Protein AF-0000000085048382 (afdb_homodimer)

Sequence (792 aa):
MSRQWISRAEALQRLDVKPQTLYAYVSRQRIAARTDPDNPRRSLYALDDIERLTQRGPRPAEDAPPILPALSGKSALRGEAIIDSDIFIAIDNRPFYRTRDSLALSETENFETVAALLWKDEAANPFGPLKPRPDVNFTGGPRARVWGMLSRRLDEDALSEQNSERHLRLEAAGILNELFDAVTNGGPRLYFHQRLARAWKVNDPRDVDLIRRALVLCADNGLDAATLSARAAAVTQGPLSSPVMAGFAALSGPAMGGRVSRAEAYVTQVRRQGNPRVVAETLLRQGVELPGFEANQSSCDAMRAEALMAAAPHIGEDLKTIRSVGEELTGRPLGFTLALALIGRHLDLPKDAPFTLMGLGRSAGWLAHAIEQAETGSAPNVRLRYVGEHPLAANAMSRQWISRAEALQRLDVKPQTLYAYVSRQRIAARTDPDNPRRSLYALDDIERLTQRGPRPAEDAPPILPALSGKSALRGEAIIDSDIFIAIDNRPFYRTRDSLALSETENFETVAALLWKDEAANPFGPLKPRPDVNFTGGPRARVWGMLSRRLDEDALSEQNSERHLRLEAAGILNELFDAVTNGGPRLYFHQRLARAWKVNDPRDVDLIRRALVLCADNGLDAATLSARAAAVTQGPLSSPVMAGFAALSGPAMGGRVSRAEAYVTQVRRQGNPRVVAETLLRQGVELPGFEANQSSCDAMRAEALMAAAPHIGEDLKTIRSVGEELTGRPLGFTLALALIGRHLDLPKDAPFTLMGLGRSAGWLAHAIEQAETGSAPNVRLRYVGEHPLAANA

Secondary structure (DSSP, 8-state):
-PPPEEEHHHHHHHHT--HHHHHHHHHTTSS-EEE-SS-TT-EEEEHHHHHHHHHS----TTSS------SS-----TT-EEEEESSEEEETTEEEETTEEHHHHHHH--HHHHHHHHHT-SSS-TTTTPPPPTT----SSHHHHHHHHHHHHHHHHHHS---SS--HHHHHHHHHHHHHHHHHTS--S--HHHHHHHHTT---HHHHHHHHHHHHHHS--SS-HHHHHHHHHHTT---THHHHHHHHHHHTSTTTHHHHHHHHHHHHHHHHHS-HHHHHHHHHHTTPPPTT--TT--TTHHHHHHHHHHT-TTS-HHHHHHHHHHHHHH-PPPPHHHHHHHHHHHTTPPTTHHHHHHHHHHHHHHHHHHHHHHHH-----EEEEE-S--TTTTT-/-PPPEEEHHHHHHHHT--HHHHHHHHHTTSS-EEE-SS-TT-EEEEHHHHHHHHHS-----TTS------SS-----TT-EEEEESSEEEETTEEEETTEEHHHHHHH--HHHHHHHHHT-SSS-TTTT----TT----SSHHHHHHHHHHHHHHHHHHS---SS--HHHHHHHHHHHHHHHHHTS--S--HHHHHHHHTT---HHHHHHHHHHHHHHS--SS-HHHHHHHHHHTT---THHHHHHHHHHHTSTTTHHHHHHHHHHHHHHHHHS-HHHHHHHHHHTTPPPTT--TT--TTHHHHHHHHHHT-TTS-HHHHHHHHHHHHHH-PPPPHHHHHHHHHHHTTPPTTHHHHHHHHHHHHHHHHHHHHHHHH-----EEEEE-S--TTTTT-

Solvent-accessible surface area (backbone atoms only — not comparable to full-atom values): 41932 Å² total; per-residue (Å²): 131,83,83,50,69,35,47,58,70,56,50,33,62,67,64,70,48,56,72,67,54,53,50,47,35,38,76,68,62,59,26,55,71,44,66,31,91,90,43,80,89,37,57,25,32,36,42,66,42,49,46,59,58,43,73,52,61,75,72,69,65,74,79,41,70,68,76,61,66,72,74,84,49,67,73,65,53,93,44,23,11,55,30,77,36,47,52,42,48,66,61,95,38,42,46,21,51,38,56,39,51,36,68,61,40,30,76,73,50,54,48,58,44,51,38,18,61,53,57,68,46,89,47,66,52,67,52,73,86,61,70,73,59,86,87,38,81,55,67,77,52,46,54,47,10,42,44,50,47,51,43,51,49,48,54,54,52,68,70,43,78,82,63,89,78,69,56,61,68,58,52,45,35,51,53,54,50,47,47,52,22,25,54,36,60,32,67,75,98,58,56,68,37,54,42,47,20,58,63,51,70,42,75,54,67,73,58,32,47,51,49,28,25,48,29,37,61,28,21,60,81,57,75,43,49,25,40,47,6,7,39,29,14,22,68,23,63,36,62,72,58,25,17,43,47,11,20,52,30,12,30,61,4,51,72,44,38,30,37,23,54,46,14,36,50,50,54,51,49,26,64,72,70,68,40,47,58,62,50,50,49,52,40,48,72,70,69,39,75,53,66,30,49,55,88,86,60,62,72,37,26,42,55,52,17,47,56,55,50,67,71,42,77,82,52,55,66,71,60,53,44,44,52,54,45,48,31,66,76,67,70,37,65,58,24,35,42,26,42,41,22,49,51,30,56,70,59,60,46,62,81,54,41,47,42,38,43,40,51,59,16,27,41,41,32,37,44,24,47,24,50,48,32,61,74,66,63,55,55,78,41,62,46,69,32,66,71,48,70,56,44,75,57,70,80,102,132,82,85,50,69,35,47,58,72,55,52,32,62,68,63,70,46,56,71,68,54,54,50,47,35,39,77,68,64,60,27,56,70,45,66,31,91,88,44,78,90,36,57,25,33,35,43,67,42,48,46,56,60,44,71,53,62,71,76,64,62,82,79,47,72,70,79,63,66,72,71,84,53,65,74,64,54,93,43,22,12,56,29,77,37,47,50,42,47,67,59,96,39,42,47,20,52,38,57,38,52,35,68,60,39,30,76,72,49,55,48,57,44,51,38,17,59,55,58,68,45,89,46,65,51,66,53,72,87,60,70,73,58,84,85,36,82,53,66,78,52,47,55,48,8,42,42,50,48,49,43,50,49,48,54,53,51,68,70,43,78,80,63,88,78,68,58,62,68,57,52,45,34,51,52,54,50,47,46,52,22,27,53,35,59,33,70,75,97,56,56,69,38,55,42,47,20,58,64,52,70,40,76,54,65,72,59,33,48,51,48,29,26,50,29,38,59,30,21,59,81,56,74,43,48,25,40,47,6,7,39,29,14,21,67,23,62,37,64,72,59,25,17,42,46,9,21,52,30,13,30,60,4,51,74,42,37,30,38,24,52,46,14,36,50,49,53,52,49,25,63,73,70,69,40,48,58,61,51,50,50,52,39,47,73,72,71,39,76,53,66,29,49,53,89,87,61,60,72,37,27,43,56,51,16,48,57,57,50,68,71,42,78,83,51,54,67,71,58,53,44,43,52,55,44,49,30,66,76,68,71,37,64,59,23,34,43,24,43,41,21,50,50,29,57,70,59,59,48,61,81,54,40,48,42,37,43,40,51,58,16,30,42,40,32,37,44,24,48,25,51,47,30,60,74,66,62,57,56,78,42,61,45,69,32,66,70,47,69,57,44,76,57,71,80,107

InterPro domains:
  IPR002020 Citrate synthase [PF00285] (189-376)
  IPR016142 Citrate synthase-like, large alpha subdomain [G3DSA:1.10.580.10] (172-286)
  IPR036969 Citrate synthase superfamily [SSF48256] (77-391)

Nearest PDB structures (foldseek):
  8gll-assembly1_B  TM=8.268E-01  e=1.086E-12  Mycobacterium tuberculosis H37Rv
  8s9d-assembly1_A-2  TM=7.801E-01  e=3.935E-13  Mycobacterium tuberculosis H37Rv
  3hwk-assembly3_F  TM=8.261E-01  e=6.869E-12  Mycobacterium tuberculosis H37Rv
  8gm9-assembly2_B  TM=8.287E-01  e=1.141E-11  Mycobacterium tuberculosis H37Rv
  1iom-assembly1_A-2  TM=7.960E-01  e=2.995E-12  Thermus thermophilus HB8

pLDDT: mean 85.5, std 16.72, range [25.2, 98.88]

Radius of gyration: 28.81 Å; Cα contacts (8 Å, |Δi|>4): 1297; chains: 2; bounding box: 86×73×70 Å

Foldseek 3Di:
DDFDWAFLVVLCVLLVDDSVVVVVCVVVPLWPWDADPVHRVTIITTPVSSVVNRVVPPPVVPVPPPVPPVPPDPDDDPPDWDFDDQQWDADQLFIDGRPHGLLVCLVPHFLQQLLCSLQVNPDSGLQVPDAQDQPQDDDDALLRLLVVQLVVVQVVQVPDDPDPDDPLSNLLSHSLRNSLCSNLVHDDDDGSLVSQCVSQVPDPPLLSSLLRSLLSLLQADPDDPLLLQLLQQLLVVGRSSRSLVSSSVRCPDCVHLVLLLVLLVLLVVCVVVVHLLVSQVVCVVVVHDDRQFDPPARSNFQVSLCSSVVSCPVADPSLVVNQVSNCVVRVGGGGNSNSLSSSCVSSVGDRCVSSSSSSSSHSSNSSSSSSCCNVPVRRGPDDDDDDDDDPVVVVD/DDFDWAFLVVLCVLLVDDSVVVVVCVVVPLWPWDADPVHNVTIITTPVSSVVNPVVPPPPVPPPPPPPPPPPDPDDDPPDWDFDDQQWDADQLFIDGRPHGLLVCLVPHFLQQLLCSLQVNPDSGLLVPDAQDQPQDDDDALLRLLVVQLVVVQVVQVPDDPDPDDPLSNLLSHSLRNSLCSNLVHDDDDGSLVSQCVSQVPDPPLLSSLLRSLLSLLQADPDDPLLLQLLQQLLVVGRSSRSLVSSSVVCPDCVHLVLLQVLLVLLVVCVVVVHLLVSQVVCVVVVHDDRQFDPPARSNFQVSLCSSVVSCPPADPSLVVNQVSNCVVRVGGGGNSNSLSSSCVSSVGDRCVSSSSSSSSHSSNSSSSSSCCNVPVRHGPDDDDDPDDDPVVVVD

Organism: Asticcacaulis excentricus (strain ATCC 15261 / DSM 4724 / KCTC 12464 / NCIMB 9791 / VKM B-1370 / CB 48) (NCBI:txid573065)

Structure (mmCIF, N/CA/C/O backbone):
data_AF-0000000085048382-model_v1
#
loop_
_entity.id
_entity.type
_entity.pdbx_description
1 polymer 'Citrate synthase'
#
loop_
_atom_site.group_PDB
_atom_site.id
_atom_site.type_symbol
_atom_site.label_atom_id
_atom_site.label_alt_id
_atom_site.label_comp_id
_atom_site.label_asym_id
_atom_site.label_entity_id
_atom_site.label_seq_id
_atom_site.pdbx_PDB_ins_code
_atom_site.Cartn_x
_atom_site.Cartn_y
_atom_site.Cartn_z
_atom_site.occupancy
_atom_site.B_iso_or_equiv
_atom_site.auth_seq_id
_atom_site.auth_comp_id
_atom_site.auth_asym_id
_atom_site.auth_atom_id
_atom_site.pdbx_PDB_model_num
ATOM 1 N N . MET A 1 1 ? 42.031 16.875 -14.453 1 43.5 1 MET A N 1
ATOM 2 C CA . MET A 1 1 ? 42.062 17.516 -15.758 1 43.5 1 MET A CA 1
ATOM 3 C C . MET A 1 1 ? 40.812 18.375 -15.961 1 43.5 1 MET A C 1
ATOM 5 O O . MET A 1 1 ? 39.719 17.969 -15.609 1 43.5 1 MET A O 1
ATOM 9 N N . SER A 1 2 ? 40.875 19.625 -16.125 1 61.62 2 SER A N 1
ATOM 10 C CA . SER A 1 2 ? 39.844 20.641 -16.234 1 61.62 2 SER A CA 1
ATOM 11 C C . SER A 1 2 ? 38.938 20.359 -17.422 1 61.62 2 SER A C 1
ATOM 13 O O . SER A 1 2 ? 39.406 20.109 -18.531 1 61.62 2 SER A O 1
ATOM 15 N N . ARG A 1 3 ? 37.656 20.188 -17.219 1 71.62 3 ARG A N 1
ATOM 16 C CA . ARG A 1 3 ? 36.688 19.906 -18.281 1 71.62 3 ARG A CA 1
ATOM 17 C C . ARG A 1 3 ? 36.688 21.016 -19.328 1 71.62 3 ARG A C 1
ATOM 19 O O . ARG A 1 3 ? 36.688 22.188 -19 1 71.62 3 ARG A O 1
ATOM 26 N N . GLN A 1 4 ? 36.938 20.641 -20.531 1 81.38 4 GLN A N 1
ATOM 27 C CA . GLN A 1 4 ? 36.938 21.578 -21.656 1 81.38 4 GLN A CA 1
ATOM 28 C C . GLN A 1 4 ? 35.5 21.812 -22.141 1 81.38 4 GLN A C 1
ATOM 30 O O . GLN A 1 4 ? 34.719 20.875 -22.281 1 81.38 4 GLN A O 1
ATOM 35 N N . TRP A 1 5 ? 35.125 23.172 -22.281 1 85.62 5 TRP A N 1
ATOM 36 C CA . TRP A 1 5 ? 33.781 23.578 -22.688 1 85.62 5 TRP A CA 1
ATOM 37 C C . TRP A 1 5 ? 33.781 24.234 -24.062 1 85.62 5 TRP A C 1
ATOM 39 O O . TRP A 1 5 ? 34.656 25.031 -24.359 1 85.62 5 TRP A O 1
ATOM 49 N N . ILE A 1 6 ? 32.844 23.797 -24.922 1 86.62 6 ILE A N 1
ATOM 50 C CA . ILE A 1 6 ? 32.812 24.297 -26.297 1 86.62 6 ILE A CA 1
ATOM 51 C C . ILE A 1 6 ? 31.5 25 -26.594 1 86.62 6 ILE A C 1
ATOM 53 O O . ILE A 1 6 ? 30.516 24.781 -25.875 1 86.62 6 ILE A O 1
ATOM 57 N N . SER A 1 7 ? 31.547 25.844 -27.609 1 85.06 7 SER A N 1
ATOM 58 C CA . SER A 1 7 ? 30.375 26.625 -27.984 1 85.06 7 SER A CA 1
ATOM 59 C C . SER A 1 7 ? 29.312 25.75 -28.625 1 85.06 7 SER A C 1
ATOM 61 O O . SER A 1 7 ? 29.594 24.625 -29.047 1 85.06 7 SER A O 1
ATOM 63 N N . ARG A 1 8 ? 28.109 26.266 -28.688 1 85.5 8 ARG A N 1
ATOM 64 C CA . ARG A 1 8 ? 26.984 25.578 -29.344 1 85.5 8 ARG A CA 1
ATOM 65 C C . ARG A 1 8 ? 27.328 25.234 -30.781 1 85.5 8 ARG A C 1
ATOM 67 O O . ARG A 1 8 ? 27.047 24.125 -31.234 1 85.5 8 ARG A O 1
ATOM 74 N N . ALA A 1 9 ? 27.859 26.094 -31.5 1 82.81 9 ALA A N 1
ATOM 75 C CA . ALA A 1 9 ? 28.219 25.875 -32.906 1 82.81 9 ALA A CA 1
ATOM 76 C C . ALA A 1 9 ? 29.234 24.734 -33.031 1 82.81 9 ALA A C 1
ATOM 78 O O . ALA A 1 9 ? 29.094 23.875 -33.906 1 82.81 9 ALA A O 1
ATOM 79 N N . GLU A 1 10 ? 30.203 24.656 -32.219 1 84.12 10 GLU A N 1
ATOM 80 C CA . GLU A 1 10 ? 31.203 23.594 -32.25 1 84.12 10 GLU A CA 1
ATOM 81 C C . GLU A 1 10 ? 30.609 22.266 -31.812 1 84.12 10 GLU A C 1
ATOM 83 O O . GLU A 1 10 ? 30.938 21.219 -32.375 1 84.12 10 GLU A O 1
ATOM 88 N N . ALA A 1 11 ? 29.812 22.25 -30.797 1 86 11 ALA A N 1
ATOM 89 C CA . ALA A 1 11 ? 29.125 21.047 -30.344 1 86 11 ALA A CA 1
ATOM 90 C C . ALA A 1 11 ? 28.266 20.453 -31.453 1 86 11 ALA A C 1
ATOM 92 O O . ALA A 1 11 ? 28.312 19.234 -31.703 1 86 11 ALA A O 1
ATOM 93 N N . LEU A 1 12 ? 27.578 21.234 -32.125 1 82.69 12 LEU A N 1
ATOM 94 C CA . LEU A 1 12 ? 26.734 20.797 -33.25 1 82.69 12 LEU A CA 1
ATOM 95 C C . LEU A 1 12 ? 27.578 20.234 -34.375 1 82.69 12 LEU A C 1
ATOM 97 O O . LEU A 1 12 ? 27.219 19.234 -35 1 82.69 12 LEU A O 1
ATOM 101 N N . GLN A 1 13 ? 28.578 20.75 -34.625 1 82.5 13 GLN A N 1
ATOM 102 C CA . GLN A 1 13 ? 29.484 20.312 -35.688 1 82.5 13 GLN A CA 1
ATOM 103 C C . GLN A 1 13 ? 30.141 18.984 -35.344 1 82.5 13 GLN A C 1
ATOM 105 O O . GLN A 1 13 ? 30.203 18.078 -36.156 1 82.5 13 GLN A O 1
ATOM 110 N N . ARG A 1 14 ? 30.516 18.797 -34.125 1 80.5 14 ARG A N 1
ATOM 111 C CA . ARG A 1 14 ? 31.188 17.578 -33.719 1 80.5 14 ARG A CA 1
ATOM 112 C C . ARG A 1 14 ? 30.219 16.422 -33.625 1 80.5 14 ARG A C 1
ATOM 114 O O . ARG A 1 14 ? 30.547 15.281 -33.969 1 80.5 14 ARG A O 1
ATOM 121 N N . LEU A 1 15 ? 29.078 16.656 -33.156 1 79.56 15 LEU A N 1
ATOM 122 C CA . LEU A 1 15 ? 28.047 15.641 -33 1 79.56 15 LEU A CA 1
ATOM 123 C C . LEU A 1 15 ? 27.297 15.398 -34.281 1 79.56 15 LEU A C 1
ATOM 125 O O . LEU A 1 15 ? 26.672 14.352 -34.469 1 79.56 15 LEU A O 1
ATOM 129 N N . ASP A 1 16 ? 27.328 16.312 -35.281 1 80.56 16 ASP A N 1
ATOM 130 C CA . ASP A 1 16 ? 26.594 16.328 -36.531 1 80.56 16 ASP A CA 1
ATOM 131 C C . ASP A 1 16 ? 25.094 16.125 -36.312 1 80.56 16 ASP A C 1
ATOM 133 O O . ASP A 1 16 ? 24.5 15.227 -36.906 1 80.56 16 ASP A O 1
ATOM 137 N N . VAL A 1 17 ? 24.672 16.906 -35.406 1 79.81 17 VAL A N 1
ATOM 138 C CA . VAL A 1 17 ? 23.25 16.828 -35.094 1 79.81 17 VAL A CA 1
ATOM 139 C C . VAL A 1 17 ? 22.609 18.203 -35.188 1 79.81 17 VAL A C 1
ATOM 141 O O . VAL A 1 17 ? 23.328 19.219 -35.219 1 79.81 17 VAL A O 1
ATOM 144 N N . LYS A 1 18 ? 21.297 18.266 -35.312 1 76.62 18 LYS A N 1
ATOM 145 C CA . LYS A 1 18 ? 20.547 19.516 -35.344 1 76.62 18 LYS A CA 1
ATOM 146 C C . LYS A 1 18 ? 20.484 20.125 -33.938 1 76.62 18 LYS A C 1
ATOM 148 O O . LYS A 1 18 ? 20.641 19.422 -32.938 1 76.62 18 LYS A O 1
ATOM 153 N N . PRO A 1 19 ? 20.172 21.375 -33.844 1 77.75 19 PRO A N 1
ATOM 154 C CA . PRO A 1 19 ? 20.109 22.078 -32.562 1 77.75 19 PRO A CA 1
ATOM 155 C C . PRO A 1 19 ? 19.109 21.438 -31.594 1 77.75 19 PRO A C 1
ATOM 157 O O . PRO A 1 19 ? 19.359 21.375 -30.391 1 77.75 19 PRO A O 1
ATOM 160 N N . GLN A 1 20 ? 18.141 20.953 -32.125 1 73 20 GLN A N 1
ATOM 161 C CA . GLN A 1 20 ? 17.109 20.328 -31.297 1 73 20 GLN A CA 1
ATOM 162 C C . GLN A 1 20 ? 17.641 19.062 -30.641 1 73 20 GLN A C 1
ATOM 164 O O . GLN A 1 20 ? 17.328 18.781 -29.484 1 73 20 GLN A O 1
ATOM 169 N N . THR A 1 21 ? 18.406 18.359 -31.266 1 75.38 21 THR A N 1
ATOM 170 C CA . THR A 1 21 ? 19.031 17.141 -30.75 1 75.38 21 THR A CA 1
ATOM 171 C C . THR A 1 21 ? 20.062 17.484 -29.672 1 75.38 21 THR A C 1
ATOM 173 O O . THR A 1 21 ? 20.141 16.797 -28.656 1 75.38 21 THR A O 1
ATOM 176 N N . LEU A 1 22 ? 20.75 18.438 -29.906 1 79 22 LEU A N 1
ATOM 177 C CA . LEU A 1 22 ? 21.688 18.891 -28.891 1 79 22 LEU A CA 1
ATOM 178 C C . LEU A 1 22 ? 20.969 19.297 -27.625 1 79 22 LEU A C 1
ATOM 180 O O . LEU A 1 22 ? 21.375 18.953 -26.516 1 79 22 LEU A O 1
ATOM 184 N N . TYR A 1 23 ? 19.938 20 -27.828 1 76.94 23 TYR A N 1
ATOM 185 C CA . TYR A 1 23 ? 19.094 20.391 -26.703 1 76.94 23 TYR A CA 1
ATOM 186 C C . TYR A 1 23 ? 18.578 19.156 -25.969 1 76.94 23 TYR A C 1
ATOM 188 O O . TYR A 1 23 ? 18.562 19.141 -24.734 1 76.94 23 TYR A O 1
ATOM 196 N N . ALA A 1 24 ? 18.188 18.203 -26.672 1 73.69 24 ALA A N 1
ATOM 197 C CA . ALA A 1 24 ? 17.734 16.953 -26.094 1 73.69 24 ALA A CA 1
ATOM 198 C C . ALA A 1 24 ? 18.844 16.281 -25.297 1 73.69 24 ALA A C 1
ATOM 200 O O . ALA A 1 24 ? 18.625 15.75 -24.219 1 73.69 24 ALA A O 1
ATOM 201 N N . TYR A 1 25 ? 19.953 16.25 -25.781 1 77.88 25 TYR A N 1
ATOM 202 C CA . TYR A 1 25 ? 21.094 15.656 -25.094 1 77.88 25 TYR A CA 1
ATOM 203 C C . TYR A 1 25 ? 21.359 16.359 -23.766 1 77.88 25 TYR A C 1
ATOM 205 O O . TYR A 1 25 ? 21.672 15.719 -22.766 1 77.88 25 TYR A O 1
ATOM 213 N N . VAL A 1 26 ? 21.125 17.625 -23.781 1 79.12 26 VAL A N 1
ATOM 214 C CA . VAL A 1 26 ? 21.344 18.422 -22.578 1 79.12 26 VAL A CA 1
ATOM 215 C C . VAL A 1 26 ? 20.203 18.219 -21.594 1 79.12 26 VAL A C 1
ATOM 217 O O . VAL A 1 26 ? 20.438 18.016 -20.391 1 79.12 26 VAL A O 1
ATOM 220 N N . SER A 1 27 ? 19.031 18.188 -22.109 1 71.19 27 SER A N 1
ATOM 221 C CA . SER A 1 27 ? 17.844 18 -21.297 1 71.19 27 SER A CA 1
ATOM 222 C C . SER A 1 27 ? 17.812 16.641 -20.625 1 71.19 27 SER A C 1
ATOM 224 O O . SER A 1 27 ? 17.391 16.516 -19.484 1 71.19 27 SER A O 1
ATOM 226 N N . ARG A 1 28 ? 18.516 15.719 -21.281 1 64.81 28 ARG A N 1
ATOM 227 C CA . ARG A 1 28 ? 18.609 14.344 -20.812 1 64.81 28 ARG A CA 1
ATOM 228 C C . ARG A 1 28 ? 19.906 14.117 -20.047 1 64.81 28 ARG A C 1
ATOM 230 O O . ARG A 1 28 ? 20.312 12.977 -19.812 1 64.81 28 ARG A O 1
ATOM 237 N N . GLN A 1 29 ? 20.641 15.125 -19.875 1 71.56 29 GLN A N 1
ATOM 238 C CA . GLN A 1 29 ? 21.875 15.203 -19.125 1 71.56 29 GLN A CA 1
ATOM 239 C C . GLN A 1 29 ? 22.953 14.305 -19.734 1 71.56 29 GLN A C 1
ATOM 241 O O . GLN A 1 29 ? 23.828 13.805 -19.031 1 71.56 29 GLN A O 1
ATOM 246 N N . ARG A 1 30 ? 22.875 14.102 -20.938 1 79.25 30 ARG A N 1
ATOM 247 C CA . ARG A 1 30 ? 23.953 13.406 -21.656 1 79.25 30 ARG A CA 1
ATOM 248 C C . ARG A 1 30 ? 25.109 14.352 -21.953 1 79.25 30 ARG A C 1
ATOM 250 O O . ARG A 1 30 ? 26.25 13.906 -22.094 1 79.25 30 ARG A O 1
ATOM 257 N N . ILE A 1 31 ? 24.734 15.477 -22.016 1 80.25 31 ILE A N 1
ATOM 258 C CA . ILE A 1 31 ? 25.75 16.5 -22.188 1 80.25 31 ILE A CA 1
ATOM 259 C C . ILE A 1 31 ? 25.594 17.578 -21.125 1 80.25 31 ILE A C 1
ATOM 261 O O . ILE A 1 31 ? 24.5 18.141 -20.953 1 80.25 31 ILE A O 1
ATOM 265 N N . ALA A 1 32 ? 26.594 17.812 -20.484 1 81.38 32 ALA A N 1
ATOM 266 C CA . ALA A 1 32 ? 26.594 18.922 -19.531 1 81.38 32 ALA A CA 1
ATOM 267 C C . ALA A 1 32 ? 26.688 20.266 -20.234 1 81.38 32 ALA A C 1
ATOM 269 O O . ALA A 1 32 ? 27.484 20.438 -21.172 1 81.38 32 ALA A O 1
ATOM 270 N N . ALA A 1 33 ? 25.75 21.125 -19.797 1 83.25 33 ALA A N 1
ATOM 271 C CA . ALA A 1 33 ? 25.797 22.484 -20.328 1 83.25 33 ALA A CA 1
ATOM 272 C C . ALA A 1 33 ? 25.922 23.5 -19.203 1 83.25 33 ALA A C 1
ATOM 274 O O . ALA A 1 33 ? 25.422 23.297 -18.109 1 83.25 33 ALA A O 1
ATOM 275 N N . ARG A 1 34 ? 26.688 24.625 -19.531 1 81 34 ARG A N 1
ATOM 276 C CA . ARG A 1 34 ? 26.781 25.734 -18.594 1 81 34 ARG A CA 1
ATOM 277 C C . ARG A 1 34 ? 26.672 27.078 -19.328 1 81 34 ARG A C 1
ATOM 279 O O . ARG A 1 34 ? 26.969 27.156 -20.531 1 81 34 ARG A O 1
ATOM 286 N N . THR A 1 35 ? 26.297 28.062 -18.625 1 80.12 35 THR A N 1
ATOM 287 C CA . THR A 1 35 ? 26.234 29.406 -19.188 1 80.12 35 THR A CA 1
ATOM 288 C C . THR A 1 35 ? 27.641 29.953 -19.422 1 80.12 35 THR A C 1
ATOM 290 O O . THR A 1 35 ? 28.531 29.781 -18.578 1 80.12 35 THR A O 1
ATOM 293 N N . ASP A 1 36 ? 27.859 30.531 -20.438 1 75.69 36 ASP A N 1
ATOM 294 C CA . ASP A 1 36 ? 29.125 31.172 -20.766 1 75.69 36 ASP A CA 1
ATOM 295 C C . ASP A 1 36 ? 29.438 32.312 -19.781 1 75.69 36 ASP A C 1
ATOM 297 O O . ASP A 1 36 ? 28.641 33.219 -19.625 1 75.69 36 ASP A O 1
ATOM 301 N N . PRO A 1 37 ? 30.469 32.25 -19.062 1 75.06 37 PRO A N 1
ATOM 302 C CA . PRO A 1 37 ? 30.797 33.344 -18.125 1 75.06 37 PRO A CA 1
ATOM 303 C C . PRO A 1 37 ? 30.938 34.688 -18.812 1 75.06 37 PRO A C 1
ATOM 305 O O . PRO A 1 37 ? 30.734 35.719 -18.172 1 75.06 37 PRO A O 1
ATOM 308 N N . ASP A 1 38 ? 31.281 34.781 -20.109 1 76.75 38 ASP A N 1
ATOM 309 C CA . ASP A 1 38 ? 31.547 36.031 -20.797 1 76.75 38 ASP A CA 1
ATOM 310 C C . ASP A 1 38 ? 30.297 36.531 -21.5 1 76.75 38 ASP A C 1
ATOM 312 O O . ASP A 1 38 ? 30.203 37.719 -21.828 1 76.75 38 ASP A O 1
ATOM 316 N N . ASN A 1 39 ? 29.344 35.656 -21.891 1 72.94 39 ASN A N 1
ATOM 317 C CA . ASN A 1 39 ? 28.094 36.031 -22.531 1 72.94 39 ASN A CA 1
ATOM 318 C C . ASN A 1 39 ? 26.938 35.188 -22.031 1 72.94 39 ASN A C 1
ATOM 320 O O . ASN A 1 39 ? 26.734 34.062 -22.516 1 72.94 39 ASN A O 1
ATOM 324 N N . PRO A 1 40 ? 26.188 35.75 -21.016 1 71.44 40 PRO A N 1
ATOM 325 C CA . PRO A 1 40 ? 25.156 34.969 -20.328 1 71.44 40 PRO A CA 1
ATOM 326 C C . PRO A 1 40 ? 24.078 34.438 -21.266 1 71.44 40 PRO A C 1
ATOM 328 O O . PRO A 1 40 ? 23.281 33.562 -20.891 1 71.44 40 PRO A O 1
ATOM 331 N N . ARG A 1 41 ? 24 34.812 -22.406 1 73.38 41 ARG A N 1
ATOM 332 C CA . ARG A 1 41 ? 23.016 34.375 -23.391 1 73.38 41 ARG A CA 1
ATOM 333 C C . ARG A 1 41 ? 23.5 33.156 -24.156 1 73.38 41 ARG A C 1
ATOM 335 O O . ARG A 1 41 ? 22.766 32.594 -24.969 1 73.38 41 ARG A O 1
ATOM 342 N N . ARG A 1 42 ? 24.688 32.75 -23.875 1 76.88 42 ARG A N 1
ATOM 343 C CA . ARG A 1 42 ? 25.266 31.625 -24.609 1 76.88 42 ARG A CA 1
ATOM 344 C C . ARG A 1 42 ? 25.547 30.469 -23.656 1 76.88 42 ARG A C 1
ATOM 346 O O . ARG A 1 42 ? 25.906 30.688 -22.5 1 76.88 42 ARG A O 1
ATOM 353 N N . SER A 1 43 ? 25.188 29.281 -24.125 1 82.62 43 SER A N 1
ATOM 354 C CA . SER A 1 43 ? 25.5 28.062 -23.391 1 82.62 43 SER A CA 1
ATOM 355 C C . SER A 1 43 ? 26.781 27.406 -23.922 1 82.62 43 SER A C 1
ATOM 357 O O . SER A 1 43 ? 27.062 27.469 -25.125 1 82.62 43 SER A O 1
ATOM 359 N N . LEU A 1 44 ? 27.547 26.875 -23 1 86.12 44 LEU A N 1
ATOM 360 C CA . LEU A 1 44 ? 28.719 26.047 -23.297 1 86.12 44 LEU A CA 1
ATOM 361 C C . LEU A 1 44 ? 28.453 24.594 -22.953 1 86.12 44 LEU A C 1
ATOM 363 O O . LEU A 1 44 ? 27.688 24.281 -22.047 1 86.12 44 LEU A O 1
ATOM 367 N N . TYR A 1 45 ? 29.125 23.672 -23.734 1 86.12 45 TYR A N 1
ATOM 368 C CA . TYR A 1 45 ? 28.906 22.234 -23.641 1 86.12 45 TYR A CA 1
ATOM 369 C C . TYR A 1 45 ? 30.203 21.5 -23.344 1 86.12 45 TYR A C 1
ATOM 371 O O . TYR A 1 45 ? 31.266 21.875 -23.859 1 86.12 45 TYR A O 1
ATOM 379 N N . ALA A 1 46 ? 30.125 20.562 -22.578 1 84.44 46 ALA A N 1
ATOM 380 C CA . ALA A 1 46 ? 31.297 19.812 -22.156 1 84.44 46 ALA A CA 1
ATOM 381 C C . ALA A 1 46 ? 31.875 19 -23.312 1 84.44 46 ALA A C 1
ATOM 383 O O . ALA A 1 46 ? 31.203 18.125 -23.859 1 84.44 46 ALA A O 1
ATOM 384 N N . LEU A 1 47 ? 33.062 19.156 -23.625 1 82.06 47 LEU A N 1
ATOM 385 C CA . LEU A 1 47 ? 33.719 18.5 -24.75 1 82.06 47 LEU A CA 1
ATOM 386 C C . LEU A 1 47 ? 33.875 17 -24.516 1 82.06 47 LEU A C 1
ATOM 388 O O . LEU A 1 47 ? 33.688 16.203 -25.422 1 82.06 47 LEU A O 1
ATOM 392 N N . ASP A 1 48 ? 34.156 16.656 -23.344 1 80.94 48 ASP A N 1
ATOM 393 C CA . ASP A 1 48 ? 34.344 15.242 -23.062 1 80.94 48 ASP A CA 1
ATOM 394 C C . ASP A 1 48 ? 33.062 14.445 -23.25 1 80.94 48 ASP A C 1
ATOM 396 O O . ASP A 1 48 ? 33.094 13.312 -23.719 1 80.94 48 ASP A O 1
ATOM 400 N N . ASP A 1 49 ? 31.953 14.977 -22.969 1 81.25 49 ASP A N 1
ATOM 401 C CA . ASP A 1 49 ? 30.672 14.344 -23.203 1 81.25 49 ASP A CA 1
ATOM 402 C C . ASP A 1 49 ? 30.375 14.219 -24.688 1 81.25 49 ASP A C 1
ATOM 404 O O . ASP A 1 49 ? 29.859 13.195 -25.141 1 81.25 49 ASP A O 1
ATOM 408 N N . ILE A 1 50 ? 30.703 15.141 -25.297 1 79.06 50 ILE A N 1
ATOM 409 C CA . ILE A 1 50 ? 30.5 15.188 -26.734 1 79.06 50 ILE A CA 1
ATOM 410 C C . ILE A 1 50 ? 31.406 14.18 -27.422 1 79.06 50 ILE A C 1
ATOM 412 O O . ILE A 1 50 ? 30.984 13.438 -28.312 1 79.06 50 ILE A O 1
ATOM 416 N N . GLU A 1 51 ? 32.594 14.086 -27.094 1 77.44 51 GLU A N 1
ATOM 417 C CA . GLU A 1 51 ? 33.562 13.133 -27.672 1 77.44 51 GLU A CA 1
ATOM 418 C C . GLU A 1 51 ? 33.156 11.695 -27.359 1 77.44 51 GLU A C 1
ATOM 420 O O . GLU A 1 51 ? 33.281 10.812 -28.219 1 77.44 51 GLU A O 1
ATOM 425 N N . ARG A 1 52 ? 32.719 11.5 -26.219 1 74.25 52 ARG A N 1
ATOM 426 C CA . ARG A 1 52 ? 32.219 10.18 -25.875 1 74.25 52 ARG A CA 1
ATOM 427 C C . ARG A 1 52 ? 31.062 9.781 -26.797 1 74.25 52 ARG A C 1
ATOM 429 O O . ARG A 1 52 ? 30.984 8.625 -27.219 1 74.25 52 ARG A O 1
ATOM 436 N N . LEU A 1 53 ? 30.359 10.711 -27.047 1 71.31 53 LEU A N 1
ATOM 437 C CA . LEU A 1 53 ? 29.234 10.453 -27.938 1 71.31 53 LEU A CA 1
ATOM 438 C C . LEU A 1 53 ? 29.688 10.281 -29.375 1 71.31 53 LEU A C 1
ATOM 440 O O . LEU A 1 53 ? 29.078 9.516 -30.141 1 71.31 53 LEU A O 1
ATOM 444 N N . THR A 1 54 ? 30.656 10.93 -29.75 1 67.81 54 THR A N 1
ATOM 445 C CA . THR A 1 54 ? 31.172 10.859 -31.109 1 67.81 54 THR A CA 1
ATOM 446 C C . THR A 1 54 ? 32.062 9.641 -31.297 1 67.81 54 THR A C 1
ATOM 448 O O . THR A 1 54 ? 32.156 9.094 -32.406 1 67.81 54 THR A O 1
ATOM 451 N N . GLN A 1 55 ? 33.125 9.359 -30.547 1 54.88 55 GLN A N 1
ATOM 452 C CA . GLN A 1 55 ? 34 8.195 -30.672 1 54.88 55 GLN A CA 1
ATOM 453 C C . GLN A 1 55 ? 33.219 6.902 -30.719 1 54.88 55 GLN A C 1
ATOM 455 O O . GLN A 1 55 ? 33.688 5.887 -31.234 1 54.88 55 GLN A O 1
ATOM 460 N N . ARG A 1 56 ? 32.125 6.758 -30.109 1 45 56 ARG A N 1
ATOM 461 C CA . ARG A 1 56 ? 31.219 5.672 -30.453 1 45 56 ARG A CA 1
ATOM 462 C C . ARG A 1 56 ? 30.734 5.82 -31.891 1 45 56 ARG A C 1
ATOM 464 O O . ARG A 1 56 ? 30.094 6.824 -32.25 1 45 56 ARG A O 1
ATOM 471 N N . GLY A 1 57 ? 31.469 5.527 -32.875 1 35.19 57 GLY A N 1
ATOM 472 C CA . GLY A 1 57 ? 31.141 5.539 -34.281 1 35.19 57 GLY A CA 1
ATOM 473 C C . GLY A 1 57 ? 29.641 5.41 -34.531 1 35.19 57 GLY A C 1
ATOM 474 O O . GLY A 1 57 ? 28.922 4.82 -33.75 1 35.19 57 GLY A O 1
ATOM 475 N N . PRO A 1 58 ? 29.188 6.266 -35.406 1 31.11 58 PRO A N 1
ATOM 476 C CA . PRO A 1 58 ? 27.812 5.988 -35.875 1 31.11 58 PRO A CA 1
ATOM 477 C C . PRO A 1 58 ? 27.656 4.559 -36.375 1 31.11 58 PRO A C 1
ATOM 479 O O . PRO A 1 58 ? 27.453 4.348 -37.594 1 31.11 58 PRO A O 1
ATOM 482 N N . ARG A 1 59 ? 28.422 3.588 -36.25 1 31.28 59 ARG A N 1
ATOM 483 C CA . ARG A 1 59 ? 27.984 2.438 -37.031 1 31.28 59 ARG A CA 1
ATOM 484 C C . ARG A 1 59 ? 26.453 2.406 -37.156 1 31.28 59 ARG A C 1
ATOM 486 O O . ARG A 1 59 ? 25.75 2.453 -36.156 1 31.28 59 ARG A O 1
ATOM 493 N N . PRO A 1 60 ? 25.953 2.773 -38.281 1 29.39 60 PRO A N 1
ATOM 494 C CA . PRO A 1 60 ? 24.547 2.676 -38.719 1 29.39 60 PRO A CA 1
ATOM 495 C C . PRO A 1 60 ? 23.875 1.392 -38.25 1 29.39 60 PRO A C 1
ATOM 497 O O . PRO A 1 60 ? 24.359 0.293 -38.531 1 29.39 60 PRO A O 1
ATOM 500 N N . ALA A 1 61 ? 23.656 1.083 -37.125 1 28.3 61 ALA A N 1
ATOM 501 C CA . ALA A 1 61 ? 23.203 -0.3 -37 1 28.3 61 ALA A CA 1
ATOM 502 C C . ALA A 1 61 ? 22.312 -0.711 -38.156 1 28.3 61 ALA A C 1
ATOM 504 O O . ALA A 1 61 ? 21.125 -0.392 -38.188 1 28.3 61 ALA A O 1
ATOM 505 N N . GLU A 1 62 ? 22.562 -0.608 -39.312 1 28.34 62 GLU A N 1
ATOM 506 C CA . GLU A 1 62 ? 21.953 -1.175 -40.531 1 28.34 62 GLU A CA 1
ATOM 507 C C . GLU A 1 62 ? 21.328 -2.541 -40.219 1 28.34 62 GLU A C 1
ATOM 509 O O . GLU A 1 62 ? 20.312 -2.898 -40.812 1 28.34 62 GLU A O 1
ATOM 514 N N . ASP A 1 63 ? 22.188 -3.432 -39.844 1 25.2 63 ASP A N 1
ATOM 515 C CA . ASP A 1 63 ? 21.641 -4.734 -39.5 1 25.2 63 ASP A CA 1
ATOM 516 C C . ASP A 1 63 ? 21.016 -4.703 -38.094 1 25.2 63 ASP A C 1
ATOM 518 O O . ASP A 1 63 ? 20.922 -5.738 -37.438 1 25.2 63 ASP A O 1
ATOM 522 N N . ALA A 1 64 ? 21.188 -3.734 -37.438 1 30.41 64 ALA A N 1
ATOM 523 C CA . ALA A 1 64 ? 20.344 -3.82 -36.25 1 30.41 64 ALA A CA 1
ATOM 524 C C . ALA A 1 64 ? 18.891 -4.023 -36.625 1 30.41 64 ALA A C 1
ATOM 526 O O . ALA A 1 64 ? 18.328 -3.266 -37.406 1 30.41 64 ALA A O 1
ATOM 527 N N . PRO A 1 65 ? 18.438 -5.148 -36.344 1 26.89 65 PRO A N 1
ATOM 528 C CA . PRO A 1 65 ? 17.078 -5.203 -36.906 1 26.89 65 PRO A CA 1
ATOM 529 C C . PRO A 1 65 ? 16.266 -3.947 -36.594 1 26.89 65 PRO A C 1
ATOM 531 O O . PRO A 1 65 ? 16.531 -3.252 -35.625 1 26.89 65 PRO A O 1
ATOM 534 N N . PRO A 1 66 ? 15.742 -3.176 -37.625 1 27 66 PRO A N 1
ATOM 535 C CA . PRO A 1 66 ? 14.812 -2.078 -37.344 1 27 66 PRO A CA 1
ATOM 536 C C . PRO A 1 66 ? 14.219 -2.16 -35.938 1 27 66 PRO A C 1
ATOM 538 O O . PRO A 1 66 ? 14.039 -3.258 -35.406 1 27 66 PRO A O 1
ATOM 541 N N . ILE A 1 67 ? 14.734 -1.276 -35.062 1 28.36 67 ILE A N 1
ATOM 542 C CA . ILE A 1 67 ? 13.875 -1.187 -33.906 1 28.36 67 ILE A CA 1
ATOM 543 C C . ILE A 1 67 ? 12.445 -1.567 -34.281 1 28.36 67 ILE A C 1
ATOM 545 O O . ILE A 1 67 ? 11.797 -0.874 -35.062 1 28.36 67 ILE A O 1
ATOM 549 N N . LEU A 1 68 ? 12.328 -2.752 -34.438 1 28.06 68 LEU A N 1
ATOM 550 C CA . LEU A 1 68 ? 10.922 -3.07 -34.625 1 28.06 68 LEU A CA 1
ATOM 551 C C . LEU A 1 68 ? 10.031 -2.146 -33.812 1 28.06 68 LEU A C 1
ATOM 553 O O . LEU A 1 68 ? 10.422 -1.71 -32.719 1 28.06 68 LEU A O 1
ATOM 557 N N . PRO A 1 69 ? 9.141 -1.346 -34.406 1 29.03 69 PRO A N 1
ATOM 558 C CA . PRO A 1 69 ? 8.172 -0.549 -33.656 1 29.03 69 PRO A CA 1
ATOM 559 C C . PRO A 1 69 ? 7.957 -1.072 -32.25 1 29.03 69 PRO A C 1
ATOM 561 O O . PRO A 1 69 ? 8.07 -2.275 -32 1 29.03 69 PRO A O 1
ATOM 564 N N . ALA A 1 70 ? 8.305 -0.187 -31.328 1 32.53 70 ALA A N 1
ATOM 565 C CA . ALA A 1 70 ? 7.91 -0.544 -29.969 1 32.53 70 ALA A CA 1
ATOM 566 C C . ALA A 1 70 ? 6.715 -1.495 -29.969 1 32.53 70 ALA A C 1
ATOM 568 O O . ALA A 1 70 ? 5.656 -1.171 -30.516 1 32.53 70 ALA A O 1
ATOM 569 N N . LEU A 1 71 ? 7.043 -2.684 -30.031 1 32.47 71 LEU A N 1
ATOM 570 C CA . LEU A 1 71 ? 5.977 -3.676 -30.109 1 32.47 71 LEU A CA 1
ATOM 571 C C . LEU A 1 71 ? 4.691 -3.141 -29.484 1 32.47 71 LEU A C 1
ATOM 573 O O . LEU A 1 71 ? 3.658 -3.059 -30.156 1 32.47 71 LEU A O 1
ATOM 577 N N . SER A 1 72 ? 4.297 -3.715 -28.375 1 35.47 72 SER A N 1
ATOM 578 C CA . SER A 1 72 ? 2.928 -3.611 -27.875 1 35.47 72 SER A CA 1
ATOM 579 C C . SER A 1 72 ? 2.637 -2.213 -27.344 1 35.47 72 SER A C 1
ATOM 581 O O . SER A 1 72 ? 1.559 -1.962 -26.797 1 35.47 72 SER A O 1
ATOM 583 N N . GLY A 1 73 ? 3.652 -1.328 -27.141 1 35.41 73 GLY A N 1
ATOM 584 C CA . GLY A 1 73 ? 3.129 -0.185 -26.422 1 35.41 73 GLY A CA 1
ATOM 585 C C . GLY A 1 73 ? 2.527 0.876 -27.312 1 35.41 73 GLY A C 1
ATOM 586 O O . GLY A 1 73 ? 3.248 1.554 -28.047 1 35.41 73 GLY A O 1
ATOM 587 N N . LYS A 1 74 ? 1.467 0.737 -27.672 1 37.34 74 LYS A N 1
ATOM 588 C CA . LYS A 1 74 ? 0.75 1.811 -28.359 1 37.34 74 LYS A CA 1
ATOM 589 C C . LYS A 1 74 ? 1.03 3.16 -27.703 1 37.34 74 LYS A C 1
ATOM 591 O O . LYS A 1 74 ? 1.354 3.225 -26.516 1 37.34 74 LYS A O 1
ATOM 596 N N . SER A 1 75 ? 1.391 4.102 -28.547 1 38.28 75 SER A N 1
ATOM 597 C CA . SER A 1 75 ? 1.412 5.492 -28.094 1 38.28 75 SER A CA 1
ATOM 598 C C . SER A 1 75 ? 0.326 5.758 -27.062 1 38.28 75 SER A C 1
ATOM 600 O O . SER A 1 75 ? -0.747 5.156 -27.109 1 38.28 75 SER A O 1
ATOM 602 N N . ALA A 1 76 ? 0.721 6.293 -26 1 44.84 76 ALA A N 1
ATOM 603 C CA . ALA A 1 76 ? -0.234 6.633 -24.938 1 44.84 76 ALA A CA 1
ATOM 604 C C . ALA A 1 76 ? -1.477 7.301 -25.531 1 44.84 76 ALA A C 1
ATOM 606 O O . ALA A 1 76 ? -1.369 8.219 -26.344 1 44.84 76 ALA A O 1
ATOM 607 N N . LEU A 1 77 ? -2.512 6.621 -25.578 1 42.97 77 LEU A N 1
ATOM 608 C CA . LEU A 1 77 ? -3.771 7.301 -25.859 1 42.97 77 LEU A CA 1
ATOM 609 C C . LEU A 1 77 ? -3.998 8.453 -24.891 1 42.97 77 LEU A C 1
ATOM 611 O O . LEU A 1 77 ? -3.418 8.484 -23.797 1 42.97 77 LEU A O 1
ATOM 615 N N . ARG A 1 78 ? -4.57 9.391 -25.266 1 47.72 78 ARG A N 1
ATOM 616 C CA . ARG A 1 78 ? -4.93 10.547 -24.438 1 47.72 78 ARG A CA 1
ATOM 617 C C . ARG A 1 78 ? -5.488 10.102 -23.094 1 47.72 78 ARG A C 1
ATOM 619 O O . ARG A 1 78 ? -6.375 9.25 -23.031 1 47.72 78 ARG A O 1
ATOM 626 N N . GLY A 1 79 ? -4.719 10.398 -22.031 1 64.19 79 GLY A N 1
ATOM 627 C CA . GLY A 1 79 ? -5.184 10.125 -20.672 1 64.19 79 GLY A CA 1
ATOM 628 C C . GLY A 1 79 ? -4.52 8.914 -20.047 1 64.19 79 GLY A C 1
ATOM 629 O O . GLY A 1 79 ? -4.898 8.492 -18.953 1 64.19 79 GLY A O 1
ATOM 630 N N . GLU A 1 80 ? -3.525 8.438 -20.812 1 72 80 GLU A N 1
ATOM 631 C CA . GLU A 1 80 ? -2.83 7.27 -20.266 1 72 80 GLU A CA 1
ATOM 632 C C . GLU A 1 80 ? -1.396 7.613 -19.891 1 72 80 GLU A C 1
ATOM 634 O O . GLU A 1 80 ? -0.678 8.266 -20.641 1 72 80 GLU A O 1
ATOM 639 N N . ALA A 1 81 ? -1.072 7.297 -18.625 1 80.62 81 ALA A N 1
ATOM 640 C CA . ALA A 1 81 ? 0.317 7.453 -18.203 1 80.62 81 ALA A CA 1
ATOM 641 C C . ALA A 1 81 ? 1.139 6.215 -18.547 1 80.62 81 ALA A C 1
ATOM 643 O O . ALA A 1 81 ? 0.641 5.09 -18.453 1 80.62 81 ALA A O 1
ATOM 644 N N . ILE A 1 82 ? 2.389 6.457 -18.984 1 81.81 82 ILE A N 1
ATOM 645 C CA . ILE A 1 82 ? 3.287 5.367 -19.344 1 81.81 82 ILE A CA 1
ATOM 646 C C . ILE A 1 82 ? 4.449 5.309 -18.359 1 81.81 82 ILE A C 1
ATOM 648 O O . ILE A 1 82 ? 5.008 6.34 -17.984 1 81.81 82 ILE A O 1
ATOM 652 N N . ILE A 1 83 ? 4.73 4.125 -17.844 1 86.25 83 ILE A N 1
ATOM 653 C CA . ILE A 1 83 ? 5.922 3.857 -17.047 1 86.25 83 ILE A CA 1
ATOM 654 C C . ILE A 1 83 ? 6.898 2.994 -17.859 1 86.25 83 ILE A C 1
ATOM 656 O O . ILE A 1 83 ? 6.551 1.89 -18.281 1 86.25 83 ILE A O 1
ATOM 660 N N . ASP A 1 84 ? 8.07 3.465 -18.078 1 86.75 84 ASP A N 1
ATOM 661 C CA . ASP A 1 84 ? 9.109 2.684 -18.734 1 86.75 84 ASP A CA 1
ATOM 662 C C . ASP A 1 84 ? 9.695 1.633 -17.797 1 86.75 84 ASP A C 1
ATOM 664 O O . ASP A 1 84 ? 10.016 1.934 -16.641 1 86.75 84 ASP A O 1
ATOM 668 N N . SER A 1 85 ? 9.719 0.392 -18.266 1 91.69 85 SER A N 1
ATOM 669 C CA . SER A 1 85 ? 10.258 -0.688 -17.438 1 91.69 85 SER A CA 1
ATOM 670 C C . SER A 1 85 ? 10.891 -1.772 -18.312 1 91.69 85 SER A C 1
ATOM 672 O O . SER A 1 85 ? 10.445 -2.01 -19.438 1 91.69 85 SER A O 1
ATOM 674 N N . ASP A 1 86 ? 11.875 -2.361 -17.844 1 92.19 86 ASP A N 1
ATOM 675 C CA . ASP A 1 86 ? 12.461 -3.494 -18.547 1 92.19 86 ASP A CA 1
ATOM 676 C C . ASP A 1 86 ? 12.289 -4.789 -17.766 1 92.19 86 ASP A C 1
ATOM 678 O O . ASP A 1 86 ? 13.07 -5.73 -17.922 1 92.19 86 ASP A O 1
ATOM 682 N N . ILE A 1 87 ? 11.352 -4.844 -16.906 1 96.12 87 ILE A N 1
ATOM 683 C CA . ILE A 1 87 ? 11.211 -5.941 -15.961 1 96.12 87 ILE A CA 1
ATOM 684 C C . ILE A 1 87 ? 10.344 -7.043 -16.578 1 96.12 87 ILE A C 1
ATOM 686 O O . ILE A 1 87 ? 10.656 -8.227 -16.453 1 96.12 87 ILE A O 1
ATOM 690 N N . PHE A 1 88 ? 9.234 -6.656 -17.203 1 95.19 88 PHE A N 1
ATOM 691 C CA . PHE A 1 88 ? 8.258 -7.648 -17.641 1 95.19 88 PHE A CA 1
ATOM 692 C C . PHE A 1 88 ? 7.656 -7.258 -18.984 1 95.19 88 PHE A C 1
ATOM 694 O O . PHE A 1 88 ? 7.375 -6.082 -19.219 1 95.19 88 PHE A O 1
ATOM 701 N N . ILE A 1 89 ? 7.441 -8.219 -19.797 1 91.69 89 ILE A N 1
ATOM 702 C CA . ILE A 1 89 ? 6.691 -8.023 -21.031 1 91.69 89 ILE A CA 1
ATOM 703 C C . ILE A 1 89 ? 5.992 -9.328 -21.422 1 91.69 89 ILE A C 1
ATOM 705 O O . ILE A 1 89 ? 6.512 -10.414 -21.156 1 91.69 89 ILE A O 1
ATOM 709 N N . ALA A 1 90 ? 4.816 -9.195 -21.875 1 92.25 90 ALA A N 1
ATOM 710 C CA . ALA A 1 90 ? 4.094 -10.32 -22.469 1 92.25 90 ALA A CA 1
ATOM 711 C C . ALA A 1 90 ? 4.105 -10.234 -23.984 1 92.25 90 ALA A C 1
ATOM 713 O O . ALA A 1 90 ? 3.713 -9.219 -24.562 1 92.25 90 ALA A O 1
ATOM 714 N N . ILE A 1 91 ? 4.598 -11.25 -24.641 1 89.38 91 ILE A N 1
ATOM 715 C CA . ILE A 1 91 ? 4.578 -11.352 -26.094 1 89.38 91 ILE A CA 1
ATOM 716 C C . ILE A 1 91 ? 3.68 -12.516 -26.516 1 89.38 91 ILE A C 1
ATOM 718 O O . ILE A 1 91 ? 3.98 -13.672 -26.234 1 89.38 91 ILE A O 1
ATOM 722 N N . ASP A 1 92 ? 2.547 -12.219 -27.172 1 89.94 92 ASP A N 1
ATOM 723 C CA . ASP A 1 92 ? 1.557 -13.227 -27.547 1 89.94 92 ASP A CA 1
ATOM 724 C C . ASP A 1 92 ? 1.122 -14.039 -26.328 1 89.94 92 ASP A C 1
ATOM 726 O O . ASP A 1 92 ? 1.14 -15.266 -26.344 1 89.94 92 ASP A O 1
ATOM 730 N N . ASN A 1 93 ? 0.927 -13.383 -25.188 1 92.12 93 ASN A N 1
ATOM 731 C CA . ASN A 1 93 ? 0.417 -13.906 -23.922 1 92.12 93 ASN A CA 1
ATOM 732 C C . ASN A 1 93 ? 1.47 -14.734 -23.188 1 92.12 93 ASN A C 1
ATOM 734 O O . ASN A 1 93 ? 1.178 -15.352 -22.156 1 92.12 93 ASN A O 1
ATOM 738 N N . ARG A 1 94 ? 2.633 -14.773 -23.812 1 94.12 94 ARG A N 1
ATOM 739 C CA . ARG A 1 94 ? 3.729 -15.461 -23.141 1 94.12 94 ARG A CA 1
ATOM 740 C C . ARG A 1 94 ? 4.531 -14.5 -22.281 1 94.12 94 ARG A C 1
ATOM 742 O O . ARG A 1 94 ? 5.02 -13.477 -22.766 1 94.12 94 ARG A O 1
ATOM 749 N N . PRO A 1 95 ? 4.664 -14.773 -21.031 1 96.06 95 PRO A N 1
ATOM 750 C CA . PRO A 1 95 ? 5.316 -13.828 -20.125 1 96.06 95 PRO A CA 1
ATOM 751 C C . PRO A 1 95 ? 6.836 -13.961 -20.125 1 96.06 95 PRO A C 1
ATOM 753 O O . PRO A 1 95 ? 7.363 -15.07 -20.047 1 96.06 95 PRO A O 1
ATOM 756 N N . PHE A 1 96 ? 7.5 -12.844 -20.094 1 95.31 96 PHE A N 1
ATOM 757 C CA . PHE A 1 96 ? 8.961 -12.781 -20.031 1 95.31 96 PHE A CA 1
ATOM 758 C C . PHE A 1 96 ? 9.414 -11.93 -18.859 1 95.31 96 PHE A C 1
ATOM 760 O O . PHE A 1 96 ? 8.859 -10.852 -18.609 1 95.31 96 PHE A O 1
ATOM 767 N N . TYR A 1 97 ? 10.273 -12.453 -18.062 1 97.31 97 TYR A N 1
ATOM 768 C CA . TYR A 1 97 ? 11.039 -11.672 -17.094 1 97.31 97 TYR A CA 1
ATOM 769 C C . TYR A 1 97 ? 12.305 -11.102 -17.734 1 97.31 97 TYR A C 1
ATOM 771 O O . TYR A 1 97 ? 13.258 -11.844 -18 1 97.31 97 TYR A O 1
ATOM 779 N N . ARG A 1 98 ? 12.156 -9.812 -17.906 1 94.25 98 ARG A N 1
ATOM 780 C CA . ARG A 1 98 ? 13.188 -9.156 -18.719 1 94.25 98 ARG A CA 1
ATOM 781 C C . ARG A 1 98 ? 13.336 -9.844 -20.062 1 94.25 98 ARG A C 1
ATOM 783 O O . ARG A 1 98 ? 12.406 -9.859 -20.875 1 94.25 98 ARG A O 1
ATOM 790 N N . THR A 1 99 ? 14.461 -10.602 -20.266 1 91.81 99 THR A N 1
ATOM 791 C CA . THR A 1 99 ? 14.688 -11.203 -21.578 1 91.81 99 THR A CA 1
ATOM 792 C C . THR A 1 99 ? 14.477 -12.719 -21.516 1 91.81 99 THR A C 1
ATOM 794 O O . THR A 1 99 ? 14.703 -13.422 -22.5 1 91.81 99 THR A O 1
ATOM 797 N N . ARG A 1 100 ? 13.977 -13.172 -20.422 1 96.25 100 ARG A N 1
ATOM 798 C CA . ARG A 1 100 ? 13.914 -14.617 -20.25 1 96.25 100 ARG A CA 1
ATOM 799 C C . ARG A 1 100 ? 12.469 -15.102 -20.156 1 96.25 100 ARG A C 1
ATOM 801 O O . ARG A 1 100 ? 11.648 -14.477 -19.469 1 96.25 100 ARG A O 1
ATOM 808 N N . ASP A 1 101 ? 12.211 -16.141 -20.828 1 96.56 101 ASP A N 1
ATOM 809 C CA . ASP A 1 101 ? 10.883 -16.75 -20.828 1 96.56 101 ASP A CA 1
ATOM 810 C C . ASP A 1 101 ? 10.555 -17.328 -19.438 1 96.56 101 ASP A C 1
ATOM 812 O O . ASP A 1 101 ? 11.211 -18.25 -18.969 1 96.56 101 ASP A O 1
ATOM 816 N N . SER A 1 102 ? 9.531 -16.797 -18.828 1 97.88 102 SER A N 1
ATOM 817 C CA . SER A 1 102 ? 9.203 -17.172 -17.453 1 97.88 102 SER A CA 1
ATOM 818 C C . SER A 1 102 ? 8.766 -18.625 -17.375 1 97.88 102 SER A C 1
ATOM 820 O O . SER A 1 102 ? 8.992 -19.281 -16.359 1 97.88 102 SER A O 1
ATOM 822 N N . LEU A 1 103 ? 8.07 -19.188 -18.406 1 98.25 103 LEU A N 1
ATOM 823 C CA . LEU A 1 103 ? 7.664 -20.594 -18.422 1 98.25 103 LEU A CA 1
ATOM 824 C C . LEU A 1 103 ? 8.875 -21.516 -18.469 1 98.25 103 LEU A C 1
ATOM 826 O O . LEU A 1 103 ? 8.938 -22.5 -17.734 1 98.25 103 LEU A O 1
ATOM 830 N N . ALA A 1 104 ? 9.805 -21.125 -19.297 1 97.88 104 ALA A N 1
ATOM 831 C CA . ALA A 1 104 ? 11.039 -21.906 -19.375 1 97.88 104 ALA A CA 1
ATOM 832 C C . ALA A 1 104 ? 11.805 -21.828 -18.047 1 97.88 104 ALA A C 1
ATOM 834 O O . ALA A 1 104 ? 12.359 -22.828 -17.594 1 97.88 104 ALA A O 1
ATOM 835 N N . LEU A 1 105 ? 11.852 -20.656 -17.469 1 98.12 105 LEU A N 1
ATOM 836 C CA . LEU A 1 105 ? 12.516 -20.484 -16.188 1 98.12 105 LEU A CA 1
ATOM 837 C C . LEU A 1 105 ? 11.883 -21.375 -15.125 1 98.12 105 LEU A C 1
ATOM 839 O O . LEU A 1 105 ? 12.594 -21.922 -14.273 1 98.12 105 LEU A O 1
ATOM 843 N N . SER A 1 106 ? 10.562 -21.531 -15.148 1 98.56 106 SER A N 1
ATOM 844 C CA . SER A 1 106 ? 9.867 -22.344 -14.148 1 98.56 106 SER A CA 1
ATOM 845 C C . SER A 1 106 ? 10.258 -23.812 -14.258 1 98.56 106 SER A C 1
ATOM 847 O O . SER A 1 106 ? 10.125 -24.562 -13.289 1 98.56 106 SER A O 1
ATOM 849 N N . GLU A 1 107 ? 10.734 -24.281 -15.398 1 98.12 107 GLU A N 1
ATOM 850 C CA . GLU A 1 107 ? 11.156 -25.656 -15.602 1 98.12 107 GLU A CA 1
ATOM 851 C C . GLU A 1 107 ? 12.57 -25.891 -15.086 1 98.12 107 GLU A C 1
ATOM 853 O O . GLU A 1 107 ? 12.922 -27 -14.688 1 98.12 107 GLU A O 1
ATOM 858 N N . THR A 1 108 ? 13.344 -24.797 -15.008 1 97.38 108 THR A N 1
ATOM 859 C CA . THR A 1 108 ? 14.766 -25.062 -14.875 1 97.38 108 THR A CA 1
ATOM 860 C C . THR A 1 108 ? 15.336 -24.344 -13.648 1 97.38 108 THR A C 1
ATOM 862 O O . THR A 1 108 ? 16.297 -24.828 -13.039 1 97.38 108 THR A O 1
ATOM 865 N N . GLU A 1 109 ? 14.82 -23.188 -13.328 1 97 109 GLU A N 1
ATOM 866 C CA . GLU A 1 109 ? 15.523 -22.312 -12.391 1 97 109 GLU A CA 1
ATOM 867 C C . GLU A 1 109 ? 14.867 -22.344 -11.008 1 97 109 GLU A C 1
ATOM 869 O O . GLU A 1 109 ? 13.664 -22.578 -10.898 1 97 109 GLU A O 1
ATOM 874 N N . ASN A 1 110 ? 15.695 -22.047 -10 1 96.62 110 ASN A N 1
ATOM 875 C CA . ASN A 1 110 ? 15.18 -21.766 -8.656 1 96.62 110 ASN A CA 1
ATOM 876 C C . ASN A 1 110 ? 14.664 -20.344 -8.539 1 96.62 110 ASN A C 1
ATOM 878 O O . ASN A 1 110 ? 15.062 -19.469 -9.305 1 96.62 110 ASN A O 1
ATOM 882 N N . PHE A 1 111 ? 13.82 -20.203 -7.559 1 98.19 111 PHE A N 1
ATOM 883 C CA . PHE A 1 111 ? 13.188 -18.906 -7.348 1 98.19 111 PHE A CA 1
ATOM 884 C C . PHE A 1 111 ? 14.234 -17.844 -7.035 1 98.19 111 PHE A C 1
ATOM 886 O O . PHE A 1 111 ? 14.102 -16.688 -7.445 1 98.19 111 PHE A O 1
ATOM 893 N N . GLU A 1 112 ? 15.336 -18.172 -6.348 1 96.75 112 GLU A N 1
ATOM 894 C CA . GLU A 1 112 ? 16.406 -17.266 -5.984 1 96.75 112 GLU A CA 1
ATOM 895 C C . GLU A 1 112 ? 17.078 -16.672 -7.223 1 96.75 112 GLU A C 1
ATOM 897 O O . GLU A 1 112 ? 17.344 -15.469 -7.285 1 96.75 112 GLU A O 1
ATOM 902 N N . THR A 1 113 ? 17.266 -17.516 -8.188 1 96.44 113 THR A N 1
ATOM 903 C CA . THR A 1 113 ? 17.891 -17.094 -9.438 1 96.44 113 THR A CA 1
ATOM 904 C C . THR A 1 113 ? 16.969 -16.141 -10.195 1 96.44 113 THR A C 1
ATOM 906 O O . THR A 1 113 ? 17.438 -15.172 -10.812 1 96.44 113 THR A O 1
ATOM 909 N N . VAL A 1 114 ? 15.742 -16.391 -10.156 1 97.88 114 VAL A N 1
ATOM 910 C CA . VAL A 1 114 ? 14.758 -15.57 -10.844 1 97.88 114 VAL A CA 1
ATOM 911 C C . VAL A 1 114 ? 14.656 -14.211 -10.172 1 97.88 114 VAL A C 1
ATOM 913 O O . VAL A 1 114 ? 14.562 -13.18 -10.844 1 97.88 114 VAL A O 1
ATOM 916 N N . ALA A 1 115 ? 14.656 -14.211 -8.812 1 98 115 ALA A N 1
ATOM 917 C CA . ALA A 1 115 ? 14.672 -12.945 -8.094 1 98 115 ALA A CA 1
ATOM 918 C C . ALA A 1 115 ? 15.891 -12.109 -8.469 1 98 115 ALA A C 1
ATOM 920 O O . ALA A 1 115 ? 15.773 -10.906 -8.734 1 98 115 ALA A O 1
ATOM 921 N N . ALA A 1 116 ? 17.031 -12.734 -8.547 1 97.12 116 ALA A N 1
ATOM 922 C CA . ALA A 1 116 ? 18.266 -12.055 -8.938 1 97.12 116 ALA A CA 1
ATOM 923 C C . ALA A 1 116 ? 18.156 -11.484 -10.352 1 97.12 116 ALA A C 1
ATOM 925 O O . ALA A 1 116 ? 18.609 -10.367 -10.617 1 97.12 116 ALA A O 1
ATOM 926 N N . LEU A 1 117 ? 17.578 -12.266 -11.227 1 96.5 117 LEU A N 1
ATOM 927 C CA . LEU A 1 117 ? 17.344 -11.812 -12.594 1 96.5 117 LEU A CA 1
ATOM 928 C C . LEU A 1 117 ? 16.469 -10.57 -12.625 1 96.5 117 LEU A C 1
ATOM 930 O O . LEU A 1 117 ? 16.797 -9.586 -13.297 1 96.5 117 LEU A O 1
ATOM 934 N N . LEU A 1 118 ? 15.391 -10.609 -11.852 1 97.81 118 LEU A N 1
ATOM 935 C CA . LEU A 1 118 ? 14.445 -9.5 -11.812 1 97.81 118 LEU A CA 1
ATOM 936 C C . LEU A 1 118 ? 15.102 -8.242 -11.25 1 97.81 118 LEU A C 1
ATOM 938 O O . LEU A 1 118 ? 14.805 -7.133 -11.695 1 97.81 118 LEU A O 1
ATOM 942 N N . TRP A 1 119 ? 16.031 -8.406 -10.32 1 97.5 119 TRP A N 1
ATOM 943 C CA . TRP A 1 119 ? 16.672 -7.289 -9.633 1 97.5 119 TRP A CA 1
ATOM 944 C C . TRP A 1 119 ? 17.938 -6.84 -10.367 1 97.5 119 TRP A C 1
ATOM 946 O O . TRP A 1 119 ? 18.562 -5.848 -9.977 1 97.5 119 TRP A O 1
ATOM 956 N N . LYS A 1 120 ? 18.328 -7.555 -11.43 1 94.12 120 LYS A N 1
ATOM 957 C CA . LYS A 1 120 ? 19.594 -7.336 -12.109 1 94.12 120 LYS A CA 1
ATOM 958 C C . LYS A 1 120 ? 20.766 -7.379 -11.125 1 94.12 120 LYS A C 1
ATOM 960 O O . LYS A 1 120 ? 21.609 -6.484 -11.125 1 94.12 120 LYS A O 1
ATOM 965 N N . ASP A 1 121 ? 20.625 -8.344 -10.305 1 92.56 121 ASP A N 1
ATOM 966 C CA . ASP A 1 121 ? 21.719 -8.523 -9.359 1 92.56 121 ASP A CA 1
ATOM 967 C C . ASP A 1 121 ? 22.906 -9.219 -10.023 1 92.56 121 ASP A C 1
ATOM 969 O O . ASP A 1 121 ? 22.719 -10.094 -10.875 1 92.56 121 ASP A O 1
ATOM 973 N N . GLU A 1 122 ? 24.078 -8.812 -9.625 1 85.5 122 GLU A N 1
ATOM 974 C CA . GLU A 1 122 ? 25.297 -9.398 -10.18 1 85.5 122 GLU A CA 1
ATOM 975 C C . GLU A 1 122 ? 25.516 -10.82 -9.664 1 85.5 122 GLU A C 1
ATOM 977 O O . GLU A 1 122 ? 26.062 -11.664 -10.367 1 85.5 122 GLU A O 1
ATOM 982 N N . ALA A 1 123 ? 25.141 -10.977 -8.461 1 83.88 123 ALA A N 1
ATOM 983 C CA . ALA A 1 123 ? 25.266 -12.312 -7.879 1 83.88 123 ALA A CA 1
ATOM 984 C C . ALA A 1 123 ? 24.125 -13.219 -8.344 1 83.88 123 ALA A C 1
ATOM 986 O O . ALA A 1 123 ? 22.984 -12.766 -8.484 1 83.88 123 ALA A O 1
ATOM 987 N N . ALA A 1 124 ? 24.469 -14.375 -8.672 1 78.69 124 ALA A N 1
ATOM 988 C CA . ALA A 1 124 ? 23.453 -15.344 -9.062 1 78.69 124 ALA A CA 1
ATOM 989 C C . ALA A 1 124 ? 22.5 -15.648 -7.898 1 78.69 124 ALA A C 1
ATOM 991 O O . ALA A 1 124 ? 21.344 -15.977 -8.109 1 78.69 124 ALA A O 1
ATOM 992 N N . ASN A 1 125 ? 23.031 -15.578 -6.715 1 83.81 125 ASN A N 1
ATOM 993 C CA . ASN A 1 125 ? 22.219 -15.797 -5.523 1 83.81 125 ASN A CA 1
ATOM 994 C C . ASN A 1 125 ? 22.484 -14.742 -4.461 1 83.81 125 ASN A C 1
ATOM 996 O O . ASN A 1 125 ? 23.344 -14.93 -3.596 1 83.81 125 ASN A O 1
ATOM 1000 N N . PRO A 1 126 ? 21.609 -13.773 -4.445 1 88.56 126 PRO A N 1
ATOM 1001 C CA . PRO A 1 126 ? 21.797 -12.68 -3.49 1 88.56 126 PRO A CA 1
ATOM 1002 C C . PRO A 1 126 ? 21.453 -13.086 -2.057 1 88.56 126 PRO A C 1
ATOM 1004 O O . PRO A 1 126 ? 21.734 -12.328 -1.119 1 88.56 126 PRO A O 1
ATOM 1007 N N . PHE A 1 127 ? 21.031 -14.234 -1.823 1 90.25 127 PHE A N 1
ATOM 1008 C CA . PHE A 1 127 ? 20.562 -14.68 -0.515 1 90.25 127 PHE A CA 1
ATOM 1009 C C . PHE A 1 127 ? 21.672 -15.438 0.222 1 90.25 127 PHE A C 1
ATOM 1011 O O . PHE A 1 127 ? 21.531 -15.75 1.405 1 90.25 127 PHE A O 1
ATOM 1018 N N . GLY A 1 128 ? 22.75 -15.797 -0.426 1 81.62 128 GLY A N 1
ATOM 1019 C CA . GLY A 1 128 ? 23.828 -16.594 0.127 1 81.62 128 GLY A CA 1
ATOM 1020 C C . GLY A 1 128 ? 24.328 -16.078 1.463 1 81.62 128 GLY A C 1
ATOM 1021 O O . GLY A 1 128 ? 24.422 -16.828 2.434 1 81.62 128 GLY A O 1
ATOM 1022 N N . PRO A 1 129 ? 24.469 -14.773 1.612 1 78.19 129 PRO A N 1
ATOM 1023 C CA . PRO A 1 129 ? 25.047 -14.211 2.84 1 78.19 129 PRO A CA 1
ATOM 1024 C C . PRO A 1 129 ? 24.016 -14.078 3.963 1 78.19 129 PRO A C 1
ATOM 1026 O O . PRO A 1 129 ? 24.375 -13.766 5.102 1 78.19 129 PRO A O 1
ATOM 1029 N N . LEU A 1 130 ? 22.875 -14.367 3.678 1 83.56 130 LEU A N 1
ATOM 1030 C CA . LEU A 1 130 ? 21.844 -14.047 4.645 1 83.56 130 LEU A CA 1
ATOM 1031 C C . LEU A 1 130 ? 21.609 -15.211 5.602 1 83.56 130 LEU A C 1
ATOM 1033 O O . LEU A 1 130 ? 21.688 -16.375 5.199 1 83.56 130 LEU A O 1
ATOM 1037 N N . LYS A 1 131 ? 21.453 -14.773 6.844 1 77.75 131 LYS A N 1
ATOM 1038 C CA . LYS A 1 131 ? 21.094 -15.734 7.887 1 77.75 131 LYS A CA 1
ATOM 1039 C C . LYS A 1 131 ? 19.625 -15.625 8.258 1 77.75 131 LYS A C 1
ATOM 1041 O O . LYS A 1 131 ? 19.047 -14.539 8.211 1 77.75 131 LYS A O 1
ATOM 1046 N N . PRO A 1 132 ? 19.078 -16.828 8.508 1 75.38 132 PRO A N 1
ATOM 1047 C CA . PRO A 1 132 ? 17.703 -16.734 9.016 1 75.38 132 PRO A CA 1
ATOM 1048 C C . PRO A 1 132 ? 17.594 -15.867 10.266 1 75.38 132 PRO A C 1
ATOM 1050 O O . PRO A 1 132 ? 18.484 -15.875 11.109 1 75.38 132 PRO A O 1
ATOM 1053 N N . ARG A 1 133 ? 16.516 -15.078 10.242 1 75.31 133 ARG A N 1
ATOM 1054 C CA . ARG A 1 133 ? 16.266 -14.281 11.445 1 75.31 133 ARG A CA 1
ATOM 1055 C C . ARG A 1 133 ? 15.586 -15.109 12.523 1 75.31 133 ARG A C 1
ATOM 1057 O O . ARG A 1 133 ? 14.57 -15.766 12.273 1 75.31 133 ARG A O 1
ATOM 1064 N N . PRO A 1 134 ? 16.188 -15.148 13.688 1 64 134 PRO A N 1
ATOM 1065 C CA . PRO A 1 134 ? 15.664 -16 14.758 1 64 134 PRO A CA 1
ATOM 1066 C C . PRO A 1 134 ? 14.383 -15.461 15.383 1 64 134 PRO A C 1
ATOM 1068 O O . PRO A 1 134 ? 13.648 -16.203 16.031 1 64 134 PRO A O 1
ATOM 1071 N N . ASP A 1 135 ? 14.109 -14.242 15.32 1 68.06 135 ASP A N 1
ATOM 1072 C CA . ASP A 1 135 ? 13 -13.656 16.078 1 68.06 135 ASP A CA 1
ATOM 1073 C C . ASP A 1 135 ? 11.766 -13.484 15.195 1 68.06 135 ASP A C 1
ATOM 1075 O O . ASP A 1 135 ? 11.055 -12.484 15.305 1 68.06 135 ASP A O 1
ATOM 1079 N N . VAL A 1 136 ? 11.602 -14.508 14.477 1 70.69 136 VAL A N 1
ATOM 1080 C CA . VAL A 1 136 ? 10.469 -14.398 13.57 1 70.69 136 VAL A CA 1
ATOM 1081 C C . VAL A 1 136 ? 9.336 -15.312 14.039 1 70.69 136 VAL A C 1
ATOM 1083 O O . VAL A 1 136 ? 9.125 -16.391 13.477 1 70.69 136 VAL A O 1
ATOM 1086 N N . ASN A 1 137 ? 8.883 -15.148 15.211 1 76.69 137 ASN A N 1
ATOM 1087 C CA . ASN A 1 137 ? 7.758 -15.938 15.703 1 76.69 137 ASN A CA 1
ATOM 1088 C C . ASN A 1 137 ? 6.449 -15.156 15.641 1 76.69 137 ASN A C 1
ATOM 1090 O O . ASN A 1 137 ? 6.125 -14.414 16.578 1 76.69 137 ASN A O 1
ATOM 1094 N N . PHE A 1 138 ? 5.855 -15.352 14.539 1 81.19 138 PHE A N 1
ATOM 1095 C CA . PHE A 1 138 ? 4.566 -14.688 14.375 1 81.19 138 PHE A CA 1
ATOM 1096 C C . PHE A 1 138 ? 3.426 -15.688 14.516 1 81.19 138 PHE A C 1
ATOM 1098 O O . PHE A 1 138 ? 3.562 -16.859 14.148 1 81.19 138 PHE A O 1
ATOM 1105 N N . THR A 1 139 ? 2.369 -15.289 15.031 1 81.12 139 THR A N 1
ATOM 1106 C CA . THR A 1 139 ? 1.217 -16.156 15.25 1 81.12 139 THR A CA 1
ATOM 1107 C C . THR A 1 139 ? 0.314 -16.188 14.023 1 81.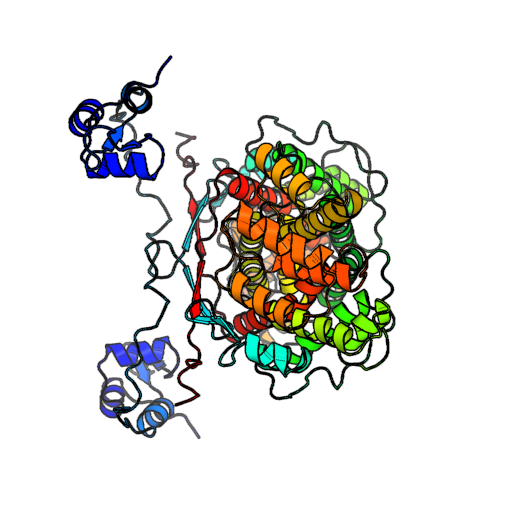12 139 THR A C 1
ATOM 1109 O O . THR A 1 139 ? 0.356 -15.266 13.195 1 81.12 139 THR A O 1
ATOM 1112 N N . GLY A 1 140 ? -0.421 -17.359 13.945 1 84.19 140 GLY A N 1
ATOM 1113 C CA . GLY A 1 140 ? -1.421 -17.438 12.891 1 84.19 140 GLY A CA 1
ATOM 1114 C C . GLY A 1 140 ? -0.943 -18.219 11.672 1 84.19 140 GLY A C 1
ATOM 1115 O O . GLY A 1 140 ? 0.144 -18.797 11.688 1 84.19 140 GLY A O 1
ATOM 1116 N N . GLY A 1 141 ? -1.797 -18.25 10.664 1 87.56 141 GLY A N 1
ATOM 1117 C CA . GLY A 1 141 ? -1.47 -18.922 9.414 1 87.56 141 GLY A CA 1
ATOM 1118 C C . GLY A 1 141 ? -0.474 -18.141 8.562 1 87.56 141 GLY A C 1
ATOM 1119 O O . GLY A 1 141 ? -0.01 -17.078 8.969 1 87.56 141 GLY A O 1
ATOM 1120 N N . PRO A 1 142 ? -0.13 -18.688 7.48 1 89.25 142 PRO A N 1
ATOM 1121 C CA . PRO A 1 142 ? 0.911 -18.109 6.633 1 89.25 142 PRO A CA 1
ATOM 1122 C C . PRO A 1 142 ? 0.616 -16.656 6.258 1 89.25 142 PRO A C 1
ATOM 1124 O O . PRO A 1 142 ? 1.52 -15.812 6.27 1 89.25 142 PRO A O 1
ATOM 1127 N N . ARG A 1 143 ? -0.599 -16.359 5.93 1 87.81 143 ARG A N 1
ATOM 1128 C CA . ARG A 1 143 ? -0.974 -14.992 5.543 1 87.81 143 ARG A CA 1
ATOM 1129 C C . ARG A 1 143 ? -0.775 -14.023 6.699 1 87.81 143 ARG A C 1
ATOM 1131 O O . ARG A 1 143 ? -0.229 -12.93 6.512 1 87.81 143 ARG A O 1
ATOM 1138 N N . ALA A 1 144 ? -1.251 -14.344 7.879 1 86.69 144 ALA A N 1
ATOM 1139 C CA . ALA A 1 144 ? -1.117 -13.508 9.07 1 86.69 144 ALA A CA 1
ATOM 1140 C C . ALA A 1 144 ? 0.351 -13.266 9.406 1 86.69 144 ALA A C 1
ATOM 1142 O O . ALA A 1 144 ? 0.718 -12.172 9.852 1 86.69 144 ALA A O 1
ATOM 1143 N N . ARG A 1 145 ? 1.141 -14.234 9.203 1 90.75 145 ARG A N 1
ATOM 1144 C CA . ARG A 1 145 ? 2.562 -14.148 9.523 1 90.75 145 ARG A CA 1
ATOM 1145 C C . ARG A 1 145 ? 3.27 -13.164 8.586 1 90.75 145 ARG A C 1
ATOM 1147 O O . ARG A 1 145 ? 4.188 -12.461 9.008 1 90.75 145 ARG A O 1
ATOM 1154 N N . VAL A 1 146 ? 2.859 -13.133 7.367 1 92.19 146 VAL A N 1
ATOM 1155 C CA . VAL A 1 146 ? 3.404 -12.18 6.406 1 92.19 146 VAL A CA 1
ATOM 1156 C C . VAL A 1 146 ? 3.113 -10.758 6.875 1 92.19 146 VAL A C 1
ATOM 1158 O O . VAL A 1 146 ? 4.004 -9.906 6.879 1 92.19 146 VAL A O 1
ATOM 1161 N N . TRP A 1 147 ? 1.892 -10.492 7.328 1 88.44 147 TRP A N 1
ATOM 1162 C CA . TRP A 1 147 ? 1.502 -9.172 7.801 1 88.44 147 TRP A CA 1
ATOM 1163 C C . TRP A 1 147 ? 2.297 -8.781 9.039 1 88.44 147 TRP A C 1
ATOM 1165 O O . TRP A 1 147 ? 2.744 -7.637 9.164 1 88.44 147 TRP A O 1
ATOM 1175 N N . GLY A 1 148 ? 2.365 -9.727 9.914 1 86.19 148 GLY A N 1
ATOM 1176 C CA . GLY A 1 148 ? 3.141 -9.477 11.117 1 86.19 148 GLY A CA 1
ATOM 1177 C C . GLY A 1 148 ? 4.586 -9.109 10.836 1 86.19 148 GLY A C 1
ATOM 1178 O O . GLY A 1 148 ? 5.117 -8.164 11.422 1 86.19 148 GLY A O 1
ATOM 1179 N N . MET A 1 149 ? 5.188 -9.805 9.969 1 90.75 149 MET A N 1
ATOM 1180 C CA . MET A 1 149 ? 6.59 -9.578 9.625 1 90.75 149 MET A CA 1
ATOM 1181 C C . MET A 1 149 ? 6.773 -8.219 8.969 1 90.75 149 MET A C 1
ATOM 1183 O O . MET A 1 149 ? 7.691 -7.469 9.32 1 90.75 149 MET A O 1
ATOM 1187 N N . LEU A 1 150 ? 5.93 -7.895 8.023 1 92 150 LEU A N 1
ATOM 1188 C CA . LEU A 1 150 ? 6.055 -6.633 7.301 1 92 150 LEU A CA 1
ATOM 1189 C C . LEU A 1 150 ? 5.82 -5.449 8.234 1 92 150 LEU A C 1
ATOM 1191 O O . LEU A 1 150 ? 6.5 -4.426 8.133 1 92 150 LEU A O 1
ATOM 1195 N N . SER A 1 151 ? 4.875 -5.582 9.133 1 86 151 SER A N 1
ATOM 1196 C CA . SER A 1 151 ? 4.617 -4.535 10.117 1 86 151 SER A CA 1
ATOM 1197 C C . SER A 1 151 ? 5.836 -4.293 10.992 1 86 151 SER A C 1
ATOM 1199 O O . SER A 1 151 ? 6.211 -3.143 11.242 1 86 151 SER A O 1
ATOM 1201 N N . ARG A 1 152 ? 6.367 -5.332 11.438 1 86 152 ARG A N 1
ATOM 1202 C CA . ARG A 1 152 ? 7.559 -5.227 12.266 1 86 152 ARG A CA 1
ATOM 1203 C C . ARG A 1 152 ? 8.711 -4.586 11.5 1 86 152 ARG A C 1
ATOM 1205 O O . ARG A 1 152 ? 9.422 -3.736 12.031 1 86 152 ARG A O 1
ATOM 1212 N N . ARG A 1 153 ? 8.914 -5.047 10.305 1 88.06 153 ARG A N 1
ATOM 1213 C CA . ARG A 1 153 ? 10.008 -4.535 9.484 1 88.06 153 ARG A CA 1
ATOM 1214 C C . ARG A 1 153 ? 9.844 -3.039 9.227 1 88.06 153 ARG A C 1
ATOM 1216 O O . ARG A 1 153 ? 10.828 -2.291 9.266 1 88.06 153 ARG A O 1
ATOM 1223 N N . LEU A 1 154 ? 8.688 -2.613 8.945 1 85.06 154 LEU A N 1
ATOM 1224 C CA . LEU A 1 154 ? 8.422 -1.201 8.688 1 85.06 154 LEU A CA 1
ATOM 1225 C C . LEU A 1 154 ? 8.688 -0.365 9.938 1 85.06 154 LEU A C 1
ATOM 1227 O O . LEU A 1 154 ? 9.195 0.755 9.844 1 85.06 154 LEU A O 1
ATOM 1231 N N . ASP A 1 155 ? 8.336 -0.883 11.039 1 79.88 155 ASP A N 1
ATOM 1232 C CA . ASP A 1 155 ? 8.609 -0.204 12.305 1 79.88 155 ASP A CA 1
ATOM 1233 C C . ASP A 1 155 ? 10.109 -0.083 12.547 1 79.88 155 ASP A C 1
ATOM 1235 O O . ASP A 1 155 ? 10.586 0.961 12.992 1 79.88 155 ASP A O 1
ATOM 1239 N N . GLU A 1 156 ? 10.797 -1.164 12.273 1 81.5 156 GLU A N 1
ATOM 1240 C CA . GLU A 1 156 ? 12.25 -1.175 12.453 1 81.5 156 GLU A CA 1
ATOM 1241 C C . GLU A 1 156 ? 12.93 -0.211 11.492 1 81.5 156 GLU A C 1
ATOM 1243 O O . GLU A 1 156 ? 13.898 0.454 11.852 1 81.5 156 GLU A O 1
ATOM 1248 N N . ASP A 1 157 ? 12.445 -0.214 10.305 1 80.31 157 ASP A N 1
ATOM 1249 C CA . ASP A 1 157 ? 13.023 0.642 9.273 1 80.31 157 ASP A CA 1
ATOM 1250 C C . ASP A 1 157 ? 12.828 2.119 9.609 1 80.31 157 ASP A C 1
ATOM 1252 O O . ASP A 1 157 ? 13.656 2.959 9.258 1 80.31 157 ASP A O 1
ATOM 1256 N N . ALA A 1 158 ? 11.742 2.443 10.18 1 72.88 158 ALA A N 1
ATOM 1257 C CA . ALA A 1 158 ? 11.438 3.82 10.562 1 72.88 158 ALA A CA 1
ATOM 1258 C C . ALA A 1 158 ? 12.438 4.34 11.594 1 72.88 158 ALA A C 1
ATOM 1260 O O . ALA A 1 158 ? 12.711 5.539 11.641 1 72.88 158 ALA A O 1
ATOM 1261 N N . LEU A 1 159 ? 12.938 3.43 12.305 1 63.75 159 LEU A N 1
ATOM 1262 C CA . LEU A 1 159 ? 13.844 3.785 13.391 1 63.75 159 LEU A CA 1
ATOM 1263 C C . LEU A 1 159 ? 15.273 3.904 12.883 1 63.75 159 LEU A C 1
ATOM 1265 O O . LEU A 1 159 ? 16.141 4.477 13.555 1 63.75 159 LEU A O 1
ATOM 1269 N N . SER A 1 160 ? 15.367 3.324 11.742 1 62.59 160 SER A N 1
ATOM 1270 C CA . SER A 1 160 ? 16.75 3.27 11.266 1 62.59 160 SER A CA 1
ATOM 1271 C C . SER A 1 160 ? 17.109 4.527 10.484 1 62.59 160 SER A C 1
ATOM 1273 O O . SER A 1 160 ? 16.266 5.113 9.812 1 62.59 160 SER A O 1
ATOM 1275 N N . GLU A 1 161 ? 18.188 5.137 10.883 1 56.09 161 GLU A N 1
ATOM 1276 C CA . GLU A 1 161 ? 18.719 6.27 10.133 1 56.09 161 GLU A CA 1
ATOM 1277 C C . GLU A 1 161 ? 19.031 5.879 8.688 1 56.09 161 GLU A C 1
ATOM 1279 O O . GLU A 1 161 ? 19.562 4.797 8.43 1 56.09 161 GLU A O 1
ATOM 1284 N N . GLN A 1 162 ? 18.281 6.406 7.754 1 52.88 162 GLN A N 1
ATOM 1285 C CA . GLN A 1 162 ? 18.484 6.066 6.352 1 52.88 162 GLN A CA 1
ATOM 1286 C C . GLN A 1 162 ? 19.922 6.34 5.922 1 52.88 162 GLN A C 1
ATOM 1288 O O . GLN A 1 162 ? 20.453 7.43 6.164 1 52.88 162 GLN A O 1
ATOM 1293 N N . ASN A 1 163 ? 20.672 5.258 5.883 1 54.91 163 ASN A N 1
ATOM 1294 C CA . ASN A 1 163 ? 22 5.34 5.316 1 54.91 163 ASN A CA 1
ATOM 1295 C C . ASN A 1 163 ? 21.969 5.73 3.84 1 54.91 163 ASN A C 1
ATOM 1297 O O . ASN A 1 163 ? 21.078 5.293 3.104 1 54.91 163 ASN A O 1
ATOM 1301 N N . SER A 1 164 ? 22.531 6.863 3.475 1 57.88 164 SER A N 1
ATOM 1302 C CA . SER A 1 164 ? 22.688 7.43 2.139 1 57.88 164 SER A CA 1
ATOM 1303 C C . SER A 1 164 ? 23.141 6.371 1.14 1 57.88 164 SER A C 1
ATOM 1305 O O . SER A 1 164 ? 22.828 6.457 -0.05 1 57.88 164 SER A O 1
ATOM 1307 N N . GLU A 1 165 ? 23.812 5.449 1.592 1 67.12 165 GLU A N 1
ATOM 1308 C CA . GLU A 1 165 ? 24.312 4.492 0.61 1 67.12 165 GLU A CA 1
ATOM 1309 C C . GLU A 1 165 ? 23.547 3.174 0.681 1 67.12 165 GLU A C 1
ATOM 1311 O O . GLU A 1 165 ? 24.094 2.162 1.14 1 67.12 165 GLU A O 1
ATOM 1316 N N . ARG A 1 166 ? 22.391 3.258 0.178 1 79.69 166 ARG A N 1
ATOM 1317 C CA . ARG A 1 166 ? 21.531 2.08 0.276 1 79.69 166 ARG A CA 1
ATOM 1318 C C . ARG A 1 166 ? 21.906 1.041 -0.776 1 79.69 166 ARG A C 1
ATOM 1320 O O . ARG A 1 166 ? 22.078 1.374 -1.95 1 79.69 166 ARG A O 1
ATOM 1327 N N . HIS A 1 167 ? 22.219 -0.202 -0.311 1 88.69 167 HIS A N 1
ATOM 1328 C CA . HIS A 1 167 ? 22.328 -1.35 -1.203 1 88.69 167 HIS A CA 1
ATOM 1329 C C . HIS A 1 167 ? 20.984 -2.006 -1.439 1 88.69 167 HIS A C 1
ATOM 1331 O O . HIS A 1 167 ? 20.609 -2.941 -0.729 1 88.69 167 HIS A O 1
ATOM 1337 N N . LEU A 1 168 ? 20.281 -1.555 -2.467 1 92.81 168 LEU A N 1
ATOM 1338 C CA . LEU A 1 168 ? 18.875 -1.895 -2.703 1 92.81 168 LEU A CA 1
ATOM 1339 C C . LEU A 1 168 ? 18.719 -3.396 -2.91 1 92.81 168 LEU A C 1
ATOM 1341 O O . LEU A 1 168 ? 17.75 -3.992 -2.42 1 92.81 168 LEU A O 1
ATOM 1345 N N . ARG A 1 169 ? 19.656 -4.031 -3.623 1 94.69 169 ARG A N 1
ATOM 1346 C CA . ARG A 1 169 ? 19.547 -5.461 -3.889 1 94.69 169 ARG A CA 1
ATOM 1347 C C . ARG A 1 169 ? 19.719 -6.27 -2.605 1 94.69 169 ARG A C 1
ATOM 1349 O O . ARG A 1 169 ? 19 -7.258 -2.393 1 94.69 169 ARG A O 1
ATOM 1356 N N . LEU A 1 170 ? 20.578 -5.891 -1.79 1 92.25 170 LEU A N 1
ATOM 1357 C CA . LEU A 1 170 ? 20.75 -6.57 -0.51 1 92.25 170 LEU A CA 1
ATOM 1358 C C . LEU A 1 170 ? 19.531 -6.375 0.383 1 92.25 170 LEU A C 1
ATOM 1360 O O . LEU A 1 170 ? 19.125 -7.297 1.09 1 92.25 170 LEU A O 1
ATOM 1364 N N . GLU A 1 171 ? 19.016 -5.152 0.385 1 92.5 171 GLU A N 1
ATOM 1365 C CA . GLU A 1 171 ? 17.781 -4.887 1.125 1 92.5 171 GLU A CA 1
ATOM 1366 C C . GLU A 1 171 ? 16.641 -5.766 0.632 1 92.5 171 GLU A C 1
ATOM 1368 O O . GLU A 1 171 ? 15.891 -6.328 1.435 1 92.5 171 GLU A O 1
ATOM 1373 N N . ALA A 1 172 ? 16.531 -5.875 -0.654 1 96.44 172 ALA A N 1
ATOM 1374 C CA . ALA A 1 172 ? 15.5 -6.707 -1.26 1 96.44 172 ALA A CA 1
ATOM 1375 C C . ALA A 1 172 ? 15.648 -8.164 -0.838 1 96.44 172 ALA A C 1
ATOM 1377 O O . ALA A 1 172 ? 14.672 -8.812 -0.458 1 96.44 172 ALA A O 1
ATOM 1378 N N . ALA A 1 173 ? 16.875 -8.617 -0.892 1 95.62 173 ALA A N 1
ATOM 1379 C CA . ALA A 1 173 ? 17.156 -9.992 -0.49 1 95.62 173 ALA A CA 1
ATOM 1380 C C . ALA A 1 173 ? 16.797 -10.219 0.978 1 95.62 173 ALA A C 1
ATOM 1382 O O . ALA A 1 173 ? 16.25 -11.266 1.338 1 95.62 173 ALA A O 1
ATOM 1383 N N . GLY A 1 174 ? 17.125 -9.281 1.78 1 93.31 174 GLY A N 1
ATOM 1384 C CA . GLY A 1 174 ? 16.812 -9.375 3.197 1 93.31 174 GLY A CA 1
ATOM 1385 C C . GLY A 1 174 ? 15.328 -9.445 3.473 1 93.31 174 GLY A C 1
ATOM 1386 O O . GLY A 1 174 ? 14.875 -10.273 4.27 1 93.31 174 GLY A O 1
ATOM 1387 N N . ILE A 1 175 ? 14.57 -8.633 2.832 1 94.75 175 ILE A N 1
ATOM 1388 C CA . ILE A 1 175 ? 13.117 -8.586 3.02 1 94.75 175 ILE A CA 1
ATOM 1389 C C . ILE A 1 175 ? 12.492 -9.898 2.557 1 94.75 175 ILE A C 1
ATOM 1391 O O . ILE A 1 175 ? 11.664 -10.477 3.26 1 94.75 175 ILE A O 1
ATOM 1395 N N . LEU A 1 176 ? 12.875 -10.336 1.386 1 96.06 176 LEU A N 1
ATOM 1396 C CA . LEU A 1 176 ? 12.328 -11.578 0.85 1 96.06 176 LEU A CA 1
ATOM 1397 C C . LEU A 1 176 ? 12.688 -12.758 1.739 1 96.06 176 LEU A C 1
ATOM 1399 O O . LEU A 1 176 ? 11.852 -13.625 1.996 1 96.06 176 LEU A O 1
ATOM 1403 N N . ASN A 1 177 ? 13.914 -12.789 2.162 1 94.38 177 ASN A N 1
ATOM 1404 C CA . ASN A 1 177 ? 14.336 -13.844 3.08 1 94.38 177 ASN A CA 1
ATOM 1405 C C . ASN A 1 177 ? 13.492 -13.844 4.352 1 94.38 177 ASN A C 1
ATOM 1407 O O . ASN A 1 177 ? 13.086 -14.906 4.828 1 94.38 177 ASN A O 1
ATOM 1411 N N . GLU A 1 178 ? 13.266 -12.719 4.883 1 93.25 178 GLU A N 1
ATOM 1412 C CA . GLU A 1 178 ? 12.5 -12.609 6.121 1 93.25 178 GLU A CA 1
ATOM 1413 C C . GLU A 1 178 ? 11.039 -13.008 5.902 1 93.25 178 GLU A C 1
ATOM 1415 O O . GLU A 1 178 ? 10.406 -13.57 6.801 1 93.25 178 GLU A O 1
ATOM 1420 N N . LEU A 1 179 ? 10.484 -12.68 4.762 1 94.81 179 LEU A N 1
ATOM 1421 C CA . LEU A 1 179 ? 9.141 -13.133 4.43 1 94.81 179 LEU A CA 1
ATOM 1422 C C . LEU A 1 179 ? 9.047 -14.656 4.512 1 94.81 179 LEU A C 1
ATOM 1424 O O . LEU A 1 179 ? 8.117 -15.195 5.113 1 94.81 179 LEU A O 1
ATOM 1428 N N . PHE A 1 180 ? 9.992 -15.297 3.881 1 94.75 180 PHE A N 1
ATOM 1429 C CA . PHE A 1 180 ? 10.008 -16.75 3.904 1 94.75 180 PHE A CA 1
ATOM 1430 C C . PHE A 1 180 ? 10.25 -17.266 5.316 1 94.75 180 PHE A C 1
ATOM 1432 O O . PHE A 1 180 ? 9.641 -18.266 5.734 1 94.75 180 PHE A O 1
ATOM 1439 N N . ASP A 1 181 ? 11.133 -16.578 6.066 1 93.31 181 ASP A N 1
ATOM 1440 C CA . ASP A 1 181 ? 11.352 -16.953 7.461 1 93.31 181 ASP A CA 1
ATOM 1441 C C . ASP A 1 181 ? 10.055 -16.875 8.258 1 93.31 181 ASP A C 1
ATOM 1443 O O . ASP A 1 181 ? 9.781 -17.75 9.086 1 93.31 181 ASP A O 1
ATOM 1447 N N . ALA A 1 182 ? 9.312 -15.852 8.031 1 92.5 182 ALA A N 1
ATOM 1448 C CA . ALA A 1 182 ? 8.07 -15.648 8.766 1 92.5 182 ALA A CA 1
ATOM 1449 C C . ALA A 1 182 ? 7.078 -16.781 8.484 1 92.5 182 ALA A C 1
ATOM 1451 O O . ALA A 1 182 ? 6.398 -17.25 9.398 1 92.5 182 ALA A O 1
ATOM 1452 N N . VAL A 1 183 ? 7.012 -17.188 7.246 1 93.38 183 VAL A N 1
ATOM 1453 C CA . VAL A 1 183 ? 6.035 -18.203 6.836 1 93.38 183 VAL A CA 1
ATOM 1454 C C . VAL A 1 183 ? 6.492 -19.578 7.297 1 93.38 183 VAL A C 1
ATOM 1456 O O . VAL A 1 183 ? 5.668 -20.422 7.652 1 93.38 183 VAL A O 1
ATOM 1459 N N . THR A 1 184 ? 7.797 -19.828 7.348 1 91.81 184 THR A N 1
ATOM 1460 C CA . THR A 1 184 ? 8.312 -21.156 7.617 1 91.81 184 THR A CA 1
ATOM 1461 C C . THR A 1 184 ? 8.766 -21.281 9.07 1 91.81 184 THR A C 1
ATOM 1463 O O . THR A 1 184 ? 9.18 -22.359 9.508 1 91.81 184 THR A O 1
ATOM 1466 N N . ASN A 1 185 ? 8.617 -20.156 9.805 1 85.12 185 ASN A N 1
ATOM 1467 C CA . ASN A 1 185 ? 9.109 -20.094 11.172 1 85.12 185 ASN A CA 1
ATOM 1468 C C . ASN A 1 185 ? 10.609 -20.406 11.242 1 85.12 185 ASN A C 1
ATOM 1470 O O . ASN A 1 185 ? 11.039 -21.219 12.055 1 85.12 185 ASN A O 1
ATOM 1474 N N . GLY A 1 186 ? 11.234 -19.75 10.336 1 76.94 186 GLY A N 1
ATOM 1475 C CA . GLY A 1 186 ? 12.672 -19.953 10.289 1 76.94 186 GLY A CA 1
ATOM 1476 C C . GLY A 1 186 ? 13.062 -21.297 9.672 1 76.94 186 GLY A C 1
ATOM 1477 O O . GLY A 1 186 ? 12.266 -21.906 8.945 1 76.94 186 GLY A O 1
ATOM 1478 N N . GLY A 1 187 ? 14.406 -21.703 9.695 1 68.06 187 GLY A N 1
ATOM 1479 C CA . GLY A 1 187 ? 14.836 -23.016 9.234 1 68.06 187 GLY A CA 1
ATOM 1480 C C . GLY A 1 187 ? 16.219 -23.016 8.602 1 68.06 187 GLY A C 1
ATOM 1481 O O . GLY A 1 187 ? 16.891 -21.984 8.609 1 68.06 187 GLY A O 1
ATOM 1482 N N . PRO A 1 188 ? 16.422 -24.141 8.125 1 69.62 188 PRO A N 1
ATOM 1483 C CA . PRO A 1 188 ? 17.766 -24.312 7.57 1 69.62 188 PRO A CA 1
ATOM 1484 C C . PRO A 1 188 ? 17.984 -23.484 6.301 1 69.62 188 PRO A C 1
ATOM 1486 O O . PRO A 1 188 ? 17.031 -22.938 5.738 1 69.62 188 PRO A O 1
ATOM 1489 N N . ARG A 1 189 ? 19.219 -23.375 6.035 1 81.5 189 ARG A N 1
ATOM 1490 C CA . ARG A 1 189 ? 19.609 -22.688 4.812 1 81.5 189 ARG A CA 1
ATOM 1491 C C . ARG A 1 189 ? 19.328 -23.531 3.584 1 81.5 189 ARG A C 1
ATOM 1493 O O . ARG A 1 189 ? 20.188 -24.281 3.121 1 81.5 189 ARG A O 1
ATOM 1500 N N . LEU A 1 190 ? 18.156 -23.594 3.119 1 89.69 190 LEU A N 1
ATOM 1501 C CA . LEU A 1 190 ? 17.672 -24.266 1.921 1 89.69 190 LEU A CA 1
ATOM 1502 C C . LEU A 1 190 ? 17.078 -23.266 0.934 1 89.69 190 LEU A C 1
ATOM 1504 O O . LEU A 1 190 ? 16.922 -22.094 1.261 1 89.69 190 LEU A O 1
ATOM 1508 N N . TYR A 1 191 ? 16.906 -23.797 -0.246 1 93.56 191 TYR A N 1
ATOM 1509 C CA . TYR A 1 191 ? 16.188 -22.953 -1.193 1 93.56 191 TYR A CA 1
ATOM 1510 C C . TYR A 1 191 ? 14.773 -22.656 -0.686 1 93.56 191 TYR A C 1
ATOM 1512 O O . TYR A 1 191 ? 14.219 -23.422 0.114 1 93.56 191 TYR A O 1
ATOM 1520 N N . PHE A 1 192 ? 14.227 -21.578 -1.11 1 95.5 192 PHE A N 1
ATOM 1521 C CA . PHE A 1 192 ? 12.945 -21.094 -0.601 1 95.5 192 PHE A CA 1
ATOM 1522 C C . PHE A 1 192 ? 11.867 -22.156 -0.76 1 95.5 192 PHE A C 1
ATOM 1524 O O . PHE A 1 192 ? 11.078 -22.391 0.159 1 95.5 192 PHE A O 1
ATOM 1531 N N . HIS A 1 193 ? 11.836 -22.844 -1.964 1 97.38 193 HIS A N 1
ATOM 1532 C CA . HIS A 1 193 ? 10.789 -23.828 -2.182 1 97.38 193 HIS A CA 1
ATOM 1533 C C . HIS A 1 193 ? 10.969 -25.031 -1.249 1 97.38 193 HIS A C 1
ATOM 1535 O O . HIS A 1 193 ? 9.984 -25.625 -0.801 1 97.38 193 HIS A O 1
ATOM 1541 N N . GLN A 1 194 ? 12.172 -25.344 -0.931 1 96.38 194 GLN A N 1
ATOM 1542 C CA . GLN A 1 194 ? 12.453 -26.438 -0.009 1 96.38 194 GLN A CA 1
ATOM 1543 C C . GLN A 1 194 ? 12.039 -26.078 1.415 1 96.38 194 GLN A C 1
ATOM 1545 O O . GLN A 1 194 ? 11.539 -26.922 2.156 1 96.38 194 GLN A O 1
ATOM 1550 N N . ARG A 1 195 ? 12.297 -24.844 1.79 1 94.31 195 ARG A N 1
ATOM 1551 C CA . ARG A 1 195 ? 11.883 -24.375 3.109 1 94.31 195 ARG A CA 1
ATOM 1552 C C . ARG A 1 195 ? 10.367 -24.469 3.271 1 94.31 195 ARG A C 1
ATOM 1554 O O . ARG A 1 195 ? 9.875 -24.922 4.305 1 94.31 195 ARG A O 1
ATOM 1561 N N . LEU A 1 196 ? 9.672 -24.062 2.268 1 96.62 196 LEU A N 1
ATOM 1562 C CA . LEU A 1 196 ? 8.219 -24.125 2.301 1 96.62 196 LEU A CA 1
ATOM 1563 C C . LEU A 1 196 ? 7.738 -25.562 2.344 1 96.62 196 LEU A C 1
ATOM 1565 O O . LEU A 1 196 ? 6.82 -25.906 3.096 1 96.62 196 LEU A O 1
ATOM 1569 N N . ALA A 1 197 ? 8.344 -26.391 1.477 1 97.38 197 ALA A N 1
ATOM 1570 C CA . ALA A 1 197 ? 7.98 -27.812 1.441 1 97.38 197 ALA A CA 1
ATOM 1571 C C . ALA A 1 197 ? 8.141 -28.453 2.816 1 97.38 197 ALA A C 1
ATOM 1573 O O . ALA A 1 197 ? 7.273 -29.219 3.256 1 97.38 197 ALA A O 1
ATOM 1574 N N . ARG A 1 198 ? 9.234 -28.156 3.447 1 95.12 198 ARG A N 1
ATOM 1575 C CA . ARG A 1 198 ? 9.492 -28.688 4.777 1 95.12 198 ARG A CA 1
ATOM 1576 C C . ARG A 1 198 ? 8.445 -28.203 5.773 1 95.12 198 ARG A C 1
ATOM 1578 O O . ARG A 1 198 ? 7.895 -29 6.547 1 95.12 198 ARG A O 1
ATOM 1585 N N . ALA A 1 199 ? 8.156 -26.938 5.793 1 93.31 199 ALA A N 1
ATOM 1586 C CA . ALA A 1 199 ? 7.188 -26.344 6.715 1 93.31 199 ALA A CA 1
ATOM 1587 C C . ALA A 1 199 ? 5.797 -26.938 6.5 1 93.31 199 ALA A C 1
ATOM 1589 O O . ALA A 1 199 ? 5.031 -27.094 7.449 1 93.31 199 ALA A O 1
ATOM 1590 N N . TRP A 1 200 ? 5.531 -27.25 5.254 1 96.19 200 TRP A N 1
ATOM 1591 C CA . TRP A 1 200 ? 4.191 -27.719 4.914 1 96.19 200 TRP A CA 1
ATOM 1592 C C . TRP A 1 200 ? 4.164 -29.234 4.77 1 96.19 200 TRP A C 1
ATOM 1594 O O . TRP A 1 200 ? 3.168 -29.812 4.316 1 96.19 200 TRP A O 1
ATOM 1604 N N . LYS A 1 201 ? 5.254 -29.891 5.086 1 96.75 201 LYS A N 1
ATOM 1605 C CA . LYS A 1 201 ? 5.383 -31.344 5.148 1 96.75 201 LYS A CA 1
ATOM 1606 C C . LYS A 1 201 ? 5.141 -31.969 3.779 1 96.75 201 LYS A C 1
ATOM 1608 O O . LYS A 1 201 ? 4.426 -32.969 3.67 1 96.75 201 LYS A O 1
ATOM 1613 N N . VAL A 1 202 ? 5.562 -31.344 2.758 1 97.81 202 VAL A N 1
ATOM 1614 C CA . VAL A 1 202 ? 5.609 -31.891 1.409 1 97.81 202 VAL A CA 1
ATOM 1615 C C . VAL A 1 202 ? 6.953 -32.594 1.183 1 97.81 202 VAL A C 1
ATOM 1617 O O . VAL A 1 202 ? 8 -31.938 1.198 1 97.81 202 VAL A O 1
ATOM 1620 N N . ASN A 1 203 ? 6.953 -33.844 0.924 1 96.5 203 ASN A N 1
ATOM 1621 C CA . ASN A 1 203 ? 8.203 -34.625 0.95 1 96.5 203 ASN A CA 1
ATOM 1622 C C . ASN A 1 203 ? 8.539 -35.188 -0.424 1 96.5 203 ASN A C 1
ATOM 1624 O O . ASN A 1 203 ? 9.711 -35.375 -0.749 1 96.5 203 ASN A O 1
ATOM 1628 N N . ASP A 1 204 ? 7.543 -35.531 -1.277 1 97.25 204 ASP A N 1
ATOM 1629 C CA . ASP A 1 204 ? 7.793 -36.062 -2.609 1 97.25 204 ASP A CA 1
ATOM 1630 C C . ASP A 1 204 ? 8.508 -35.031 -3.492 1 97.25 204 ASP A C 1
ATOM 1632 O O . ASP A 1 204 ? 8.016 -33.938 -3.672 1 97.25 204 ASP A O 1
ATOM 1636 N N . PRO A 1 205 ? 9.711 -35.406 -4.027 1 97.38 205 PRO A N 1
ATOM 1637 C CA . PRO A 1 205 ? 10.5 -34.469 -4.836 1 97.38 205 PRO A CA 1
ATOM 1638 C C . PRO A 1 205 ? 9.695 -33.844 -5.984 1 97.38 205 PRO A C 1
ATOM 1640 O O . PRO A 1 205 ? 9.898 -32.688 -6.332 1 97.38 205 PRO A O 1
ATOM 1643 N N . ARG A 1 206 ? 8.836 -34.656 -6.594 1 97.56 206 ARG A N 1
ATOM 1644 C CA . ARG A 1 206 ? 8.008 -34.125 -7.676 1 97.56 206 ARG A CA 1
ATOM 1645 C C . ARG A 1 206 ? 7.07 -33.031 -7.168 1 97.56 206 ARG A C 1
ATOM 1647 O O . ARG A 1 206 ? 6.816 -32.031 -7.871 1 97.56 206 ARG A O 1
ATOM 1654 N N . ASP A 1 207 ? 6.586 -33.219 -5.961 1 98.44 207 ASP A N 1
ATOM 1655 C CA . ASP A 1 207 ? 5.672 -32.281 -5.344 1 98.44 207 ASP A CA 1
ATOM 1656 C C . ASP A 1 207 ? 6.422 -31.031 -4.867 1 98.44 207 ASP A C 1
ATOM 1658 O O . ASP A 1 207 ? 5.898 -29.906 -4.949 1 98.44 207 ASP A O 1
ATOM 1662 N N . VAL A 1 208 ? 7.621 -31.25 -4.32 1 98.5 208 VAL A N 1
ATOM 1663 C CA . VAL A 1 208 ? 8.469 -30.125 -3.916 1 98.5 208 VAL A CA 1
ATOM 1664 C C . VAL A 1 208 ? 8.758 -29.234 -5.121 1 98.5 208 VAL A C 1
ATOM 1666 O O . VAL A 1 208 ? 8.773 -28 -5.008 1 98.5 208 VAL A O 1
ATOM 1669 N N . ASP A 1 209 ? 8.938 -29.828 -6.266 1 98.69 209 ASP A N 1
ATOM 1670 C CA . ASP A 1 209 ? 9.227 -29.109 -7.504 1 98.69 209 ASP A CA 1
ATOM 1671 C C . ASP A 1 209 ? 8.031 -28.25 -7.918 1 98.69 209 ASP A C 1
ATOM 1673 O O . ASP A 1 209 ? 8.211 -27.172 -8.508 1 98.69 209 ASP A O 1
ATOM 1677 N N . LEU A 1 210 ? 6.828 -28.641 -7.598 1 98.81 210 LEU A N 1
ATOM 1678 C CA . LEU A 1 210 ? 5.641 -27.859 -7.926 1 98.81 210 LEU A CA 1
ATOM 1679 C C . LEU A 1 210 ? 5.637 -26.531 -7.16 1 98.81 210 LEU A C 1
ATOM 1681 O O . LEU A 1 210 ? 5.203 -25.516 -7.691 1 98.81 210 LEU A O 1
ATOM 1685 N N . ILE A 1 211 ? 6.109 -26.578 -5.91 1 98.81 211 ILE A N 1
ATOM 1686 C CA . ILE A 1 211 ? 6.211 -25.359 -5.121 1 98.81 211 ILE A CA 1
ATOM 1687 C C . ILE A 1 211 ? 7.227 -24.406 -5.758 1 98.81 211 ILE A C 1
ATOM 1689 O O . ILE A 1 211 ? 6.984 -23.203 -5.863 1 98.81 211 ILE A O 1
ATOM 1693 N N . ARG A 1 212 ? 8.352 -24.969 -6.223 1 98.81 212 ARG A N 1
ATOM 1694 C CA . ARG A 1 212 ? 9.383 -24.172 -6.883 1 98.81 212 ARG A CA 1
ATOM 1695 C C . ARG A 1 212 ? 8.828 -23.484 -8.125 1 98.81 212 ARG A C 1
ATOM 1697 O O . ARG A 1 212 ? 9 -22.281 -8.305 1 98.81 212 ARG A O 1
ATOM 1704 N N . ARG A 1 213 ? 8.18 -24.234 -8.938 1 98.88 213 ARG A N 1
ATOM 1705 C CA . ARG A 1 213 ? 7.637 -23.734 -10.188 1 98.88 213 ARG A CA 1
ATOM 1706 C C . ARG A 1 213 ? 6.566 -22.672 -9.93 1 98.88 213 ARG A C 1
ATOM 1708 O O . ARG A 1 213 ? 6.492 -21.672 -10.641 1 98.88 213 ARG A O 1
ATOM 1715 N N . ALA A 1 214 ? 5.715 -22.922 -8.914 1 98.81 214 ALA A N 1
ATOM 1716 C CA . ALA A 1 214 ? 4.688 -21.953 -8.555 1 98.81 214 ALA A CA 1
ATOM 1717 C C . ALA A 1 214 ? 5.305 -20.609 -8.172 1 98.81 214 ALA A C 1
ATOM 1719 O O . ALA A 1 214 ? 4.828 -19.562 -8.594 1 98.81 214 ALA A O 1
ATOM 1720 N N . LEU A 1 215 ? 6.359 -20.641 -7.371 1 98.81 215 LEU A N 1
ATOM 1721 C CA . LEU A 1 215 ? 7.047 -19.422 -6.969 1 98.81 215 LEU A CA 1
ATOM 1722 C C . LEU A 1 215 ? 7.594 -18.688 -8.188 1 98.81 215 LEU A C 1
ATOM 1724 O O . LEU A 1 215 ? 7.418 -17.469 -8.312 1 98.81 215 LEU A O 1
ATOM 1728 N N . VAL A 1 216 ? 8.195 -19.391 -9.094 1 98.81 216 VAL A N 1
ATOM 1729 C CA . VAL A 1 216 ? 8.797 -18.781 -10.281 1 98.81 216 VAL A CA 1
ATOM 1730 C C . VAL A 1 216 ? 7.703 -18.188 -11.172 1 98.81 216 VAL A C 1
ATOM 1732 O O . VAL A 1 216 ? 7.832 -17.062 -11.656 1 98.81 216 VAL A O 1
ATOM 1735 N N . LEU A 1 217 ? 6.613 -18.891 -11.336 1 98.75 217 LEU A N 1
ATOM 1736 C CA . LEU A 1 217 ? 5.531 -18.453 -12.211 1 98.75 217 LEU A CA 1
ATOM 1737 C C . LEU A 1 217 ? 4.785 -17.266 -11.609 1 98.75 217 LEU A C 1
ATOM 1739 O O . LEU A 1 217 ? 4.086 -16.547 -12.32 1 98.75 217 LEU A O 1
ATOM 1743 N N . CYS A 1 218 ? 4.953 -17.031 -10.32 1 98.38 218 CYS A N 1
ATOM 1744 C CA . CYS A 1 218 ? 4.277 -15.93 -9.633 1 98.38 218 CYS A CA 1
ATOM 1745 C C . CYS A 1 218 ? 5.176 -14.703 -9.555 1 98.38 218 CYS A C 1
ATOM 1747 O O . CYS A 1 218 ? 4.727 -13.625 -9.148 1 98.38 218 CYS A O 1
ATOM 1749 N N . ALA A 1 219 ? 6.355 -14.766 -9.945 1 98.69 219 ALA A N 1
ATOM 1750 C CA . ALA A 1 219 ? 7.383 -13.797 -9.594 1 98.69 219 ALA A CA 1
ATOM 1751 C C . ALA A 1 219 ? 7.027 -12.406 -10.117 1 98.69 219 ALA A C 1
ATOM 1753 O O . ALA A 1 219 ? 7.328 -11.398 -9.477 1 98.69 219 ALA A O 1
ATOM 1754 N N . ASP A 1 220 ? 6.465 -12.328 -11.273 1 97.31 220 ASP A N 1
ATOM 1755 C CA . ASP A 1 220 ? 6.004 -11.047 -11.805 1 97.31 220 ASP A CA 1
ATOM 1756 C C . ASP A 1 220 ? 4.926 -11.242 -12.867 1 97.31 220 ASP A C 1
ATOM 1758 O O . ASP A 1 220 ? 4.781 -12.336 -13.414 1 97.31 220 ASP A O 1
ATOM 1762 N N . ASN A 1 221 ? 4.117 -10.258 -13.008 1 93.38 221 ASN A N 1
ATOM 1763 C CA . ASN A 1 221 ? 3.041 -10.289 -13.992 1 93.38 221 ASN A CA 1
ATOM 1764 C C . ASN A 1 221 ? 2.74 -8.898 -14.539 1 93.38 221 ASN A C 1
ATOM 1766 O O . ASN A 1 221 ? 1.585 -8.57 -14.812 1 93.38 221 ASN A O 1
ATOM 1770 N N . GLY A 1 222 ? 3.785 -8.094 -14.562 1 92.81 222 GLY A N 1
ATOM 1771 C CA . GLY A 1 222 ? 3.639 -6.773 -15.156 1 92.81 222 GLY A CA 1
ATOM 1772 C C . GLY A 1 222 ? 3.008 -5.766 -14.219 1 92.81 222 GLY A C 1
ATOM 1773 O O . GLY A 1 222 ? 3.32 -5.742 -13.023 1 92.81 222 GLY A O 1
ATOM 1774 N N . LEU A 1 223 ? 2.225 -4.84 -14.844 1 90.94 223 LEU A N 1
ATOM 1775 C CA . LEU A 1 223 ? 1.688 -3.717 -14.086 1 90.94 223 LEU A CA 1
ATOM 1776 C C . LEU A 1 223 ? 0.224 -3.951 -13.727 1 90.94 223 LEU A C 1
ATOM 1778 O O . LEU A 1 223 ? -0.67 -3.357 -14.336 1 90.94 223 LEU A O 1
ATOM 1782 N N . ASP A 1 224 ? -0.018 -4.703 -12.789 1 91.81 224 ASP A N 1
ATOM 1783 C CA . ASP A 1 224 ? -1.362 -4.797 -12.227 1 91.81 224 ASP A CA 1
ATOM 1784 C C . ASP A 1 224 ? -1.546 -3.822 -11.062 1 91.81 224 ASP A C 1
ATOM 1786 O O . ASP A 1 224 ? -0.678 -2.986 -10.812 1 91.81 224 ASP A O 1
ATOM 1790 N N . ALA A 1 225 ? -2.721 -3.893 -10.43 1 92.38 225 ALA A N 1
ATOM 1791 C CA . ALA A 1 225 ? -3.047 -2.936 -9.375 1 92.38 225 ALA A CA 1
ATOM 1792 C C . ALA A 1 225 ? -2.061 -3.039 -8.219 1 92.38 225 ALA A C 1
ATOM 1794 O O . ALA A 1 225 ? -1.7 -2.027 -7.609 1 92.38 225 ALA A O 1
ATOM 1795 N N . ALA A 1 226 ? -1.663 -4.262 -7.84 1 95.69 226 ALA A N 1
ATOM 1796 C CA . ALA A 1 226 ? -0.712 -4.457 -6.75 1 95.69 226 ALA A CA 1
ATOM 1797 C C . ALA A 1 226 ? 0.656 -3.883 -7.105 1 95.69 226 ALA A C 1
ATOM 1799 O O . ALA A 1 226 ? 1.301 -3.238 -6.273 1 95.69 226 ALA A O 1
ATOM 1800 N N . THR A 1 227 ? 1.106 -4.105 -8.328 1 95.75 227 THR A N 1
ATOM 1801 C CA . THR A 1 227 ? 2.383 -3.559 -8.773 1 95.75 227 THR A CA 1
ATOM 1802 C C . THR A 1 227 ? 2.334 -2.035 -8.82 1 95.75 227 THR A C 1
ATOM 1804 O O . THR A 1 227 ? 3.299 -1.365 -8.438 1 95.75 227 THR A O 1
ATOM 1807 N N . LEU A 1 228 ? 1.245 -1.504 -9.328 1 93.81 228 LEU A N 1
ATOM 1808 C CA . LEU A 1 228 ? 1.097 -0.053 -9.359 1 93.81 228 LEU A CA 1
ATOM 1809 C C . LEU A 1 228 ? 1.136 0.524 -7.945 1 93.81 228 LEU A C 1
ATOM 1811 O O . LEU A 1 228 ? 1.755 1.564 -7.711 1 93.81 228 LEU A O 1
ATOM 1815 N N . SER A 1 229 ? 0.437 -0.095 -7.055 1 95.5 229 SER A N 1
ATOM 1816 C CA . SER A 1 229 ? 0.454 0.341 -5.664 1 95.5 229 SER A CA 1
ATOM 1817 C C . SER A 1 229 ? 1.865 0.297 -5.086 1 95.5 229 SER A C 1
ATOM 1819 O O . SER A 1 229 ? 2.283 1.221 -4.387 1 95.5 229 SER A O 1
ATOM 1821 N N . ALA A 1 230 ? 2.57 -0.771 -5.344 1 96.56 230 ALA A N 1
ATOM 1822 C CA . ALA A 1 230 ? 3.949 -0.914 -4.887 1 96.56 230 ALA A CA 1
ATOM 1823 C C . ALA A 1 230 ? 4.84 0.178 -5.477 1 96.56 230 ALA A C 1
ATOM 1825 O O . ALA A 1 230 ? 5.652 0.774 -4.766 1 96.56 230 ALA A O 1
ATOM 1826 N N . ARG A 1 231 ? 4.719 0.444 -6.754 1 94.69 231 ARG A N 1
ATOM 1827 C CA . ARG A 1 231 ? 5.523 1.471 -7.402 1 94.69 231 ARG A CA 1
ATOM 1828 C C . ARG A 1 231 ? 5.211 2.854 -6.84 1 94.69 231 ARG A C 1
ATOM 1830 O O . ARG A 1 231 ? 6.113 3.672 -6.652 1 94.69 231 ARG A O 1
ATOM 1837 N N . ALA A 1 232 ? 3.926 3.1 -6.66 1 93.06 232 ALA A N 1
ATOM 1838 C CA . ALA A 1 232 ? 3.539 4.379 -6.074 1 93.06 232 ALA A CA 1
ATOM 1839 C C . ALA A 1 232 ? 4.188 4.578 -4.707 1 93.06 232 ALA A C 1
ATOM 1841 O O . ALA A 1 232 ? 4.656 5.672 -4.387 1 93.06 232 ALA A O 1
ATOM 1842 N N . ALA A 1 233 ? 4.199 3.566 -3.908 1 94.88 233 ALA A N 1
ATOM 1843 C CA . ALA A 1 233 ? 4.832 3.643 -2.594 1 94.88 233 ALA A CA 1
ATOM 1844 C C . ALA A 1 233 ? 6.34 3.842 -2.721 1 94.88 233 ALA A C 1
ATOM 1846 O O . ALA A 1 233 ? 6.953 4.527 -1.899 1 94.88 233 ALA A O 1
ATOM 1847 N N . ALA A 1 234 ? 6.93 3.262 -3.703 1 94 234 ALA A N 1
ATOM 1848 C CA . ALA A 1 234 ? 8.375 3.33 -3.898 1 94 234 ALA A CA 1
ATOM 1849 C C . ALA A 1 234 ? 8.812 4.75 -4.238 1 94 234 ALA A C 1
ATOM 1851 O O . ALA A 1 234 ? 9.984 5.105 -4.062 1 94 234 ALA A O 1
ATOM 1852 N N . VAL A 1 235 ? 7.902 5.578 -4.711 1 90 235 VAL A N 1
ATOM 1853 C CA . VAL A 1 235 ? 8.203 6.957 -5.074 1 90 235 VAL A CA 1
ATOM 1854 C C . VAL A 1 235 ? 8.703 7.719 -3.848 1 90 235 VAL A C 1
ATOM 1856 O O . VAL A 1 235 ? 9.516 8.641 -3.971 1 90 235 VAL A O 1
ATOM 1859 N N . THR A 1 236 ? 8.312 7.234 -2.725 1 87.94 236 THR A N 1
ATOM 1860 C CA . THR A 1 236 ? 8.633 7.965 -1.505 1 87.94 236 THR A CA 1
ATOM 1861 C C . THR A 1 236 ? 10.039 7.625 -1.025 1 87.94 236 THR A C 1
ATOM 1863 O O . THR A 1 236 ? 10.5 8.156 -0.014 1 87.94 236 THR A O 1
ATOM 1866 N N . GLN A 1 237 ? 10.688 6.723 -1.632 1 82.31 237 GLN A N 1
ATOM 1867 C CA . GLN A 1 237 ? 12.094 6.387 -1.44 1 82.31 237 GLN A CA 1
ATOM 1868 C C . GLN A 1 237 ? 12.344 5.84 -0.037 1 82.31 237 GLN A C 1
ATOM 1870 O O . GLN A 1 237 ? 13.398 6.086 0.553 1 82.31 237 GLN A O 1
ATOM 1875 N N . GLY A 1 238 ? 11.359 5.219 0.431 1 86.88 238 GLY A N 1
ATOM 1876 C CA . GLY A 1 238 ? 11.484 4.566 1.725 1 86.88 238 GLY A CA 1
ATOM 1877 C C . GLY A 1 238 ? 12.07 3.17 1.632 1 86.88 238 GLY A C 1
ATOM 1878 O O . GLY A 1 238 ? 12.562 2.768 0.578 1 86.88 238 GLY A O 1
ATOM 1879 N N . PRO A 1 239 ? 12.133 2.545 2.822 1 90.81 239 PRO A N 1
ATOM 1880 C CA . PRO A 1 239 ? 12.562 1.146 2.803 1 90.81 239 PRO A CA 1
ATOM 1881 C C . PRO A 1 239 ? 11.75 0.29 1.838 1 90.81 239 PRO A C 1
ATOM 1883 O O . PRO A 1 239 ? 10.555 0.531 1.653 1 90.81 239 PRO A O 1
ATOM 1886 N N . LEU A 1 240 ? 12.383 -0.742 1.327 1 95 240 LEU A N 1
ATOM 1887 C CA . LEU A 1 240 ? 11.75 -1.57 0.309 1 95 240 LEU A CA 1
ATOM 1888 C C . LEU A 1 240 ? 10.625 -2.404 0.914 1 95 240 LEU A C 1
ATOM 1890 O O . LEU A 1 240 ? 9.805 -2.971 0.186 1 95 240 LEU A O 1
ATOM 1894 N N . SER A 1 241 ? 10.516 -2.402 2.209 1 94.75 241 SER A N 1
ATOM 1895 C CA . SER A 1 241 ? 9.391 -3.072 2.855 1 94.75 241 SER A CA 1
ATOM 1896 C C . SER A 1 241 ? 8.086 -2.316 2.623 1 94.75 241 SER A C 1
ATOM 1898 O O . SER A 1 241 ? 7.012 -2.912 2.631 1 94.75 241 SER A O 1
ATOM 1900 N N . SER A 1 242 ? 8.203 -1.011 2.373 1 94.44 242 SER A N 1
ATOM 1901 C CA . SER A 1 242 ? 7.016 -0.192 2.154 1 94.44 242 SER A CA 1
ATOM 1902 C C . SER A 1 242 ? 6.312 -0.57 0.853 1 94.44 242 SER A C 1
ATOM 1904 O O . SER A 1 242 ? 5.117 -0.858 0.848 1 94.44 242 SER A O 1
ATOM 1906 N N . PRO A 1 243 ? 7.023 -0.635 -0.274 1 96.94 243 PRO A N 1
ATOM 1907 C CA . PRO A 1 243 ? 6.359 -1.084 -1.499 1 96.94 243 PRO A CA 1
ATOM 1908 C C . PRO A 1 243 ? 5.848 -2.52 -1.4 1 96.94 243 PRO A C 1
ATOM 1910 O O . PRO A 1 243 ? 4.809 -2.85 -1.974 1 96.94 243 PRO A O 1
ATOM 1913 N N . VAL A 1 244 ? 6.504 -3.4 -0.718 1 97.88 244 VAL A N 1
ATOM 1914 C CA . VAL A 1 244 ? 6.047 -4.777 -0.562 1 97.88 244 VAL A CA 1
ATOM 1915 C C . VAL A 1 244 ? 4.746 -4.801 0.237 1 97.88 244 VAL A C 1
ATOM 1917 O O . VAL A 1 244 ? 3.809 -5.523 -0.109 1 97.88 244 VAL A O 1
ATOM 1920 N N . MET A 1 245 ? 4.688 -4.027 1.301 1 95.94 245 MET A N 1
ATOM 1921 C CA . MET A 1 245 ? 3.459 -3.916 2.084 1 95.94 245 MET A CA 1
ATOM 1922 C C . MET A 1 245 ? 2.307 -3.414 1.222 1 95.94 245 MET A C 1
ATOM 1924 O O . MET A 1 245 ? 1.195 -3.941 1.294 1 95.94 245 MET A O 1
ATOM 1928 N N . ALA A 1 246 ? 2.574 -2.379 0.465 1 96.5 246 ALA A N 1
ATOM 1929 C CA . ALA A 1 246 ? 1.55 -1.835 -0.423 1 96.5 246 ALA A CA 1
ATOM 1930 C C . ALA A 1 246 ? 1.078 -2.885 -1.426 1 96.5 246 ALA A C 1
ATOM 1932 O O . ALA A 1 246 ? -0.116 -2.98 -1.718 1 96.5 246 ALA A O 1
ATOM 1933 N N . GLY A 1 247 ? 2 -3.621 -1.965 1 97.25 247 GLY A N 1
ATOM 1934 C CA . GLY A 1 247 ? 1.662 -4.699 -2.877 1 97.25 247 GLY A CA 1
ATOM 1935 C C . GLY A 1 247 ? 0.766 -5.754 -2.252 1 97.25 247 GLY A C 1
ATOM 1936 O O . GLY A 1 247 ? -0.255 -6.129 -2.83 1 97.25 247 GLY A O 1
ATOM 1937 N N . PHE A 1 248 ? 1.12 -6.168 -1.051 1 95.5 248 PHE A N 1
ATOM 1938 C CA . PHE A 1 248 ? 0.32 -7.172 -0.359 1 95.5 248 PHE A CA 1
ATOM 1939 C C . PHE A 1 248 ? -1.063 -6.625 -0.027 1 95.5 248 PHE A C 1
ATOM 1941 O O . PHE A 1 248 ? -2.057 -7.355 -0.092 1 95.5 248 PHE A O 1
ATOM 1948 N N . ALA A 1 249 ? -1.097 -5.406 0.37 1 93.81 249 ALA A N 1
ATOM 1949 C CA . ALA A 1 249 ? -2.387 -4.789 0.673 1 93.81 249 ALA A CA 1
ATOM 1950 C C . ALA A 1 249 ? -3.311 -4.828 -0.541 1 93.81 249 ALA A C 1
ATOM 1952 O O . ALA A 1 249 ? -4.48 -5.207 -0.427 1 93.81 249 ALA A O 1
ATOM 1953 N N . ALA A 1 250 ? -2.803 -4.488 -1.662 1 93.94 250 ALA A N 1
ATOM 1954 C CA . ALA A 1 250 ? -3.584 -4.508 -2.896 1 93.94 250 ALA A CA 1
ATOM 1955 C C . ALA A 1 250 ? -3.924 -5.938 -3.309 1 93.94 250 ALA A C 1
ATOM 1957 O O . ALA A 1 250 ? -5.039 -6.211 -3.762 1 93.94 250 ALA A O 1
ATOM 1958 N N . LEU A 1 251 ? -2.98 -6.805 -3.146 1 93.94 251 LEU A N 1
ATOM 1959 C CA . LEU A 1 251 ? -3.17 -8.203 -3.527 1 93.94 251 LEU A CA 1
ATOM 1960 C C . LEU A 1 251 ? -4.32 -8.828 -2.746 1 93.94 251 LEU A C 1
ATOM 1962 O O . LEU A 1 251 ? -5.012 -9.711 -3.252 1 93.94 251 LEU A O 1
ATOM 1966 N N . SER A 1 252 ? -4.598 -8.383 -1.634 1 88.75 252 SER A N 1
ATOM 1967 C CA . SER A 1 252 ? -5.578 -8.992 -0.74 1 88.75 252 SER A CA 1
ATOM 1968 C C . SER A 1 252 ? -7.004 -8.719 -1.209 1 88.75 252 SER A C 1
ATOM 1970 O O . SER A 1 252 ? -7.957 -9.312 -0.707 1 88.75 252 SER A O 1
ATOM 1972 N N . GLY A 1 253 ? -7.16 -7.93 -2.176 1 86.94 253 GLY A N 1
ATOM 1973 C CA . GLY A 1 253 ? -8.484 -7.594 -2.682 1 86.94 253 GLY A CA 1
ATOM 1974 C C . GLY A 1 253 ? -9.125 -8.719 -3.473 1 86.94 253 GLY A C 1
ATOM 1975 O O . GLY A 1 253 ? -8.422 -9.594 -3.99 1 86.94 253 GLY A O 1
ATOM 1976 N N . PRO A 1 254 ? -10.398 -8.68 -3.627 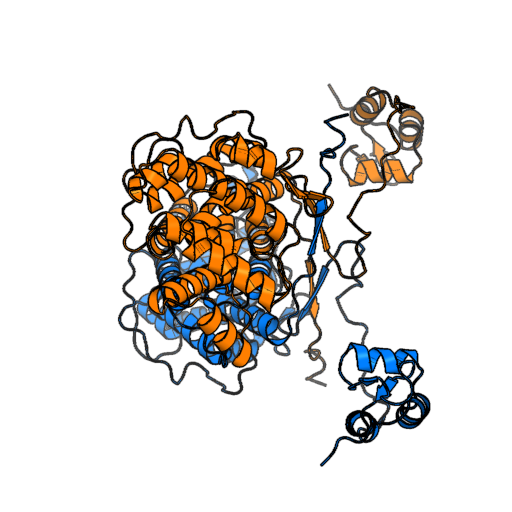1 85.06 254 PRO A N 1
ATOM 1977 C CA . PRO A 1 254 ? -11.148 -9.742 -4.301 1 85.06 254 PRO A CA 1
ATOM 1978 C C . PRO A 1 254 ? -10.789 -9.875 -5.777 1 85.06 254 PRO A C 1
ATOM 1980 O O . PRO A 1 254 ? -10.914 -10.961 -6.352 1 85.06 254 PRO A O 1
ATOM 1983 N N . ALA A 1 255 ? -10.32 -8.883 -6.371 1 85.5 255 ALA A N 1
ATOM 1984 C CA . ALA A 1 255 ? -10.023 -8.922 -7.797 1 85.5 255 ALA A CA 1
ATOM 1985 C C . ALA A 1 255 ? -8.656 -9.547 -8.055 1 85.5 255 ALA A C 1
ATOM 1987 O O . ALA A 1 255 ? -8.305 -9.844 -9.195 1 85.5 255 ALA A O 1
ATOM 1988 N N . MET A 1 256 ? -7.926 -9.797 -7.012 1 89.31 256 MET A N 1
ATOM 1989 C CA . MET A 1 256 ? -6.602 -10.391 -7.164 1 89.31 256 MET A CA 1
ATOM 1990 C C . MET A 1 256 ? -6.445 -11.609 -6.258 1 89.31 256 MET A C 1
ATOM 1992 O O . MET A 1 256 ? -6.977 -12.68 -6.555 1 89.31 256 MET A O 1
ATOM 1996 N N . GLY A 1 257 ? -5.871 -11.391 -5.094 1 87.62 257 GLY A N 1
ATOM 1997 C CA . GLY A 1 257 ? -5.68 -12.508 -4.18 1 87.62 257 GLY A CA 1
ATOM 1998 C C . GLY A 1 257 ? -6.984 -13.133 -3.725 1 87.62 257 GLY A C 1
ATOM 1999 O O . GLY A 1 257 ? -7.02 -14.312 -3.363 1 87.62 257 GLY A O 1
ATOM 2000 N N . GLY A 1 258 ? -7.977 -12.344 -3.705 1 87.56 258 GLY A N 1
ATOM 2001 C CA . GLY A 1 258 ? -9.289 -12.906 -3.414 1 87.56 258 GLY A CA 1
ATOM 2002 C C . GLY A 1 258 ? -9.703 -13.977 -4.395 1 87.56 258 GLY A C 1
ATOM 2003 O O . GLY A 1 258 ? -10.438 -14.906 -4.035 1 87.56 258 GLY A O 1
ATOM 2004 N N . ARG A 1 259 ? -9.219 -13.914 -5.57 1 90.88 259 ARG A N 1
ATOM 2005 C CA . ARG A 1 259 ? -9.5 -14.938 -6.57 1 90.88 259 ARG A CA 1
ATOM 2006 C C . ARG A 1 259 ? -8.859 -16.266 -6.184 1 90.88 259 ARG A C 1
ATOM 2008 O O . ARG A 1 259 ? -9.43 -17.328 -6.434 1 90.88 259 ARG A O 1
ATOM 2015 N N . VAL A 1 260 ? -7.688 -16.172 -5.625 1 93.81 260 VAL A N 1
ATOM 2016 C CA . VAL A 1 260 ? -7.016 -17.391 -5.18 1 93.81 260 VAL A CA 1
ATOM 2017 C C . VAL A 1 260 ? -7.801 -18.031 -4.031 1 93.81 260 VAL A C 1
ATOM 2019 O O . VAL A 1 260 ? -8.016 -19.234 -4.012 1 93.81 260 VAL A O 1
ATOM 2022 N N . SER A 1 261 ? -8.211 -17.188 -3.117 1 91.5 261 SER A N 1
ATOM 2023 C CA . SER A 1 261 ? -8.977 -17.672 -1.968 1 91.5 261 SER A CA 1
ATOM 2024 C C . SER A 1 261 ? -10.312 -18.266 -2.398 1 91.5 261 SER A C 1
ATOM 2026 O O . SER A 1 261 ? -10.734 -19.297 -1.864 1 91.5 261 SER A O 1
ATOM 2028 N N . ARG A 1 262 ? -10.953 -17.703 -3.342 1 91.81 262 ARG A N 1
ATOM 2029 C CA . ARG A 1 262 ? -12.211 -18.234 -3.863 1 91.81 262 ARG A CA 1
ATOM 2030 C C . ARG A 1 262 ? -11.984 -19.547 -4.602 1 91.81 262 ARG A C 1
ATOM 2032 O O . ARG A 1 262 ? -12.797 -20.469 -4.508 1 91.81 262 ARG A O 1
ATOM 2039 N N . ALA A 1 263 ? -10.93 -19.562 -5.332 1 96.19 263 ALA A N 1
ATOM 2040 C CA . ALA A 1 263 ? -10.586 -20.797 -6.02 1 96.19 263 ALA A CA 1
ATOM 2041 C C . ALA A 1 263 ? -10.336 -21.938 -5.023 1 96.19 263 ALA A C 1
ATOM 2043 O O . ALA A 1 263 ? -10.781 -23.062 -5.23 1 96.19 263 ALA A O 1
ATOM 2044 N N . GLU A 1 264 ? -9.609 -21.609 -3.996 1 95.81 264 GLU A N 1
ATOM 2045 C CA . GLU A 1 264 ? -9.352 -22.578 -2.947 1 95.81 264 GLU A CA 1
ATOM 2046 C C . GLU A 1 264 ? -10.656 -23.078 -2.316 1 95.81 264 GLU A C 1
ATOM 2048 O O . GLU A 1 264 ? -10.828 -24.281 -2.094 1 95.81 264 GLU A O 1
ATOM 2053 N N . ALA A 1 265 ? -11.555 -22.203 -2.039 1 93.94 265 ALA A N 1
ATOM 2054 C CA . ALA A 1 265 ? -12.852 -22.547 -1.463 1 93.94 265 ALA A CA 1
ATOM 2055 C C . ALA A 1 265 ? -13.672 -23.406 -2.426 1 93.94 265 ALA A C 1
ATOM 2057 O O . ALA A 1 265 ? -14.359 -24.328 -2.006 1 93.94 265 ALA A O 1
ATOM 2058 N N . TYR A 1 266 ? -13.625 -23.078 -3.68 1 96.75 266 TYR A N 1
ATOM 2059 C CA . TYR A 1 266 ? -14.312 -23.828 -4.723 1 96.75 266 TYR A CA 1
ATOM 2060 C C . TYR A 1 266 ? -13.828 -25.266 -4.773 1 96.75 266 TYR A C 1
ATOM 2062 O O . TYR A 1 266 ? -14.625 -26.203 -4.773 1 96.75 266 TYR A O 1
ATOM 2070 N N . VAL A 1 267 ? -12.5 -25.422 -4.703 1 97.56 267 VAL A N 1
ATOM 2071 C CA . VAL A 1 267 ? -11.906 -26.75 -4.738 1 97.56 267 VAL A CA 1
ATOM 2072 C C . VAL A 1 267 ? -12.32 -27.547 -3.496 1 97.56 267 VAL A C 1
ATOM 2074 O O . VAL A 1 267 ? -12.648 -28.719 -3.584 1 97.56 267 VAL A O 1
ATOM 2077 N N . THR A 1 268 ? -12.32 -26.859 -2.404 1 95.19 268 THR A N 1
ATOM 2078 C CA . THR A 1 268 ? -12.719 -27.5 -1.15 1 95.19 268 THR A CA 1
ATOM 2079 C C . THR A 1 268 ? -14.18 -27.922 -1.199 1 95.19 268 THR A C 1
ATOM 2081 O O . THR A 1 268 ? -14.523 -29.031 -0.756 1 95.19 268 THR A O 1
ATOM 2084 N N . GLN A 1 269 ? -14.992 -27.094 -1.738 1 94.88 269 GLN A N 1
ATOM 2085 C CA . GLN A 1 269 ? -16.406 -27.391 -1.86 1 94.88 269 GLN A CA 1
ATOM 2086 C C . GLN A 1 269 ? -16.641 -28.594 -2.777 1 94.88 269 GLN A C 1
ATOM 2088 O O . GLN A 1 269 ? -17.469 -29.453 -2.479 1 94.88 269 GLN A O 1
ATOM 2093 N N . VAL A 1 270 ? -15.977 -28.594 -3.865 1 96 270 VAL A N 1
ATOM 2094 C CA . VAL A 1 270 ? -16.109 -29.703 -4.816 1 96 270 VAL A CA 1
ATOM 2095 C C . VAL A 1 270 ? -15.695 -31.016 -4.145 1 96 270 VAL A C 1
ATOM 2097 O O . VAL A 1 270 ? -16.359 -32.031 -4.328 1 96 270 VAL A O 1
ATOM 2100 N N . ARG A 1 271 ? -14.656 -30.953 -3.424 1 92.75 271 ARG A N 1
ATOM 2101 C CA . ARG A 1 271 ? -14.188 -32.156 -2.74 1 92.75 271 ARG A CA 1
ATOM 2102 C C . ARG A 1 271 ? -15.203 -32.625 -1.71 1 92.75 271 ARG A C 1
ATOM 2104 O O . ARG A 1 271 ? -15.414 -33.844 -1.551 1 92.75 271 ARG A O 1
ATOM 2111 N N . ARG A 1 272 ? -15.781 -31.734 -1.012 1 92.81 272 ARG A N 1
ATOM 2112 C CA . ARG A 1 272 ? -16.766 -32.062 0.019 1 92.81 272 ARG A CA 1
ATOM 2113 C C . ARG A 1 272 ? -18.016 -32.656 -0.594 1 92.81 272 ARG A C 1
ATOM 2115 O O . ARG A 1 272 ? -18.562 -33.625 -0.074 1 92.81 272 ARG A O 1
ATOM 2122 N N . GLN A 1 273 ? -18.406 -32.156 -1.656 1 93.31 273 GLN A N 1
ATOM 2123 C CA . GLN A 1 273 ? -19.656 -32.562 -2.271 1 93.31 273 GLN A CA 1
ATOM 2124 C C . GLN A 1 273 ? -19.453 -33.75 -3.211 1 93.31 273 GLN A C 1
ATOM 2126 O O . GLN A 1 273 ? -20.375 -34.531 -3.475 1 93.31 273 GLN A O 1
ATOM 2131 N N . GLY A 1 274 ? -18.312 -33.844 -3.812 1 90.88 274 GLY A N 1
ATOM 2132 C CA . GLY A 1 274 ? -17.922 -35.031 -4.57 1 90.88 274 GLY A CA 1
ATOM 2133 C C . GLY A 1 274 ? -18.281 -34.938 -6.043 1 90.88 274 GLY A C 1
ATOM 2134 O O . GLY A 1 274 ? -17.969 -35.812 -6.82 1 90.88 274 GLY A O 1
ATOM 2135 N N . ASN A 1 275 ? -18.984 -33.906 -6.445 1 93.25 275 ASN A N 1
ATOM 2136 C CA . ASN A 1 275 ? -19.359 -33.75 -7.848 1 93.25 275 ASN A CA 1
ATOM 2137 C C . ASN A 1 275 ? -19.031 -32.375 -8.391 1 93.25 275 ASN A C 1
ATOM 2139 O O . ASN A 1 275 ? -19.828 -31.438 -8.258 1 93.25 275 ASN A O 1
ATOM 2143 N N . PRO A 1 276 ? -17.938 -32.25 -9.094 1 96.12 276 PRO A N 1
ATOM 2144 C CA . PRO A 1 276 ? -17.5 -30.953 -9.602 1 96.12 276 PRO A CA 1
ATOM 2145 C C . PRO A 1 276 ? -18.516 -30.281 -10.516 1 96.12 276 PRO A C 1
ATOM 2147 O O . PRO A 1 276 ? -18.688 -29.062 -10.477 1 96.12 276 PRO A O 1
ATOM 2150 N N . ARG A 1 277 ? -19.234 -31.078 -11.32 1 96.75 277 ARG A N 1
ATOM 2151 C CA . ARG A 1 277 ? -20.188 -30.516 -12.273 1 96.75 277 ARG A CA 1
ATOM 2152 C C . ARG A 1 277 ? -21.359 -29.875 -11.562 1 96.75 277 ARG A C 1
ATOM 2154 O O . ARG A 1 277 ? -21.781 -28.766 -11.898 1 96.75 277 ARG A O 1
ATOM 2161 N N . VAL A 1 278 ? -21.891 -30.547 -10.562 1 97 278 VAL A N 1
ATOM 2162 C CA . VAL A 1 278 ? -23.047 -30.047 -9.82 1 97 278 VAL A CA 1
ATOM 2163 C C . VAL A 1 278 ? -22.672 -28.734 -9.125 1 97 278 VAL A C 1
ATOM 2165 O O . VAL A 1 278 ? -23.438 -27.766 -9.148 1 97 278 VAL A O 1
ATOM 2168 N N . VAL A 1 279 ? -21.531 -28.734 -8.562 1 96.94 279 VAL A N 1
ATOM 2169 C CA . VAL A 1 279 ? -21.094 -27.547 -7.859 1 96.94 279 VAL A CA 1
ATOM 2170 C C . VAL A 1 279 ? -20.922 -26.391 -8.844 1 96.94 279 VAL A C 1
ATOM 2172 O O . VAL A 1 279 ? -21.391 -25.281 -8.602 1 96.94 279 VAL A O 1
ATOM 2175 N N . ALA A 1 280 ? -20.281 -26.625 -9.938 1 97.81 280 ALA A N 1
ATOM 2176 C CA . ALA A 1 280 ? -20.047 -25.609 -10.945 1 97.81 280 ALA A CA 1
ATOM 2177 C C . ALA A 1 280 ? -21.344 -25.062 -11.516 1 97.81 280 ALA A C 1
ATOM 2179 O O . ALA A 1 280 ? -21.531 -23.859 -11.625 1 97.81 280 ALA A O 1
ATOM 2180 N N . GLU A 1 281 ? -22.25 -25.938 -11.82 1 97.12 281 GLU A N 1
ATOM 2181 C CA . GLU A 1 281 ? -23.531 -25.531 -12.383 1 97.12 281 GLU A CA 1
ATOM 2182 C C . GLU A 1 281 ? -24.344 -24.719 -11.383 1 97.12 281 GLU A C 1
ATOM 2184 O O . GLU A 1 281 ? -25.031 -23.766 -11.766 1 97.12 281 GLU A O 1
ATOM 2189 N N . THR A 1 282 ? -24.266 -25.156 -10.188 1 96.25 282 THR A N 1
ATOM 2190 C CA . THR A 1 282 ? -24.984 -24.422 -9.148 1 96.25 282 THR A CA 1
ATOM 2191 C C . THR A 1 282 ? -24.484 -22.984 -9.047 1 96.25 282 THR A C 1
ATOM 2193 O O . THR A 1 282 ? -25.281 -22.047 -8.984 1 96.25 282 THR A O 1
ATOM 2196 N N . LEU A 1 283 ? -23.172 -22.859 -9.031 1 94.94 283 LEU A N 1
ATOM 2197 C CA . LEU A 1 283 ? -22.594 -21.531 -8.977 1 94.94 283 LEU A CA 1
ATOM 2198 C C . LEU A 1 283 ? -23 -20.703 -10.195 1 94.94 283 LEU A C 1
ATOM 2200 O O . LEU A 1 283 ? -23.422 -19.562 -10.055 1 94.94 283 LEU A O 1
ATOM 2204 N N . LEU A 1 284 ? -22.938 -21.266 -11.336 1 95.25 284 LEU A N 1
ATOM 2205 C CA . LEU A 1 284 ? -23.281 -20.562 -12.578 1 95.25 284 LEU A CA 1
ATOM 2206 C C . LEU A 1 284 ? -24.75 -20.203 -12.609 1 95.25 284 LEU A C 1
ATOM 2208 O O . LEU A 1 284 ? -25.109 -19.109 -13.078 1 95.25 284 LEU A O 1
ATOM 2212 N N . ARG A 1 285 ? -25.625 -20.984 -12.094 1 94.94 285 ARG A N 1
ATOM 2213 C CA . ARG A 1 285 ? -27.062 -20.719 -12.031 1 94.94 285 ARG A CA 1
ATOM 2214 C C . ARG A 1 285 ? -27.359 -19.547 -11.102 1 94.94 285 ARG A C 1
ATOM 2216 O O . ARG A 1 285 ? -28.297 -18.781 -11.336 1 94.94 285 ARG A O 1
ATOM 2223 N N . GLN A 1 286 ? -26.547 -19.453 -10.156 1 93.5 286 GLN A N 1
ATOM 2224 C CA . GLN A 1 286 ? -26.703 -18.375 -9.188 1 93.5 286 GLN A CA 1
ATOM 2225 C C . GLN A 1 286 ? -26.109 -17.062 -9.711 1 93.5 286 GLN A C 1
ATOM 2227 O O . GLN A 1 286 ? -26.141 -16.047 -9.031 1 93.5 286 GLN A O 1
ATOM 2232 N N . GLY A 1 287 ? -25.5 -17.125 -10.891 1 91.56 287 GLY A N 1
ATOM 2233 C CA . GLY A 1 287 ? -24.938 -15.938 -11.5 1 91.56 287 GLY A CA 1
ATOM 2234 C C . GLY A 1 287 ? -23.531 -15.625 -11.008 1 91.56 287 GLY A C 1
ATOM 2235 O O . GLY A 1 287 ? -23.031 -14.516 -11.211 1 91.56 287 GLY A O 1
ATOM 2236 N N . VAL A 1 288 ? -22.984 -16.531 -10.367 1 90.19 288 VAL A N 1
ATOM 2237 C CA . VAL A 1 288 ? -21.625 -16.359 -9.859 1 90.19 288 VAL A CA 1
ATOM 2238 C C . VAL A 1 288 ? -20.625 -16.875 -10.891 1 90.19 288 VAL A C 1
ATOM 2240 O O . VAL A 1 288 ? -20.812 -17.953 -11.469 1 90.19 288 VAL A O 1
ATOM 2243 N N . GLU A 1 289 ? -19.625 -16.062 -11.148 1 92.5 289 GLU A N 1
ATOM 2244 C CA . GLU A 1 289 ? -18.578 -16.547 -12.031 1 92.5 289 GLU A CA 1
ATOM 2245 C C . GLU A 1 289 ? -17.828 -17.719 -11.406 1 92.5 289 GLU A C 1
ATOM 2247 O O . GLU A 1 289 ? -17.562 -17.719 -10.203 1 92.5 289 GLU A O 1
ATOM 2252 N N . LEU A 1 290 ? -17.547 -18.688 -12.25 1 95.88 290 LEU A N 1
ATOM 2253 C CA . LEU A 1 290 ? -16.844 -19.859 -11.75 1 95.88 290 LEU A CA 1
ATOM 2254 C C . LEU A 1 290 ? -15.398 -19.5 -11.398 1 95.88 290 LEU A C 1
ATOM 2256 O O . LEU A 1 290 ? -14.648 -19.016 -12.25 1 95.88 290 LEU A O 1
ATOM 2260 N N . PRO A 1 291 ? -14.977 -19.75 -10.148 1 95.94 291 PRO A N 1
ATOM 2261 C CA . PRO A 1 291 ? -13.602 -19.406 -9.766 1 95.94 291 PRO A CA 1
ATOM 2262 C C . PRO A 1 291 ? -12.555 -20.062 -10.648 1 95.94 291 PRO A C 1
ATOM 2264 O O . PRO A 1 291 ? -12.602 -21.281 -10.852 1 95.94 291 PRO A O 1
ATOM 2267 N N . GLY A 1 292 ? -11.664 -19.266 -11.148 1 96.12 292 GLY A N 1
ATOM 2268 C CA . GLY A 1 292 ? -10.602 -19.781 -12 1 96.12 292 GLY A CA 1
ATOM 2269 C C . GLY A 1 292 ? -10.945 -19.719 -13.477 1 96.12 292 GLY A C 1
ATOM 2270 O O . GLY A 1 292 ? -10.094 -20 -14.328 1 96.12 292 GLY A O 1
ATOM 2271 N N . PHE A 1 293 ? -12.141 -19.312 -13.766 1 96.81 293 PHE A N 1
ATOM 2272 C CA . PHE A 1 293 ? -12.594 -19.188 -15.148 1 96.81 293 PHE A CA 1
ATOM 2273 C C . PHE A 1 293 ? -13.266 -17.844 -15.375 1 96.81 293 PHE A C 1
ATOM 2275 O O . PHE A 1 293 ? -14.227 -17.734 -16.141 1 96.81 293 PHE A O 1
ATOM 2282 N N . GLU A 1 294 ? -12.75 -16.859 -14.664 1 92.69 294 GLU A N 1
ATOM 2283 C CA . GLU A 1 294 ? -13.32 -15.516 -14.742 1 92.69 294 GLU A CA 1
ATOM 2284 C C . GLU A 1 294 ? -12.992 -14.852 -16.078 1 92.69 294 GLU A C 1
ATOM 2286 O O . GLU A 1 294 ? -11.969 -15.164 -16.688 1 92.69 294 GLU A O 1
ATOM 2291 N N . ALA A 1 295 ? -13.766 -13.859 -16.453 1 86.44 295 ALA A N 1
ATOM 2292 C CA . ALA A 1 295 ? -13.625 -13.18 -17.734 1 86.44 295 ALA A CA 1
ATOM 2293 C C . ALA A 1 295 ? -12.422 -12.242 -17.719 1 86.44 295 ALA A C 1
ATOM 2295 O O . ALA A 1 295 ? -11.773 -12.039 -18.75 1 86.44 295 ALA A O 1
ATOM 2296 N N . ASN A 1 296 ? -12.086 -11.617 -16.656 1 82.12 296 ASN A N 1
ATOM 2297 C CA . ASN A 1 296 ? -11.047 -10.594 -16.594 1 82.12 296 ASN A CA 1
ATOM 2298 C C . ASN A 1 296 ? -9.711 -11.172 -16.141 1 82.12 296 ASN A C 1
ATOM 2300 O O . ASN A 1 296 ? -9 -10.562 -15.344 1 82.12 296 ASN A O 1
ATOM 2304 N N . GLN A 1 297 ? -9.344 -12.281 -16.781 1 83.81 297 GLN A N 1
ATOM 2305 C CA . GLN A 1 297 ? -8.039 -12.875 -16.5 1 83.81 297 GLN A CA 1
ATOM 2306 C C . GLN A 1 297 ? -6.926 -12.133 -17.219 1 83.81 297 GLN A C 1
ATOM 2308 O O . GLN A 1 297 ? -7.152 -11.539 -18.281 1 83.81 297 GLN A O 1
ATOM 2313 N N . SER A 1 298 ? -5.758 -12.133 -16.516 1 85.12 298 SER A N 1
ATOM 2314 C CA . SER A 1 298 ? -4.594 -11.578 -17.203 1 85.12 298 SER A CA 1
ATOM 2315 C C . SER A 1 298 ? -4.25 -12.391 -18.453 1 85.12 298 SER A C 1
ATOM 2317 O O . SER A 1 298 ? -4.539 -13.586 -18.516 1 85.12 298 SER A O 1
ATOM 2319 N N . SER A 1 299 ? -3.592 -11.758 -19.359 1 84.31 299 SER A N 1
ATOM 2320 C CA . SER A 1 299 ? -3.291 -12.359 -20.656 1 84.31 299 SER A CA 1
ATOM 2321 C C . SER A 1 299 ? -2.381 -13.578 -20.5 1 84.31 299 SER A C 1
ATOM 2323 O O . SER A 1 299 ? -2.486 -14.539 -21.281 1 84.31 299 SER A O 1
ATOM 2325 N N . CYS A 1 300 ? -1.597 -13.57 -19.469 1 93.75 300 CYS A N 1
ATOM 2326 C CA . CYS A 1 300 ? -0.594 -14.625 -19.328 1 93.75 300 CYS A CA 1
ATOM 2327 C C . CYS A 1 300 ? -1.107 -15.75 -18.438 1 93.75 300 CYS A C 1
ATOM 2329 O O . CYS A 1 300 ? -0.456 -16.781 -18.312 1 93.75 300 CYS A O 1
ATOM 2331 N N . ASP A 1 301 ? -2.283 -15.609 -17.875 1 95.38 301 ASP A N 1
ATOM 2332 C CA . ASP A 1 301 ? -2.754 -16.516 -16.828 1 95.38 301 ASP A CA 1
ATOM 2333 C C . ASP A 1 301 ? -2.916 -17.938 -17.359 1 95.38 301 ASP A C 1
ATOM 2335 O O . ASP A 1 301 ? -2.518 -18.891 -16.703 1 95.38 301 ASP A O 1
ATOM 2339 N N . ALA A 1 302 ? -3.48 -18.047 -18.562 1 96.19 302 ALA A N 1
ATOM 2340 C CA . ALA A 1 302 ? -3.75 -19.359 -19.125 1 96.19 302 ALA A CA 1
ATOM 2341 C C . ALA A 1 302 ? -2.455 -20.141 -19.359 1 96.19 302 ALA A C 1
ATOM 2343 O O . ALA A 1 302 ? -2.369 -21.328 -19.047 1 96.19 302 ALA A O 1
ATOM 2344 N N . MET A 1 303 ? -1.48 -19.484 -19.906 1 97.5 303 MET A N 1
ATOM 2345 C CA . MET A 1 303 ? -0.214 -20.156 -20.203 1 97.5 303 MET A CA 1
ATOM 2346 C C . MET A 1 303 ? 0.518 -20.516 -18.906 1 97.5 303 MET A C 1
ATOM 2348 O O . MET A 1 303 ? 1.141 -21.578 -18.812 1 97.5 303 MET A O 1
ATOM 2352 N N . ARG A 1 304 ? 0.469 -19.672 -17.953 1 98 304 ARG A N 1
ATOM 2353 C CA . ARG A 1 304 ? 1.068 -19.969 -16.656 1 98 304 ARG A CA 1
ATOM 2354 C C . ARG A 1 304 ? 0.368 -21.141 -15.977 1 98 304 ARG A C 1
ATOM 2356 O O . ARG A 1 304 ? 1.021 -22 -15.391 1 98 304 ARG A O 1
ATOM 2363 N N . ALA A 1 305 ? -0.941 -21.109 -16.078 1 98.31 305 ALA A N 1
ATOM 2364 C CA . ALA A 1 305 ? -1.719 -22.203 -15.508 1 98.31 305 ALA A CA 1
ATOM 2365 C C . ALA A 1 305 ? -1.359 -23.531 -16.172 1 98.31 305 ALA A C 1
ATOM 2367 O O . ALA A 1 305 ? -1.154 -24.531 -15.492 1 98.31 305 ALA A O 1
ATOM 2368 N N . GLU A 1 306 ? -1.284 -23.469 -17.453 1 97.81 306 GLU A N 1
ATOM 2369 C CA . GLU A 1 306 ? -0.959 -24.672 -18.219 1 97.81 306 GLU A CA 1
ATOM 2370 C C . GLU A 1 306 ? 0.437 -25.188 -17.875 1 97.81 306 GLU A C 1
ATOM 2372 O O . GLU A 1 306 ? 0.652 -26.391 -17.75 1 97.81 306 GLU A O 1
ATOM 2377 N N . ALA A 1 307 ? 1.346 -24.297 -17.781 1 98.44 307 ALA A N 1
ATOM 2378 C CA . ALA A 1 307 ? 2.713 -24.688 -17.422 1 98.44 307 ALA A CA 1
ATOM 2379 C C . ALA A 1 307 ? 2.756 -25.391 -16.078 1 98.44 307 ALA A C 1
ATOM 2381 O O . ALA A 1 307 ? 3.467 -26.391 -15.914 1 98.44 307 ALA A O 1
ATOM 2382 N N . LEU A 1 308 ? 2.033 -24.891 -15.125 1 98.5 308 LEU A N 1
ATOM 2383 C CA . LEU A 1 308 ? 2.02 -25.469 -13.781 1 98.5 308 LEU A CA 1
ATOM 2384 C C . LEU A 1 308 ? 1.323 -26.828 -13.781 1 98.5 308 LEU A C 1
ATOM 2386 O O . LEU A 1 308 ? 1.821 -27.781 -13.18 1 98.5 308 LEU A O 1
ATOM 2390 N N . MET A 1 309 ? 0.204 -26.938 -14.484 1 98 309 MET A N 1
ATOM 2391 C CA . MET A 1 309 ? -0.567 -28.188 -14.523 1 98 309 MET A CA 1
ATOM 2392 C C . MET A 1 309 ? 0.184 -29.266 -15.289 1 98 309 MET A C 1
ATOM 2394 O O . MET A 1 309 ? 0.099 -30.453 -14.945 1 98 309 MET A O 1
ATOM 2398 N N . ALA A 1 310 ? 0.86 -28.844 -16.312 1 97.81 310 ALA A N 1
ATOM 2399 C CA . ALA A 1 310 ? 1.639 -29.797 -17.109 1 97.81 310 ALA A CA 1
ATOM 2400 C C . ALA A 1 310 ? 2.734 -30.438 -16.266 1 97.81 310 ALA A C 1
ATOM 2402 O O . ALA A 1 310 ? 3.125 -31.578 -16.516 1 97.81 310 ALA A O 1
ATOM 2403 N N . ALA A 1 311 ? 3.164 -29.781 -15.273 1 98 311 ALA A N 1
ATOM 2404 C CA . ALA A 1 311 ? 4.207 -30.281 -14.391 1 98 311 ALA A CA 1
ATOM 2405 C C . ALA A 1 311 ? 3.623 -31.234 -13.352 1 98 311 ALA A C 1
ATOM 2407 O O . ALA A 1 311 ? 4.367 -31.906 -12.633 1 98 311 ALA A O 1
ATOM 2408 N N . ALA A 1 312 ? 2.342 -31.344 -13.305 1 97.69 312 ALA A N 1
ATOM 2409 C CA . ALA A 1 312 ? 1.692 -32.156 -12.281 1 97.69 312 ALA A CA 1
ATOM 2410 C C . ALA A 1 312 ? 0.772 -33.219 -12.914 1 97.69 312 ALA A C 1
ATOM 2412 O O . ALA A 1 312 ? -0.398 -33.312 -12.547 1 97.69 312 ALA A O 1
ATOM 2413 N N . PRO A 1 313 ? 1.298 -34.031 -13.797 1 95.75 313 PRO A N 1
ATOM 2414 C CA . PRO A 1 313 ? 0.437 -35.062 -14.391 1 95.75 313 PRO A CA 1
ATOM 2415 C C . PRO A 1 313 ? -0.095 -36.031 -13.359 1 95.75 313 PRO A C 1
ATOM 2417 O O . PRO A 1 313 ? -1.114 -36.688 -13.594 1 95.75 313 PRO A O 1
ATOM 2420 N N . HIS A 1 314 ? 0.511 -36.125 -12.258 1 96.5 314 HIS A N 1
ATOM 2421 C CA . HIS A 1 314 ? 0.182 -37.094 -11.227 1 96.5 314 HIS A CA 1
ATOM 2422 C C . HIS A 1 314 ? -0.859 -36.531 -10.258 1 96.5 314 HIS A C 1
ATOM 2424 O O . HIS A 1 314 ? -1.18 -37.188 -9.25 1 96.5 314 HIS A O 1
ATOM 2430 N N . ILE A 1 315 ? -1.384 -35.406 -10.508 1 95.69 315 ILE A N 1
ATOM 2431 C CA . ILE A 1 315 ? -2.434 -34.844 -9.656 1 95.69 315 ILE A CA 1
ATOM 2432 C C . ILE A 1 315 ? -3.666 -35.75 -9.719 1 95.69 315 ILE A C 1
ATOM 2434 O O . ILE A 1 315 ? -3.846 -36.5 -10.672 1 95.69 315 ILE A O 1
ATOM 2438 N N . GLY A 1 316 ? -4.5 -35.75 -8.703 1 94.5 316 GLY A N 1
ATOM 2439 C CA . GLY A 1 316 ? -5.68 -36.594 -8.617 1 94.5 316 GLY A CA 1
ATOM 2440 C C . GLY A 1 316 ? -6.664 -36.344 -9.75 1 94.5 316 GLY A C 1
ATOM 2441 O O . GLY A 1 316 ? -6.836 -35.219 -10.211 1 94.5 316 GLY A O 1
ATOM 2442 N N . GLU A 1 317 ? -7.316 -37.375 -10.164 1 94.06 317 GLU A N 1
ATOM 2443 C CA . GLU A 1 317 ? -8.297 -37.312 -11.242 1 94.06 317 GLU A CA 1
ATOM 2444 C C . GLU A 1 317 ? -9.461 -36.406 -10.867 1 94.06 317 GLU A C 1
ATOM 2446 O O . GLU A 1 317 ? -10.039 -35.75 -11.734 1 94.06 317 GLU A O 1
ATOM 2451 N N . ASP A 1 318 ? -9.766 -36.406 -9.641 1 93.25 318 ASP A N 1
ATOM 2452 C CA . ASP A 1 318 ? -10.836 -35.562 -9.156 1 93.25 318 ASP A CA 1
ATOM 2453 C C . ASP A 1 318 ? -10.5 -34.094 -9.398 1 93.25 318 ASP A C 1
ATOM 2455 O O . ASP A 1 318 ? -11.367 -33.281 -9.773 1 93.25 318 ASP A O 1
ATOM 2459 N N . LEU A 1 319 ? -9.266 -33.75 -9.219 1 96.31 319 LEU A N 1
ATOM 2460 C CA . LEU A 1 319 ? -8.82 -32.375 -9.438 1 96.31 319 LEU A CA 1
ATOM 2461 C C . LEU A 1 319 ? -8.766 -32.062 -10.922 1 96.31 319 LEU A C 1
ATOM 2463 O O . LEU A 1 319 ? -9.117 -30.953 -11.336 1 96.31 319 LEU A O 1
ATOM 2467 N N . LYS A 1 320 ? -8.367 -33 -11.75 1 96.56 320 LYS A N 1
ATOM 2468 C CA . LYS A 1 320 ? -8.383 -32.844 -13.203 1 96.56 320 LYS A CA 1
ATOM 2469 C C . LYS A 1 320 ? -9.805 -32.594 -13.711 1 96.56 320 LYS A C 1
ATOM 2471 O O . LYS A 1 320 ? -10.008 -31.828 -14.664 1 96.56 320 LYS A O 1
ATOM 2476 N N . THR A 1 321 ? -10.711 -33.25 -13.07 1 97.5 321 THR A N 1
ATOM 2477 C CA . THR A 1 321 ? -12.109 -33.125 -13.469 1 97.5 321 THR A CA 1
ATOM 2478 C C . THR A 1 321 ? -12.625 -31.703 -13.211 1 97.5 321 THR A C 1
ATOM 2480 O O . THR A 1 321 ? -13.445 -31.188 -13.969 1 97.5 321 THR A O 1
ATOM 2483 N N . ILE A 1 322 ? -12.172 -31.109 -12.164 1 97.94 322 ILE A N 1
ATOM 2484 C CA . ILE A 1 322 ? -12.57 -29.734 -11.867 1 97.94 322 ILE A CA 1
ATOM 2485 C C . ILE A 1 322 ? -12.203 -28.828 -13.039 1 97.94 322 ILE A C 1
ATOM 2487 O O . ILE A 1 322 ? -13.016 -28 -13.469 1 97.94 322 ILE A O 1
ATOM 2491 N N . ARG A 1 323 ? -10.992 -29 -13.531 1 97.19 323 ARG A N 1
ATOM 2492 C CA . ARG A 1 323 ? -10.539 -28.234 -14.688 1 97.19 323 ARG A CA 1
ATOM 2493 C C . ARG A 1 323 ? -11.414 -28.5 -15.906 1 97.19 323 ARG A C 1
ATOM 2495 O O . ARG A 1 323 ? -11.922 -27.562 -16.531 1 97.19 323 ARG A O 1
ATOM 2502 N N . SER A 1 324 ? -11.617 -29.75 -16.234 1 97.62 324 SER A N 1
ATOM 2503 C CA . SER A 1 324 ? -12.328 -30.125 -17.453 1 97.62 324 SER A CA 1
ATOM 2504 C C . SER A 1 324 ? -13.766 -29.641 -17.438 1 97.62 324 SER A C 1
ATOM 2506 O O . SER A 1 324 ? -14.273 -29.141 -18.438 1 97.62 324 SER A O 1
ATOM 2508 N N . VAL A 1 325 ? -14.406 -29.766 -16.312 1 98 325 VAL A N 1
ATOM 2509 C CA . VAL A 1 325 ? -15.789 -29.344 -16.156 1 98 325 VAL A CA 1
ATOM 2510 C C . VAL A 1 325 ? -15.883 -27.828 -16.328 1 98 325 VAL A C 1
ATOM 2512 O O . VAL A 1 325 ? -16.797 -27.328 -17 1 98 325 VAL A O 1
ATOM 2515 N N . GLY A 1 326 ? -14.992 -27.125 -15.688 1 97.94 326 GLY A N 1
ATOM 2516 C CA . GLY A 1 326 ? -14.992 -25.672 -15.812 1 97.94 326 GLY A CA 1
ATOM 2517 C C . GLY A 1 326 ? -14.797 -25.203 -17.234 1 97.94 326 GLY A C 1
ATOM 2518 O O . GLY A 1 326 ? -15.508 -24.297 -17.703 1 97.94 326 GLY A O 1
ATOM 2519 N N . GLU A 1 327 ? -13.812 -25.75 -17.922 1 97.44 327 GLU A N 1
ATOM 2520 C CA . GLU A 1 327 ? -13.539 -25.391 -19.297 1 97.44 327 GLU A CA 1
ATOM 2521 C C . GLU A 1 327 ? -14.734 -25.703 -20.203 1 97.44 327 GLU A C 1
ATOM 2523 O O . GLU A 1 327 ? -15.078 -24.906 -21.078 1 97.44 327 GLU A O 1
ATOM 2528 N N . GLU A 1 328 ? -15.367 -26.75 -19.953 1 97.75 328 GLU A N 1
ATOM 2529 C CA . GLU A 1 328 ? -16.531 -27.156 -20.75 1 97.75 328 GLU A CA 1
ATOM 2530 C C . GLU A 1 328 ? -17.703 -26.219 -20.516 1 97.75 328 GLU A C 1
ATOM 2532 O O . GLU A 1 328 ? -18.359 -25.797 -21.484 1 97.75 328 GLU A O 1
ATOM 2537 N N . LEU A 1 329 ? -17.969 -25.922 -19.344 1 97.12 329 LEU A N 1
ATOM 2538 C CA . LEU A 1 329 ? -19.156 -25.156 -18.984 1 97.12 329 LEU A CA 1
ATOM 2539 C C . LEU A 1 329 ? -19 -23.688 -19.344 1 97.12 329 LEU A C 1
ATOM 2541 O O . LEU A 1 329 ? -19.969 -23 -19.656 1 97.12 329 LEU A O 1
ATOM 2545 N N . THR A 1 330 ? -17.797 -23.188 -19.281 1 96.38 330 THR A N 1
ATOM 2546 C CA . THR A 1 330 ? -17.594 -21.75 -19.438 1 96.38 330 THR A CA 1
ATOM 2547 C C . THR A 1 330 ? -16.984 -21.438 -20.797 1 96.38 330 THR A C 1
ATOM 2549 O O . THR A 1 330 ? -17.047 -20.297 -21.266 1 96.38 330 THR A O 1
ATOM 2552 N N . GLY A 1 331 ? -16.281 -22.406 -21.391 1 95.88 331 GLY A N 1
ATOM 2553 C CA . GLY A 1 331 ? -15.555 -22.172 -22.625 1 95.88 331 GLY A CA 1
ATOM 2554 C C . GLY A 1 331 ? -14.273 -21.391 -22.422 1 95.88 331 GLY A C 1
ATOM 2555 O O . GLY A 1 331 ? -13.609 -21 -23.391 1 95.88 331 GLY A O 1
ATOM 2556 N N . ARG A 1 332 ? -13.93 -21.094 -21.234 1 96 332 ARG A N 1
ATOM 2557 C CA . ARG A 1 332 ? -12.734 -20.328 -20.906 1 96 332 ARG A CA 1
ATOM 2558 C C . ARG A 1 332 ? -11.617 -21.234 -20.422 1 96 332 ARG A C 1
ATOM 2560 O O . ARG A 1 332 ? -11.875 -22.281 -19.812 1 96 332 ARG A O 1
ATOM 2567 N N . PRO A 1 333 ? -10.367 -20.812 -20.719 1 96.12 333 PRO A N 1
ATOM 2568 C CA . PRO A 1 333 ? -9.258 -21.625 -20.219 1 96.12 333 PRO A CA 1
ATOM 2569 C C . PRO A 1 333 ? -9.062 -21.516 -18.719 1 96.12 333 PRO A C 1
ATOM 2571 O O . PRO A 1 333 ? -9.5 -20.531 -18.109 1 96.12 333 PRO A O 1
ATOM 2574 N N . LEU A 1 334 ? -8.391 -22.5 -18.203 1 97.31 334 LEU A N 1
ATOM 2575 C CA . LEU A 1 334 ? -8.023 -22.516 -16.781 1 97.31 334 LEU A CA 1
ATOM 2576 C C . LEU A 1 334 ? -7.184 -21.297 -16.422 1 97.31 334 LEU A C 1
ATOM 2578 O O . LEU A 1 334 ? -6.211 -20.984 -17.125 1 97.31 334 LEU A O 1
ATOM 2582 N N . GLY A 1 335 ? -7.652 -20.625 -15.344 1 97.31 335 GLY A N 1
ATOM 2583 C CA . GLY A 1 335 ? -6.875 -19.5 -14.828 1 97.31 335 GLY A CA 1
ATOM 2584 C C . GLY A 1 335 ? -5.77 -19.938 -13.883 1 97.31 335 GLY A C 1
ATOM 2585 O O . GLY A 1 335 ? -5.801 -21.047 -13.344 1 97.31 335 GLY A O 1
ATOM 2586 N N . PHE A 1 336 ? -4.848 -19.047 -13.727 1 97.75 336 PHE A N 1
ATOM 2587 C CA . PHE A 1 336 ? -3.68 -19.375 -12.922 1 97.75 336 PHE A CA 1
ATOM 2588 C C . PHE A 1 336 ? -4.055 -19.5 -11.453 1 97.75 336 PHE A C 1
ATOM 2590 O O . PHE A 1 336 ? -3.477 -20.312 -10.727 1 97.75 336 PHE A O 1
ATOM 2597 N N . THR A 1 337 ? -4.996 -18.719 -10.914 1 96.69 337 THR A N 1
ATOM 2598 C CA . THR A 1 337 ? -5.41 -18.75 -9.516 1 96.69 337 THR A CA 1
ATOM 2599 C C . THR A 1 337 ? -5.988 -20.125 -9.164 1 96.69 337 THR A C 1
ATOM 2601 O O . THR A 1 337 ? -5.73 -20.656 -8.086 1 96.69 337 THR A O 1
ATOM 2604 N N . LEU A 1 338 ? -6.766 -20.672 -10.078 1 98 338 LEU A N 1
ATOM 2605 C CA . LEU A 1 338 ? -7.301 -22 -9.828 1 98 338 LEU A CA 1
ATOM 2606 C C . LEU A 1 338 ? -6.207 -23.062 -9.945 1 98 338 LEU A C 1
ATOM 2608 O O . LEU A 1 338 ? -6.207 -24.047 -9.203 1 98 338 LEU A O 1
ATOM 2612 N N . ALA A 1 339 ? -5.328 -22.891 -10.914 1 98.38 339 ALA A N 1
ATOM 2613 C CA . ALA A 1 339 ? -4.203 -23.812 -10.992 1 98.38 339 ALA A CA 1
ATOM 2614 C C . ALA A 1 339 ? -3.453 -23.891 -9.664 1 98.38 339 ALA A C 1
ATOM 2616 O O . ALA A 1 339 ? -3.102 -24.969 -9.203 1 98.38 339 ALA A O 1
ATOM 2617 N N . LEU A 1 340 ? -3.213 -22.734 -9.023 1 98.19 340 LEU A N 1
ATOM 2618 C CA . LEU A 1 340 ? -2.539 -22.672 -7.73 1 98.19 340 LEU A CA 1
ATOM 2619 C C . LEU A 1 340 ? -3.357 -23.391 -6.66 1 98.19 340 LEU A C 1
ATOM 2621 O O . LEU A 1 340 ? -2.803 -24.109 -5.828 1 98.19 340 LEU A O 1
ATOM 2625 N N . ALA A 1 341 ? -4.641 -23.188 -6.684 1 98.06 341 ALA A N 1
ATOM 2626 C CA . ALA A 1 341 ? -5.523 -23.812 -5.707 1 98.06 341 ALA A CA 1
ATOM 2627 C C . ALA A 1 341 ? -5.527 -25.328 -5.883 1 98.06 341 ALA A C 1
ATOM 2629 O O . ALA A 1 341 ? -5.539 -26.078 -4.898 1 98.06 341 ALA A O 1
ATOM 2630 N N . LEU A 1 342 ? -5.59 -25.766 -7.137 1 98.38 342 LEU A N 1
ATOM 2631 C CA . LEU A 1 342 ? -5.566 -27.203 -7.418 1 98.38 342 LEU A CA 1
ATOM 2632 C C . LEU A 1 342 ? -4.273 -27.828 -6.91 1 98.38 342 LEU A C 1
ATOM 2634 O O . LEU A 1 342 ? -4.305 -28.906 -6.289 1 98.38 342 LEU A O 1
ATOM 2638 N N . ILE A 1 343 ? -3.182 -27.172 -7.156 1 98.38 343 ILE A N 1
ATOM 2639 C CA . ILE A 1 343 ? -1.894 -27.656 -6.684 1 98.38 343 ILE A CA 1
ATOM 2640 C C . ILE A 1 343 ? -1.866 -27.641 -5.156 1 98.38 343 ILE A C 1
ATOM 2642 O O . ILE A 1 343 ? -1.357 -28.578 -4.527 1 98.38 343 ILE A O 1
ATOM 2646 N N . GLY A 1 344 ? -2.371 -26.562 -4.574 1 98.06 344 GLY A N 1
ATOM 2647 C CA . GLY A 1 344 ? -2.449 -26.5 -3.123 1 98.06 344 GLY A CA 1
ATOM 2648 C C . GLY A 1 344 ? -3.211 -27.672 -2.521 1 98.06 344 GLY A C 1
ATOM 2649 O O . GLY A 1 344 ? -2.803 -28.219 -1.501 1 98.06 344 GLY A O 1
ATOM 2650 N N . ARG A 1 345 ? -4.254 -27.984 -3.129 1 97.25 345 ARG A N 1
ATOM 2651 C CA . ARG A 1 345 ? -5.059 -29.109 -2.656 1 97.25 345 ARG A CA 1
ATOM 2652 C C . ARG A 1 345 ? -4.32 -30.438 -2.846 1 97.25 345 ARG A C 1
ATOM 2654 O O . ARG A 1 345 ? -4.32 -31.281 -1.955 1 97.25 345 ARG A O 1
ATOM 2661 N N . HIS A 1 346 ? -3.764 -30.609 -4.004 1 97.56 346 HIS A N 1
ATOM 2662 C CA . HIS A 1 346 ? -2.994 -31.812 -4.293 1 97.56 346 HIS A CA 1
ATOM 2663 C C . HIS A 1 346 ? -1.904 -32.031 -3.248 1 97.56 346 HIS A C 1
ATOM 2665 O O . HIS A 1 346 ? -1.68 -33.156 -2.809 1 97.56 346 HIS A O 1
ATOM 2671 N N . LEU A 1 347 ? -1.302 -31 -2.818 1 98.06 347 LEU A N 1
ATOM 2672 C CA . LEU A 1 347 ? -0.174 -31.062 -1.895 1 98.06 347 LEU A CA 1
ATOM 2673 C C . LEU A 1 347 ? -0.656 -31.062 -0.448 1 98.06 347 LEU A C 1
ATOM 2675 O O . LEU A 1 347 ? 0.151 -31.156 0.48 1 98.06 347 LEU A O 1
ATOM 2679 N N . ASP A 1 348 ? -1.916 -30.906 -0.247 1 96.94 348 ASP A N 1
ATOM 2680 C CA . ASP A 1 348 ? -2.521 -30.828 1.079 1 96.94 348 ASP A CA 1
ATOM 2681 C C . ASP A 1 348 ? -1.927 -29.672 1.887 1 96.94 348 ASP A C 1
ATOM 2683 O O . ASP A 1 348 ? -1.539 -29.859 3.043 1 96.94 348 ASP A O 1
ATOM 2687 N N . LEU A 1 349 ? -1.78 -28.594 1.241 1 97.06 349 LEU A N 1
ATOM 2688 C CA . LEU A 1 349 ? -1.222 -27.406 1.893 1 97.06 349 LEU A CA 1
ATOM 2689 C C . LEU A 1 349 ? -2.225 -26.797 2.865 1 97.06 349 LEU A C 1
ATOM 2691 O O . LEU A 1 349 ? -3.434 -27 2.729 1 97.06 349 LEU A O 1
ATOM 2695 N N . PRO A 1 350 ? -1.716 -26.062 3.881 1 95 350 PRO A N 1
ATOM 2696 C CA . PRO A 1 350 ? -2.643 -25.406 4.801 1 95 350 PRO A CA 1
ATOM 2697 C C . PRO A 1 350 ? -3.484 -24.328 4.117 1 95 350 PRO A C 1
ATOM 2699 O O . PRO A 1 350 ? -3.139 -23.875 3.027 1 95 350 PRO A O 1
ATOM 2702 N N . LYS A 1 351 ? -4.531 -23.922 4.844 1 92.5 351 LYS A N 1
ATOM 2703 C CA . LYS A 1 351 ? -5.391 -22.844 4.367 1 92.5 351 LYS A CA 1
ATOM 2704 C C . LYS A 1 351 ? -4.578 -21.594 4.07 1 92.5 351 LYS A C 1
ATOM 2706 O O . LYS A 1 351 ? -3.668 -21.234 4.824 1 92.5 351 LYS A O 1
ATOM 2711 N N . ASP A 1 352 ? -4.77 -20.922 2.949 1 91.88 352 ASP A N 1
ATOM 2712 C CA . ASP A 1 352 ? -4.207 -19.641 2.512 1 91.88 352 ASP A CA 1
ATOM 2713 C C . ASP A 1 352 ? -2.793 -19.828 1.965 1 91.88 352 ASP A C 1
ATOM 2715 O O . ASP A 1 352 ? -2.131 -18.844 1.604 1 91.88 352 ASP A O 1
ATOM 2719 N N . ALA A 1 353 ? -2.363 -21.078 1.884 1 95.62 353 ALA A N 1
ATOM 2720 C CA . ALA A 1 353 ? -1.028 -21.312 1.338 1 95.62 353 ALA A CA 1
ATOM 2721 C C . ALA A 1 353 ? -0.953 -20.891 -0.127 1 95.62 353 ALA A C 1
ATOM 2723 O O . ALA A 1 353 ? 0.039 -20.297 -0.56 1 95.62 353 ALA A O 1
ATOM 2724 N N . PRO A 1 354 ? -2.008 -21.172 -0.932 1 96.44 354 PRO A N 1
ATOM 2725 C CA . PRO A 1 354 ? -1.928 -20.734 -2.322 1 96.44 354 PRO A CA 1
ATOM 2726 C C . PRO A 1 354 ? -1.813 -19.203 -2.445 1 96.44 354 PRO A C 1
ATOM 2728 O O . PRO A 1 354 ? -1.009 -18.703 -3.234 1 96.44 354 PRO A O 1
ATOM 2731 N N . PHE A 1 355 ? -2.559 -18.5 -1.654 1 94.44 355 PHE A N 1
ATOM 2732 C CA . PHE A 1 355 ? -2.457 -17.047 -1.609 1 94.44 355 PHE A CA 1
ATOM 2733 C C . PHE A 1 355 ? -1.06 -16.609 -1.183 1 94.44 355 PHE A C 1
ATOM 2735 O O . PHE A 1 355 ? -0.484 -15.688 -1.766 1 94.44 355 PHE A O 1
ATOM 2742 N N . THR A 1 356 ? -0.583 -17.234 -0.155 1 95.5 356 THR A N 1
ATOM 2743 C CA . THR A 1 356 ? 0.731 -16.906 0.388 1 95.5 356 THR A CA 1
ATOM 2744 C C . THR A 1 356 ? 1.825 -17.188 -0.639 1 95.5 356 THR A C 1
ATOM 2746 O O . THR A 1 356 ? 2.766 -16.406 -0.777 1 95.5 356 THR A O 1
ATOM 2749 N N . LEU A 1 357 ? 1.687 -18.297 -1.373 1 97.06 357 LEU A N 1
ATOM 2750 C CA . LEU A 1 357 ? 2.631 -18.625 -2.436 1 97.06 357 LEU A CA 1
ATOM 2751 C C . LEU A 1 357 ? 2.645 -17.531 -3.502 1 97.06 357 LEU A C 1
ATOM 2753 O O . LEU A 1 357 ? 3.713 -17.109 -3.957 1 97.06 357 LEU A O 1
ATOM 2757 N N . MET A 1 358 ? 1.478 -17.125 -3.848 1 97.38 358 MET A N 1
ATOM 2758 C CA . MET A 1 358 ? 1.373 -16.047 -4.844 1 97.38 358 MET A CA 1
ATOM 2759 C C . MET A 1 358 ? 2.033 -14.773 -4.344 1 97.38 358 MET A C 1
ATOM 2761 O O . MET A 1 358 ? 2.816 -14.148 -5.062 1 97.38 358 MET A O 1
ATOM 2765 N N . GLY A 1 359 ? 1.713 -14.383 -3.141 1 97.44 359 GLY A N 1
ATOM 2766 C CA . GLY A 1 359 ? 2.27 -13.172 -2.568 1 97.44 359 GLY A CA 1
ATOM 2767 C C . GLY A 1 359 ? 3.779 -13.211 -2.424 1 97.44 359 GLY A C 1
ATOM 2768 O O . GLY A 1 359 ? 4.465 -12.234 -2.711 1 97.44 359 GLY A O 1
ATOM 2769 N N . LEU A 1 360 ? 4.309 -14.352 -1.951 1 97.94 360 LEU A N 1
ATOM 2770 C CA . LEU A 1 360 ? 5.75 -14.531 -1.819 1 97.94 360 LEU A CA 1
ATOM 2771 C C . LEU A 1 360 ? 6.434 -14.438 -3.178 1 97.94 360 LEU A C 1
ATOM 2773 O O . LEU A 1 360 ? 7.457 -13.758 -3.318 1 97.94 360 LEU A O 1
ATOM 2777 N N . GLY A 1 361 ? 5.906 -15.125 -4.105 1 98.44 361 GLY A N 1
ATOM 2778 C CA . GLY A 1 361 ? 6.449 -15.039 -5.449 1 98.44 361 GLY A CA 1
ATOM 2779 C C . GLY A 1 361 ? 6.434 -13.625 -6.008 1 98.44 361 GLY A C 1
ATOM 2780 O O . GLY A 1 361 ? 7.457 -13.125 -6.48 1 98.44 361 GLY A O 1
ATOM 2781 N N . ARG A 1 362 ? 5.289 -12.969 -5.883 1 98.12 362 ARG A N 1
ATOM 2782 C CA . ARG A 1 362 ? 5.094 -11.633 -6.441 1 98.12 362 ARG A CA 1
ATOM 2783 C C . ARG A 1 362 ? 6 -10.609 -5.762 1 98.12 362 ARG A C 1
ATOM 2785 O O . ARG A 1 362 ? 6.305 -9.562 -6.332 1 98.12 362 ARG A O 1
ATOM 2792 N N . SER A 1 363 ? 6.41 -10.891 -4.562 1 98.56 363 SER A N 1
ATOM 2793 C CA . SER A 1 363 ? 7.266 -9.961 -3.824 1 98.56 363 SER A CA 1
ATOM 2794 C C . SER A 1 363 ? 8.578 -9.727 -4.559 1 98.56 363 SER A C 1
ATOM 2796 O O . SER A 1 363 ? 9.141 -8.625 -4.496 1 98.56 363 SER A O 1
ATOM 2798 N N . ALA A 1 364 ? 9.086 -10.781 -5.25 1 98.62 364 ALA A N 1
ATOM 2799 C CA . ALA A 1 364 ? 10.297 -10.586 -6.039 1 98.62 364 ALA A CA 1
ATOM 2800 C C . ALA A 1 364 ? 10.086 -9.523 -7.117 1 98.62 364 ALA A C 1
ATOM 2802 O O . ALA A 1 364 ? 10.961 -8.688 -7.355 1 98.62 364 ALA A O 1
ATOM 2803 N N . GLY A 1 365 ? 8.945 -9.586 -7.762 1 98.62 365 GLY A N 1
ATOM 2804 C CA . GLY A 1 365 ? 8.602 -8.602 -8.773 1 98.62 365 GLY A CA 1
ATOM 2805 C C . GLY A 1 365 ? 8.375 -7.215 -8.203 1 98.62 365 GLY A C 1
ATOM 2806 O O . GLY A 1 365 ? 8.844 -6.223 -8.766 1 98.62 365 GLY A O 1
ATOM 2807 N N . TRP A 1 366 ? 7.621 -7.113 -7.121 1 98.44 366 TRP A N 1
ATOM 2808 C CA . TRP A 1 366 ? 7.391 -5.82 -6.488 1 98.44 366 TRP A CA 1
ATOM 2809 C C . TRP A 1 366 ? 8.703 -5.16 -6.102 1 98.44 366 TRP A C 1
ATOM 2811 O O . TRP A 1 366 ? 8.875 -3.951 -6.281 1 98.44 366 TRP A O 1
ATOM 2821 N N . LEU A 1 367 ? 9.562 -5.977 -5.578 1 98.5 367 LEU A N 1
ATOM 2822 C CA . LEU A 1 367 ? 10.883 -5.473 -5.203 1 98.5 367 LEU A CA 1
ATOM 2823 C C . LEU A 1 367 ? 11.656 -5.008 -6.434 1 98.5 367 LEU A C 1
ATOM 2825 O O . LEU A 1 367 ? 12.352 -3.988 -6.391 1 98.5 367 LEU A O 1
ATOM 2829 N N . ALA A 1 368 ? 11.57 -5.723 -7.52 1 98.25 368 ALA A N 1
ATOM 2830 C CA . ALA A 1 368 ? 12.211 -5.301 -8.766 1 98.25 368 ALA A CA 1
ATOM 2831 C C . ALA A 1 368 ? 11.672 -3.947 -9.227 1 98.25 368 ALA A C 1
ATOM 2833 O O . ALA A 1 368 ? 12.453 -3.064 -9.602 1 98.25 368 ALA A O 1
ATOM 2834 N N . HIS A 1 369 ? 10.375 -3.795 -9.203 1 96.94 369 HIS A N 1
ATOM 2835 C CA . HIS A 1 369 ? 9.727 -2.547 -9.602 1 96.94 369 HIS A CA 1
ATOM 2836 C C . HIS A 1 369 ? 10.133 -1.403 -8.672 1 96.94 369 HIS A C 1
ATOM 2838 O O . HIS A 1 369 ? 10.328 -0.274 -9.125 1 96.94 369 HIS A O 1
ATOM 2844 N N . ALA A 1 370 ? 10.195 -1.7 -7.41 1 96.5 370 ALA A N 1
ATOM 2845 C CA . ALA A 1 370 ? 10.602 -0.687 -6.438 1 96.5 370 ALA A CA 1
ATOM 2846 C C . ALA A 1 370 ? 12.047 -0.257 -6.668 1 96.5 370 ALA A C 1
ATOM 2848 O O . ALA A 1 370 ? 12.367 0.932 -6.594 1 96.5 370 ALA A O 1
ATOM 2849 N N . ILE A 1 371 ? 12.938 -1.229 -6.902 1 95.94 371 ILE A N 1
ATOM 2850 C CA . ILE A 1 371 ? 14.344 -0.943 -7.18 1 95.94 371 ILE A CA 1
ATOM 2851 C C . ILE A 1 371 ? 14.453 -0.084 -8.438 1 95.94 371 ILE A C 1
ATOM 2853 O O . ILE A 1 371 ? 15.172 0.917 -8.445 1 95.94 371 ILE A O 1
ATOM 2857 N N . GLU A 1 372 ? 13.711 -0.458 -9.445 1 94.19 372 GLU A N 1
ATOM 2858 C CA . GLU A 1 372 ? 13.727 0.314 -10.688 1 94.19 372 GLU A CA 1
ATOM 2859 C C . GLU A 1 372 ? 13.242 1.74 -10.461 1 94.19 372 GLU A C 1
ATOM 2861 O O . GLU A 1 372 ? 13.836 2.695 -10.961 1 94.19 372 GLU A O 1
ATOM 2866 N N . GLN A 1 373 ? 12.18 1.84 -9.742 1 91.12 373 GLN A N 1
ATOM 2867 C CA . GLN A 1 373 ? 11.656 3.16 -9.414 1 91.12 373 GLN A CA 1
ATOM 2868 C C . GLN A 1 373 ? 12.695 3.99 -8.656 1 91.12 373 GLN A C 1
ATOM 2870 O O . GLN A 1 373 ? 12.859 5.18 -8.93 1 91.12 373 GLN A O 1
ATOM 2875 N N . ALA A 1 374 ? 13.336 3.412 -7.75 1 87.62 374 ALA A N 1
ATOM 2876 C CA . ALA A 1 374 ? 14.328 4.109 -6.938 1 87.62 374 ALA A CA 1
ATOM 2877 C C . ALA A 1 374 ? 15.523 4.539 -7.777 1 87.62 374 ALA A C 1
ATOM 2879 O O . ALA A 1 374 ? 16.094 5.613 -7.559 1 87.62 374 ALA A O 1
ATOM 2880 N N . GLU A 1 375 ? 15.891 3.748 -8.695 1 89.81 375 GLU A N 1
ATOM 2881 C CA . GLU A 1 375 ? 17.094 3.984 -9.477 1 89.81 375 GLU A CA 1
ATOM 2882 C C . GLU A 1 375 ? 16.828 4.934 -10.641 1 89.81 375 GLU A C 1
ATOM 2884 O O . GLU A 1 375 ? 17.703 5.719 -11.023 1 89.81 375 GLU A O 1
ATOM 2889 N N . THR A 1 376 ? 15.625 4.895 -11.18 1 86.12 376 THR A N 1
ATOM 2890 C CA . THR A 1 376 ? 15.367 5.645 -12.406 1 86.12 376 THR A CA 1
ATOM 2891 C C . THR A 1 376 ? 14.477 6.852 -12.125 1 86.12 376 THR A C 1
ATOM 2893 O O . THR A 1 376 ? 14.406 7.777 -12.938 1 86.12 376 THR A O 1
ATOM 2896 N N . GLY A 1 377 ? 13.82 6.84 -11.008 1 80.62 377 GLY A N 1
ATOM 2897 C CA . GLY A 1 377 ? 12.844 7.883 -10.727 1 80.62 377 GLY A CA 1
ATOM 2898 C C 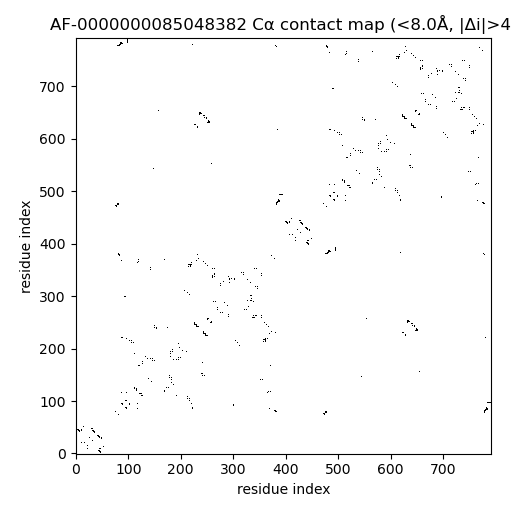. GLY A 1 377 ? 11.641 7.832 -11.648 1 80.62 377 GLY A C 1
ATOM 2899 O O . GLY A 1 377 ? 10.961 8.836 -11.844 1 80.62 377 GLY A O 1
ATOM 2900 N N . SER A 1 378 ? 11.375 6.746 -12.305 1 73.62 378 SER A N 1
ATOM 2901 C CA . SER A 1 378 ? 10.273 6.566 -13.242 1 73.62 378 SER A CA 1
ATOM 2902 C C . SER A 1 378 ? 8.938 6.469 -12.516 1 73.62 378 SER A C 1
ATOM 2904 O O . SER A 1 378 ? 8.273 5.434 -12.562 1 73.62 378 SER A O 1
ATOM 2906 N N . ALA A 1 379 ? 8.523 7.559 -11.898 1 71.19 379 ALA A N 1
ATOM 2907 C CA . ALA A 1 379 ? 7.246 7.621 -11.188 1 71.19 379 ALA A CA 1
ATOM 2908 C C . ALA A 1 379 ? 6.074 7.68 -12.164 1 71.19 379 ALA A C 1
ATOM 2910 O O . ALA A 1 379 ? 6.207 8.219 -13.266 1 71.19 379 ALA A O 1
ATOM 2911 N N . PRO A 1 380 ? 5.047 6.965 -11.68 1 77.12 380 PRO A N 1
ATOM 2912 C CA . PRO A 1 380 ? 3.85 7.152 -12.5 1 77.12 380 PRO A CA 1
ATOM 2913 C C . PRO A 1 380 ? 3.426 8.617 -12.594 1 77.12 380 PRO A C 1
ATOM 2915 O O . PRO A 1 380 ? 3.322 9.305 -11.578 1 77.12 380 PRO A O 1
ATOM 2918 N N . ASN A 1 381 ? 3.4 9.078 -13.797 1 77.94 381 ASN A N 1
ATOM 2919 C CA . ASN A 1 381 ? 2.947 10.445 -14 1 77.94 381 ASN A CA 1
ATOM 2920 C C . ASN A 1 381 ? 1.424 10.531 -14.055 1 77.94 381 ASN A C 1
ATOM 2922 O O . ASN A 1 381 ? 0.829 10.445 -15.133 1 77.94 381 ASN A O 1
ATOM 2926 N N . VAL A 1 382 ? 0.846 10.672 -12.891 1 79.75 382 VAL A N 1
ATOM 2927 C CA . VAL A 1 382 ? -0.605 10.711 -12.734 1 79.75 382 VAL A CA 1
ATOM 2928 C C . VAL A 1 382 ? -1.021 12.016 -12.07 1 79.75 382 VAL A C 1
ATOM 2930 O O . VAL A 1 382 ? -0.352 12.492 -11.148 1 79.75 382 VAL A O 1
ATOM 2933 N N . ARG A 1 383 ? -2.061 12.633 -12.547 1 78.25 383 ARG A N 1
ATOM 2934 C CA . ARG A 1 383 ? -2.559 13.859 -11.922 1 78.25 383 ARG A CA 1
ATOM 2935 C C . ARG A 1 383 ? -4.062 13.781 -11.68 1 78.25 383 ARG A C 1
ATOM 2937 O O . ARG A 1 383 ? -4.762 13 -12.336 1 78.25 383 ARG A O 1
ATOM 2944 N N . LEU A 1 384 ? -4.496 14.602 -10.734 1 73.44 384 LEU A N 1
ATOM 2945 C CA . LEU A 1 384 ? -5.918 14.719 -10.438 1 73.44 384 LEU A CA 1
ATOM 2946 C C . LEU A 1 384 ? -6.551 15.852 -11.242 1 73.44 384 LEU A C 1
ATOM 2948 O O . LEU A 1 384 ? -5.953 16.922 -11.391 1 73.44 384 LEU A O 1
ATOM 2952 N N . ARG A 1 385 ? -7.566 15.547 -11.805 1 77.94 385 ARG A N 1
ATOM 2953 C CA . ARG A 1 385 ? -8.43 16.578 -12.375 1 77.94 385 ARG A CA 1
ATOM 2954 C C . ARG A 1 385 ? -9.695 16.75 -11.539 1 77.94 385 ARG A C 1
ATOM 2956 O O . ARG A 1 385 ? -10.469 15.805 -11.367 1 77.94 385 ARG A O 1
ATOM 2963 N N . TYR A 1 386 ? -9.836 17.938 -11.031 1 81.06 386 TYR A N 1
ATOM 2964 C CA . TYR A 1 386 ? -11 18.203 -10.203 1 81.06 386 TYR A CA 1
ATOM 2965 C C . TYR A 1 386 ? -12.25 18.375 -11.055 1 81.06 386 TYR A C 1
ATOM 2967 O O . TYR A 1 386 ? -12.297 19.234 -11.93 1 81.06 386 TYR A O 1
ATOM 2975 N N . VAL A 1 387 ? -13.273 17.625 -10.789 1 79.62 387 VAL A N 1
ATOM 2976 C CA . VAL A 1 387 ? -14.492 17.656 -11.594 1 79.62 387 VAL A CA 1
ATOM 2977 C C . VAL A 1 387 ? -15.688 18.016 -10.711 1 79.62 387 VAL A C 1
ATOM 2979 O O . VAL A 1 387 ? -16.844 17.891 -11.125 1 79.62 387 VAL A O 1
ATOM 2982 N N . GLY A 1 388 ? -15.453 18.359 -9.477 1 80.12 388 GLY A N 1
ATOM 2983 C CA . GLY A 1 388 ? -16.516 18.797 -8.586 1 80.12 388 GLY A CA 1
ATOM 2984 C C . GLY A 1 388 ? -16.953 20.219 -8.82 1 80.12 388 GLY A C 1
ATOM 2985 O O . GLY A 1 388 ? -16.484 20.875 -9.75 1 80.12 388 GLY A O 1
ATOM 2986 N N . GLU A 1 389 ? -17.922 20.609 -7.973 1 80.81 389 GLU A N 1
ATOM 2987 C CA . GLU A 1 389 ? -18.375 22 -7.992 1 80.81 389 GLU A CA 1
ATOM 2988 C C . GLU A 1 389 ? -17.234 22.953 -7.617 1 80.81 389 GLU A C 1
ATOM 2990 O O . GLU A 1 389 ? -16.453 22.656 -6.715 1 80.81 389 GLU A O 1
ATOM 2995 N N . HIS A 1 390 ? -17.141 23.984 -8.352 1 76.62 390 HIS A N 1
ATOM 2996 C CA . HIS A 1 390 ? -16.094 24.953 -8.062 1 76.62 390 HIS A CA 1
ATOM 2997 C C . HIS A 1 390 ? -16.281 25.594 -6.695 1 76.62 390 HIS A C 1
ATOM 2999 O O . HIS A 1 390 ? -17.359 26.125 -6.41 1 76.62 390 HIS A O 1
ATOM 3005 N N . PRO A 1 391 ? -15.305 25.438 -5.883 1 77.31 391 PRO A N 1
ATOM 3006 C CA . PRO A 1 391 ? -15.453 25.953 -4.52 1 77.31 391 PRO A CA 1
ATOM 3007 C C . PRO A 1 391 ? -15.773 27.438 -4.477 1 77.31 391 PRO A C 1
ATOM 3009 O O . PRO A 1 391 ? -16.422 27.906 -3.541 1 77.31 391 PRO A O 1
ATOM 3012 N N . LEU A 1 392 ? -15.25 28.219 -5.293 1 72.44 392 LEU A N 1
ATOM 3013 C CA . LEU A 1 392 ? -15.469 29.656 -5.281 1 72.44 392 LEU A CA 1
ATOM 3014 C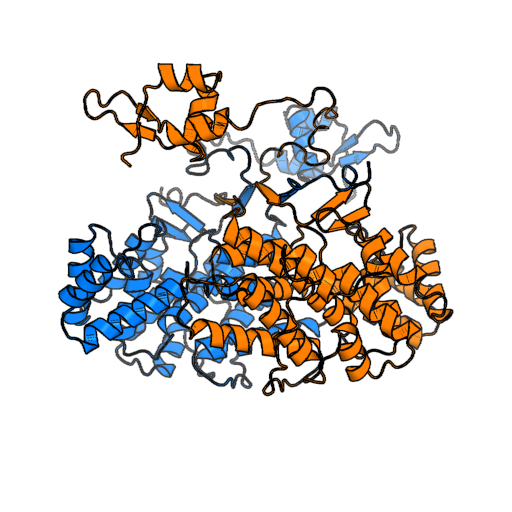 C . LEU A 1 392 ? -16.766 30.016 -5.996 1 72.44 392 LEU A C 1
ATOM 3016 O O . LEU A 1 392 ? -17.188 31.172 -5.973 1 72.44 392 LEU A O 1
ATOM 3020 N N . ALA A 1 393 ? -17.312 29.094 -6.684 1 57.72 393 ALA A N 1
ATOM 3021 C CA . ALA A 1 393 ? -18.625 29.359 -7.281 1 57.72 393 ALA A CA 1
ATOM 3022 C C . ALA A 1 393 ? -19.734 29.297 -6.23 1 57.72 393 ALA A C 1
ATOM 3024 O O . ALA A 1 393 ? -20.75 29.984 -6.355 1 57.72 393 ALA A O 1
ATOM 3025 N N . ALA A 1 394 ? -19.656 28.484 -5.32 1 49.5 394 ALA A N 1
ATOM 3026 C CA . ALA A 1 394 ? -20.688 28.359 -4.297 1 49.5 394 ALA A CA 1
ATOM 3027 C C . ALA A 1 394 ? -20.828 29.656 -3.504 1 49.5 394 ALA A C 1
ATOM 3029 O O . ALA A 1 394 ? -21.891 29.922 -2.926 1 49.5 394 ALA A O 1
ATOM 3030 N N . ASN A 1 395 ? -19.828 30.438 -3.145 1 42.09 395 ASN A N 1
ATOM 3031 C CA . ASN A 1 395 ? -19.984 31.688 -2.412 1 42.09 395 ASN A CA 1
ATOM 3032 C C . ASN A 1 395 ? -20.531 32.781 -3.307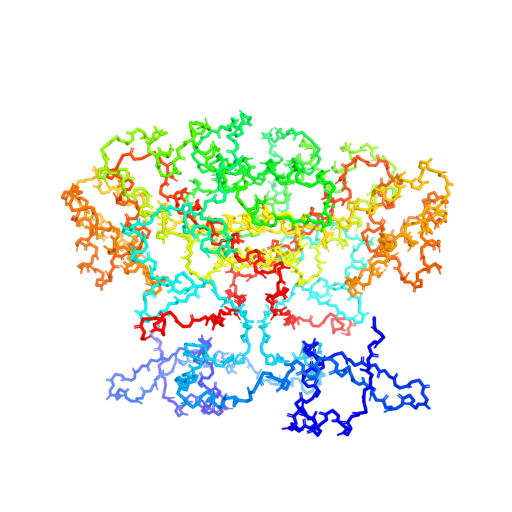 1 42.09 395 ASN A C 1
ATOM 3034 O O . ASN A 1 395 ? -20.719 33.938 -2.855 1 42.09 395 ASN A O 1
ATOM 3038 N N . ALA A 1 396 ? -20.688 32.625 -4.535 1 35.97 396 ALA A N 1
ATOM 3039 C CA . ALA A 1 396 ? -21.344 33.688 -5.285 1 35.97 396 ALA A CA 1
ATOM 3040 C C . ALA A 1 396 ? -22.859 33.5 -5.301 1 35.97 396 ALA A C 1
ATOM 3042 O O . ALA A 1 396 ? -23.344 32.375 -5.414 1 35.97 396 ALA A O 1
ATOM 3043 N N . MET B 1 1 ? -43.594 -2.424 -18.438 1 43.56 1 MET B N 1
ATOM 3044 C CA . MET B 1 1 ? -43.781 -1.682 -19.672 1 43.56 1 MET B CA 1
ATOM 3045 C C . MET B 1 1 ? -42.594 -1.87 -20.609 1 43.56 1 MET B C 1
ATOM 3047 O O . MET B 1 1 ? -41.438 -1.816 -20.188 1 43.56 1 MET B O 1
ATOM 3051 N N . SER B 1 2 ? -42.688 -2.418 -21.75 1 61.81 2 SER B N 1
ATOM 3052 C CA . SER B 1 2 ? -41.719 -2.789 -22.75 1 61.81 2 SER B CA 1
ATOM 3053 C C . SER B 1 2 ? -40.938 -1.57 -23.234 1 61.81 2 SER B C 1
ATOM 3055 O O . SER B 1 2 ? -41.531 -0.548 -23.578 1 61.81 2 SER B O 1
ATOM 3057 N N . ARG B 1 3 ? -39.656 -1.537 -23.094 1 71.12 3 ARG B N 1
ATOM 3058 C CA . ARG B 1 3 ? -38.812 -0.426 -23.516 1 71.12 3 ARG B CA 1
ATOM 3059 C C . ARG B 1 3 ? -38.969 -0.149 -25 1 71.12 3 ARG B C 1
ATOM 3061 O O . ARG B 1 3 ? -38.969 -1.074 -25.812 1 71.12 3 ARG B O 1
ATOM 3068 N N . GLN B 1 4 ? -39.375 1.056 -25.344 1 81.25 4 GLN B N 1
ATOM 3069 C CA . GLN B 1 4 ? -39.5 1.481 -26.734 1 81.25 4 GLN B CA 1
ATOM 3070 C C . GLN B 1 4 ? -38.156 1.881 -27.328 1 81.25 4 GLN B C 1
ATOM 3072 O O . GLN B 1 4 ? -37.375 2.578 -26.688 1 81.25 4 GLN B O 1
ATOM 3077 N N . TRP B 1 5 ? -37.844 1.266 -28.562 1 85.25 5 TRP B N 1
ATOM 3078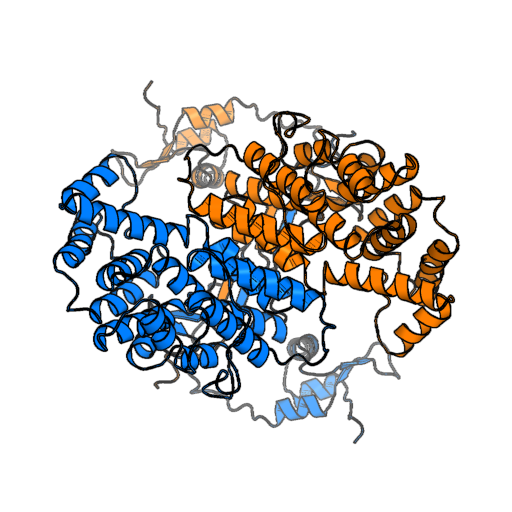 C CA . TRP B 1 5 ? -36.562 1.486 -29.234 1 85.25 5 TRP B CA 1
ATOM 3079 C C . TRP B 1 5 ? -36.75 2.275 -30.531 1 85.25 5 TRP B C 1
ATOM 3081 O O . TRP B 1 5 ? -37.688 2.01 -31.297 1 85.25 5 TRP B O 1
ATOM 3091 N N . ILE B 1 6 ? -35.906 3.322 -30.719 1 86.56 6 ILE B N 1
ATOM 3092 C CA . ILE B 1 6 ? -36.094 4.199 -31.875 1 86.56 6 ILE B CA 1
ATOM 3093 C C . ILE B 1 6 ? -34.812 4.164 -32.75 1 86.56 6 ILE B C 1
ATOM 3095 O O . ILE B 1 6 ? -33.75 3.762 -32.281 1 86.56 6 ILE B O 1
ATOM 3099 N N . SER B 1 7 ? -35.031 4.547 -34 1 85.25 7 SER B N 1
ATOM 3100 C CA . SER B 1 7 ? -33.938 4.531 -34.938 1 85.25 7 SER B CA 1
ATOM 3101 C C . SER B 1 7 ? -32.906 5.633 -34.656 1 85.25 7 SER B C 1
ATOM 3103 O O . SER B 1 7 ? -33.219 6.578 -33.938 1 85.25 7 SER B O 1
ATOM 3105 N N . ARG B 1 8 ? -31.75 5.5 -35.25 1 85.38 8 ARG B N 1
ATOM 3106 C CA . ARG B 1 8 ? -30.703 6.5 -35.125 1 85.38 8 ARG B CA 1
ATOM 3107 C C . ARG B 1 8 ? -31.188 7.867 -35.594 1 85.38 8 ARG B C 1
ATOM 3109 O O . ARG B 1 8 ? -30.938 8.875 -34.938 1 85.38 8 ARG B O 1
ATOM 3116 N N . ALA B 1 9 ? -31.859 7.949 -36.625 1 82.5 9 ALA B N 1
ATOM 3117 C CA . ALA B 1 9 ? -32.344 9.211 -37.188 1 82.5 9 ALA B CA 1
ATOM 3118 C C . ALA B 1 9 ? -33.344 9.867 -36.219 1 82.5 9 ALA B C 1
ATOM 3120 O O . ALA B 1 9 ? -33.281 11.078 -35.969 1 82.5 9 ALA B O 1
ATOM 3121 N N . GLU B 1 10 ? -34.188 9.164 -35.625 1 84.12 10 GLU B N 1
ATOM 3122 C CA . GLU B 1 10 ? -35.156 9.688 -34.656 1 84.12 10 GLU B CA 1
ATOM 3123 C C . GLU B 1 10 ? -34.469 10.109 -33.344 1 84.12 10 GLU B C 1
ATOM 3125 O O . GLU B 1 10 ? -34.812 11.133 -32.781 1 84.12 10 GLU B O 1
ATOM 3130 N N . ALA B 1 11 ? -33.562 9.32 -32.875 1 86.19 11 ALA B N 1
ATOM 3131 C CA . ALA B 1 11 ? -32.781 9.664 -31.688 1 86.19 11 ALA B CA 1
ATOM 3132 C C . ALA B 1 11 ? -32.062 10.992 -31.859 1 86.19 11 ALA B C 1
ATOM 3134 O O . ALA B 1 11 ? -32.094 11.844 -30.969 1 86.19 11 ALA B O 1
ATOM 3135 N N . LEU B 1 12 ? -31.484 11.188 -32.938 1 82.81 12 LEU B N 1
ATOM 3136 C CA . LEU B 1 12 ? -30.766 12.422 -33.25 1 82.81 12 LEU B CA 1
ATOM 3137 C C . LEU B 1 12 ? -31.719 13.602 -33.344 1 82.81 12 LEU B C 1
ATOM 3139 O O . LEU B 1 12 ? -31.406 14.695 -32.875 1 82.81 12 LEU B O 1
ATOM 3143 N N . GLN B 1 13 ? -32.75 13.438 -33.812 1 82.25 13 GLN B N 1
ATOM 3144 C CA . GLN B 1 13 ? -33.781 14.484 -33.938 1 82.25 13 GLN B CA 1
ATOM 3145 C C . GLN B 1 13 ? -34.344 14.867 -32.562 1 82.25 13 GLN B C 1
ATOM 3147 O O . GLN B 1 13 ? -34.469 16.047 -32.25 1 82.25 13 GLN B O 1
ATOM 3152 N N . ARG B 1 14 ? -34.531 13.914 -31.734 1 80.56 14 ARG B N 1
ATOM 3153 C CA . ARG B 1 14 ? -35.125 14.18 -30.422 1 80.56 14 ARG B CA 1
ATOM 3154 C C . ARG B 1 14 ? -34.094 14.82 -29.484 1 80.56 14 ARG B C 1
ATOM 3156 O O . ARG B 1 14 ? -34.438 15.703 -28.688 1 80.56 14 ARG B O 1
ATOM 3163 N N . LEU B 1 15 ? -32.938 14.398 -29.547 1 79.56 15 LEU B N 1
ATOM 3164 C CA . LEU B 1 15 ? -31.859 14.898 -28.703 1 79.56 15 LEU B CA 1
ATOM 3165 C C . LEU B 1 15 ? -31.266 16.188 -29.266 1 79.56 15 LEU B C 1
ATOM 3167 O O . LEU B 1 15 ? -30.625 16.953 -28.547 1 79.56 15 LEU B O 1
ATOM 3171 N N . ASP B 1 16 ? -31.422 16.5 -30.578 1 80.38 16 ASP B N 1
ATOM 3172 C CA . ASP B 1 16 ? -30.859 17.609 -31.344 1 80.38 16 ASP B CA 1
ATOM 3173 C C . ASP B 1 16 ? -29.344 17.656 -31.203 1 80.38 16 ASP B C 1
ATOM 3175 O O . ASP B 1 16 ? -28.781 18.688 -30.812 1 80.38 16 ASP B O 1
ATOM 3179 N N . VAL B 1 17 ? -28.844 16.516 -31.391 1 79.44 17 VAL B N 1
ATOM 3180 C CA . VAL B 1 17 ? -27.391 16.406 -31.281 1 79.44 17 VAL B CA 1
ATOM 3181 C C . VAL B 1 17 ? -26.828 15.773 -32.531 1 79.44 17 VAL B C 1
ATOM 3183 O O . VAL B 1 17 ? -27.562 15.195 -33.344 1 79.44 17 VAL B O 1
ATOM 3186 N N . LYS B 1 18 ? -25.562 15.977 -32.781 1 76.81 18 LYS B N 1
ATOM 3187 C CA . LYS B 1 18 ? -24.844 15.367 -33.906 1 76.81 18 LYS B CA 1
ATOM 3188 C C . LYS B 1 18 ? -24.625 13.875 -33.688 1 76.81 18 LYS B C 1
ATOM 3190 O O . LYS B 1 18 ? -24.641 13.406 -32.531 1 76.81 18 LYS B O 1
ATOM 3195 N N . PRO B 1 19 ? -24.359 13.125 -34.688 1 78.56 19 PRO B N 1
ATOM 3196 C CA . PRO B 1 19 ? -24.172 11.672 -34.594 1 78.56 19 PRO B CA 1
ATOM 3197 C C . PRO B 1 19 ? -23.031 11.297 -33.625 1 78.56 19 PRO B C 1
ATOM 3199 O O . PRO B 1 19 ? -23.156 10.32 -32.906 1 78.56 19 PRO B O 1
ATOM 3202 N N . GLN B 1 20 ? -22.125 12.094 -33.625 1 73.62 20 GLN B N 1
ATOM 3203 C CA . GLN B 1 20 ? -20.984 11.828 -32.75 1 73.62 20 GLN B CA 1
ATOM 3204 C C . GLN B 1 20 ? -21.391 11.938 -31.281 1 73.62 20 GLN B C 1
ATOM 3206 O O . GLN B 1 20 ? -20.922 11.156 -30.438 1 73.62 20 GLN B O 1
ATOM 3211 N N . THR B 1 21 ? -22.203 12.781 -30.969 1 75.56 21 THR B N 1
ATOM 3212 C CA . THR B 1 21 ? -22.719 12.969 -29.609 1 75.56 21 THR B CA 1
ATOM 3213 C C . THR B 1 21 ? -23.625 11.805 -29.219 1 75.56 21 THR B C 1
ATOM 3215 O O . THR B 1 21 ? -23.562 11.336 -28.078 1 75.56 21 THR B O 1
ATOM 3218 N N . LEU B 1 22 ? -24.375 11.406 -30.062 1 79.12 22 LEU B N 1
ATOM 3219 C CA . LEU B 1 22 ? -25.219 10.242 -29.797 1 79.12 22 LEU B CA 1
ATOM 3220 C C . LEU B 1 22 ? -24.344 9.016 -29.516 1 79.12 22 LEU B C 1
ATOM 3222 O O . LEU B 1 22 ? -24.625 8.258 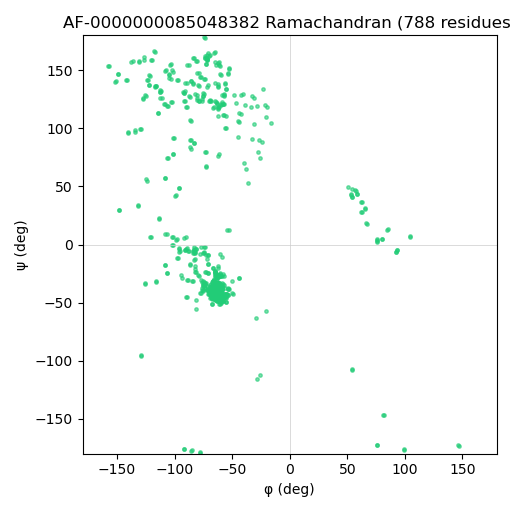-28.578 1 79.12 22 LEU B O 1
ATOM 3226 N N . TYR B 1 23 ? -23.375 8.898 -30.297 1 77.31 23 TYR B N 1
ATOM 3227 C CA . TYR B 1 23 ? -22.422 7.816 -30.094 1 77.31 23 TYR B CA 1
ATOM 3228 C C . TYR B 1 23 ? -21.766 7.922 -28.719 1 77.31 23 TYR B C 1
ATOM 3230 O O . TYR B 1 23 ? -21.594 6.914 -28.016 1 77.31 23 TYR B O 1
ATOM 3238 N N . ALA B 1 24 ? -21.453 9.062 -28.344 1 74.06 24 ALA B N 1
ATOM 3239 C CA . ALA B 1 24 ? -20.891 9.312 -27.031 1 74.06 24 ALA B CA 1
ATOM 3240 C C . ALA B 1 24 ? -21.875 8.938 -25.922 1 74.06 24 ALA B C 1
ATOM 3242 O O . ALA B 1 24 ? -21.5 8.344 -24.906 1 74.06 24 ALA B O 1
ATOM 3243 N N . TYR B 1 25 ? -23.016 9.258 -26.047 1 78 25 TYR B N 1
ATOM 3244 C CA . TYR B 1 25 ? -24.062 8.922 -25.078 1 78 25 TYR B CA 1
ATOM 3245 C C . TYR B 1 25 ? -24.188 7.41 -24.922 1 78 25 TYR B C 1
ATOM 3247 O O . TYR B 1 25 ? -24.359 6.902 -23.812 1 78 25 TYR B O 1
ATOM 3255 N N . VAL B 1 26 ? -23.984 6.738 -26 1 79.12 26 VAL B N 1
ATOM 3256 C CA . VAL B 1 26 ? -24.094 5.285 -26 1 79.12 26 VAL B CA 1
ATOM 3257 C C . VAL B 1 26 ? -22.828 4.672 -25.391 1 79.12 26 VAL B C 1
ATOM 3259 O O . VAL B 1 26 ? -22.922 3.768 -24.562 1 79.12 26 VAL B O 1
ATOM 3262 N N . SER B 1 27 ? -21.734 5.223 -25.75 1 71.25 27 SER B N 1
ATOM 3263 C CA . SER B 1 27 ? -20.438 4.738 -25.281 1 71.25 27 SER B CA 1
ATOM 3264 C C . SER B 1 27 ? -20.297 4.934 -23.766 1 71.25 27 SER B C 1
ATOM 3266 O O . SER B 1 27 ? -19.719 4.09 -23.078 1 71.25 27 SER B O 1
ATOM 3268 N N . ARG B 1 28 ? -21.031 5.922 -23.297 1 65.12 28 ARG B N 1
ATOM 3269 C CA . ARG B 1 28 ? -21.031 6.277 -21.875 1 65.12 28 ARG B CA 1
ATOM 3270 C C . ARG B 1 28 ? -22.219 5.664 -21.156 1 65.12 28 ARG B C 1
ATOM 3272 O O . ARG B 1 28 ? -22.562 6.078 -20.047 1 65.12 28 ARG B O 1
ATOM 3279 N N . GLN B 1 29 ? -22.953 4.891 -21.828 1 71.69 29 GLN B N 1
ATOM 3280 C CA . GLN B 1 29 ? -24.109 4.117 -21.359 1 71.69 29 GLN B CA 1
ATOM 3281 C C . GLN B 1 29 ? -25.219 5.031 -20.844 1 71.69 29 GLN B C 1
ATOM 3283 O O . GLN B 1 29 ? -25.984 4.648 -19.969 1 71.69 29 GLN B O 1
ATOM 3288 N N . ARG B 1 30 ? -25.281 6.164 -21.344 1 79.06 30 ARG B N 1
ATOM 3289 C CA . ARG B 1 30 ? -26.406 7.051 -21.062 1 79.06 30 ARG B CA 1
ATOM 3290 C C . ARG B 1 30 ? -27.625 6.68 -21.891 1 79.06 30 ARG B C 1
ATOM 3292 O O . ARG B 1 30 ? -28.766 6.949 -21.5 1 79.06 30 ARG B O 1
ATOM 3299 N N . ILE B 1 31 ? -27.297 6.148 -22.922 1 80.25 31 ILE B N 1
ATOM 3300 C CA . ILE B 1 31 ? -28.359 5.652 -23.781 1 80.25 31 ILE B CA 1
ATOM 3301 C C . ILE B 1 31 ? -28.109 4.184 -24.125 1 80.25 31 ILE B C 1
ATOM 3303 O O . ILE B 1 31 ? -27.031 3.826 -24.609 1 80.25 31 ILE B O 1
ATOM 3307 N N . ALA B 1 32 ? -29.016 3.428 -23.875 1 81.31 32 ALA B N 1
ATOM 3308 C CA . ALA B 1 32 ? -28.938 2.025 -24.281 1 81.31 32 ALA B CA 1
ATOM 3309 C C . ALA B 1 32 ? -29.156 1.865 -25.781 1 81.31 32 ALA B C 1
ATOM 3311 O O . ALA B 1 32 ? -30.062 2.479 -26.344 1 81.31 32 ALA B O 1
ATOM 3312 N N . ALA B 1 33 ? -28.188 1.119 -26.344 1 82.88 33 ALA B N 1
ATOM 3313 C CA . ALA B 1 33 ? -28.344 0.813 -27.766 1 82.88 33 ALA B CA 1
ATOM 3314 C C . ALA B 1 33 ? -28.375 -0.693 -28.016 1 82.88 33 ALA B C 1
ATOM 3316 O O . ALA B 1 33 ? -27.734 -1.456 -27.281 1 82.88 33 ALA B O 1
ATOM 3317 N N . ARG B 1 34 ? -29.203 -1.108 -29.031 1 80.88 34 ARG B N 1
ATOM 3318 C CA . ARG B 1 34 ? -29.219 -2.506 -29.453 1 80.88 34 ARG B CA 1
ATOM 3319 C C . ARG B 1 34 ? -29.234 -2.619 -30.984 1 80.88 34 ARG B C 1
ATOM 3321 O O . ARG B 1 34 ? -29.672 -1.691 -31.672 1 80.88 34 ARG B O 1
ATOM 3328 N N . THR B 1 35 ? -28.812 -3.736 -31.453 1 80.19 35 THR B N 1
ATOM 3329 C CA . THR B 1 35 ? -28.859 -4.004 -32.875 1 80.19 35 THR B CA 1
ATOM 3330 C C . THR B 1 35 ? -30.297 -4.23 -33.344 1 80.19 35 THR B C 1
ATOM 3332 O O . THR B 1 35 ? -31.078 -4.898 -32.656 1 80.19 35 THR B O 1
ATOM 3335 N N . ASP B 1 36 ? -30.656 -3.691 -34.375 1 75.38 36 ASP B N 1
ATOM 3336 C CA . ASP B 1 36 ? -31.984 -3.875 -34.969 1 75.38 36 ASP B CA 1
ATOM 3337 C C . ASP B 1 36 ? -32.219 -5.332 -35.344 1 75.38 36 ASP B C 1
ATOM 3339 O O . ASP B 1 36 ? -31.422 -5.914 -36.094 1 75.38 36 ASP B O 1
ATOM 3343 N N . PRO B 1 37 ? -33.125 -6.016 -34.844 1 75.81 37 PRO B N 1
ATOM 3344 C CA . PRO B 1 37 ? -33.375 -7.414 -35.188 1 75.81 37 PRO B CA 1
ATOM 3345 C C . PRO B 1 37 ? -33.625 -7.602 -36.688 1 75.81 37 PRO B C 1
ATOM 3347 O O . PRO B 1 37 ? -33.406 -8.68 -37.219 1 75.81 37 PRO B O 1
ATOM 3350 N N . ASP B 1 38 ? -34.125 -6.602 -37.438 1 77.19 38 ASP B N 1
ATOM 3351 C CA . ASP B 1 38 ? -34.531 -6.73 -38.844 1 77.19 38 ASP B CA 1
ATOM 3352 C C . ASP B 1 38 ? -33.375 -6.328 -39.75 1 77.19 38 ASP B C 1
ATOM 3354 O O . ASP B 1 38 ? -33.375 -6.699 -40.938 1 77.19 38 ASP B O 1
ATOM 3358 N N . ASN B 1 39 ? -32.469 -5.438 -39.344 1 73.25 39 ASN B N 1
ATOM 3359 C CA . ASN B 1 39 ? -31.312 -5 -40.125 1 73.25 39 ASN B CA 1
ATOM 3360 C C . ASN B 1 39 ? -30.078 -4.848 -39.219 1 73.25 39 ASN B C 1
ATOM 3362 O O . ASN B 1 39 ? -29.906 -3.826 -38.562 1 73.25 39 ASN B O 1
ATOM 3366 N N . PRO B 1 40 ? -29.219 -5.973 -39.219 1 72.06 40 PRO B N 1
ATOM 3367 C CA . PRO B 1 40 ? -28.094 -6.027 -38.25 1 72.06 40 PRO B CA 1
ATOM 3368 C C . PRO B 1 40 ? -27.125 -4.875 -38.438 1 72.06 40 PRO B C 1
ATOM 3370 O O . PRO B 1 40 ? -26.266 -4.648 -37.594 1 72.06 40 PRO B O 1
ATOM 3373 N N . ARG B 1 41 ? -27.203 -4.117 -39.375 1 73.75 41 ARG B N 1
ATOM 3374 C CA . ARG B 1 41 ? -26.328 -2.979 -39.625 1 73.75 41 ARG B CA 1
ATOM 3375 C C . ARG B 1 41 ? -26.875 -1.709 -38.969 1 73.75 41 ARG B C 1
ATOM 3377 O O . ARG B 1 41 ? -26.234 -0.66 -39.031 1 73.75 41 ARG B O 1
ATOM 3384 N N . ARG B 1 42 ? -27.984 -1.811 -38.406 1 77 42 ARG B N 1
ATOM 3385 C CA . ARG B 1 42 ? -28.609 -0.636 -37.781 1 77 42 ARG B CA 1
ATOM 3386 C C . ARG B 1 42 ? -28.75 -0.805 -36.281 1 77 42 ARG B C 1
ATOM 3388 O O . ARG B 1 42 ? -28.969 -1.915 -35.781 1 77 42 ARG B O 1
ATOM 3395 N N . SER B 1 43 ? -28.422 0.274 -35.562 1 82.56 43 SER B N 1
ATOM 3396 C CA . SER B 1 43 ? -28.609 0.299 -34.094 1 82.56 43 SER B CA 1
ATOM 3397 C C . SER B 1 43 ? -29.906 1.003 -33.719 1 82.56 43 SER B C 1
ATOM 3399 O O . SER B 1 43 ? -30.328 1.944 -34.406 1 82.56 43 SER B O 1
ATOM 3401 N N . LEU B 1 44 ? -30.562 0.477 -32.719 1 86.12 44 LEU B N 1
ATOM 3402 C CA . LEU B 1 44 ? -31.719 1.086 -32.094 1 86.12 44 LEU B CA 1
ATOM 3403 C C . LEU B 1 44 ? -31.375 1.632 -30.703 1 86.12 44 LEU B C 1
ATOM 3405 O O . LEU B 1 44 ? -30.484 1.093 -30.031 1 86.12 44 LEU B O 1
ATOM 3409 N N . TYR B 1 45 ? -32.094 2.719 -30.297 1 86.31 45 TYR B N 1
ATOM 3410 C CA . TYR B 1 45 ? -31.828 3.445 -29.062 1 86.31 45 TYR B CA 1
ATOM 3411 C C . TYR B 1 45 ? -33.062 3.506 -28.172 1 86.31 45 TYR B C 1
ATOM 3413 O O . TYR B 1 45 ? -34.188 3.635 -28.656 1 86.31 45 TYR B O 1
ATOM 3421 N N . ALA B 1 46 ? -32.844 3.385 -26.984 1 84.56 46 ALA B N 1
ATOM 3422 C CA . ALA B 1 46 ? -33.938 3.348 -26 1 84.56 46 ALA B CA 1
ATOM 3423 C C . ALA B 1 46 ? -34.625 4.707 -25.906 1 84.56 46 ALA B C 1
ATOM 3425 O O . ALA B 1 46 ? -34 5.695 -25.516 1 84.56 46 ALA B O 1
ATOM 3426 N N . LEU B 1 47 ? -35.812 4.797 -26.094 1 82 47 LEU B N 1
ATOM 3427 C CA . LEU B 1 47 ? -36.594 6.035 -26.109 1 82 47 LEU B CA 1
ATOM 3428 C C . LEU B 1 47 ? -36.688 6.641 -24.703 1 82 47 LEU B C 1
ATOM 3430 O O . LEU B 1 47 ? -36.562 7.859 -24.547 1 82 47 LEU B O 1
ATOM 3434 N N . ASP B 1 48 ? -36.781 5.844 -23.75 1 81 48 ASP B N 1
ATOM 3435 C CA . ASP B 1 48 ? -36.938 6.363 -22.391 1 81 48 ASP B CA 1
ATOM 3436 C C . ASP B 1 48 ? -35.656 7.066 -21.953 1 81 48 ASP B C 1
ATOM 3438 O O . ASP B 1 48 ? -35.688 8.078 -21.25 1 81 48 ASP B O 1
ATOM 3442 N N . ASP B 1 49 ? -34.531 6.637 -22.344 1 81.19 49 ASP B N 1
ATOM 3443 C CA . ASP B 1 49 ? -33.25 7.277 -22.047 1 81.19 49 ASP B CA 1
ATOM 3444 C C . ASP B 1 49 ? -33.125 8.617 -22.781 1 81.19 49 ASP B C 1
ATOM 3446 O O . ASP B 1 49 ? -32.656 9.594 -22.219 1 81.19 49 ASP B O 1
ATOM 3450 N N . ILE B 1 50 ? -33.562 8.562 -23.844 1 78.88 50 ILE B N 1
ATOM 3451 C CA . ILE B 1 50 ? -33.531 9.758 -24.688 1 78.88 50 ILE B CA 1
ATOM 3452 C C . ILE B 1 50 ? -34.469 10.805 -24.125 1 78.88 50 ILE B C 1
ATOM 3454 O O . ILE B 1 50 ? -34.125 11.984 -24.031 1 78.88 50 ILE B O 1
ATOM 3458 N N . GLU B 1 51 ? -35.625 10.484 -23.75 1 77.38 51 GLU B N 1
ATOM 3459 C CA . GLU B 1 51 ? -36.594 11.398 -23.172 1 77.38 51 GLU B CA 1
ATOM 3460 C C . GLU B 1 51 ? -36.094 11.977 -21.859 1 77.38 51 GLU B C 1
ATOM 3462 O O . GLU B 1 51 ? -36.312 13.156 -21.562 1 77.38 51 GLU B O 1
ATOM 3467 N N . ARG B 1 52 ? -35.531 11.172 -21.109 1 74.56 52 ARG B N 1
ATOM 3468 C CA . ARG B 1 52 ? -34.969 11.641 -19.859 1 74.56 52 ARG B CA 1
ATOM 3469 C C . ARG B 1 52 ? -33.906 12.734 -20.125 1 74.56 52 ARG B C 1
ATOM 3471 O O . ARG B 1 52 ? -33.844 13.727 -19.391 1 74.56 52 ARG B O 1
ATOM 3478 N N . LEU B 1 53 ? -33.25 12.492 -21.078 1 70.94 53 LEU B N 1
ATOM 3479 C CA . LEU B 1 53 ? -32.219 13.453 -21.438 1 70.94 53 LEU B CA 1
ATOM 3480 C C . LEU B 1 53 ? -32.844 14.719 -22.031 1 70.94 53 LEU B C 1
ATOM 3482 O O . LEU B 1 53 ? -32.312 15.82 -21.844 1 70.94 53 LEU B O 1
ATOM 3486 N N . THR B 1 54 ? -33.844 14.586 -22.672 1 67.69 54 THR B N 1
ATOM 3487 C CA . THR B 1 54 ? -34.5 15.719 -23.297 1 67.69 54 THR B CA 1
ATOM 3488 C C . THR B 1 54 ? -35.375 16.469 -22.297 1 67.69 54 THR B C 1
ATOM 3490 O O . THR B 1 54 ? -35.562 17.672 -22.422 1 67.69 54 THR B O 1
ATOM 3493 N N . GLN B 1 55 ? -36.219 15.891 -21.5 1 54.78 55 GLN B N 1
ATOM 3494 C CA . GLN B 1 55 ? -37.094 16.547 -20.531 1 54.78 55 GLN B CA 1
ATOM 3495 C C . GLN B 1 55 ? -36.25 17.375 -19.547 1 54.78 55 GLN B C 1
ATOM 3497 O O . GLN B 1 55 ? -36.75 18.312 -18.922 1 54.78 55 GLN B O 1
ATOM 3502 N N . ARG B 1 56 ? -35.094 17.016 -19.156 1 45.09 56 ARG B N 1
ATOM 3503 C CA . ARG B 1 56 ? -34.219 17.969 -18.5 1 45.09 56 ARG B CA 1
ATOM 3504 C C . ARG B 1 56 ? -33.875 19.141 -19.422 1 45.09 56 ARG B C 1
ATOM 3506 O O . ARG B 1 56 ? -33.312 18.938 -20.5 1 45.09 56 ARG B O 1
ATOM 3513 N N . GLY B 1 57 ? -34.719 19.984 -19.562 1 34.38 57 GLY B N 1
ATOM 3514 C CA . GLY B 1 57 ? -34.625 21.203 -20.344 1 34.38 57 GLY B CA 1
ATOM 3515 C C . GLY B 1 57 ? -33.188 21.719 -20.438 1 34.38 57 GLY B C 1
ATOM 3516 O O . GLY B 1 57 ? -32.438 21.656 -19.469 1 34.38 57 GLY B O 1
ATOM 3517 N N . PRO B 1 58 ? -32.719 21.781 -21.609 1 31.81 58 PRO B N 1
ATOM 3518 C CA . PRO B 1 58 ? -31.422 22.453 -21.812 1 31.81 58 PRO B CA 1
ATOM 3519 C C . PRO B 1 58 ? -31.406 23.875 -21.266 1 31.81 58 PRO B C 1
ATOM 3521 O O . PRO B 1 58 ? -30.578 24.688 -21.656 1 31.81 58 PRO B O 1
ATOM 3524 N N . ARG B 1 59 ? -32.312 24.359 -20.5 1 30.47 59 ARG B N 1
ATOM 3525 C CA . ARG B 1 59 ? -32.062 25.797 -20.344 1 30.47 59 ARG B CA 1
ATOM 3526 C C . ARG B 1 59 ? -30.578 26.047 -20.094 1 30.47 59 ARG B C 1
ATOM 3528 O O . ARG B 1 59 ? -30.016 25.547 -19.109 1 30.47 59 ARG B O 1
ATOM 3535 N N . PRO B 1 60 ? -29.812 26.281 -21.078 1 27.81 60 PRO B N 1
ATOM 3536 C CA . PRO B 1 60 ? -28.531 26.969 -20.922 1 27.81 60 PRO B CA 1
ATOM 3537 C C . PRO B 1 60 ? -28.594 28.125 -19.938 1 27.81 60 PRO B C 1
ATOM 3539 O O . PRO B 1 60 ? -29.438 29.016 -20.078 1 27.81 60 PRO B O 1
ATOM 3542 N N . ALA B 1 61 ? -28.719 28.062 -18.703 1 29.69 61 ALA B N 1
ATOM 3543 C CA . ALA B 1 61 ? -28.75 29.391 -18.109 1 29.69 61 ALA B CA 1
ATOM 3544 C C . ALA B 1 61 ? -27.875 30.359 -18.891 1 29.69 61 ALA B C 1
ATOM 3546 O O . ALA B 1 61 ? -26.703 30.078 -19.141 1 29.69 61 ALA B O 1
ATOM 3547 N N . GLU B 1 62 ? -28.219 31.078 -19.828 1 28.61 62 GLU B N 1
ATOM 3548 C CA . GLU B 1 62 ? -27.531 32.219 -20.422 1 28.61 62 GLU B CA 1
ATOM 3549 C C . GLU B 1 62 ? -26.5 32.812 -19.453 1 28.61 62 GLU B C 1
ATOM 3551 O O . GLU B 1 62 ? -25.469 33.344 -19.891 1 28.61 62 GLU B O 1
ATOM 3556 N N . ASP B 1 63 ? -27.016 33.188 -18.297 1 25.34 63 ASP B N 1
ATOM 3557 C CA . ASP B 1 63 ? -26.219 33.844 -17.25 1 25.34 63 ASP B CA 1
ATOM 3558 C C . ASP B 1 63 ? -25.359 32.812 -16.5 1 25.34 63 ASP B C 1
ATOM 3560 O O . ASP B 1 63 ? -24.969 33.031 -15.359 1 25.34 63 ASP B O 1
ATOM 3564 N N . ALA B 1 64 ? -25.484 31.656 -16.844 1 29.08 64 ALA B N 1
ATOM 3565 C CA . ALA B 1 64 ? -24.516 30.859 -16.109 1 29.08 64 ALA B CA 1
ATOM 3566 C C . ALA B 1 64 ? -23.094 31.281 -16.438 1 29.08 64 ALA B C 1
ATOM 3568 O O . ALA B 1 64 ? -22.719 31.375 -17.609 1 29.08 64 ALA B O 1
ATOM 3569 N N . PRO B 1 65 ? -22.438 31.844 -15.562 1 28.92 65 PRO B N 1
ATOM 3570 C CA . PRO B 1 65 ? -21.125 32.312 -16.047 1 28.92 65 PRO B CA 1
ATOM 3571 C C . PRO B 1 65 ? -20.375 31.219 -16.828 1 28.92 65 PRO B C 1
ATOM 3573 O O . PRO B 1 65 ? -20.641 30.031 -16.641 1 28.92 65 PRO B O 1
ATOM 3576 N N . PRO B 1 66 ? -19.859 31.469 -18.094 1 27.64 66 PRO B N 1
ATOM 3577 C CA . PRO B 1 66 ? -19.016 30.578 -18.891 1 27.64 66 PRO B CA 1
ATOM 3578 C C . PRO B 1 66 ? -18.312 29.516 -18.031 1 27.64 66 PRO B C 1
ATOM 3580 O O . PRO B 1 66 ? -18 29.766 -16.859 1 27.64 66 PRO B O 1
ATOM 3583 N N . ILE B 1 67 ? -18.75 28.312 -18.188 1 28.83 67 ILE B N 1
ATOM 3584 C CA . ILE B 1 67 ? -17.859 27.297 -17.641 1 28.83 67 ILE B CA 1
ATOM 3585 C C . ILE B 1 67 ? -16.422 27.812 -17.656 1 28.83 67 ILE B C 1
ATOM 3587 O O . ILE B 1 67 ? -15.852 28.047 -18.719 1 28.83 67 ILE B O 1
ATOM 3591 N N . LEU B 1 68 ? -16.172 28.562 -16.75 1 27.73 68 LEU B N 1
ATOM 3592 C CA . LEU B 1 68 ? -14.773 28.953 -16.719 1 27.73 68 LEU B CA 1
ATOM 3593 C C . LEU B 1 68 ? -13.867 27.766 -17.078 1 27.73 68 LEU B C 1
ATOM 3595 O O . LEU B 1 68 ? -14.188 26.625 -16.766 1 27.73 68 LEU B O 1
ATOM 3599 N N . PRO B 1 69 ? -13.039 27.828 -18.141 1 29.47 69 PRO B N 1
ATOM 3600 C CA . PRO B 1 69 ? -12.039 26.812 -18.469 1 29.47 69 PRO B CA 1
ATOM 3601 C C . PRO B 1 69 ? -11.641 25.953 -17.266 1 29.47 69 PRO B C 1
ATOM 3603 O O . PRO B 1 69 ? -11.656 26.438 -16.125 1 29.47 69 PRO B O 1
ATOM 3606 N N . ALA B 1 70 ? -11.898 24.672 -17.469 1 32.97 70 ALA B N 1
ATOM 3607 C CA . ALA B 1 70 ? -11.344 23.781 -16.469 1 32.97 70 ALA B CA 1
ATOM 3608 C C . ALA B 1 70 ? -10.102 24.375 -15.82 1 32.97 70 ALA B C 1
ATOM 3610 O O . ALA B 1 70 ? -9.125 24.703 -16.5 1 32.97 70 ALA B O 1
ATOM 3611 N N . LEU B 1 71 ? -10.297 25.047 -14.836 1 32.62 71 LEU B N 1
ATOM 3612 C CA . LEU B 1 71 ? -9.188 25.734 -14.188 1 32.62 71 LEU B CA 1
ATOM 3613 C C . LEU B 1 71 ? -7.883 24.969 -14.414 1 32.62 71 LEU B C 1
ATOM 3615 O O . LEU B 1 71 ? -6.973 25.469 -15.078 1 32.62 71 LEU B O 1
ATOM 3619 N N . SER B 1 72 ? -7.262 24.453 -13.367 1 35.78 72 SER B N 1
ATOM 3620 C CA . SER B 1 72 ? -5.852 24.078 -13.328 1 35.78 72 SER B CA 1
ATOM 3621 C C . SER B 1 72 ? -5.586 22.812 -14.133 1 35.78 72 SER B C 1
ATOM 3623 O O . SER B 1 72 ? -4.469 22.297 -14.133 1 35.78 72 SER B O 1
ATOM 3625 N N . GLY B 1 73 ? -6.594 22.109 -14.602 1 35.5 73 GLY B N 1
ATOM 3626 C CA . GLY B 1 73 ? -6.059 20.859 -15.133 1 35.5 73 GLY B CA 1
ATOM 3627 C C . GLY B 1 73 ? -5.609 20.969 -16.578 1 35.5 73 GLY B C 1
ATOM 3628 O O . GLY B 1 73 ? -6.438 21.125 -17.469 1 35.5 73 GLY B O 1
ATOM 3629 N N . LYS B 1 74 ? -4.57 21.375 -16.766 1 38 74 LYS B N 1
ATOM 3630 C CA . LYS B 1 74 ? -3.988 21.328 -18.109 1 38 74 LYS B CA 1
ATOM 3631 C C . LYS B 1 74 ? -4.273 20 -18.781 1 38 74 LYS B C 1
ATOM 3633 O O . LYS B 1 74 ? -4.461 18.984 -18.109 1 38 74 LYS B O 1
ATOM 3638 N N . SER B 1 75 ? -4.797 20.094 -19.984 1 38.22 75 SER B N 1
ATOM 3639 C CA . SER B 1 75 ? -4.848 18.922 -20.859 1 38.22 75 SER B CA 1
ATOM 3640 C C . SER B 1 75 ? -3.666 17.984 -20.594 1 38.22 75 SER B C 1
ATOM 3642 O O . SER B 1 75 ? -2.572 18.453 -20.25 1 38.22 75 SER B O 1
ATOM 3644 N N . ALA B 1 76 ? -3.957 16.781 -20.344 1 45.09 76 ALA B N 1
ATOM 3645 C CA . ALA B 1 76 ? -2.914 15.781 -20.109 1 45.09 76 ALA B CA 1
ATOM 3646 C C . ALA B 1 76 ? -1.784 15.922 -21.125 1 45.09 76 ALA B C 1
ATOM 3648 O O . ALA B 1 76 ? -2.033 16.031 -22.328 1 45.09 76 ALA B O 1
ATOM 3649 N N . LEU B 1 77 ? -0.725 16.422 -20.734 1 42.91 77 LEU B N 1
ATOM 3650 C CA . LEU B 1 77 ? 0.453 16.328 -21.594 1 42.91 77 LEU B CA 1
ATOM 3651 C C . LEU B 1 77 ? 0.718 14.875 -21.984 1 42.91 77 LEU B C 1
ATOM 3653 O O . LEU B 1 77 ? 0.27 13.945 -21.312 1 42.91 77 LEU B O 1
ATOM 3657 N N . ARG B 1 78 ? 1.171 14.656 -23.047 1 47.81 78 ARG B N 1
ATOM 3658 C CA . ARG B 1 78 ? 1.559 13.336 -23.547 1 47.81 78 ARG B CA 1
ATOM 3659 C C . ARG B 1 78 ? 2.297 12.547 -22.469 1 47.81 78 ARG B C 1
ATOM 3661 O O . ARG B 1 78 ? 3.236 13.062 -21.844 1 47.81 78 ARG B O 1
ATOM 3668 N N . GLY B 1 79 ? 1.643 11.445 -21.984 1 64.12 79 GLY B N 1
ATOM 3669 C CA . GLY B 1 79 ? 2.279 10.547 -21.047 1 64.12 79 GLY B CA 1
ATOM 3670 C C . GLY B 1 79 ? 1.771 10.719 -19.625 1 64.12 79 GLY B C 1
ATOM 3671 O O . GLY B 1 79 ? 2.301 10.117 -18.688 1 64.12 79 GLY B O 1
ATOM 3672 N N . GLU B 1 80 ? 0.734 11.578 -19.562 1 71.88 80 GLU B N 1
ATOM 3673 C CA . GLU B 1 80 ? 0.184 11.797 -18.219 1 71.88 80 GLU B CA 1
ATOM 3674 C C . GLU B 1 80 ? -1.213 11.195 -18.094 1 71.88 80 GLU B C 1
ATOM 3676 O O . GLU B 1 80 ? -2.055 11.375 -18.984 1 71.88 80 GLU B O 1
ATOM 3681 N N . ALA B 1 81 ? -1.365 10.352 -17.062 1 80.69 81 ALA B N 1
ATOM 3682 C CA . ALA B 1 81 ? -2.699 9.836 -16.781 1 80.69 81 ALA B CA 1
ATOM 3683 C C . ALA B 1 81 ? -3.48 10.797 -15.883 1 80.69 81 ALA B C 1
ATOM 3685 O O . ALA B 1 81 ? -2.906 11.438 -14.992 1 80.69 81 ALA B O 1
ATOM 3686 N N . ILE B 1 82 ? -4.797 10.93 -16.188 1 81.69 82 ILE B N 1
ATOM 3687 C CA . ILE B 1 82 ? -5.66 11.812 -15.406 1 81.69 82 ILE B CA 1
ATOM 3688 C C . ILE B 1 82 ? -6.684 10.984 -14.633 1 81.69 82 ILE B C 1
ATOM 3690 O O . ILE B 1 82 ? -7.254 10.031 -15.172 1 81.69 82 ILE B O 1
ATOM 3694 N N . ILE B 1 83 ? -6.816 11.266 -13.359 1 86.25 83 ILE B N 1
ATOM 3695 C CA . ILE B 1 83 ? -7.887 10.711 -12.531 1 86.25 83 ILE B CA 1
ATOM 3696 C C . ILE B 1 83 ? -8.891 11.812 -12.188 1 86.25 83 ILE B C 1
ATOM 3698 O O . ILE B 1 83 ? -8.531 12.836 -11.602 1 86.25 83 ILE B O 1
ATOM 3702 N N . ASP B 1 84 ? -10.109 11.625 -12.555 1 86.62 84 ASP B N 1
ATOM 3703 C CA . ASP B 1 84 ? -11.164 12.562 -12.195 1 86.62 84 ASP B CA 1
ATOM 3704 C C . ASP B 1 84 ? -11.57 12.406 -10.727 1 86.62 84 ASP B C 1
ATOM 3706 O O . ASP B 1 84 ? -11.773 11.281 -10.258 1 86.62 84 ASP B O 1
ATOM 3710 N N . SER B 1 85 ? -11.57 13.508 -10.008 1 91.56 85 SER B N 1
ATOM 3711 C CA . SER B 1 85 ? -11.945 13.461 -8.602 1 91.56 85 SER B CA 1
ATOM 3712 C C . SER B 1 85 ? -12.609 14.766 -8.164 1 91.56 85 SER B C 1
ATOM 3714 O O . SER B 1 85 ? -12.289 15.836 -8.688 1 91.56 85 SER B O 1
ATOM 3716 N N . ASP B 1 86 ? -13.492 14.68 -7.301 1 92.06 86 ASP B N 1
ATOM 3717 C CA . ASP B 1 86 ? -14.094 15.883 -6.734 1 92.06 86 ASP B CA 1
ATOM 3718 C C . ASP B 1 86 ? -13.742 16.031 -5.258 1 92.06 86 ASP B C 1
ATOM 3720 O O . ASP B 1 86 ? -14.469 16.688 -4.5 1 92.06 86 ASP B O 1
ATOM 3724 N N . ILE B 1 87 ? -12.711 15.445 -4.828 1 96.12 87 ILE B N 1
ATOM 3725 C CA . ILE B 1 87 ? -12.383 15.352 -3.408 1 96.12 87 ILE B CA 1
ATOM 3726 C C . ILE B 1 87 ? -11.531 16.547 -2.996 1 96.12 87 ILE B C 1
ATOM 3728 O O . ILE B 1 87 ? -11.758 17.156 -1.94 1 96.12 87 ILE B O 1
ATOM 3732 N N . PHE B 1 88 ? -10.523 16.891 -3.797 1 95.25 88 PHE B N 1
ATOM 3733 C CA . PHE B 1 88 ? -9.555 17.891 -3.381 1 95.25 88 PHE B CA 1
ATOM 3734 C C . PHE B 1 88 ? -9.148 18.781 -4.555 1 95.25 88 PHE B C 1
ATOM 3736 O O . PHE B 1 88 ? -8.969 18.281 -5.672 1 95.25 88 PHE B O 1
ATOM 3743 N N . ILE B 1 89 ? -8.984 20 -4.297 1 91.69 89 ILE B N 1
ATOM 3744 C CA . ILE B 1 89 ? -8.406 20.922 -5.266 1 91.69 89 ILE B CA 1
ATOM 3745 C C . ILE B 1 89 ? -7.676 22.047 -4.531 1 91.69 89 ILE B C 1
ATOM 3747 O O . ILE B 1 89 ? -8.094 22.469 -3.447 1 91.69 89 ILE B O 1
ATOM 3751 N N . ALA B 1 90 ? -6.566 22.422 -5.055 1 92.12 90 ALA B N 1
ATOM 3752 C CA . ALA B 1 90 ? -5.855 23.609 -4.59 1 92.12 90 ALA B CA 1
ATOM 3753 C C . ALA B 1 90 ? -6.059 24.781 -5.551 1 92.12 90 ALA B C 1
ATOM 3755 O O . ALA B 1 90 ? -5.812 24.656 -6.75 1 92.12 90 ALA B O 1
ATOM 3756 N N . ILE B 1 91 ? -6.562 25.875 -5.059 1 89.25 91 ILE B N 1
ATOM 3757 C CA . ILE B 1 91 ? -6.723 27.094 -5.832 1 89.25 91 ILE B CA 1
ATOM 3758 C C . ILE B 1 91 ? -5.809 28.188 -5.266 1 89.25 91 ILE B C 1
ATOM 3760 O O . ILE B 1 91 ? -5.996 28.625 -4.137 1 89.25 91 ILE B O 1
ATOM 3764 N N . ASP B 1 92 ? -4.797 28.609 -6.016 1 90 92 ASP B N 1
ATOM 3765 C CA . ASP B 1 92 ? -3.799 29.562 -5.547 1 90 92 ASP B CA 1
ATOM 3766 C C . ASP B 1 92 ? -3.164 29.094 -4.234 1 90 92 ASP B C 1
ATOM 3768 O O . ASP B 1 92 ? -3.107 29.859 -3.264 1 90 92 ASP B O 1
ATOM 3772 N N . ASN B 1 93 ? -2.877 27.812 -4.117 1 92.06 93 ASN B N 1
ATOM 3773 C CA . ASN B 1 93 ? -2.184 27.141 -3.02 1 92.06 93 ASN B CA 1
ATOM 3774 C C . ASN B 1 93 ? -3.084 26.984 -1.798 1 92.06 93 ASN B C 1
ATOM 3776 O O . ASN B 1 93 ? -2.631 26.547 -0.737 1 92.06 93 ASN B O 1
ATOM 3780 N N . ARG B 1 94 ? -4.312 27.422 -2 1 94.06 94 ARG B N 1
ATOM 3781 C CA . ARG B 1 94 ? -5.27 27.234 -0.917 1 94.06 94 ARG B CA 1
ATOM 3782 C C . ARG B 1 94 ? -6.02 25.906 -1.08 1 94.06 94 ARG B C 1
ATOM 3784 O O . ARG B 1 94 ? -6.621 25.656 -2.125 1 94.06 94 ARG B O 1
ATOM 3791 N N . PRO B 1 95 ? -5.969 25.078 -0.113 1 96.06 95 PRO B N 1
ATOM 3792 C CA . PRO B 1 95 ? -6.559 23.734 -0.247 1 96.06 95 PRO B CA 1
ATOM 3793 C C . PRO B 1 95 ? -8.062 23.719 0.043 1 96.06 95 PRO B C 1
ATOM 3795 O O . PRO B 1 95 ? -8.508 24.297 1.037 1 96.06 95 PRO B O 1
ATOM 3798 N N . PHE B 1 96 ? -8.781 23 -0.765 1 95.25 96 PHE B N 1
ATOM 3799 C CA . PHE B 1 96 ? -10.219 22.828 -0.601 1 95.25 96 PHE B CA 1
ATOM 3800 C C . PHE B 1 96 ? -10.578 21.344 -0.537 1 95.25 96 PHE B C 1
ATOM 3802 O O . PHE B 1 96 ? -10.07 20.547 -1.317 1 95.25 96 PHE B O 1
ATOM 3809 N N . TYR B 1 97 ? -11.297 20.969 0.463 1 97.38 97 TYR B N 1
ATOM 3810 C CA . TYR B 1 97 ? -11.984 19.688 0.501 1 97.38 97 TYR B CA 1
ATOM 3811 C C . TYR B 1 97 ? -13.352 19.766 -0.17 1 97.38 97 TYR B C 1
ATOM 3813 O O . TYR B 1 97 ? -14.281 20.359 0.384 1 97.38 97 TYR B O 1
ATOM 3821 N N . ARG B 1 98 ? -13.312 19.156 -1.329 1 94.19 98 ARG B N 1
ATOM 3822 C CA . ARG B 1 98 ? -14.469 19.344 -2.203 1 94.19 98 ARG B CA 1
ATOM 3823 C C . ARG B 1 98 ? -14.742 20.828 -2.424 1 94.19 98 ARG B C 1
ATOM 3825 O O . ARG B 1 98 ? -13.922 21.547 -2.992 1 94.19 98 ARG B O 1
ATOM 3832 N N . THR B 1 99 ? -15.852 21.359 -1.81 1 91.62 99 THR B N 1
ATOM 3833 C CA . THR B 1 99 ? -16.203 22.75 -2.061 1 91.62 99 THR B CA 1
ATOM 3834 C C . THR B 1 99 ? -15.891 23.609 -0.844 1 91.62 99 THR B C 1
ATOM 3836 O O . THR B 1 99 ? -16.203 24.797 -0.829 1 91.62 99 THR B O 1
ATOM 3839 N N . ARG B 1 100 ? -15.227 23.062 0.101 1 96.19 100 ARG B N 1
ATOM 3840 C CA . ARG B 1 100 ? -15.055 23.781 1.354 1 96.19 100 ARG B CA 1
ATOM 3841 C C . ARG B 1 100 ? -13.578 24.078 1.616 1 96.19 100 ARG B C 1
ATOM 3843 O O . ARG B 1 100 ? -12.727 23.219 1.423 1 96.19 100 ARG B O 1
ATOM 3850 N N . ASP B 1 101 ? -13.344 25.266 2.02 1 96.5 101 ASP B N 1
ATOM 3851 C CA . ASP B 1 101 ? -11.992 25.703 2.354 1 96.5 101 ASP B CA 1
ATOM 3852 C C . ASP B 1 101 ? -11.461 24.953 3.576 1 96.5 101 ASP B C 1
ATOM 3854 O O . ASP B 1 101 ? -11.992 25.109 4.676 1 96.5 101 ASP B O 1
ATOM 3858 N N . SER B 1 102 ? -10.406 24.219 3.393 1 97.81 102 SER B N 1
ATOM 3859 C CA . SER B 1 102 ? -9.891 23.359 4.457 1 97.81 102 SER B CA 1
ATOM 3860 C C . SER B 1 102 ? -9.359 24.188 5.621 1 97.81 102 SER B C 1
ATOM 3862 O O . SER B 1 102 ? -9.414 23.766 6.777 1 97.81 102 SER B O 1
ATOM 3864 N N . LEU B 1 103 ? -8.758 25.406 5.379 1 98.25 103 LEU B N 1
ATOM 3865 C CA . LEU B 1 103 ? -8.266 26.281 6.441 1 98.25 103 LEU B CA 1
ATOM 3866 C C . LEU B 1 103 ? -9.422 26.781 7.301 1 98.25 103 LEU B C 1
ATOM 3868 O O . LEU B 1 103 ? -9.328 26.797 8.531 1 98.25 103 LEU B O 1
ATOM 3872 N N . ALA B 1 104 ? -10.469 27.156 6.625 1 97.88 104 ALA B N 1
ATOM 3873 C CA . ALA B 1 104 ? -11.664 27.594 7.352 1 97.88 104 ALA B CA 1
ATOM 3874 C C . ALA B 1 104 ? -12.258 26.453 8.164 1 97.88 104 ALA B C 1
ATOM 3876 O O . ALA B 1 104 ? -12.695 26.656 9.297 1 97.88 104 ALA B O 1
ATOM 3877 N N . LEU B 1 105 ? -12.297 25.281 7.566 1 98.06 105 LEU B N 1
ATOM 3878 C CA . LEU B 1 105 ? -12.805 24.109 8.266 1 98.06 105 LEU B CA 1
ATOM 3879 C C . LEU B 1 105 ? -12 23.844 9.531 1 98.06 105 LEU B C 1
ATOM 3881 O O . LEU B 1 105 ? -12.555 23.453 10.555 1 98.06 105 LEU B O 1
ATOM 3885 N N . SER B 1 106 ? -10.68 24.031 9.484 1 98.56 106 SER B N 1
ATOM 3886 C CA . SER B 1 106 ? -9.82 23.75 10.633 1 98.56 106 SER B CA 1
ATOM 3887 C C . SER B 1 106 ? -10.133 24.688 11.789 1 98.56 106 SER B C 1
ATOM 3889 O O . SER B 1 106 ? -9.836 24.375 12.945 1 98.56 106 SER B O 1
ATOM 3891 N N . GLU B 1 107 ? -10.727 25.859 11.539 1 98.12 107 GLU B N 1
ATOM 3892 C CA . GLU B 1 107 ? -11.078 26.828 12.578 1 98.12 107 GLU B CA 1
ATOM 3893 C C . GLU B 1 107 ? -12.398 26.453 13.242 1 98.12 107 GLU B C 1
ATOM 3895 O O . GLU B 1 107 ? -12.625 26.781 14.414 1 98.12 107 GLU B O 1
ATOM 3900 N N . THR B 1 108 ? -13.227 25.688 12.508 1 97.25 108 THR B N 1
ATOM 3901 C CA . THR B 1 108 ? -14.602 25.641 12.992 1 97.25 108 THR B CA 1
ATOM 3902 C C . THR B 1 108 ? -15.055 24.203 13.203 1 97.25 108 THR B C 1
ATOM 3904 O O . THR B 1 108 ? -15.898 23.938 14.062 1 97.25 108 THR B O 1
ATOM 3907 N N . GLU B 1 109 ? -14.57 23.297 12.383 1 97 109 GLU B N 1
ATOM 3908 C CA . GLU B 1 109 ? -15.203 21.984 12.328 1 97 109 GLU B CA 1
ATOM 3909 C C . GLU B 1 109 ? -14.375 20.938 13.078 1 97 109 GLU B C 1
ATOM 3911 O O . GLU B 1 109 ? -13.156 21.062 13.188 1 97 109 GLU B O 1
ATOM 3916 N N . ASN B 1 110 ? -15.094 19.906 13.516 1 96.62 110 ASN B N 1
ATOM 3917 C CA . ASN B 1 110 ? -14.438 18.703 14.023 1 96.62 110 ASN B CA 1
ATOM 3918 C C . ASN B 1 110 ? -14 17.781 12.891 1 96.62 110 ASN B C 1
ATOM 3920 O O . ASN B 1 110 ? -14.539 17.844 11.789 1 96.62 110 ASN B O 1
ATOM 3924 N N . PHE B 1 111 ? -13.047 16.969 13.258 1 98.19 111 PHE B N 1
ATOM 3925 C CA . PHE B 1 111 ? -12.477 16.047 12.266 1 98.19 111 PHE B CA 1
ATOM 3926 C C . PHE B 1 111 ? -13.539 15.102 11.734 1 98.19 111 PHE B C 1
ATOM 3928 O O . PHE B 1 111 ? -13.531 14.75 10.547 1 98.19 111 PHE B O 1
ATOM 3935 N N . GLU B 1 112 ? -14.523 14.695 12.539 1 96.81 112 GLU B N 1
ATOM 3936 C CA . GLU B 1 112 ? -15.602 13.789 12.148 1 96.81 112 GLU B CA 1
ATOM 3937 C C . GLU B 1 112 ? -16.453 14.391 11.031 1 96.81 112 GLU B C 1
ATOM 3939 O O . GLU B 1 112 ? -16.797 13.703 10.07 1 96.81 112 GLU B O 1
ATOM 3944 N N . THR B 1 113 ? -16.719 15.641 11.172 1 96.5 113 THR B N 1
ATOM 3945 C CA . THR B 1 113 ? -17.5 16.359 10.172 1 96.5 113 THR B CA 1
ATOM 3946 C C . THR B 1 113 ? -16.75 16.453 8.852 1 96.5 113 THR B C 1
ATOM 3948 O O . THR B 1 113 ? -17.344 16.344 7.777 1 96.5 113 THR B O 1
ATOM 3951 N N . VAL B 1 114 ? -15.516 16.656 8.93 1 97.88 114 VAL B N 1
ATOM 3952 C CA . VAL B 1 114 ? -14.672 16.781 7.742 1 97.88 114 VAL B CA 1
ATOM 3953 C C . VAL B 1 114 ? -14.578 15.43 7.035 1 97.88 114 VAL B C 1
ATOM 3955 O O . VAL B 1 114 ? -14.625 15.359 5.805 1 97.88 114 VAL B O 1
ATOM 3958 N N . ALA B 1 115 ? -14.406 14.344 7.844 1 98 115 ALA B N 1
ATOM 3959 C CA . ALA B 1 115 ? -14.414 13.016 7.25 1 98 115 ALA B CA 1
ATOM 3960 C C . ALA B 1 115 ? -15.719 12.742 6.508 1 98 115 ALA B C 1
ATOM 3962 O O . ALA B 1 115 ? -15.711 12.242 5.379 1 98 115 ALA B O 1
ATOM 3963 N N . ALA B 1 116 ? -16.828 13.109 7.102 1 97.19 116 ALA B N 1
ATOM 3964 C CA . ALA B 1 116 ? -18.141 12.945 6.477 1 97.19 116 ALA B CA 1
ATOM 3965 C C . ALA B 1 116 ? -18.234 13.734 5.176 1 97.19 116 ALA B C 1
ATOM 3967 O O . ALA B 1 116 ? -18.781 13.25 4.184 1 97.19 116 ALA B O 1
ATOM 3968 N N . LEU B 1 117 ? -17.719 14.93 5.207 1 96.56 117 LEU B N 1
ATOM 3969 C CA . LEU B 1 117 ? -17.688 15.766 4.016 1 96.56 117 LEU B CA 1
ATOM 3970 C C . LEU B 1 117 ? -16.891 15.094 2.898 1 96.56 117 LEU B C 1
ATOM 3972 O O . LEU B 1 117 ? -17.359 15.023 1.759 1 96.56 117 LEU B O 1
ATOM 3976 N N . LEU B 1 118 ? -15.727 14.586 3.248 1 97.88 118 LEU B N 1
ATOM 3977 C CA . LEU B 1 118 ? -14.852 13.953 2.268 1 97.88 118 LEU B CA 1
ATOM 3978 C C . LEU B 1 118 ? -15.516 12.711 1.679 1 97.88 118 LEU B C 1
ATOM 3980 O O . LEU B 1 118 ? -15.344 12.414 0.493 1 97.88 118 LEU B O 1
ATOM 3984 N N . TRP B 1 119 ? -16.312 12.008 2.469 1 97.5 119 TRP B N 1
ATOM 3985 C CA . TRP B 1 119 ? -16.922 10.75 2.061 1 97.5 119 TRP B CA 1
ATOM 3986 C C . TRP B 1 119 ? -18.297 10.984 1.422 1 97.5 119 TRP B C 1
ATOM 3988 O O . TRP B 1 119 ? -18.938 10.047 0.937 1 97.5 119 TRP B O 1
ATOM 3998 N N . LYS B 1 120 ? -18.781 12.242 1.419 1 94.12 120 LYS B N 1
ATOM 3999 C CA . LYS B 1 120 ? -20.125 12.586 0.998 1 94.12 120 LYS B CA 1
ATOM 4000 C C . LYS B 1 120 ? -21.156 11.75 1.753 1 94.12 120 LYS B C 1
ATOM 4002 O O . LYS B 1 120 ? -22.062 11.164 1.145 1 94.12 120 LYS B O 1
ATOM 4007 N N . ASP B 1 121 ? -20.859 11.672 2.977 1 92.62 121 ASP B N 1
ATOM 4008 C CA . ASP B 1 121 ? -21.828 10.969 3.818 1 92.62 121 ASP B CA 1
ATOM 4009 C C . ASP B 1 121 ? -23.031 11.844 4.125 1 92.62 121 ASP B C 1
ATOM 4011 O O . ASP B 1 121 ? -22.906 13.055 4.305 1 92.62 121 ASP B O 1
ATOM 4015 N N . GLU B 1 122 ? -24.172 11.195 4.191 1 85.62 122 GLU B N 1
ATOM 4016 C CA . GLU B 1 122 ? -25.406 11.914 4.477 1 85.62 122 GLU B CA 1
ATOM 4017 C C . GLU B 1 122 ? -25.484 12.344 5.941 1 85.62 122 GLU B C 1
ATOM 4019 O O . GLU B 1 122 ? -26.062 13.383 6.266 1 85.62 122 GLU B O 1
ATOM 4024 N N . ALA B 1 123 ? -24.938 11.5 6.73 1 84.19 123 ALA B N 1
ATOM 4025 C CA . ALA B 1 123 ? -24.906 11.836 8.156 1 84.19 123 ALA B CA 1
ATOM 4026 C C . ALA B 1 123 ? -23.766 12.82 8.453 1 84.19 123 ALA B C 1
ATOM 4028 O O . ALA B 1 123 ? -22.688 12.719 7.875 1 84.19 123 ALA B O 1
ATOM 4029 N N . ALA B 1 124 ? -24.078 13.742 9.227 1 78.81 124 ALA B N 1
ATOM 4030 C CA . ALA B 1 124 ? -23.047 14.688 9.641 1 78.81 124 ALA B CA 1
ATOM 4031 C C . ALA B 1 124 ? -21.953 14 10.453 1 78.81 124 ALA B C 1
ATOM 4033 O O . ALA B 1 124 ? -20.797 14.43 10.445 1 78.81 124 ALA B O 1
ATOM 4034 N N . ASN B 1 125 ? -22.328 12.977 11.164 1 84 125 ASN B N 1
ATOM 4035 C CA . ASN B 1 125 ? -21.375 12.203 11.945 1 84 125 ASN B CA 1
ATOM 4036 C C . ASN B 1 125 ? -21.578 10.703 11.766 1 84 125 ASN B C 1
ATOM 4038 O O . ASN B 1 125 ? -22.312 10.078 12.531 1 84 125 ASN B O 1
ATOM 4042 N N . PRO B 1 126 ? -20.781 10.172 10.883 1 88.94 126 PRO B N 1
ATOM 4043 C CA . PRO B 1 126 ? -20.922 8.742 10.602 1 88.94 126 PRO B CA 1
ATOM 4044 C C . PRO B 1 126 ? -20.391 7.859 11.727 1 88.94 126 PRO B C 1
ATOM 4046 O O . PRO B 1 126 ? -20.609 6.645 11.711 1 88.94 126 PRO B O 1
ATOM 4049 N N . PHE B 1 127 ? -19.859 8.391 12.727 1 90.44 127 PHE B N 1
ATOM 4050 C CA . PHE B 1 127 ? -19.203 7.637 13.797 1 90.44 127 PHE B CA 1
ATOM 4051 C C . PHE B 1 127 ? -20.172 7.43 14.969 1 90.44 127 PHE B C 1
ATOM 4053 O O . PHE B 1 127 ? -19.859 6.68 15.898 1 90.44 127 PHE B O 1
ATOM 4060 N N . GLY B 1 128 ? -21.297 8.086 15.008 1 81.88 128 GLY B N 1
ATOM 4061 C CA . GLY B 1 128 ? -22.266 8.055 16.094 1 81.88 128 GLY B CA 1
ATOM 4062 C C . GLY B 1 128 ? -22.625 6.645 16.531 1 81.88 128 GLY B C 1
ATOM 4063 O O . GLY B 1 128 ? -22.547 6.316 17.719 1 81.88 128 GLY B O 1
ATOM 4064 N N . PRO B 1 129 ? -22.828 5.738 15.602 1 78.38 129 PRO B N 1
ATOM 4065 C CA . PRO B 1 129 ? -23.281 4.391 15.953 1 78.38 129 PRO B CA 1
ATOM 4066 C C . PRO B 1 129 ? -22.141 3.475 16.375 1 78.38 129 PRO B C 1
ATOM 4068 O O . PRO B 1 129 ? -22.375 2.354 16.828 1 78.38 129 PRO B O 1
ATOM 4071 N N . LEU B 1 130 ? -21.031 3.949 16.281 1 83.88 130 LEU B N 1
ATOM 4072 C CA . LEU B 1 130 ? -19.891 3.047 16.469 1 83.88 130 LEU B CA 1
ATOM 4073 C C . LEU B 1 130 ? -19.484 2.99 17.938 1 83.88 130 LEU B C 1
ATOM 4075 O O . LEU B 1 130 ? -19.531 4 18.641 1 83.88 130 LEU B O 1
ATOM 4079 N N . LYS B 1 131 ? -19.172 1.735 18.312 1 77.94 131 LYS B N 1
ATOM 4080 C CA . LYS B 1 131 ? -18.641 1.499 19.641 1 77.94 131 LYS B CA 1
ATOM 4081 C C . LYS B 1 131 ? -17.141 1.227 19.594 1 77.94 131 LYS B C 1
ATOM 4083 O O . LYS B 1 131 ? -16.641 0.649 18.625 1 77.94 131 LYS B O 1
ATOM 4088 N N . PRO B 1 132 ? -16.516 1.768 20.641 1 75.62 132 PRO B N 1
ATOM 4089 C CA . PRO B 1 132 ? -15.094 1.398 20.703 1 75.62 132 PRO B CA 1
ATOM 4090 C C . PRO B 1 132 ? -14.883 -0.113 20.719 1 75.62 132 PRO B C 1
ATOM 4092 O O . PRO B 1 132 ? -15.664 -0.841 21.344 1 75.62 132 PRO B O 1
ATOM 4095 N N . ARG B 1 133 ? -13.859 -0.507 19.938 1 75.5 133 ARG B N 1
ATOM 4096 C CA . ARG B 1 133 ? -13.531 -1.929 19.969 1 75.5 133 ARG B CA 1
ATOM 4097 C C . ARG B 1 133 ? -12.68 -2.266 21.188 1 75.5 133 ARG B C 1
ATOM 4099 O O . ARG B 1 133 ? -11.672 -1.605 21.453 1 75.5 133 ARG B O 1
ATOM 4106 N N . PRO B 1 134 ? -13.125 -3.232 21.969 1 63.94 134 PRO B N 1
ATOM 4107 C CA . PRO B 1 134 ? -12.438 -3.551 23.219 1 63.94 134 PRO B CA 1
ATOM 4108 C C . PRO B 1 134 ? -11.117 -4.285 23 1 63.94 134 PRO B C 1
ATOM 4110 O O . PRO B 1 134 ? -10.266 -4.324 23.891 1 63.94 134 PRO B O 1
ATOM 4113 N N . ASP B 1 135 ? -10.906 -4.934 21.953 1 68.12 135 ASP B N 1
ATOM 4114 C CA . ASP B 1 135 ? -9.75 -5.812 21.781 1 68.12 135 ASP B CA 1
ATOM 4115 C C . ASP B 1 135 ? -8.648 -5.121 20.984 1 68.12 135 ASP B C 1
ATOM 4117 O O . ASP B 1 135 ? -7.984 -5.75 20.156 1 68.12 135 ASP B O 1
ATOM 4121 N N . VAL B 1 136 ? -8.523 -3.926 21.359 1 70.5 136 VAL B N 1
ATOM 4122 C CA . VAL B 1 136 ? -7.516 -3.184 20.609 1 70.5 136 VAL B CA 1
ATOM 4123 C C . VAL B 1 136 ? -6.289 -2.941 21.484 1 70.5 136 VAL B C 1
ATOM 4125 O O . VAL B 1 136 ? -6.078 -1.83 21.984 1 70.5 136 VAL B O 1
ATOM 4128 N N . ASN B 1 137 ? -5.703 -3.945 21.984 1 76.56 137 ASN B N 1
ATOM 4129 C CA . ASN B 1 137 ? -4.484 -3.791 22.766 1 76.56 137 ASN B CA 1
ATOM 4130 C C . ASN B 1 137 ? -3.242 -4.133 21.953 1 76.56 137 ASN B C 1
ATOM 4132 O O . ASN B 1 137 ? -2.842 -5.297 21.875 1 76.56 137 ASN B O 1
ATOM 4136 N N . PHE B 1 138 ? -2.777 -3.107 21.391 1 81.44 138 PHE B N 1
ATOM 4137 C CA . PHE B 1 138 ? -1.559 -3.285 20.609 1 81.44 138 PHE B CA 1
ATOM 4138 C C . PHE B 1 138 ? -0.352 -2.734 21.359 1 81.44 138 PHE B C 1
ATOM 4140 O O . PHE B 1 138 ? -0.465 -1.748 22.094 1 81.44 138 PHE B O 1
ATOM 4147 N N . THR B 1 139 ? 0.737 -3.307 21.203 1 81.25 139 THR B N 1
ATOM 4148 C CA . THR B 1 139 ? 1.957 -2.896 21.891 1 81.25 139 THR B CA 1
ATOM 4149 C C . THR B 1 139 ? 2.707 -1.844 21.078 1 81.25 139 THR B C 1
ATOM 4151 O O . THR B 1 139 ? 2.506 -1.727 19.859 1 81.25 139 THR B O 1
ATOM 4154 N N . GLY B 1 140 ? 3.502 -1.042 21.875 1 84.25 140 GLY B N 1
ATOM 4155 C CA . GLY B 1 140 ? 4.371 -0.088 21.203 1 84.25 140 GLY B CA 1
ATOM 4156 C C . GLY B 1 140 ? 3.799 1.317 21.172 1 84.25 140 GLY B C 1
ATOM 4157 O O . GLY B 1 140 ? 2.76 1.586 21.781 1 84.25 140 GLY B O 1
ATOM 4158 N N . GLY B 1 141 ? 4.52 2.205 20.5 1 87.56 141 GLY B N 1
ATOM 4159 C CA . GLY B 1 141 ? 4.082 3.584 20.328 1 87.56 141 GLY B CA 1
ATOM 4160 C C . GLY B 1 141 ? 2.945 3.736 19.344 1 87.56 141 GLY B C 1
ATOM 4161 O O . GLY B 1 141 ? 2.469 2.748 18.781 1 87.56 141 GLY B O 1
ATOM 4162 N N . PRO B 1 142 ? 2.5 4.898 19.188 1 89.38 142 PRO B N 1
ATOM 4163 C CA . PRO B 1 142 ? 1.33 5.16 18.344 1 89.38 142 PRO B CA 1
ATOM 4164 C C . PRO B 1 142 ? 1.487 4.613 16.922 1 89.38 142 PRO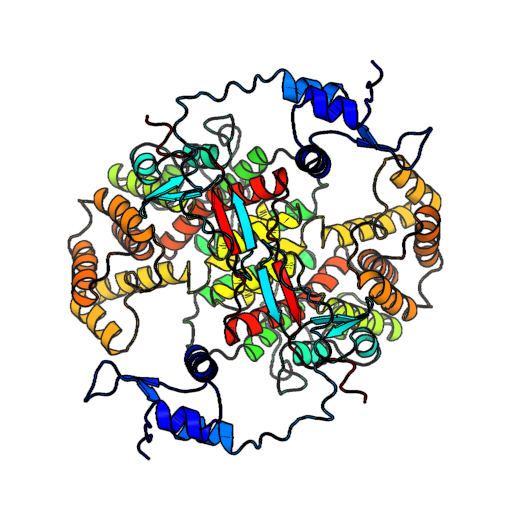 B C 1
ATOM 4166 O O . PRO B 1 142 ? 0.544 4.047 16.375 1 89.38 142 PRO B O 1
ATOM 4169 N N . ARG B 1 143 ? 2.631 4.777 16.344 1 87.94 143 ARG B N 1
ATOM 4170 C CA . ARG B 1 143 ? 2.873 4.301 14.984 1 87.94 143 ARG B CA 1
ATOM 4171 C C . ARG B 1 143 ? 2.76 2.781 14.906 1 87.94 143 ARG B C 1
ATOM 4173 O O . ARG B 1 143 ? 2.131 2.246 13.992 1 87.94 143 ARG B O 1
ATOM 4180 N N . ALA B 1 144 ? 3.398 2.061 15.797 1 86.81 144 ALA B N 1
ATOM 4181 C CA . ALA B 1 144 ? 3.359 0.601 15.852 1 86.81 144 ALA B CA 1
ATOM 4182 C C . ALA B 1 144 ? 1.932 0.096 16.031 1 86.81 144 ALA B C 1
ATOM 4184 O O . ALA B 1 144 ? 1.554 -0.934 15.469 1 86.81 144 ALA B O 1
ATOM 4185 N N . ARG B 1 145 ? 1.187 0.784 16.797 1 90.75 145 ARG B N 1
ATOM 4186 C CA . ARG B 1 145 ? -0.19 0.392 17.078 1 90.75 145 ARG B CA 1
ATOM 4187 C C . ARG B 1 145 ? -1.062 0.511 15.828 1 90.75 145 ARG B C 1
ATOM 4189 O O . ARG B 1 145 ? -1.965 -0.302 15.617 1 90.75 145 ARG B O 1
ATOM 4196 N N . VAL B 1 146 ? -0.812 1.491 15.031 1 92.19 146 VAL B N 1
ATOM 4197 C CA . VAL B 1 146 ? -1.525 1.654 13.773 1 92.19 146 VAL B CA 1
ATOM 4198 C C . VAL B 1 146 ? -1.266 0.448 12.875 1 92.19 146 VAL B C 1
ATOM 4200 O O . VAL B 1 146 ? -2.199 -0.122 12.305 1 92.19 146 VAL B O 1
ATOM 4203 N N . TRP B 1 147 ? -0.02 0.01 12.773 1 88.44 147 TRP B N 1
ATOM 4204 C CA . TRP B 1 147 ? 0.343 -1.136 11.945 1 88.44 147 TRP B CA 1
ATOM 4205 C C . TRP B 1 147 ? -0.317 -2.41 12.461 1 88.44 147 TRP B C 1
ATOM 4207 O O . TRP B 1 147 ? -0.814 -3.221 11.672 1 88.44 147 TRP B O 1
ATOM 4217 N N . GLY B 1 148 ? -0.215 -2.549 13.742 1 86.25 148 GLY B N 1
ATOM 4218 C CA . GLY B 1 148 ? -0.851 -3.707 14.344 1 86.25 148 GLY B CA 1
ATOM 4219 C C . GLY B 1 148 ? -2.338 -3.791 14.055 1 86.25 148 GLY B C 1
ATOM 4220 O O . GLY B 1 148 ? -2.85 -4.859 13.711 1 86.25 148 GLY B O 1
ATOM 4221 N N . MET B 1 149 ? -3.002 -2.723 14.18 1 90.81 149 MET B N 1
ATOM 4222 C CA . MET B 1 149 ? -4.445 -2.674 13.961 1 90.81 149 MET B CA 1
ATOM 4223 C C . MET B 1 149 ? -4.789 -2.973 12.508 1 90.81 149 MET B C 1
ATOM 4225 O O . MET B 1 149 ? -5.699 -3.756 12.227 1 90.81 149 MET B O 1
ATOM 4229 N N . LEU B 1 150 ? -4.09 -2.35 11.594 1 92.06 150 LEU B N 1
ATOM 4230 C CA . LEU B 1 150 ? -4.379 -2.539 10.172 1 92.06 150 LEU B CA 1
ATOM 4231 C C . LEU B 1 150 ? -4.102 -3.977 9.75 1 92.06 150 LEU B C 1
ATOM 4233 O O . LEU B 1 150 ? -4.852 -4.547 8.953 1 92.06 150 LEU B O 1
ATOM 4237 N N . SER B 1 151 ? -3.041 -4.547 10.266 1 86.12 151 SER B N 1
ATOM 4238 C CA . SER B 1 151 ? -2.73 -5.941 9.977 1 86.12 151 SER B CA 1
ATOM 4239 C C . SER B 1 151 ? -3.848 -6.867 10.445 1 86.12 151 SER B C 1
ATOM 4241 O O . SER B 1 151 ? -4.258 -7.773 9.711 1 86.12 151 SER B O 1
ATOM 4243 N N . ARG B 1 152 ? -4.258 -6.629 11.602 1 86 152 ARG B N 1
ATOM 4244 C CA . ARG B 1 152 ? -5.344 -7.43 12.156 1 86 152 ARG B CA 1
ATOM 4245 C C . ARG B 1 152 ? -6.617 -7.27 11.328 1 86 152 ARG B C 1
ATOM 4247 O O . ARG B 1 152 ? -7.312 -8.25 11.047 1 86 152 ARG B O 1
ATOM 4254 N N . ARG B 1 153 ? -6.934 -6.062 11.016 1 88.06 153 ARG B N 1
ATOM 4255 C CA . ARG B 1 153 ? -8.148 -5.781 10.258 1 88.06 153 ARG B CA 1
ATOM 4256 C C . ARG B 1 153 ? -8.109 -6.461 8.891 1 88.06 153 ARG B C 1
ATOM 4258 O O . ARG B 1 153 ? -9.125 -7.004 8.438 1 88.06 153 ARG B O 1
ATOM 4265 N N . LEU B 1 154 ? -7.031 -6.406 8.234 1 85.06 154 LEU B N 1
ATOM 4266 C CA . LEU B 1 154 ? -6.891 -7.031 6.922 1 85.06 154 LEU B CA 1
ATOM 4267 C C . LEU B 1 154 ? -7.047 -8.547 7.02 1 85.06 154 LEU B C 1
ATOM 4269 O O . LEU B 1 154 ? -7.629 -9.172 6.133 1 85.06 154 LEU B O 1
ATOM 4273 N N . ASP B 1 155 ? -6.527 -9.094 8.039 1 79.81 155 ASP B N 1
ATOM 4274 C CA . ASP B 1 155 ? -6.684 -10.523 8.273 1 79.81 155 ASP B CA 1
ATOM 4275 C C . ASP B 1 155 ? -8.148 -10.883 8.5 1 79.81 155 ASP B C 1
ATOM 4277 O O . ASP B 1 155 ? -8.633 -11.898 7.992 1 79.81 155 ASP B O 1
ATOM 4281 N N . GLU B 1 156 ? -8.805 -10.062 9.297 1 81.38 156 GLU B N 1
ATOM 4282 C CA . GLU B 1 156 ? -10.219 -10.281 9.586 1 81.38 156 GLU B CA 1
ATOM 4283 C C . GLU B 1 156 ? -11.078 -10.125 8.328 1 81.38 156 GLU B C 1
ATOM 4285 O O . GLU B 1 156 ? -12.039 -10.875 8.133 1 81.38 156 GLU B O 1
ATOM 4290 N N . ASP B 1 157 ? -10.742 -9.156 7.574 1 80.12 157 ASP B N 1
ATOM 4291 C CA . ASP B 1 157 ? -11.492 -8.875 6.355 1 80.12 157 ASP B CA 1
ATOM 4292 C C . ASP B 1 157 ? -11.344 -10.016 5.348 1 80.12 157 ASP B C 1
ATOM 4294 O O . ASP B 1 157 ? -12.266 -10.289 4.57 1 80.12 157 ASP B O 1
ATOM 4298 N N . ALA B 1 158 ? -10.219 -10.594 5.285 1 72.81 158 ALA B N 1
ATOM 4299 C CA . ALA B 1 158 ? -9.953 -11.703 4.367 1 72.81 158 ALA B CA 1
ATOM 4300 C C . ALA B 1 158 ? -10.852 -12.898 4.68 1 72.81 158 ALA B C 1
ATOM 4302 O O . ALA B 1 158 ? -11.203 -13.672 3.781 1 72.81 158 ALA B O 1
ATOM 4303 N N . LEU B 1 159 ? -11.203 -12.961 5.871 1 63.84 159 LEU B N 1
ATOM 4304 C CA . LEU B 1 159 ? -11.992 -14.094 6.332 1 63.84 159 LEU B CA 1
ATOM 4305 C C . LEU B 1 159 ? -13.484 -13.844 6.113 1 63.84 159 LEU B C 1
ATOM 4307 O O . LEU B 1 159 ? -14.281 -14.781 6.164 1 63.84 159 LEU B O 1
ATOM 4311 N N . SER B 1 160 ? -13.672 -12.602 5.938 1 62.53 160 SER B N 1
ATOM 4312 C CA . SER B 1 160 ? -15.094 -12.273 5.875 1 62.53 160 SER B CA 1
ATOM 4313 C C . SER B 1 160 ? -15.633 -12.414 4.453 1 62.53 160 SER B C 1
ATOM 4315 O O . SER B 1 160 ? -14.914 -12.172 3.484 1 62.53 160 SER B O 1
ATOM 4317 N N . GLU B 1 161 ? -16.688 -13.164 4.348 1 56.16 161 GLU B N 1
ATOM 4318 C CA . GLU B 1 161 ? -17.391 -13.266 3.066 1 56.16 161 GLU B CA 1
ATOM 4319 C C . GLU B 1 161 ? -17.828 -11.898 2.568 1 56.16 161 GLU B C 1
ATOM 4321 O O . GLU B 1 161 ? -18.328 -11.078 3.35 1 56.16 161 GLU B O 1
ATOM 4326 N N . GLN B 1 162 ? -17.25 -11.414 1.505 1 52.91 162 GLN B N 1
ATOM 4327 C CA . GLN B 1 162 ? -17.609 -10.102 0.982 1 52.91 162 GLN B CA 1
ATOM 4328 C C . GLN B 1 162 ? -19.109 -10.016 0.679 1 52.91 162 GLN B C 1
ATOM 4330 O O . GLN B 1 162 ? -19.656 -10.891 0.005 1 52.91 162 GLN B O 1
ATOM 4335 N N . ASN B 1 163 ? -19.797 -9.391 1.618 1 54.75 163 ASN B N 1
ATOM 4336 C CA . ASN B 1 163 ? -21.188 -9.078 1.375 1 54.75 163 ASN B CA 1
ATOM 4337 C C . ASN B 1 163 ? -21.359 -8.125 0.194 1 54.75 163 ASN B C 1
ATOM 4339 O O . ASN B 1 163 ? -20.547 -7.219 0.005 1 54.75 163 ASN B O 1
ATOM 4343 N N . SER B 1 164 ? -22.031 -8.555 -0.864 1 57.78 164 SER B N 1
ATOM 4344 C CA . SER B 1 164 ? -22.375 -7.824 -2.08 1 57.78 164 SER B CA 1
ATOM 4345 C C . SER B 1 164 ? -22.875 -6.422 -1.761 1 57.78 164 SER B C 1
ATOM 4347 O O . SER B 1 164 ? -22.719 -5.5 -2.564 1 57.78 164 SER B O 1
ATOM 4349 N N . GLU B 1 165 ? -23.438 -6.273 -0.67 1 67.19 165 GLU B N 1
ATOM 4350 C CA . GLU B 1 165 ? -24 -4.949 -0.422 1 67.19 165 GLU B CA 1
ATOM 4351 C C . GLU B 1 165 ? -23.141 -4.168 0.574 1 67.19 165 GLU B C 1
ATOM 4353 O O . GLU B 1 165 ? -23.547 -3.963 1.72 1 67.19 165 GLU B O 1
ATOM 4358 N N . ARG B 1 166 ? -22.047 -3.74 0.078 1 79.94 166 ARG B N 1
ATOM 4359 C CA . ARG B 1 166 ? -21.109 -3.061 0.966 1 79.94 166 ARG B CA 1
ATOM 4360 C C . ARG B 1 166 ? -21.547 -1.622 1.226 1 79.94 166 ARG B C 1
ATOM 4362 O O . ARG B 1 166 ? -21.891 -0.894 0.292 1 79.94 166 ARG B O 1
ATOM 4369 N N . HIS B 1 167 ? -21.719 -1.273 2.537 1 88.75 167 HIS B N 1
ATOM 4370 C CA . HIS B 1 167 ? -21.875 0.118 2.945 1 88.75 167 HIS B CA 1
ATOM 4371 C C . HIS B 1 167 ? -20.516 0.781 3.166 1 88.75 167 HIS B C 1
ATOM 4373 O O . HIS B 1 167 ? -20.016 0.796 4.285 1 88.75 167 HIS B O 1
ATOM 4379 N N . LEU B 1 168 ? -19.984 1.366 2.113 1 92.88 168 LEU B N 1
ATOM 4380 C CA . LEU B 1 168 ? -18.609 1.844 2.076 1 92.88 168 LEU B CA 1
ATOM 4381 C C . LEU B 1 168 ? -18.375 2.918 3.133 1 92.88 168 LEU B C 1
ATOM 4383 O O . LEU B 1 168 ? -17.328 2.943 3.781 1 92.88 168 LEU B O 1
ATOM 4387 N N . ARG B 1 169 ? -19.344 3.811 3.34 1 94.69 169 ARG B N 1
ATOM 4388 C CA . ARG B 1 169 ? -19.188 4.887 4.312 1 94.69 169 ARG B CA 1
ATOM 4389 C C . ARG B 1 169 ? -19.141 4.336 5.734 1 94.69 169 ARG B C 1
ATOM 4391 O O . ARG B 1 169 ? -18.359 4.797 6.566 1 94.69 169 ARG B O 1
ATOM 4398 N N . LEU B 1 170 ? -19.922 3.412 6.02 1 92.31 170 LEU B N 1
ATOM 4399 C CA . LEU B 1 170 ? -19.891 2.781 7.336 1 92.31 170 LEU B CA 1
ATOM 4400 C C . LEU B 1 170 ? -18.594 2.027 7.555 1 92.31 170 LEU B C 1
ATOM 4402 O O . LEU B 1 170 ? -18.047 2.037 8.656 1 92.31 170 LEU B O 1
ATOM 4406 N N . GLU B 1 171 ? -18.172 1.319 6.516 1 92.56 171 GLU B N 1
ATOM 4407 C CA . GLU B 1 171 ? -16.875 0.644 6.59 1 92.56 171 GLU B CA 1
ATOM 4408 C C . GLU B 1 171 ? -15.75 1.636 6.867 1 92.56 171 GLU B C 1
ATOM 4410 O O . GLU B 1 171 ? -14.875 1.374 7.695 1 92.56 171 GLU B O 1
ATOM 4415 N N . ALA B 1 172 ? -15.789 2.74 6.184 1 96.5 172 ALA B N 1
ATOM 4416 C CA . ALA B 1 172 ? -14.789 3.787 6.367 1 96.5 172 ALA B CA 1
ATOM 4417 C C . ALA B 1 172 ? -14.797 4.312 7.801 1 96.5 172 ALA B C 1
ATOM 4419 O O . ALA B 1 172 ? -13.742 4.453 8.422 1 96.5 172 ALA B O 1
ATOM 4420 N N . ALA B 1 173 ? -15.992 4.535 8.281 1 95.69 173 ALA B N 1
ATOM 4421 C CA . ALA B 1 173 ? -16.125 5.02 9.648 1 95.69 173 ALA B CA 1
ATOM 4422 C C . ALA B 1 173 ? -15.586 4 10.648 1 95.69 173 ALA B C 1
ATOM 4424 O O . ALA B 1 173 ? -14.945 4.371 11.633 1 95.69 173 ALA B O 1
ATOM 4425 N N . GLY B 1 174 ? -15.875 2.789 10.406 1 93.44 174 GLY B N 1
ATOM 4426 C CA . GLY B 1 174 ? -15.383 1.733 11.273 1 93.44 174 GLY B CA 1
ATOM 4427 C C . GLY B 1 174 ? -13.867 1.647 11.32 1 93.44 174 GLY B C 1
ATOM 4428 O O . GLY B 1 174 ? -13.273 1.534 12.391 1 93.44 174 GLY B O 1
ATOM 4429 N N . ILE B 1 175 ? -13.25 1.709 10.195 1 94.88 175 ILE B N 1
ATOM 4430 C CA . ILE B 1 175 ? -11.797 1.62 10.086 1 94.88 175 ILE B CA 1
ATOM 4431 C C . ILE B 1 175 ? -11.156 2.814 10.789 1 94.88 175 ILE B C 1
ATOM 4433 O O . ILE B 1 175 ? -10.211 2.65 11.562 1 94.88 175 ILE B O 1
ATOM 4437 N N . LEU B 1 176 ? -11.648 3.994 10.508 1 96.06 176 LEU B N 1
ATOM 4438 C CA . LEU B 1 176 ? -11.094 5.199 11.117 1 96.06 176 LEU B CA 1
ATOM 4439 C C . LEU B 1 176 ? -11.266 5.172 12.633 1 96.06 176 LEU B C 1
ATOM 4441 O O . LEU B 1 176 ? -10.352 5.535 13.375 1 96.06 176 LEU B O 1
ATOM 4445 N N . ASN B 1 177 ? -12.422 4.77 13.055 1 94.44 177 ASN B N 1
ATOM 4446 C CA . ASN B 1 177 ? -12.664 4.637 14.484 1 94.44 177 ASN B CA 1
ATOM 4447 C C . ASN B 1 177 ? -11.672 3.676 15.133 1 94.44 177 ASN B C 1
ATOM 4449 O O . ASN B 1 177 ? -11.148 3.953 16.219 1 94.44 177 ASN B O 1
ATOM 4453 N N . GLU B 1 178 ? -11.453 2.596 14.516 1 93.25 178 GLU B N 1
ATOM 4454 C CA . GLU B 1 178 ? -10.547 1.587 15.062 1 93.25 178 GLU B CA 1
ATOM 4455 C C . GLU B 1 178 ? -9.109 2.086 15.078 1 93.25 178 GLU B C 1
ATOM 4457 O O . GLU B 1 178 ? -8.336 1.739 15.977 1 93.25 178 GLU B O 1
ATOM 4462 N N . LEU B 1 179 ? -8.719 2.834 14.07 1 94.94 179 LEU B N 1
ATOM 4463 C CA . LEU B 1 179 ? -7.398 3.455 14.078 1 94.94 179 LEU B CA 1
ATOM 4464 C C . LEU B 1 179 ? -7.203 4.305 15.336 1 94.94 179 LEU B C 1
ATOM 4466 O O . LEU B 1 179 ? -6.172 4.207 16 1 94.94 179 LEU B O 1
ATOM 4470 N N . PHE B 1 180 ? -8.172 5.125 15.594 1 94.75 180 PHE B N 1
ATOM 4471 C CA . PHE B 1 180 ? -8.094 5.977 16.781 1 94.75 180 PHE B CA 1
ATOM 4472 C C . PHE B 1 180 ? -8.133 5.145 18.047 1 94.75 180 PHE B C 1
ATOM 4474 O O . PHE B 1 180 ? -7.418 5.434 19.016 1 94.75 180 PHE B O 1
ATOM 4481 N N . ASP B 1 181 ? -8.961 4.078 18.047 1 93.38 181 ASP B N 1
ATOM 4482 C CA . ASP B 1 181 ? -8.984 3.172 19.188 1 93.38 181 ASP B CA 1
ATOM 4483 C C . ASP B 1 181 ? -7.605 2.566 19.438 1 93.38 181 ASP B C 1
ATOM 4485 O O . ASP B 1 181 ? -7.18 2.439 20.594 1 93.38 181 ASP B O 1
ATOM 4489 N N . ALA B 1 182 ? -6.961 2.188 18.406 1 92.5 182 ALA B N 1
ATOM 4490 C CA . ALA B 1 182 ? -5.652 1.553 18.516 1 92.5 182 ALA B CA 1
ATOM 4491 C C . ALA B 1 182 ? -4.633 2.508 19.141 1 92.5 182 ALA B C 1
ATOM 4493 O O . ALA B 1 182 ? -3.82 2.107 19.969 1 92.5 182 ALA B O 1
ATOM 4494 N N . VAL B 1 183 ? -4.691 3.756 18.719 1 93.44 183 VAL B N 1
ATOM 4495 C CA . VAL B 1 183 ? -3.713 4.742 19.172 1 93.44 183 VAL B CA 1
ATOM 4496 C C . VAL B 1 183 ? -4.023 5.172 20.594 1 93.44 183 VAL B C 1
ATOM 4498 O O . VAL B 1 183 ? -3.113 5.441 21.391 1 93.44 183 VAL B O 1
ATOM 4501 N N . THR B 1 184 ? -5.301 5.184 20.969 1 91.88 184 THR B N 1
ATOM 4502 C CA . THR B 1 184 ? -5.695 5.734 22.266 1 91.88 184 THR B CA 1
ATOM 4503 C C . THR B 1 184 ? -5.965 4.613 23.266 1 91.88 184 THR B C 1
ATOM 4505 O O . THR B 1 184 ? -6.254 4.879 24.438 1 91.88 184 THR B O 1
ATOM 4508 N N . ASN B 1 185 ? -5.801 3.365 22.781 1 85.06 185 ASN B N 1
ATOM 4509 C CA . ASN B 1 185 ? -6.129 2.207 23.609 1 85.06 185 ASN B CA 1
ATOM 4510 C C . ASN B 1 185 ? -7.578 2.246 24.078 1 85.06 185 ASN B C 1
ATOM 4512 O O . ASN B 1 185 ? -7.859 2.057 25.266 1 85.06 185 ASN B O 1
ATOM 4516 N N . GLY B 1 186 ? -8.359 2.541 23.094 1 76.88 186 GLY B N 1
ATOM 4517 C CA . GLY B 1 186 ? -9.773 2.617 23.422 1 76.88 186 GLY B CA 1
ATOM 4518 C C . GLY B 1 186 ? -10.148 3.875 24.172 1 76.88 186 GLY B C 1
ATOM 4519 O O . GLY B 1 186 ? -9.414 4.863 24.141 1 76.88 186 GLY B O 1
ATOM 4520 N N . GLY B 1 187 ? -11.445 4.016 24.703 1 68.19 187 GLY B N 1
ATOM 4521 C CA . GLY B 1 187 ? -11.844 5.133 25.531 1 68.19 187 GLY B CA 1
ATOM 4522 C C . GLY B 1 187 ? -13.289 5.555 25.328 1 68.19 187 GLY B C 1
ATOM 4523 O O . GLY B 1 187 ? -14.031 4.895 24.609 1 68.19 187 GLY B O 1
ATOM 4524 N N . PRO B 1 188 ? -13.477 6.602 25.953 1 69.81 188 PRO B N 1
ATOM 4525 C CA . PRO B 1 188 ? -14.867 7.074 25.938 1 69.81 188 PRO B CA 1
ATOM 4526 C C . PRO B 1 188 ? -15.289 7.578 24.562 1 69.81 188 PRO B C 1
ATOM 4528 O O . PRO B 1 188 ? -14.445 7.77 23.672 1 69.81 188 PRO B O 1
ATOM 4531 N N . ARG B 1 189 ? -16.547 7.645 24.453 1 81.62 189 ARG B N 1
ATOM 4532 C CA . ARG B 1 189 ? -17.125 8.188 23.234 1 81.62 189 ARG B CA 1
ATOM 4533 C C . ARG B 1 189 ? -16.938 9.703 23.156 1 81.62 189 ARG B C 1
ATOM 4535 O O . ARG B 1 189 ? -17.812 10.461 23.594 1 81.62 189 ARG B O 1
ATOM 4542 N N . LEU B 1 190 ? -15.844 10.188 22.797 1 89.75 190 LEU B N 1
ATOM 4543 C CA . LEU B 1 190 ? -15.461 11.578 22.562 1 89.75 190 LEU B CA 1
ATOM 4544 C C . LEU B 1 190 ? -15.062 11.805 21.109 1 89.75 190 LEU B C 1
ATOM 4546 O O . LEU B 1 190 ? -14.938 10.852 20.344 1 89.75 190 LEU B O 1
ATOM 4550 N N . TYR B 1 191 ? -15.008 13.078 20.812 1 93.62 191 TYR B N 1
ATOM 4551 C CA . TYR B 1 191 ? -14.453 13.383 19.5 1 93.62 191 TYR B CA 1
ATOM 4552 C C . TYR B 1 191 ? -13.016 12.883 19.391 1 93.62 191 TYR B C 1
ATOM 4554 O O . TYR B 1 191 ? -12.32 12.727 20.406 1 93.62 191 TYR B O 1
ATOM 4562 N N . PHE B 1 192 ? -12.594 12.609 18.203 1 95.56 192 PHE B N 1
ATOM 4563 C CA . PHE B 1 192 ? -11.289 11.992 17.969 1 95.56 192 PHE B CA 1
ATOM 4564 C C . PHE B 1 192 ? -10.18 12.82 18.594 1 95.56 192 PHE B C 1
ATOM 4566 O O . PHE B 1 192 ? -9.273 12.273 19.234 1 95.56 192 PHE B O 1
ATOM 4573 N N . HIS B 1 193 ? -10.242 14.188 18.422 1 97.38 193 HIS B N 1
ATOM 4574 C CA . HIS B 1 193 ? -9.172 15.023 18.969 1 97.38 193 HIS B CA 1
ATOM 4575 C C . HIS B 1 193 ? -9.164 14.984 20.484 1 97.38 193 HIS B C 1
ATOM 4577 O O . HIS B 1 193 ? -8.102 15.047 21.109 1 97.38 193 HIS B O 1
ATOM 4583 N N . GLN B 1 194 ? -10.305 14.828 21.078 1 96.38 194 GLN B N 1
ATOM 4584 C CA . GLN B 1 194 ? -10.398 14.727 22.531 1 96.38 194 GLN B CA 1
ATOM 4585 C C . GLN B 1 194 ? -9.844 13.398 23.031 1 96.38 194 GLN B C 1
ATOM 4587 O O . GLN B 1 194 ? -9.203 13.344 24.078 1 96.38 194 GLN B O 1
ATOM 4592 N N . ARG B 1 195 ? -10.125 12.344 22.281 1 94.38 195 ARG B N 1
ATOM 4593 C CA . ARG B 1 195 ? -9.578 11.039 22.625 1 94.38 195 ARG B CA 1
ATOM 4594 C C . ARG B 1 195 ? -8.055 11.055 22.609 1 94.38 195 ARG B C 1
ATOM 4596 O O . ARG B 1 195 ? -7.41 10.531 23.531 1 94.38 195 ARG B O 1
ATOM 4603 N N . LEU B 1 196 ? -7.508 11.656 21.625 1 96.69 196 LEU B N 1
ATOM 4604 C CA . LEU B 1 196 ? -6.059 11.766 21.516 1 96.69 196 LEU B CA 1
ATOM 4605 C C . LEU B 1 196 ? -5.488 12.625 22.641 1 96.69 196 LEU B C 1
ATOM 4607 O O . LEU B 1 196 ? -4.469 12.273 23.234 1 96.69 196 LEU B O 1
ATOM 4611 N N . ALA B 1 197 ? -6.148 13.766 22.875 1 97.44 197 ALA B N 1
ATOM 4612 C CA . ALA B 1 197 ? -5.703 14.664 23.938 1 97.44 197 ALA B CA 1
ATOM 4613 C C . ALA B 1 197 ? -5.652 13.93 25.281 1 97.44 197 ALA B C 1
ATOM 4615 O O . ALA B 1 197 ? -4.695 14.086 26.047 1 97.44 197 ALA B O 1
ATOM 4616 N N . ARG B 1 198 ? -6.68 13.18 25.531 1 95.12 198 ARG B N 1
ATOM 4617 C CA . ARG B 1 198 ? -6.73 12.414 26.781 1 95.12 198 ARG B CA 1
ATOM 4618 C C . ARG B 1 198 ? -5.605 11.391 26.844 1 95.12 198 ARG B C 1
ATOM 4620 O O . ARG B 1 198 ? -4.922 11.273 27.859 1 95.12 198 ARG B O 1
ATOM 4627 N N . ALA B 1 199 ? -5.41 10.648 25.812 1 93.38 199 ALA B N 1
ATOM 4628 C CA . ALA B 1 199 ? -4.375 9.617 25.766 1 93.38 199 ALA B CA 1
ATOM 4629 C C . ALA B 1 199 ? -2.986 10.227 25.938 1 93.38 199 ALA B C 1
ATOM 4631 O O . ALA B 1 199 ? -2.102 9.602 26.531 1 93.38 199 ALA B O 1
ATOM 4632 N N . TRP B 1 200 ? -2.852 11.43 25.438 1 96.31 200 TRP B N 1
ATOM 4633 C CA . TRP B 1 200 ? -1.535 12.062 25.438 1 96.31 200 TRP B CA 1
ATOM 4634 C C . TRP B 1 200 ? -1.433 13.086 26.562 1 96.31 200 TRP B C 1
ATOM 4636 O O . TRP B 1 200 ? -0.466 13.852 26.641 1 96.31 200 TRP B O 1
ATOM 4646 N N . LYS B 1 201 ? -2.434 13.148 27.406 1 96.75 201 LYS B N 1
ATOM 4647 C CA . LYS B 1 201 ? -2.467 13.953 28.625 1 96.75 201 LYS B CA 1
ATOM 4648 C C . LYS B 1 201 ? -2.355 15.445 28.297 1 96.75 201 LYS B C 1
ATOM 4650 O O . LYS B 1 201 ? -1.596 16.172 28.938 1 96.75 201 LYS B O 1
ATOM 4655 N N . VAL B 1 202 ? -2.938 15.859 27.25 1 97.81 202 VAL B N 1
ATOM 4656 C CA . VAL B 1 202 ? -3.113 17.266 26.906 1 97.81 202 VAL B CA 1
ATOM 4657 C C . VAL B 1 202 ? -4.43 17.781 27.484 1 97.81 202 VAL B C 1
ATOM 4659 O O . VAL B 1 202 ? -5.508 17.312 27.109 1 97.81 202 VAL B O 1
ATOM 4662 N N . ASN B 1 203 ? -4.383 18.75 28.359 1 96.44 203 ASN B N 1
ATOM 4663 C CA . ASN B 1 203 ? -5.57 19.109 29.125 1 96.44 203 ASN B CA 1
ATOM 4664 C C . ASN B 1 203 ? -6.039 20.531 28.812 1 96.44 203 ASN B C 1
ATOM 4666 O O . ASN B 1 203 ? -7.227 20.828 28.922 1 96.44 203 ASN B O 1
ATOM 4670 N N . ASP B 1 204 ? -5.141 21.484 28.469 1 97.19 204 ASP B N 1
ATOM 4671 C CA . ASP B 1 204 ? -5.523 22.844 28.141 1 97.19 204 ASP B CA 1
ATOM 4672 C C . ASP B 1 204 ? -6.398 22.891 26.891 1 97.19 204 ASP B C 1
ATOM 4674 O O . ASP B 1 204 ? -6.004 22.406 25.828 1 97.19 204 ASP B O 1
ATOM 4678 N N . PRO B 1 205 ? -7.629 23.453 27 1 97.38 205 PRO B N 1
ATOM 4679 C CA . PRO B 1 205 ? -8.562 23.484 25.875 1 97.38 205 PRO B CA 1
ATOM 4680 C C . PRO B 1 205 ? -7.949 24.094 24.625 1 97.38 205 PRO B C 1
ATOM 4682 O O . PRO B 1 205 ? -8.258 23.672 23.516 1 97.38 205 PRO B O 1
ATOM 4685 N N . ARG B 1 206 ? -7.133 25.109 24.797 1 97.5 206 ARG B N 1
ATOM 4686 C CA . ARG B 1 206 ? -6.48 25.719 23.641 1 97.5 206 ARG B CA 1
ATOM 4687 C C . ARG B 1 206 ? -5.559 24.719 22.938 1 97.5 206 ARG B C 1
ATOM 4689 O O . ARG B 1 206 ? -5.449 24.719 21.719 1 97.5 206 ARG B O 1
ATOM 4696 N N . ASP B 1 207 ? -4.906 23.891 23.75 1 98.38 207 ASP B N 1
ATOM 4697 C CA . ASP B 1 207 ? -3.984 22.891 23.234 1 98.38 207 ASP B CA 1
ATOM 4698 C C . ASP B 1 207 ? -4.742 21.719 22.625 1 98.38 207 ASP B C 1
ATOM 4700 O O . ASP B 1 207 ? -4.301 21.156 21.609 1 98.38 207 ASP B O 1
ATOM 4704 N N . VAL B 1 208 ? -5.859 21.344 23.25 1 98.5 208 VAL B N 1
ATOM 4705 C CA . VAL B 1 208 ? -6.715 20.297 22.688 1 98.5 208 VAL B CA 1
ATOM 4706 C C . VAL B 1 208 ? -7.203 20.719 21.312 1 98.5 208 VAL B C 1
ATOM 4708 O O . VAL B 1 208 ? -7.277 19.891 20.391 1 98.5 208 VAL B O 1
ATOM 4711 N N . ASP B 1 209 ? -7.484 21.969 21.141 1 98.62 209 ASP B N 1
ATOM 4712 C CA . ASP B 1 209 ? -7.961 22.516 19.859 1 98.62 209 ASP B CA 1
ATOM 4713 C C . ASP B 1 209 ? -6.887 22.406 18.781 1 98.62 209 ASP B C 1
ATOM 4715 O O . ASP B 1 209 ? -7.199 22.234 17.609 1 98.62 209 ASP B O 1
ATOM 4719 N N . LEU B 1 210 ? -5.621 22.469 19.141 1 98.81 210 LEU B N 1
ATOM 4720 C CA . LEU B 1 210 ? -4.531 22.344 18.172 1 98.81 210 LEU B CA 1
ATOM 4721 C C . LEU B 1 210 ? -4.516 20.938 17.562 1 98.81 210 LEU B C 1
ATOM 4723 O O . LEU B 1 210 ? -4.215 20.781 16.391 1 98.81 210 LEU B O 1
ATOM 4727 N N . ILE B 1 211 ? -4.824 19.922 18.391 1 98.81 211 ILE B N 1
ATOM 4728 C CA . ILE B 1 211 ? -4.906 18.562 17.891 1 98.81 211 ILE B CA 1
ATOM 4729 C C . ILE B 1 211 ? -6.047 18.438 16.891 1 98.81 211 ILE B C 1
ATOM 4731 O O . ILE B 1 211 ? -5.895 17.812 15.836 1 98.81 211 ILE B O 1
ATOM 4735 N N . ARG B 1 212 ? -7.188 19.078 17.203 1 98.81 212 ARG B N 1
ATOM 4736 C CA . ARG B 1 212 ? -8.336 19.078 16.297 1 98.81 212 ARG B CA 1
ATOM 4737 C C . ARG B 1 212 ? -7.977 19.688 14.953 1 98.81 212 ARG B C 1
ATOM 4739 O O . ARG B 1 212 ? -8.25 19.094 13.906 1 98.81 212 ARG B O 1
ATOM 4746 N N . ARG B 1 213 ? -7.398 20.828 15.008 1 98.81 213 ARG B N 1
ATOM 4747 C CA . ARG B 1 213 ? -7.043 21.562 13.797 1 98.81 213 ARG B CA 1
ATOM 4748 C C . ARG B 1 213 ? -6.012 20.781 12.969 1 98.81 213 ARG B C 1
ATOM 4750 O O . ARG B 1 213 ? -6.086 20.766 11.742 1 98.81 213 ARG B O 1
ATOM 4757 N N . ALA B 1 214 ? -5.031 20.172 13.664 1 98.81 214 ALA B N 1
ATOM 4758 C CA . ALA B 1 214 ? -4.027 19.375 12.969 1 98.81 214 ALA B CA 1
ATOM 4759 C C . ALA B 1 214 ? -4.676 18.234 12.203 1 98.81 214 ALA B C 1
ATOM 4761 O O . ALA B 1 214 ? -4.316 17.969 11.047 1 98.81 214 ALA B O 1
ATOM 4762 N N . LEU B 1 215 ? -5.621 17.547 12.82 1 98.81 215 LEU B N 1
ATOM 4763 C CA . LEU B 1 215 ? -6.324 16.453 12.156 1 98.81 215 LEU B CA 1
ATOM 4764 C C . LEU B 1 215 ? -7.059 16.938 10.914 1 98.81 215 LEU B C 1
ATOM 4766 O O . LEU B 1 215 ? -6.977 16.328 9.852 1 98.81 215 LEU B O 1
ATOM 4770 N N . VAL B 1 216 ? -7.723 18.047 11.023 1 98.81 216 VAL B N 1
ATOM 4771 C CA . VAL B 1 216 ? -8.5 18.609 9.922 1 98.81 216 VAL B CA 1
ATOM 4772 C C . VAL B 1 216 ? -7.562 19.031 8.789 1 98.81 216 VAL B C 1
ATOM 4774 O O . VAL B 1 216 ? -7.82 18.75 7.621 1 98.81 216 VAL B O 1
ATOM 4777 N N . LEU B 1 217 ? -6.465 19.656 9.102 1 98.75 217 LEU B N 1
ATOM 4778 C CA . LEU B 1 217 ? -5.523 20.172 8.109 1 98.75 217 LEU B CA 1
ATOM 4779 C C . LEU B 1 217 ? -4.785 19.016 7.422 1 98.75 217 LEU B C 1
ATOM 4781 O O . LEU B 1 217 ? -4.23 19.203 6.336 1 98.75 217 LEU B O 1
ATOM 4785 N N . CYS B 1 218 ? -4.812 17.828 8.016 1 98.38 218 CYS B N 1
ATOM 4786 C CA . CYS B 1 218 ? -4.121 16.672 7.461 1 98.38 218 CYS B CA 1
ATOM 4787 C C . CYS B 1 218 ? -5.074 15.82 6.629 1 98.38 218 CYS B C 1
ATOM 4789 O O . CYS B 1 218 ? -4.645 14.891 5.953 1 98.38 218 CYS B O 1
ATOM 4791 N N . ALA B 1 219 ? -6.289 16.094 6.602 1 98.69 219 ALA B N 1
ATOM 4792 C CA . ALA B 1 219 ? -7.32 15.164 6.152 1 98.69 219 ALA B CA 1
ATOM 4793 C C . ALA B 1 219 ? -7.117 14.781 4.691 1 98.69 219 ALA B C 1
ATOM 4795 O O . ALA B 1 219 ? -7.395 13.648 4.297 1 98.69 219 ALA B O 1
ATOM 4796 N N . ASP B 1 220 ? -6.711 15.703 3.879 1 97.38 220 ASP B N 1
ATOM 4797 C CA . ASP B 1 220 ? -6.402 15.391 2.488 1 97.38 220 ASP B CA 1
ATOM 4798 C C . ASP B 1 220 ? -5.449 16.422 1.888 1 97.38 220 ASP B C 1
ATOM 4800 O O . ASP B 1 220 ? -5.305 17.516 2.42 1 97.38 220 ASP B O 1
ATOM 4804 N N . ASN B 1 221 ? -4.719 16 0.911 1 93.31 221 ASN B N 1
ATOM 4805 C CA . ASN B 1 221 ? -3.771 16.875 0.225 1 93.31 221 ASN B CA 1
ATOM 4806 C C . ASN B 1 221 ? -3.631 16.5 -1.247 1 93.31 221 ASN B C 1
ATOM 4808 O O . ASN B 1 221 ? -2.539 16.594 -1.813 1 93.31 221 ASN B O 1
ATOM 4812 N N . GLY B 1 222 ? -4.711 15.969 -1.773 1 92.75 222 GLY B N 1
ATOM 4813 C CA . GLY B 1 222 ? -4.723 15.664 -3.195 1 92.75 222 GLY B CA 1
ATOM 4814 C C . GLY B 1 222 ? -4.047 14.352 -3.529 1 92.75 222 GLY B C 1
ATOM 4815 O O . GLY B 1 222 ? -4.207 13.367 -2.807 1 92.75 222 GLY B O 1
ATOM 4816 N N . LEU B 1 223 ? -3.412 14.352 -4.742 1 91 223 LEU B N 1
ATOM 4817 C CA . LEU B 1 223 ? -2.859 13.102 -5.262 1 91 223 LEU B CA 1
ATOM 4818 C C . LEU B 1 223 ? -1.352 13.047 -5.039 1 91 223 LEU B C 1
ATOM 4820 O O . LEU B 1 223 ? -0.576 13.227 -5.98 1 91 223 LEU B O 1
ATOM 4824 N N . ASP B 1 224 ? -0.948 12.766 -3.914 1 91.75 224 ASP B N 1
ATOM 4825 C CA . ASP B 1 224 ? 0.458 12.461 -3.668 1 91.75 224 ASP B CA 1
ATOM 4826 C C . ASP B 1 224 ? 0.723 10.961 -3.787 1 91.75 224 ASP B C 1
ATOM 4828 O O . ASP B 1 224 ? -0.158 10.203 -4.195 1 91.75 224 ASP B O 1
ATOM 4832 N N . ALA B 1 225 ? 1.959 10.562 -3.504 1 92.44 225 ALA B N 1
ATOM 4833 C CA . ALA B 1 225 ? 2.354 9.172 -3.689 1 92.44 225 ALA B CA 1
ATOM 4834 C C . ALA B 1 225 ? 1.525 8.242 -2.807 1 92.44 225 ALA B C 1
ATOM 4836 O O . ALA B 1 225 ? 1.18 7.133 -3.213 1 92.44 225 ALA B O 1
ATOM 4837 N N . ALA B 1 226 ? 1.262 8.648 -1.555 1 95.75 226 ALA B N 1
ATOM 4838 C CA . ALA B 1 226 ? 0.466 7.832 -0.641 1 95.75 226 ALA B CA 1
ATOM 4839 C C . ALA B 1 226 ? -0.968 7.688 -1.144 1 95.75 226 ALA B C 1
ATOM 4841 O O . ALA B 1 226 ? -1.543 6.598 -1.092 1 95.75 226 ALA B O 1
ATOM 4842 N N . THR B 1 227 ? -1.551 8.766 -1.625 1 95.81 227 THR B N 1
ATOM 4843 C CA . THR B 1 227 ? -2.902 8.719 -2.17 1 95.81 227 THR B CA 1
ATOM 4844 C C . THR B 1 227 ? -2.949 7.844 -3.42 1 95.81 227 THR B C 1
ATOM 4846 O O . THR B 1 227 ? -3.898 7.082 -3.617 1 95.81 227 THR B O 1
ATOM 4849 N N . LEU B 1 228 ? -1.972 8.016 -4.285 1 93.81 228 LEU B N 1
ATOM 4850 C CA . LEU B 1 228 ? -1.916 7.176 -5.477 1 93.81 228 LEU B CA 1
ATOM 4851 C C . LEU B 1 228 ? -1.814 5.699 -5.102 1 93.81 228 LEU B C 1
ATOM 4853 O O . LEU B 1 228 ? -2.461 4.852 -5.719 1 93.81 228 LEU B O 1
ATOM 4857 N N . SER B 1 229 ? -0.969 5.387 -4.176 1 95.44 229 SER B N 1
ATOM 4858 C CA . SER B 1 229 ? -0.841 4.016 -3.701 1 95.44 229 SER B CA 1
ATOM 4859 C C . SER B 1 229 ? -2.168 3.492 -3.158 1 95.44 229 SER B C 1
ATOM 4861 O O . SER B 1 229 ? -2.551 2.352 -3.432 1 95.44 229 SER B O 1
ATOM 4863 N N . ALA B 1 230 ? -2.836 4.293 -2.373 1 96.56 230 ALA B N 1
ATOM 4864 C CA . ALA B 1 230 ? -4.137 3.928 -1.82 1 96.56 230 ALA B CA 1
ATOM 4865 C C . ALA B 1 230 ? -5.156 3.691 -2.93 1 96.56 230 ALA B C 1
ATOM 4867 O O . ALA B 1 230 ? -5.914 2.719 -2.891 1 96.56 230 ALA B O 1
ATOM 4868 N N . ARG B 1 231 ? -5.215 4.57 -3.904 1 94.62 231 ARG B N 1
ATOM 4869 C CA . ARG B 1 231 ? -6.156 4.426 -5.008 1 94.62 231 ARG B CA 1
ATOM 4870 C C . ARG B 1 231 ? -5.859 3.17 -5.82 1 94.62 231 ARG B C 1
ATOM 4872 O O . ARG B 1 231 ? -6.777 2.475 -6.254 1 94.62 231 ARG B O 1
ATOM 4879 N N . ALA B 1 232 ? -4.582 2.959 -6.078 1 93 232 ALA B N 1
ATOM 4880 C CA . ALA B 1 232 ? -4.207 1.748 -6.805 1 93 232 ALA B CA 1
ATOM 4881 C C . ALA B 1 232 ? -4.695 0.499 -6.074 1 93 232 ALA B C 1
ATOM 4883 O O . ALA B 1 232 ? -5.191 -0.439 -6.703 1 93 232 ALA B O 1
ATOM 4884 N N . ALA B 1 233 ? -4.539 0.458 -4.793 1 94.81 233 ALA B N 1
ATOM 4885 C CA . ALA B 1 233 ? -5.012 -0.677 -4.004 1 94.81 233 ALA B CA 1
ATOM 4886 C C . ALA B 1 233 ? -6.531 -0.787 -4.055 1 94.81 233 ALA B C 1
ATOM 4888 O O . ALA B 1 233 ? -7.082 -1.892 -4.047 1 94.81 233 ALA B O 1
ATOM 4889 N N . ALA B 1 234 ? -7.199 0.313 -4.094 1 94 234 ALA B N 1
ATOM 4890 C CA . ALA B 1 234 ? -8.664 0.339 -4.082 1 94 234 ALA B CA 1
ATOM 4891 C C . ALA B 1 234 ? -9.227 -0.261 -5.367 1 94 234 ALA B C 1
ATOM 4893 O O . ALA B 1 234 ? -10.391 -0.684 -5.402 1 94 234 ALA B O 1
ATOM 4894 N N . VAL B 1 235 ? -8.438 -0.318 -6.422 1 90 235 VAL B N 1
ATOM 4895 C CA . VAL B 1 235 ? -8.859 -0.872 -7.703 1 90 235 VAL B CA 1
ATOM 4896 C C . VAL B 1 235 ? -9.258 -2.336 -7.531 1 90 235 VAL B C 1
ATOM 4898 O O . VAL B 1 235 ? -10.125 -2.842 -8.242 1 90 235 VAL B O 1
ATOM 4901 N N . THR B 1 236 ? -8.703 -2.932 -6.535 1 87.94 236 THR B N 1
ATOM 4902 C CA . THR B 1 236 ? -8.914 -4.363 -6.363 1 87.94 236 THR B CA 1
ATOM 4903 C C . THR B 1 236 ? -10.234 -4.629 -5.637 1 87.94 236 THR B C 1
ATOM 4905 O O . THR B 1 236 ? -10.602 -5.785 -5.406 1 87.94 236 THR B O 1
ATOM 4908 N N . GLN B 1 237 ? -10.898 -3.646 -5.191 1 82.12 237 GLN B N 1
ATOM 4909 C CA . GLN B 1 237 ? -12.25 -3.688 -4.637 1 82.12 237 GLN B CA 1
ATOM 4910 C C . GLN B 1 237 ? -12.289 -4.5 -3.346 1 82.12 237 GLN B C 1
ATOM 4912 O O . GLN B 1 237 ? -13.281 -5.176 -3.064 1 82.12 237 GLN B O 1
ATOM 4917 N N . GLY B 1 238 ? -11.219 -4.453 -2.703 1 86.88 238 GLY B N 1
ATOM 4918 C CA . GLY B 1 238 ? -11.148 -5.102 -1.403 1 86.88 238 GLY B CA 1
ATOM 4919 C C . GLY B 1 238 ? -11.648 -4.227 -0.271 1 86.88 238 GLY B C 1
ATOM 4920 O O . GLY B 1 238 ? -12.25 -3.176 -0.51 1 86.88 238 GLY B O 1
ATOM 4921 N N . PRO B 1 239 ? -11.523 -4.805 0.942 1 90.81 239 PRO B N 1
ATOM 4922 C CA . PRO B 1 239 ? -11.867 -3.977 2.102 1 90.81 239 PRO B CA 1
ATOM 4923 C C . PRO B 1 239 ? -11.125 -2.645 2.115 1 90.81 239 PRO B C 1
ATOM 4925 O O . PRO B 1 239 ? -9.977 -2.568 1.671 1 90.81 239 PRO B O 1
ATOM 4928 N N . LEU B 1 240 ? -11.75 -1.655 2.719 1 95 240 LEU B N 1
ATOM 4929 C CA . LEU B 1 240 ? -11.188 -0.308 2.705 1 95 240 LEU B CA 1
ATOM 4930 C C . LEU B 1 240 ? -9.945 -0.225 3.588 1 95 240 LEU B C 1
ATOM 4932 O O . LEU B 1 240 ? -9.188 0.744 3.512 1 95 240 LEU B O 1
ATOM 4936 N N . SER B 1 241 ? -9.688 -1.253 4.34 1 94.75 241 SER B N 1
ATOM 4937 C CA . SER B 1 241 ? -8.453 -1.301 5.121 1 94.75 241 SER B CA 1
ATOM 4938 C C . SER B 1 241 ? -7.238 -1.491 4.219 1 94.75 241 SER B C 1
ATOM 4940 O O . SER B 1 241 ? -6.129 -1.085 4.574 1 94.75 241 SER B O 1
ATOM 4942 N N . SER B 1 242 ? -7.457 -2.068 3.053 1 94.5 242 SER B N 1
ATOM 4943 C CA . SER B 1 242 ? -6.355 -2.311 2.125 1 94.5 242 SER B CA 1
ATOM 4944 C C . SER B 1 242 ? -5.797 -1.001 1.578 1 94.5 242 SER B C 1
ATOM 4946 O O . SER B 1 242 ? -4.59 -0.754 1.656 1 94.5 242 SER B O 1
ATOM 4948 N N . PRO B 1 243 ? -6.641 -0.11 1.047 1 96.94 243 PRO B N 1
ATOM 4949 C CA . PRO B 1 243 ? -6.105 1.18 0.604 1 96.94 243 PRO B CA 1
ATOM 4950 C C . PRO B 1 243 ? -5.496 1.989 1.748 1 96.94 243 PRO B C 1
ATOM 4952 O O . PRO B 1 243 ? -4.516 2.709 1.546 1 96.94 243 PRO B O 1
ATOM 4955 N N . VAL B 1 244 ? -6.004 1.922 2.932 1 97.88 244 VAL B N 1
ATOM 4956 C CA . VAL B 1 244 ? -5.445 2.648 4.066 1 97.88 244 VAL B CA 1
ATOM 4957 C C . VAL B 1 244 ? -4.059 2.104 4.398 1 97.88 244 VAL B C 1
ATOM 4959 O O . VAL B 1 244 ? -3.131 2.871 4.664 1 97.88 244 VAL B O 1
ATOM 4962 N N . MET B 1 245 ? -3.922 0.793 4.391 1 96 245 MET B N 1
ATOM 4963 C CA . MET B 1 245 ? -2.617 0.177 4.613 1 96 245 MET B CA 1
ATOM 4964 C C . MET B 1 245 ? -1.611 0.635 3.562 1 96 245 MET B C 1
ATOM 4966 O O . MET B 1 245 ? -0.47 0.961 3.891 1 96 245 MET B O 1
ATOM 4970 N N . ALA B 1 246 ? -2.033 0.606 2.332 1 96.5 246 ALA B N 1
ATOM 4971 C CA . ALA B 1 246 ? -1.16 1.053 1.248 1 96.5 246 ALA B CA 1
ATOM 4972 C C . ALA B 1 246 ? -0.752 2.512 1.438 1 96.5 246 ALA B C 1
ATOM 4974 O O . ALA B 1 246 ? 0.399 2.877 1.194 1 96.5 246 ALA B O 1
ATOM 4975 N N . GLY B 1 247 ? -1.687 3.332 1.825 1 97.31 247 GLY B N 1
ATOM 4976 C CA . GLY B 1 247 ? -1.399 4.727 2.111 1 97.31 247 GLY B CA 1
ATOM 4977 C C . GLY B 1 247 ? -0.37 4.914 3.211 1 97.31 247 GLY B C 1
ATOM 4978 O O . GLY B 1 247 ? 0.593 5.664 3.047 1 97.31 247 GLY B O 1
ATOM 4979 N N . PHE B 1 248 ? -0.547 4.176 4.297 1 95.56 248 PHE B N 1
ATOM 4980 C CA . PHE B 1 248 ? 0.391 4.273 5.406 1 95.56 248 PHE B CA 1
ATOM 4981 C C . PHE B 1 248 ? 1.771 3.77 4.996 1 95.56 248 PHE B C 1
ATOM 4983 O O . PHE B 1 248 ? 2.789 4.32 5.422 1 95.56 248 PHE B O 1
ATOM 4990 N N . ALA B 1 249 ? 1.783 2.723 4.25 1 93.94 249 ALA B N 1
ATOM 4991 C CA . ALA B 1 249 ? 3.061 2.195 3.777 1 93.94 249 ALA B CA 1
ATOM 4992 C C . ALA B 1 249 ? 3.83 3.246 2.984 1 93.94 249 ALA B C 1
ATOM 4994 O O . ALA B 1 249 ? 5.023 3.455 3.211 1 93.94 249 ALA B O 1
ATOM 4995 N N . ALA B 1 250 ? 3.166 3.914 2.113 1 94.06 250 ALA B N 1
ATOM 4996 C CA . ALA B 1 250 ? 3.787 4.965 1.309 1 94.06 250 ALA B CA 1
ATOM 4997 C C . ALA B 1 250 ? 4.16 6.168 2.17 1 94.06 250 ALA B C 1
ATOM 4999 O O . ALA B 1 250 ? 5.227 6.762 1.986 1 94.06 250 ALA B O 1
ATOM 5000 N N . LEU B 1 251 ? 3.299 6.492 3.078 1 94 251 LEU B N 1
ATOM 5001 C CA . LEU B 1 251 ? 3.525 7.641 3.951 1 94 251 LEU B CA 1
ATOM 5002 C C . LEU B 1 251 ? 4.801 7.457 4.77 1 94 251 LEU B C 1
ATOM 5004 O O . LEU B 1 251 ? 5.473 8.438 5.102 1 94 251 LEU B O 1
ATOM 5008 N N . SER B 1 252 ? 5.184 6.32 5.027 1 88.94 252 SER B N 1
ATOM 5009 C CA . SER B 1 252 ? 6.301 6.031 5.922 1 88.94 252 SER B CA 1
ATOM 5010 C C . SER B 1 252 ? 7.637 6.324 5.25 1 88.94 252 SER B C 1
ATOM 5012 O O . SER B 1 252 ? 8.68 6.336 5.91 1 88.94 252 SER B O 1
ATOM 5014 N N . GLY B 1 253 ? 7.621 6.629 4.027 1 87.25 253 GLY B N 1
ATOM 5015 C CA . GLY B 1 253 ? 8.852 6.914 3.303 1 87.25 253 GLY B CA 1
ATOM 5016 C C . GLY B 1 253 ? 9.453 8.258 3.658 1 87.25 253 GLY B C 1
ATOM 5017 O O . GLY B 1 253 ? 8.758 9.148 4.141 1 87.25 253 GLY B O 1
ATOM 5018 N N . PRO B 1 254 ? 10.703 8.438 3.379 1 85.25 254 PRO B N 1
ATOM 5019 C CA . PRO B 1 254 ? 11.438 9.656 3.742 1 85.25 254 PRO B CA 1
ATOM 5020 C C . PRO B 1 254 ? 10.906 10.898 3.025 1 85.25 254 PRO B C 1
ATOM 5022 O O . PRO B 1 254 ? 11.031 12.008 3.537 1 85.25 254 PRO B O 1
ATOM 5025 N N . ALA B 1 255 ? 10.297 10.758 1.952 1 85.81 255 ALA B N 1
ATOM 5026 C CA . ALA B 1 255 ? 9.828 11.906 1.183 1 85.81 255 ALA B CA 1
ATOM 5027 C C . ALA B 1 255 ? 8.477 12.398 1.699 1 85.81 255 ALA B C 1
ATOM 5029 O O . ALA B 1 255 ? 8.008 13.469 1.299 1 85.81 255 ALA B O 1
ATOM 5030 N N . MET B 1 256 ? 7.906 11.672 2.605 1 89.56 256 MET B N 1
ATOM 5031 C CA . MET B 1 256 ? 6.609 12.062 3.152 1 89.56 256 MET B CA 1
ATOM 5032 C C . MET B 1 256 ? 6.637 12.055 4.676 1 89.56 256 MET B C 1
ATOM 5034 O O . MET B 1 256 ? 7.188 12.969 5.297 1 89.56 256 MET B O 1
ATOM 5038 N N . GLY B 1 257 ? 6.199 10.961 5.254 1 88 257 GLY B N 1
ATOM 5039 C CA . GLY B 1 257 ? 6.188 10.883 6.707 1 88 257 GLY B CA 1
ATOM 5040 C C . GLY B 1 257 ? 7.574 10.969 7.32 1 88 257 GLY B C 1
ATOM 5041 O O . GLY B 1 257 ? 7.727 11.391 8.469 1 88 257 GLY B O 1
ATOM 5042 N N . GLY B 1 258 ? 8.508 10.555 6.586 1 87.81 258 GLY B N 1
ATOM 5043 C CA . GLY B 1 258 ? 9.875 10.734 7.047 1 87.81 258 GLY B CA 1
ATOM 5044 C C . GLY B 1 258 ? 10.242 12.188 7.281 1 87.81 258 GLY B C 1
ATOM 5045 O O . GLY B 1 258 ? 11.062 12.492 8.148 1 87.81 258 GLY B O 1
ATOM 5046 N N . ARG B 1 259 ? 9.617 13.047 6.602 1 91.12 259 ARG B N 1
ATOM 5047 C CA . ARG B 1 259 ? 9.836 14.477 6.801 1 91.12 259 ARG B CA 1
ATOM 5048 C C . ARG B 1 259 ? 9.336 14.922 8.172 1 91.12 259 ARG B C 1
ATOM 5050 O O . ARG B 1 259 ? 9.93 15.789 8.805 1 91.12 259 ARG B O 1
ATOM 5057 N N . VAL B 1 260 ? 8.242 14.344 8.57 1 93.94 260 VAL B N 1
ATOM 5058 C CA . VAL B 1 260 ? 7.699 14.672 9.891 1 93.94 260 VAL B CA 1
ATOM 5059 C C . VAL B 1 260 ? 8.656 14.18 10.969 1 93.94 260 VAL B C 1
ATOM 5061 O O . VAL B 1 260 ? 8.945 14.898 11.93 1 93.94 260 VAL B O 1
ATOM 5064 N N . SER B 1 261 ? 9.133 12.984 10.781 1 91.56 261 SER B N 1
ATOM 5065 C CA . SER B 1 261 ? 10.055 12.391 11.742 1 91.56 261 SER B CA 1
ATOM 5066 C C . SER B 1 261 ? 11.359 13.18 11.805 1 91.56 261 SER B C 1
ATOM 5068 O O . SER B 1 261 ? 11.914 13.391 12.891 1 91.56 261 SER B O 1
ATOM 5070 N N . ARG B 1 262 ? 11.844 13.633 10.727 1 91.88 262 ARG B N 1
ATOM 5071 C CA . ARG B 1 262 ? 13.062 14.438 10.688 1 91.88 262 ARG B CA 1
ATOM 5072 C C . ARG B 1 262 ? 12.828 15.805 11.336 1 91.88 262 ARG B C 1
ATOM 5074 O O . ARG B 1 262 ? 13.703 16.328 12.023 1 91.88 262 ARG B O 1
ATOM 5081 N N . ALA B 1 263 ? 11.695 16.328 11.062 1 96.25 263 ALA B N 1
ATOM 5082 C CA . ALA B 1 263 ? 11.344 17.594 11.695 1 96.25 263 ALA B CA 1
ATOM 5083 C C . ALA B 1 263 ? 11.281 17.453 13.211 1 96.25 263 ALA B C 1
ATOM 5085 O O . ALA B 1 263 ? 11.766 18.328 13.945 1 96.25 263 ALA B O 1
ATOM 5086 N N . GLU B 1 264 ? 10.68 16.391 13.633 1 95.81 264 GLU B N 1
ATOM 5087 C CA . GLU B 1 264 ? 10.609 16.125 15.062 1 95.81 264 GLU B CA 1
ATOM 5088 C C . GLU B 1 264 ? 12 15.992 15.672 1 95.81 264 GLU B C 1
ATOM 5090 O O . GLU B 1 264 ? 12.273 16.547 16.734 1 95.81 264 GLU B O 1
ATOM 5095 N N . ALA B 1 265 ? 12.867 15.312 15.023 1 94 265 ALA B N 1
ATOM 5096 C CA . ALA B 1 265 ? 14.242 15.141 15.484 1 94 265 ALA B CA 1
ATOM 5097 C C . ALA B 1 265 ? 14.992 16.469 15.5 1 94 265 ALA B C 1
ATOM 5099 O O . ALA B 1 265 ? 15.781 16.734 16.406 1 94 265 ALA B O 1
ATOM 5100 N N . TYR B 1 266 ? 14.766 17.266 14.516 1 96.62 266 TYR B N 1
ATOM 5101 C CA . TYR B 1 266 ? 15.367 18.594 14.422 1 96.62 266 TYR B CA 1
ATOM 5102 C C . TYR B 1 266 ? 14.961 19.469 15.602 1 96.62 266 TYR B C 1
ATOM 5104 O O . TYR B 1 266 ? 15.82 20.078 16.25 1 96.62 266 TYR B O 1
ATOM 5112 N N . VAL B 1 267 ? 13.688 19.406 15.922 1 97.56 267 VAL B N 1
ATOM 5113 C CA . VAL B 1 267 ? 13.18 20.203 17.031 1 97.56 267 VAL B CA 1
ATOM 5114 C C . VAL B 1 267 ? 13.781 19.703 18.344 1 97.56 267 VAL B C 1
ATOM 5116 O O . VAL B 1 267 ? 14.164 20.5 19.203 1 97.56 267 VAL B O 1
ATOM 5119 N N . THR B 1 268 ? 13.875 18.422 18.438 1 95.19 268 THR B N 1
ATOM 5120 C CA . THR B 1 268 ? 14.453 17.828 19.641 1 95.19 268 THR B CA 1
ATOM 5121 C C . THR B 1 268 ? 15.922 18.219 19.781 1 95.19 268 THR B C 1
ATOM 5123 O O . THR B 1 268 ? 16.391 18.531 20.875 1 95.19 268 THR B O 1
ATOM 5126 N N . GLN B 1 269 ? 16.609 18.188 18.688 1 94.94 269 GLN B N 1
ATOM 5127 C CA . GLN B 1 269 ? 18.016 18.562 18.688 1 94.94 269 GLN B CA 1
ATOM 5128 C C . GLN B 1 269 ? 18.203 20.016 19.078 1 94.94 269 GLN B C 1
ATOM 5130 O O . GLN B 1 269 ? 19.109 20.344 19.844 1 94.94 269 GLN B O 1
ATOM 5135 N N . VAL B 1 270 ? 17.422 20.844 18.547 1 96.06 270 VAL B N 1
ATOM 5136 C CA . VAL B 1 270 ? 17.5 22.266 18.844 1 96.06 270 VAL B CA 1
ATOM 5137 C C . VAL B 1 270 ? 17.266 22.5 20.344 1 96.06 270 VAL B C 1
ATOM 5139 O O . VAL B 1 270 ? 17.953 23.297 20.969 1 96.06 270 VAL B O 1
ATOM 5142 N N . ARG B 1 271 ? 16.312 21.828 20.844 1 92.75 271 ARG B N 1
ATOM 5143 C CA . ARG B 1 271 ? 16 21.969 22.266 1 92.75 271 ARG B CA 1
ATOM 5144 C C . ARG B 1 271 ? 17.172 21.484 23.125 1 92.75 271 ARG B C 1
ATOM 5146 O O . ARG B 1 271 ? 17.469 22.094 24.156 1 92.75 271 ARG B O 1
ATOM 5153 N N . ARG B 1 272 ? 17.766 20.422 22.75 1 92.81 272 ARG B N 1
ATOM 5154 C CA . ARG B 1 272 ? 18.875 19.859 23.484 1 92.81 272 ARG B CA 1
ATOM 5155 C C . ARG B 1 272 ? 20.094 20.781 23.453 1 92.81 272 ARG B C 1
ATOM 5157 O O . ARG B 1 272 ? 20.766 20.984 24.469 1 92.81 272 ARG B O 1
ATOM 5164 N N . GLN B 1 273 ? 20.312 21.359 22.391 1 93.31 273 GLN B N 1
ATOM 5165 C CA . GLN B 1 273 ? 21.5 22.172 22.203 1 93.31 273 GLN B CA 1
ATOM 5166 C C . GLN B 1 273 ? 21.25 23.625 22.625 1 93.31 273 GLN B C 1
ATOM 5168 O O . GLN B 1 273 ? 22.188 24.344 22.969 1 93.31 273 GLN B O 1
ATOM 5173 N N . GLY B 1 274 ? 20.062 24.078 22.484 1 90.81 274 GLY B N 1
ATOM 5174 C CA . GLY B 1 274 ? 19.656 25.359 23.031 1 90.81 274 GLY B CA 1
ATOM 5175 C C . GLY B 1 274 ? 19.828 26.516 22.047 1 90.81 274 GLY B C 1
ATOM 5176 O O . GLY B 1 274 ? 19.469 27.656 22.359 1 90.81 274 GLY B O 1
ATOM 5177 N N . ASN B 1 275 ? 20.422 26.266 20.906 1 93.25 275 ASN B N 1
ATOM 5178 C CA . ASN B 1 275 ? 20.625 27.328 19.938 1 93.25 275 ASN B CA 1
ATOM 5179 C C . ASN B 1 275 ? 20.125 26.922 18.547 1 93.25 275 ASN B C 1
ATOM 5181 O O . ASN B 1 275 ? 20.875 26.297 17.781 1 93.25 275 ASN B O 1
ATOM 5185 N N . PRO B 1 276 ? 18.953 27.344 18.156 1 96.06 276 PRO B N 1
ATOM 5186 C CA . PRO B 1 276 ? 18.375 26.938 16.875 1 96.06 276 PRO B CA 1
ATOM 5187 C C . PRO B 1 276 ? 19.234 27.344 15.688 1 96.06 276 PRO B C 1
ATOM 5189 O O . PRO B 1 276 ? 19.328 26.594 14.711 1 96.06 276 PRO B O 1
ATOM 5192 N N . ARG B 1 277 ? 19.891 28.5 15.742 1 96.75 277 ARG B N 1
ATOM 5193 C CA . ARG B 1 277 ? 20.688 29 14.617 1 96.75 277 ARG B CA 1
ATOM 5194 C C . ARG B 1 277 ? 21.906 28.109 14.383 1 96.75 277 ARG B C 1
ATOM 5196 O O . ARG B 1 277 ? 22.203 27.75 13.242 1 96.75 277 ARG B O 1
ATOM 5203 N N . VAL B 1 278 ? 22.578 27.75 15.445 1 97 278 VAL B N 1
ATOM 5204 C CA . VAL B 1 278 ? 23.766 26.922 15.336 1 97 278 VAL B CA 1
ATOM 5205 C C . VAL B 1 278 ? 23.406 25.562 14.742 1 97 278 VAL B C 1
ATOM 5207 O O . VAL B 1 278 ? 24.109 25.047 13.867 1 97 278 VAL B O 1
ATOM 5210 N N . VAL B 1 279 ? 22.359 25.047 15.219 1 96.94 279 VAL B N 1
ATOM 5211 C CA . VAL B 1 279 ? 21.922 23.734 14.734 1 96.94 279 VAL B CA 1
ATOM 5212 C C . VAL B 1 279 ? 21.562 23.828 13.25 1 96.94 279 VAL B C 1
ATOM 5214 O O . VAL B 1 279 ? 22 23 12.445 1 96.94 279 VAL B O 1
ATOM 5217 N N . ALA B 1 280 ? 20.828 24.812 12.875 1 97.81 280 ALA B N 1
ATOM 5218 C CA . ALA B 1 280 ? 20.391 25 11.484 1 97.81 280 ALA B CA 1
ATOM 5219 C C . ALA B 1 280 ? 21.594 25.203 10.57 1 97.81 280 ALA B C 1
ATOM 5221 O O . ALA B 1 280 ? 21.688 24.578 9.508 1 97.81 280 ALA B O 1
ATOM 5222 N N . GLU B 1 281 ? 22.5 26.031 10.969 1 97.12 281 GLU B N 1
ATOM 5223 C CA . GLU B 1 281 ? 23.688 26.328 10.172 1 97.12 281 GLU B CA 1
ATOM 5224 C C . GLU B 1 281 ? 24.562 25.078 10 1 97.12 281 GLU B C 1
ATOM 5226 O O . GLU B 1 281 ? 25.141 24.859 8.938 1 97.12 281 GLU B O 1
ATOM 5231 N N . THR B 1 282 ? 24.656 24.375 11.055 1 96.25 282 THR B N 1
ATOM 5232 C CA . THR B 1 282 ? 25.453 23.156 11 1 96.25 282 THR B CA 1
ATOM 5233 C C . THR B 1 282 ? 24.875 22.188 9.969 1 96.25 282 THR B C 1
ATOM 5235 O O . THR B 1 282 ? 25.625 21.625 9.156 1 96.25 282 THR B O 1
ATOM 5238 N N . LEU B 1 283 ? 23.562 22.031 10.039 1 95 283 LEU B N 1
ATOM 5239 C CA . LEU B 1 283 ? 22.922 21.141 9.07 1 95 283 LEU B CA 1
ATOM 5240 C C . LEU B 1 283 ? 23.125 21.656 7.648 1 95 283 LEU B C 1
ATOM 5242 O O . LEU B 1 283 ? 23.484 20.891 6.754 1 95 283 LEU B O 1
ATOM 5246 N N . LEU B 1 284 ? 22.969 22.891 7.426 1 95.31 284 LEU B N 1
ATOM 5247 C CA . LEU B 1 284 ? 23.094 23.5 6.105 1 95.31 284 LEU B CA 1
ATOM 5248 C C . LEU B 1 284 ? 24.531 23.391 5.605 1 95.31 284 LEU B C 1
ATOM 5250 O O . LEU B 1 284 ? 24.766 23.156 4.422 1 95.31 284 LEU B O 1
ATOM 5254 N N . ARG B 1 285 ? 25.516 23.516 6.453 1 95 285 ARG B N 1
ATOM 5255 C CA . ARG B 1 285 ? 26.922 23.391 6.094 1 95 285 ARG B CA 1
ATOM 5256 C C . ARG B 1 285 ? 27.266 21.969 5.668 1 95 285 ARG B C 1
ATOM 5258 O O . ARG B 1 285 ? 28.125 21.75 4.809 1 95 285 ARG B O 1
ATOM 5265 N N . GLN B 1 286 ? 26.578 21.094 6.238 1 93.56 286 GLN B N 1
ATOM 5266 C CA . GLN B 1 286 ? 26.781 19.688 5.922 1 93.56 286 GLN B CA 1
ATOM 5267 C C . GLN B 1 286 ? 26.047 19.297 4.645 1 93.56 286 GLN B C 1
ATOM 5269 O O . GLN B 1 286 ? 26.109 18.141 4.219 1 93.56 286 GLN B O 1
ATOM 5274 N N . GLY B 1 287 ? 25.312 20.219 4.086 1 91.62 287 GLY B N 1
ATOM 5275 C CA . GLY B 1 287 ? 24.609 19.969 2.84 1 91.62 287 GLY B CA 1
ATOM 5276 C C . GLY B 1 287 ? 23.25 19.297 3.049 1 91.62 287 GLY B C 1
ATOM 5277 O O . GLY B 1 287 ? 22.656 18.766 2.105 1 91.62 287 GLY B O 1
ATOM 5278 N N . VAL B 1 288 ? 22.828 19.297 4.215 1 90.19 288 VAL B N 1
ATOM 5279 C CA . VAL B 1 288 ? 21.547 18.719 4.543 1 90.19 288 VAL B CA 1
ATOM 5280 C C . VAL B 1 288 ? 20.453 19.781 4.477 1 90.19 288 VAL B C 1
ATOM 5282 O O . VAL B 1 288 ? 20.641 20.891 4.973 1 90.19 288 VAL B O 1
ATOM 5285 N N . GLU B 1 289 ? 19.391 19.438 3.779 1 92.56 289 GLU B N 1
ATOM 5286 C CA . GLU B 1 289 ? 18.25 20.359 3.775 1 92.56 289 GLU B CA 1
ATOM 5287 C C . GLU B 1 289 ? 17.672 20.531 5.176 1 92.56 289 GLU B C 1
ATOM 5289 O O . GLU B 1 289 ? 17.547 19.547 5.918 1 92.56 289 GLU B O 1
ATOM 5294 N N . LEU B 1 290 ? 17.359 21.75 5.484 1 95.94 290 LEU B N 1
ATOM 5295 C CA . LEU B 1 290 ? 16.781 22 6.801 1 95.94 290 LEU B CA 1
ATOM 5296 C C . LEU B 1 290 ? 15.375 21.422 6.898 1 95.94 290 LEU B C 1
ATOM 5298 O O . LEU B 1 290 ? 14.5 21.766 6.098 1 95.94 290 LEU B O 1
ATOM 5302 N N . PRO B 1 291 ? 15.117 20.547 7.887 1 96 291 PRO B N 1
ATOM 5303 C CA . PRO B 1 291 ? 13.789 19.953 8 1 96 291 PRO B CA 1
ATOM 5304 C C . PRO B 1 291 ? 12.68 21 8.141 1 96 291 PRO B C 1
ATOM 5306 O O . PRO B 1 291 ? 12.781 21.906 8.984 1 96 291 PRO B O 1
ATOM 5309 N N . GLY B 1 292 ? 11.688 20.859 7.324 1 96.12 292 GLY B N 1
ATOM 5310 C CA . GLY B 1 292 ? 10.562 21.781 7.359 1 96.12 292 GLY B CA 1
ATOM 5311 C C . GLY B 1 292 ? 10.711 22.953 6.398 1 96.12 292 GLY B C 1
ATOM 5312 O O . GLY B 1 292 ? 9.789 23.75 6.234 1 96.12 292 GLY B O 1
ATOM 5313 N N . PHE B 1 293 ? 11.844 23.016 5.758 1 96.88 293 PHE B N 1
ATOM 5314 C CA . PHE B 1 293 ? 12.117 24.078 4.789 1 96.88 293 PHE B CA 1
ATOM 5315 C C . PHE B 1 293 ? 12.664 23.484 3.494 1 96.88 293 PHE B C 1
ATOM 5317 O O . PHE B 1 293 ? 13.516 24.094 2.846 1 96.88 293 PHE B O 1
ATOM 5324 N N . GLU B 1 294 ? 12.18 22.297 3.191 1 92.81 294 GLU B N 1
ATOM 5325 C CA . GLU B 1 294 ? 12.656 21.594 2.002 1 92.81 294 GLU B CA 1
ATOM 5326 C C . GLU B 1 294 ? 12.125 22.25 0.729 1 92.81 294 GLU B C 1
ATOM 5328 O O . GLU B 1 294 ? 11.055 22.859 0.738 1 92.81 294 GLU B O 1
ATOM 5333 N N . ALA B 1 295 ? 12.789 22 -0.38 1 86.56 295 ALA B N 1
ATOM 5334 C CA . ALA B 1 295 ? 12.445 22.609 -1.66 1 86.56 295 ALA B CA 1
ATOM 5335 C C . ALA B 1 295 ? 11.203 21.969 -2.258 1 86.56 295 ALA B C 1
ATOM 5337 O O . ALA B 1 295 ? 10.414 22.625 -2.943 1 86.56 295 ALA B O 1
ATOM 5338 N N . ASN B 1 296 ? 10.961 20.719 -2.094 1 82.12 296 ASN B N 1
ATOM 5339 C CA . ASN B 1 296 ? 9.875 19.984 -2.756 1 82.12 296 ASN B CA 1
ATOM 5340 C C . ASN B 1 296 ? 8.641 19.891 -1.864 1 82.12 296 ASN B C 1
ATOM 5342 O O . ASN B 1 296 ? 8 18.844 -1.798 1 82.12 296 ASN B O 1
ATOM 5346 N N . GLN B 1 297 ? 8.266 21.047 -1.323 1 83.44 297 GLN B N 1
ATOM 5347 C CA . GLN B 1 297 ? 7.047 21.094 -0.522 1 83.44 297 GLN B CA 1
ATOM 5348 C C . GLN B 1 297 ? 5.809 21.172 -1.409 1 83.44 297 GLN B C 1
ATOM 5350 O O . GLN B 1 297 ? 5.871 21.672 -2.529 1 83.44 297 GLN B O 1
ATOM 5355 N N . SER B 1 298 ? 4.746 20.531 -0.855 1 85.06 298 SER B N 1
ATOM 5356 C CA . SER B 1 298 ? 3.473 20.688 -1.557 1 85.06 298 SER B CA 1
ATOM 5357 C C . SER B 1 298 ? 3.035 22.141 -1.599 1 85.06 298 SER B C 1
ATOM 5359 O O . SER B 1 298 ? 3.387 22.938 -0.714 1 85.06 298 SER B O 1
ATOM 5361 N N . SER B 1 299 ? 2.221 22.469 -2.547 1 84.5 299 SER B N 1
ATOM 5362 C CA . SER B 1 299 ? 1.807 23.844 -2.787 1 84.5 299 SER B CA 1
ATOM 5363 C C . SER B 1 299 ? 0.996 24.391 -1.615 1 84.5 299 SER B C 1
ATOM 5365 O O . SER B 1 299 ? 1.061 25.578 -1.31 1 84.5 299 SER B O 1
ATOM 5367 N N . CYS B 1 300 ? 0.349 23.5 -0.913 1 93.69 300 CYS B N 1
ATOM 5368 C CA . CYS B 1 300 ? -0.563 23.953 0.134 1 93.69 300 CYS B CA 1
ATOM 5369 C C . CYS B 1 300 ? 0.123 23.938 1.495 1 93.69 300 CYS B C 1
ATOM 5371 O O . CYS B 1 300 ? -0.442 24.422 2.482 1 93.69 300 CYS B O 1
ATOM 5373 N N . ASP B 1 301 ? 1.343 23.484 1.561 1 95.31 301 ASP B N 1
ATOM 5374 C CA . ASP B 1 301 ? 1.991 23.219 2.842 1 95.31 301 ASP B CA 1
ATOM 5375 C C . ASP B 1 301 ? 2.172 24.5 3.645 1 95.31 301 ASP B C 1
ATOM 5377 O O . ASP B 1 301 ? 1.918 24.531 4.852 1 95.31 301 ASP B O 1
ATOM 5381 N N . ALA B 1 302 ? 2.6 25.562 2.977 1 96.19 302 ALA B N 1
ATOM 5382 C CA . ALA B 1 302 ? 2.879 26.812 3.668 1 96.19 302 ALA B CA 1
ATOM 5383 C C . ALA B 1 302 ? 1.614 27.375 4.309 1 96.19 302 ALA B C 1
ATOM 5385 O O . ALA B 1 302 ? 1.642 27.844 5.453 1 96.19 302 ALA B O 1
ATOM 5386 N N . MET B 1 303 ? 0.541 27.359 3.584 1 97.44 303 MET B N 1
ATOM 5387 C CA . MET B 1 303 ? -0.708 27.922 4.102 1 97.44 303 MET B CA 1
ATOM 5388 C C . MET B 1 303 ? -1.251 27.062 5.238 1 97.44 303 MET B C 1
ATOM 5390 O O . MET B 1 303 ? -1.793 27.578 6.215 1 97.44 303 MET B O 1
ATOM 5394 N N . ARG B 1 304 ? -1.13 25.781 5.125 1 98 304 ARG B N 1
ATOM 5395 C CA . ARG B 1 304 ? -1.547 24.875 6.195 1 98 304 ARG B CA 1
ATOM 5396 C C . ARG B 1 304 ? -0.7 25.094 7.445 1 98 304 ARG B C 1
ATOM 5398 O O . ARG B 1 304 ? -1.223 25.094 8.562 1 98 304 ARG B O 1
ATOM 5405 N N . ALA B 1 305 ? 0.575 25.234 7.195 1 98.31 305 ALA B N 1
ATOM 5406 C CA . ALA B 1 305 ? 1.479 25.484 8.312 1 98.31 305 ALA B CA 1
ATOM 5407 C C . ALA B 1 305 ? 1.118 26.781 9.031 1 98.31 305 ALA B C 1
ATOM 5409 O O . ALA B 1 305 ? 1.058 26.828 10.258 1 98.31 305 ALA B O 1
ATOM 5410 N N . GLU B 1 306 ? 0.89 27.781 8.242 1 97.75 306 GLU B N 1
ATOM 5411 C CA . GLU B 1 306 ? 0.548 29.078 8.797 1 97.75 306 GLU B CA 1
ATOM 5412 C C . GLU B 1 306 ? -0.762 29.016 9.578 1 97.75 306 GLU B C 1
ATOM 5414 O O . GLU B 1 306 ? -0.887 29.625 10.641 1 97.75 306 GLU B O 1
ATOM 5419 N N . ALA B 1 307 ? -1.704 28.359 9.039 1 98.38 307 ALA B N 1
ATOM 5420 C CA . ALA B 1 307 ? -2.994 28.219 9.711 1 98.38 307 ALA B CA 1
ATOM 5421 C C . ALA B 1 307 ? -2.83 27.562 11.078 1 98.38 307 ALA B C 1
ATOM 5423 O O . ALA B 1 307 ? -3.455 27.984 12.055 1 98.38 307 ALA B O 1
ATOM 5424 N N . LEU B 1 308 ? -2.014 26.547 11.156 1 98.5 308 LEU B N 1
ATOM 5425 C CA . LEU B 1 308 ? -1.803 25.812 12.398 1 98.5 308 LEU B CA 1
ATOM 5426 C C . LEU B 1 308 ? -1.032 26.672 13.406 1 98.5 308 LEU B C 1
ATOM 5428 O O . LEU B 1 308 ? -1.394 26.734 14.586 1 98.5 308 LEU B O 1
ATOM 5432 N N . MET B 1 309 ? -0.007 27.375 12.953 1 98 309 MET B N 1
ATOM 5433 C CA . MET B 1 309 ? 0.828 28.188 13.828 1 98 309 MET B CA 1
ATOM 5434 C C . MET B 1 309 ? 0.058 29.406 14.344 1 98 309 MET B C 1
ATOM 5436 O O . MET B 1 309 ? 0.258 29.844 15.477 1 98 309 MET B O 1
ATOM 5440 N N . ALA B 1 310 ? -0.759 29.938 13.469 1 97.81 310 ALA B N 1
ATOM 5441 C CA . ALA B 1 310 ? -1.568 31.078 13.859 1 97.81 310 ALA B CA 1
ATOM 5442 C C . ALA B 1 310 ? -2.514 30.719 15 1 97.81 310 ALA B C 1
ATOM 5444 O O . ALA B 1 310 ? -2.859 31.578 15.82 1 97.81 310 ALA B O 1
ATOM 5445 N N . ALA B 1 311 ? -2.861 29.516 15.109 1 97.94 311 ALA B N 1
ATOM 5446 C CA . ALA B 1 311 ? -3.756 29.047 16.172 1 97.94 311 ALA B CA 1
ATOM 5447 C C . ALA B 1 311 ? -2.994 28.812 17.469 1 97.94 311 ALA B C 1
ATOM 5449 O O . ALA B 1 311 ? -3.602 28.609 18.516 1 97.94 311 ALA B O 1
ATOM 5450 N N . ALA B 1 312 ? -1.713 28.922 17.422 1 97.62 312 ALA B N 1
ATOM 5451 C CA . ALA B 1 312 ? -0.898 28.641 18.609 1 97.62 312 ALA B CA 1
ATOM 5452 C C . ALA B 1 312 ? -0.001 29.812 18.953 1 97.62 312 ALA B C 1
ATOM 5454 O O . ALA B 1 312 ? 1.21 29.656 19.125 1 97.62 312 ALA B O 1
ATOM 5455 N N . PRO B 1 313 ? -0.571 30.969 19.156 1 95.62 313 PRO B N 1
ATOM 5456 C CA . PRO B 1 313 ? 0.271 32.125 19.531 1 95.62 313 PRO B CA 1
ATOM 5457 C C . PRO B 1 313 ? 0.979 31.922 20.859 1 95.62 313 PRO B C 1
ATOM 5459 O O . PRO B 1 313 ? 1.998 32.562 21.125 1 95.62 313 PRO B O 1
ATOM 5462 N N . HIS B 1 314 ? 0.521 31.031 21.641 1 96.5 314 HIS B N 1
ATOM 5463 C CA . HIS B 1 314 ? 1.024 30.812 23 1 96.5 314 HIS B CA 1
ATOM 5464 C C . HIS B 1 314 ? 2.143 29.766 23 1 96.5 314 HIS B C 1
ATOM 5466 O O . HIS B 1 314 ? 2.617 29.375 24.078 1 96.5 314 HIS B O 1
ATOM 5472 N N . ILE B 1 315 ? 2.57 29.312 21.859 1 95.62 315 ILE B N 1
ATOM 5473 C CA . ILE B 1 315 ? 3.68 28.359 21.828 1 95.62 315 ILE B CA 1
ATOM 5474 C C . ILE B 1 315 ? 4.945 29.031 22.359 1 95.62 315 ILE B C 1
ATOM 5476 O O . ILE B 1 315 ? 5.051 30.25 22.359 1 95.62 315 ILE B O 1
ATOM 5480 N N . GLY B 1 316 ? 5.895 28.281 22.828 1 94.44 316 GLY B N 1
ATOM 5481 C CA . GLY B 1 316 ? 7.125 28.797 23.406 1 94.44 316 GLY B CA 1
ATOM 5482 C C . GLY B 1 316 ? 7.945 29.625 22.438 1 94.44 316 GLY B C 1
ATOM 5483 O O . GLY B 1 316 ? 7.988 29.328 21.25 1 94.44 316 GLY B O 1
ATOM 5484 N N . GLU B 1 317 ? 8.609 30.609 22.938 1 94.06 317 GLU B N 1
ATOM 5485 C CA . GLU B 1 317 ? 9.445 31.5 22.125 1 94.06 317 GLU B CA 1
ATOM 5486 C C . GLU B 1 317 ? 10.586 30.719 21.469 1 94.06 317 GLU B C 1
ATOM 5488 O O . GLU B 1 317 ? 11.008 31.062 20.359 1 94.06 317 GLU B O 1
ATOM 5493 N N . ASP B 1 318 ? 11.031 29.766 22.156 1 93.25 318 ASP B N 1
ATOM 5494 C CA . ASP B 1 318 ? 12.094 28.922 21.625 1 93.25 318 ASP B CA 1
ATOM 5495 C C . ASP B 1 318 ? 11.641 28.219 20.344 1 93.25 318 ASP B C 1
ATOM 5497 O O . ASP B 1 318 ? 12.414 28.109 19.391 1 93.25 318 ASP B O 1
ATOM 5501 N N . LEU B 1 319 ? 10.43 27.797 20.344 1 96.38 319 LEU B N 1
ATOM 5502 C CA . LEU B 1 319 ? 9.883 27.125 19.156 1 96.38 319 LEU B CA 1
ATOM 5503 C C . LEU B 1 319 ? 9.617 28.125 18.031 1 96.38 319 LEU B C 1
ATOM 5505 O O . LEU B 1 319 ? 9.852 27.812 16.859 1 96.38 319 LEU B O 1
ATOM 5509 N N . LYS B 1 320 ? 9.172 29.328 18.359 1 96.56 320 LYS B N 1
ATOM 5510 C CA . LYS B 1 320 ? 9.008 30.391 17.375 1 96.56 320 LYS B CA 1
ATOM 5511 C C . LYS B 1 320 ? 10.336 30.734 16.719 1 96.56 320 LYS B C 1
ATOM 5513 O O . LYS B 1 320 ? 10.375 31.062 15.531 1 96.56 320 LYS B O 1
ATOM 5518 N N . THR B 1 321 ? 11.367 30.672 17.5 1 97.44 321 THR B N 1
ATOM 5519 C CA . THR B 1 321 ? 12.695 31 17 1 97.44 321 THR B CA 1
ATOM 5520 C C . THR B 1 321 ? 13.156 29.984 15.961 1 97.44 321 THR B C 1
ATOM 5522 O O . THR B 1 321 ? 13.844 30.344 15 1 97.44 321 THR B O 1
ATOM 5525 N N . ILE B 1 322 ? 12.789 28.766 16.141 1 97.94 322 ILE B N 1
ATOM 5526 C CA . ILE B 1 322 ? 13.133 27.734 15.164 1 97.94 322 ILE B CA 1
ATOM 5527 C C . ILE B 1 322 ? 12.578 28.109 13.797 1 97.94 322 ILE B C 1
ATOM 5529 O O . ILE B 1 322 ? 13.273 28.016 12.789 1 97.94 322 ILE B O 1
ATOM 5533 N N . ARG B 1 323 ? 11.32 28.531 13.797 1 97.19 323 ARG B N 1
ATOM 5534 C CA . ARG B 1 323 ? 10.68 28.953 12.562 1 97.19 323 ARG B CA 1
ATOM 5535 C C . ARG B 1 323 ? 11.414 30.156 11.961 1 97.19 323 ARG B C 1
ATOM 5537 O O . ARG B 1 323 ? 11.789 30.125 10.781 1 97.19 323 ARG B O 1
ATOM 5544 N N . SER B 1 324 ? 11.656 31.188 12.742 1 97.56 324 SER B N 1
ATOM 5545 C CA . SER B 1 324 ? 12.227 32.438 12.242 1 97.56 324 SER B CA 1
ATOM 5546 C C . SER B 1 324 ? 13.633 32.219 11.688 1 97.56 324 SER B C 1
ATOM 5548 O O . SER B 1 324 ? 13.984 32.75 10.633 1 97.56 324 SER B O 1
ATOM 5550 N N . VAL B 1 325 ? 14.406 31.422 12.359 1 98.06 325 VAL B N 1
ATOM 5551 C CA . VAL B 1 325 ? 15.773 31.141 11.938 1 98.06 325 VAL B CA 1
ATOM 5552 C C . VAL B 1 325 ? 15.758 30.375 10.617 1 98.06 325 VAL B C 1
ATOM 5554 O O . VAL B 1 325 ? 16.531 30.672 9.711 1 98.06 325 VAL B O 1
ATOM 5557 N N . GLY B 1 326 ? 14.914 29.391 10.547 1 97.94 326 GLY B N 1
ATOM 5558 C CA . GLY B 1 326 ? 14.812 28.625 9.312 1 97.94 326 GLY B CA 1
ATOM 5559 C C . GLY B 1 326 ? 14.414 29.469 8.117 1 97.94 326 GLY B C 1
ATOM 5560 O O . GLY B 1 326 ? 15.008 29.359 7.043 1 97.94 326 GLY B O 1
ATOM 5561 N N . GLU B 1 327 ? 13.383 30.281 8.289 1 97.38 327 GLU B N 1
ATOM 5562 C CA . GLU B 1 327 ? 12.914 31.156 7.215 1 97.38 327 GLU B CA 1
ATOM 5563 C C . GLU B 1 327 ? 14.008 32.125 6.793 1 97.38 327 GLU B C 1
ATOM 5565 O O . GLU B 1 327 ? 14.195 32.375 5.602 1 97.38 327 GLU B O 1
ATOM 5570 N N . GLU B 1 328 ? 14.727 32.625 7.703 1 97.69 328 GLU B N 1
ATOM 5571 C CA . GLU B 1 328 ? 15.805 33.562 7.434 1 97.69 328 GLU B CA 1
ATOM 5572 C C . GLU B 1 328 ? 16.953 32.906 6.664 1 97.69 328 GLU B C 1
ATOM 5574 O O . GLU B 1 328 ? 17.453 33.469 5.684 1 97.69 328 GLU B O 1
ATOM 5579 N N . LEU B 1 329 ? 17.328 31.781 7.059 1 97.12 329 LEU B N 1
ATOM 5580 C CA . LEU B 1 329 ? 18.5 31.125 6.512 1 97.12 329 LEU B CA 1
ATOM 5581 C C . LEU B 1 329 ? 18.203 30.516 5.145 1 97.12 329 LEU B C 1
ATOM 5583 O O . LEU B 1 329 ? 19.094 30.438 4.293 1 97.12 329 LEU B O 1
ATOM 5587 N N . THR B 1 330 ? 16.984 30.109 4.941 1 96.31 330 THR B N 1
ATOM 5588 C CA . THR B 1 330 ? 16.688 29.359 3.725 1 96.31 330 THR B CA 1
ATOM 5589 C C . THR B 1 330 ? 15.898 30.219 2.742 1 96.31 330 THR B C 1
ATOM 5591 O O . THR B 1 330 ? 15.836 29.906 1.551 1 96.31 330 THR B O 1
ATOM 5594 N N . GLY B 1 331 ? 15.195 31.219 3.268 1 95.81 331 GLY B N 1
ATOM 5595 C CA . GLY B 1 331 ? 14.312 32.031 2.447 1 95.81 331 GLY B CA 1
ATOM 5596 C C . GLY B 1 331 ? 13.023 31.328 2.086 1 95.81 331 GLY B C 1
ATOM 5597 O O . GLY B 1 331 ? 12.227 31.828 1.291 1 95.81 331 GLY B O 1
ATOM 5598 N N . ARG B 1 332 ? 12.805 30.172 2.592 1 95.94 332 ARG B N 1
ATOM 5599 C CA . ARG B 1 332 ? 11.609 29.391 2.309 1 95.94 332 ARG B CA 1
ATOM 5600 C C . ARG B 1 332 ? 10.617 29.469 3.465 1 95.94 332 ARG B C 1
ATOM 5602 O O . ARG B 1 332 ? 11.016 29.609 4.621 1 95.94 332 ARG B O 1
ATOM 5609 N N . PRO B 1 333 ? 9.328 29.359 3.098 1 96.06 333 PRO B N 1
ATOM 5610 C CA . PRO B 1 333 ? 8.328 29.375 4.172 1 96.06 333 PRO B CA 1
ATOM 5611 C C . PRO B 1 333 ? 8.32 28.094 4.996 1 96.06 333 PRO B C 1
ATOM 5613 O O . PRO B 1 333 ? 8.773 27.047 4.52 1 96.06 333 PRO B O 1
ATOM 5616 N N . LEU B 1 334 ? 7.785 28.234 6.184 1 97.31 334 LEU B N 1
ATOM 5617 C CA . LEU B 1 334 ? 7.594 27.094 7.074 1 97.31 334 LEU B CA 1
ATOM 5618 C C . LEU B 1 334 ? 6.738 26.031 6.402 1 97.31 334 LEU B C 1
ATOM 5620 O O . LEU B 1 334 ? 5.668 26.328 5.867 1 97.31 334 LEU B O 1
ATOM 5624 N N . GLY B 1 335 ? 7.293 24.781 6.418 1 97.38 335 GLY B N 1
ATOM 5625 C CA . GLY B 1 335 ? 6.52 23.656 5.922 1 97.38 335 GLY B CA 1
ATOM 5626 C C . GLY B 1 335 ? 5.562 23.078 6.953 1 97.38 335 GLY B C 1
ATOM 5627 O O . GLY B 1 335 ? 5.727 23.312 8.156 1 97.38 335 GLY B O 1
ATOM 5628 N N . PHE B 1 336 ? 4.617 22.375 6.445 1 97.75 336 PHE B N 1
ATOM 5629 C CA . PHE B 1 336 ? 3.576 21.844 7.32 1 97.75 336 PHE B CA 1
ATOM 5630 C C . PHE B 1 336 ? 4.137 20.766 8.242 1 97.75 336 PHE B C 1
ATOM 5632 O O . PHE B 1 336 ? 3.703 20.641 9.391 1 97.75 336 PHE B O 1
ATOM 5639 N N . THR B 1 337 ? 5.078 19.922 7.809 1 96.75 337 THR B N 1
ATOM 5640 C CA . THR B 1 337 ? 5.664 18.859 8.609 1 96.75 337 THR B CA 1
ATOM 5641 C C . THR B 1 337 ? 6.363 19.438 9.844 1 96.75 337 THR B C 1
ATOM 5643 O O . THR B 1 337 ? 6.27 18.859 10.938 1 96.75 337 THR B O 1
ATOM 5646 N N . LEU B 1 338 ? 7.062 20.531 9.656 1 98 338 LEU B N 1
ATOM 5647 C CA . LEU B 1 338 ? 7.703 21.156 10.812 1 98 338 LEU B CA 1
ATOM 5648 C C . LEU B 1 338 ? 6.668 21.812 11.719 1 98 338 LEU B C 1
ATOM 5650 O O . LEU B 1 338 ? 6.816 21.812 12.945 1 98 338 LEU B O 1
ATOM 5654 N N . ALA B 1 339 ? 5.664 22.438 11.125 1 98.38 339 ALA B N 1
ATOM 5655 C CA . ALA B 1 339 ? 4.594 22.984 11.953 1 98.38 339 ALA B CA 1
ATOM 5656 C C . ALA B 1 339 ? 4.02 21.922 12.875 1 98.38 339 ALA B C 1
ATOM 5658 O O . ALA B 1 339 ? 3.789 22.172 14.062 1 98.38 339 ALA B O 1
ATOM 5659 N N . LEU B 1 340 ? 3.791 20.703 12.359 1 98.19 340 LEU B N 1
ATOM 5660 C CA . LEU B 1 340 ? 3.277 19.594 13.148 1 98.19 340 LEU B CA 1
ATOM 5661 C C . LEU B 1 340 ? 4.262 19.203 14.258 1 98.19 340 LEU B C 1
ATOM 5663 O O . LEU B 1 340 ? 3.854 18.938 15.383 1 98.19 340 LEU B O 1
ATOM 5667 N N . ALA B 1 341 ? 5.516 19.188 13.922 1 98.06 341 ALA B N 1
ATOM 5668 C CA . ALA B 1 341 ? 6.543 18.844 14.898 1 98.06 341 ALA B CA 1
ATOM 5669 C C . ALA B 1 341 ? 6.617 19.875 16.016 1 98.06 341 ALA B C 1
ATOM 5671 O O . ALA B 1 341 ? 6.793 19.531 17.188 1 98.06 341 ALA B O 1
ATOM 5672 N N . LEU B 1 342 ? 6.555 21.156 15.609 1 98.31 342 LEU B N 1
ATOM 5673 C CA . LEU B 1 342 ? 6.582 22.234 16.594 1 98.31 342 LEU B CA 1
ATOM 5674 C C . LEU B 1 342 ? 5.406 22.125 17.562 1 98.31 342 LEU B C 1
ATOM 5676 O O . LEU B 1 342 ? 5.574 22.266 18.766 1 98.31 342 LEU B O 1
ATOM 5680 N N . ILE B 1 343 ? 4.258 21.844 17.016 1 98.31 343 ILE B N 1
ATOM 5681 C CA . ILE B 1 343 ? 3.068 21.672 17.844 1 98.31 343 ILE B CA 1
ATOM 5682 C C . ILE B 1 343 ? 3.229 20.438 18.734 1 98.31 343 ILE B C 1
ATOM 5684 O O . ILE B 1 343 ? 2.859 20.469 19.906 1 98.31 343 ILE B O 1
ATOM 5688 N N . GLY B 1 344 ? 3.734 19.359 18.141 1 98.12 344 GLY B N 1
ATOM 5689 C CA . GLY B 1 344 ? 3.986 18.172 18.938 1 98.12 344 GLY B CA 1
ATOM 5690 C C . GLY B 1 344 ? 4.887 18.438 20.125 1 98.12 344 GLY B C 1
ATOM 5691 O O . GLY B 1 344 ? 4.637 17.922 21.234 1 98.12 344 GLY B O 1
ATOM 5692 N N . ARG B 1 345 ? 5.863 19.172 19.906 1 97.25 345 ARG B N 1
ATOM 5693 C CA . ARG B 1 345 ? 6.789 19.516 20.984 1 97.25 345 ARG B CA 1
ATOM 5694 C C . ARG B 1 345 ? 6.113 20.406 22.016 1 97.25 345 ARG B C 1
ATOM 5696 O O . ARG B 1 345 ? 6.273 20.203 23.219 1 97.25 345 ARG B O 1
ATOM 5703 N N . HIS B 1 346 ? 5.434 21.406 21.547 1 97.56 346 HIS B N 1
ATOM 5704 C CA . HIS B 1 346 ? 4.711 22.297 22.453 1 97.56 346 HIS B CA 1
ATOM 5705 C C . HIS B 1 346 ? 3.771 21.531 23.375 1 97.56 346 HIS B C 1
ATOM 5707 O O . HIS B 1 346 ? 3.674 21.844 24.562 1 97.56 346 HIS B O 1
ATOM 5713 N N . LEU B 1 347 ? 3.164 20.547 22.859 1 98.06 347 LEU B N 1
ATOM 5714 C CA . LEU B 1 347 ? 2.164 19.766 23.594 1 98.06 347 LEU B CA 1
ATOM 5715 C C . LEU B 1 347 ? 2.818 18.641 24.375 1 98.06 347 LEU B C 1
ATOM 5717 O O . LEU B 1 347 ? 2.139 17.906 25.094 1 98.06 347 LEU B O 1
ATOM 5721 N N . ASP B 1 348 ? 4.074 18.469 24.203 1 96.94 348 ASP B N 1
ATOM 5722 C CA . ASP B 1 348 ? 4.832 17.391 24.844 1 96.94 348 ASP B CA 1
ATOM 5723 C C . ASP B 1 348 ? 4.273 16.031 24.469 1 96.94 348 ASP B C 1
ATOM 5725 O O . ASP B 1 348 ? 4.047 15.18 25.344 1 96.94 348 ASP B O 1
ATOM 5729 N N . LEU B 1 349 ? 3.988 15.883 23.25 1 97.06 349 LEU B N 1
ATOM 5730 C CA . LEU B 1 349 ? 3.443 14.625 22.75 1 97.06 349 LEU B CA 1
ATOM 5731 C C . LEU B 1 349 ? 4.52 13.547 22.719 1 97.06 349 LEU B C 1
ATOM 5733 O O . LEU B 1 349 ? 5.711 13.852 22.656 1 97.06 349 LEU B O 1
ATOM 5737 N N . PRO B 1 350 ? 4.09 12.266 22.781 1 95.06 350 PRO B N 1
ATOM 5738 C CA . PRO B 1 350 ? 5.078 11.188 22.688 1 95.06 350 PRO B CA 1
ATOM 5739 C C . PRO B 1 350 ? 5.762 11.141 21.312 1 95.06 350 PRO B C 1
ATOM 5741 O O . PRO B 1 350 ? 5.258 11.727 20.344 1 95.06 350 PRO B O 1
ATOM 5744 N N . LYS B 1 351 ? 6.867 10.391 21.297 1 92.5 351 LYS B N 1
ATOM 5745 C CA . LYS B 1 351 ? 7.594 10.18 20.047 1 92.5 351 LYS B CA 1
ATOM 5746 C C . LYS B 1 351 ? 6.676 9.617 18.969 1 92.5 351 LYS B C 1
ATOM 5748 O O . LYS B 1 351 ? 5.844 8.75 19.234 1 92.5 351 LYS B O 1
ATOM 5753 N N . ASP B 1 352 ? 6.684 10.125 17.734 1 91.88 352 ASP B N 1
ATOM 5754 C CA . ASP B 1 352 ? 5.988 9.68 16.531 1 91.88 352 ASP B CA 1
ATOM 5755 C C . ASP B 1 352 ? 4.535 10.141 16.531 1 91.88 352 ASP B C 1
ATOM 5757 O O . ASP B 1 352 ? 3.771 9.812 15.625 1 91.88 352 ASP B O 1
ATOM 5761 N N . ALA B 1 353 ? 4.18 10.93 17.531 1 95.62 353 ALA B N 1
ATOM 5762 C CA . ALA B 1 353 ? 2.807 11.43 17.562 1 95.62 353 ALA B CA 1
ATOM 5763 C C . ALA B 1 353 ? 2.527 12.344 16.375 1 95.62 353 ALA B C 1
ATOM 5765 O O . ALA B 1 353 ? 1.455 12.273 15.773 1 95.62 353 ALA B O 1
ATOM 5766 N N . PRO B 1 354 ? 3.49 13.227 16.016 1 96.44 354 PRO B N 1
ATOM 5767 C CA . PRO B 1 354 ? 3.213 14.062 14.844 1 96.44 354 PRO B CA 1
ATOM 5768 C C . PRO B 1 354 ? 2.992 13.25 13.57 1 96.44 354 PRO B C 1
ATOM 5770 O O . PRO B 1 354 ? 2.068 13.531 12.805 1 96.44 354 PRO B O 1
ATOM 5773 N N . PHE B 1 355 ? 3.783 12.234 13.367 1 94.56 355 PHE B N 1
ATOM 5774 C CA . PHE B 1 355 ? 3.598 11.328 12.242 1 94.56 355 PHE B CA 1
ATOM 5775 C C . PHE B 1 355 ? 2.238 10.641 12.32 1 94.56 355 PHE B C 1
ATOM 5777 O O . PHE B 1 355 ? 1.539 10.523 11.312 1 94.56 355 PHE B O 1
ATOM 5784 N N . THR B 1 356 ? 1.931 10.164 13.492 1 95.5 356 THR B N 1
ATOM 5785 C CA . THR B 1 356 ? 0.677 9.453 13.703 1 95.5 356 THR B CA 1
ATOM 5786 C C . THR B 1 356 ? -0.517 10.367 13.453 1 95.5 356 THR B C 1
ATOM 5788 O O . THR B 1 356 ? -1.512 9.953 12.859 1 95.5 356 THR B O 1
ATOM 5791 N N . LEU B 1 357 ? -0.403 11.625 13.891 1 97.06 357 LEU B N 1
ATOM 5792 C CA . LEU B 1 357 ? -1.449 12.617 13.641 1 97.06 357 LEU B CA 1
ATOM 5793 C C . LEU B 1 357 ? -1.657 12.82 12.141 1 97.06 357 LEU B C 1
ATOM 5795 O O . LEU B 1 357 ? -2.795 12.867 11.672 1 97.06 357 LEU B O 1
ATOM 5799 N N . MET B 1 358 ? -0.573 12.93 11.477 1 97.44 358 MET B N 1
ATOM 5800 C CA . MET B 1 358 ? -0.656 13.102 10.031 1 97.44 358 MET B CA 1
ATOM 5801 C C . MET B 1 358 ? -1.325 11.891 9.383 1 97.44 358 MET B C 1
ATOM 5803 O O . MET B 1 358 ? -2.227 12.047 8.555 1 97.44 358 MET B O 1
ATOM 5807 N N . GLY B 1 359 ? -0.879 10.711 9.734 1 97.44 359 GLY B N 1
ATOM 5808 C CA . GLY B 1 359 ? -1.436 9.5 9.164 1 97.44 359 GLY B CA 1
ATOM 5809 C C . GLY B 1 359 ? -2.91 9.312 9.469 1 97.44 359 GLY B C 1
ATOM 5810 O O . GLY B 1 359 ? -3.686 8.922 8.594 1 97.44 359 GLY B O 1
ATOM 5811 N N . LEU B 1 360 ? -3.311 9.586 10.719 1 97.94 360 LEU B N 1
ATOM 5812 C CA . LEU B 1 360 ? -4.711 9.5 11.117 1 97.94 360 LEU B CA 1
ATOM 5813 C C . LEU B 1 360 ? -5.562 10.484 10.32 1 97.94 360 LEU B C 1
ATOM 5815 O O . LEU B 1 360 ? -6.629 10.125 9.82 1 97.94 360 LEU B O 1
ATOM 5819 N N . GLY B 1 361 ? -5.109 11.664 10.266 1 98.44 361 GLY B N 1
ATOM 5820 C CA . GLY B 1 361 ? -5.816 12.656 9.469 1 98.44 361 GLY B CA 1
ATOM 5821 C C . GLY B 1 361 ? -5.957 12.258 8.008 1 98.44 361 GLY B C 1
ATOM 5822 O O . GLY B 1 361 ? -7.059 12.273 7.457 1 98.44 361 GLY B O 1
ATOM 5823 N N . ARG B 1 362 ? -4.848 11.844 7.414 1 98.12 362 ARG B N 1
ATOM 5824 C CA . ARG B 1 362 ? -4.801 11.508 5.996 1 98.12 362 ARG B CA 1
ATOM 5825 C C . ARG B 1 362 ? -5.68 10.297 5.695 1 98.12 362 ARG B C 1
ATOM 5827 O O . ARG B 1 362 ? -6.109 10.109 4.555 1 98.12 362 ARG B O 1
ATOM 5834 N N . SER B 1 363 ? -5.922 9.477 6.664 1 98.56 363 SER B N 1
ATOM 5835 C CA . SER B 1 363 ? -6.734 8.281 6.461 1 98.56 363 SER B CA 1
ATOM 5836 C C . SER B 1 363 ? -8.141 8.641 5.992 1 98.56 363 SER B C 1
ATOM 5838 O O . SER B 1 363 ? -8.758 7.902 5.219 1 98.56 363 SER B O 1
ATOM 5840 N N . ALA B 1 364 ? -8.664 9.789 6.504 1 98.62 364 ALA B N 1
ATOM 5841 C CA . ALA B 1 364 ? -9.977 10.234 6.027 1 98.62 364 ALA B CA 1
ATOM 5842 C C . ALA B 1 364 ? -9.953 10.477 4.523 1 98.62 364 ALA B C 1
ATOM 5844 O O . ALA B 1 364 ? -10.898 10.109 3.816 1 98.62 364 ALA B O 1
ATOM 5845 N N . GLY B 1 365 ? -8.906 11.109 4.047 1 98.62 365 GLY B N 1
ATOM 5846 C CA . GLY B 1 365 ? -8.75 11.352 2.621 1 98.62 365 GLY B CA 1
ATOM 5847 C C . GLY B 1 365 ? -8.539 10.078 1.82 1 98.62 365 GLY B C 1
ATOM 5848 O O . GLY B 1 365 ? -9.133 9.898 0.755 1 98.62 365 GLY B O 1
ATOM 5849 N N . TRP B 1 366 ? -7.672 9.203 2.283 1 98.44 366 TRP B N 1
ATOM 5850 C CA . TRP B 1 366 ? -7.441 7.934 1.594 1 98.44 366 TRP B CA 1
ATOM 5851 C C . TRP B 1 366 ? -8.742 7.148 1.45 1 98.44 366 TRP B C 1
ATOM 5853 O O . TRP B 1 366 ? -9.008 6.562 0.399 1 98.44 366 TRP B O 1
ATOM 5863 N N . LEU B 1 367 ? -9.477 7.164 2.518 1 98.5 367 LEU B N 1
ATOM 5864 C CA . LEU B 1 367 ? -10.766 6.48 2.49 1 98.5 367 LEU B CA 1
ATOM 5865 C C . LEU B 1 367 ? -11.711 7.141 1.489 1 98.5 367 LEU B C 1
ATOM 5867 O O . LEU B 1 367 ? -12.453 6.453 0.783 1 98.5 367 LEU B O 1
ATOM 5871 N N . ALA B 1 368 ? -11.719 8.438 1.419 1 98.31 368 ALA B N 1
ATOM 5872 C CA . ALA B 1 368 ? -12.523 9.141 0.428 1 98.31 368 ALA B CA 1
ATOM 5873 C C . ALA B 1 368 ? -12.133 8.734 -0.99 1 98.31 368 ALA B C 1
ATOM 5875 O O . ALA B 1 368 ? -13 8.461 -1.825 1 98.31 368 ALA B O 1
ATOM 5876 N N . HIS B 1 369 ? -10.859 8.719 -1.268 1 96.94 369 HIS B N 1
ATOM 5877 C CA . HIS B 1 369 ? -10.344 8.328 -2.576 1 96.94 369 HIS B CA 1
ATOM 5878 C C . HIS B 1 369 ? -10.703 6.883 -2.896 1 96.94 369 HIS B C 1
ATOM 5880 O O . HIS B 1 369 ? -11.023 6.555 -4.039 1 96.94 369 HIS B O 1
ATOM 5886 N N . ALA B 1 370 ? -10.586 6.031 -1.907 1 96.5 370 ALA B N 1
ATOM 5887 C CA . ALA B 1 370 ? -10.93 4.625 -2.096 1 96.5 370 ALA B CA 1
ATOM 5888 C C . ALA B 1 370 ? -12.422 4.465 -2.396 1 96.5 370 ALA B C 1
ATOM 5890 O O . ALA B 1 370 ? -12.805 3.674 -3.26 1 96.5 370 ALA B O 1
ATOM 5891 N N . ILE B 1 371 ? -13.266 5.188 -1.646 1 95.94 371 ILE B N 1
ATOM 5892 C CA . ILE B 1 371 ? -14.711 5.152 -1.864 1 95.94 371 ILE B CA 1
ATOM 5893 C C . ILE B 1 371 ? -15.031 5.637 -3.277 1 95.94 371 ILE B C 1
ATOM 5895 O O . ILE B 1 371 ? -15.805 5.004 -3.998 1 95.94 371 ILE B O 1
ATOM 5899 N N . GLU B 1 372 ? -14.406 6.715 -3.668 1 94.12 372 GLU B N 1
ATOM 5900 C CA . GLU B 1 372 ? -14.617 7.238 -5.012 1 94.12 372 GLU B CA 1
ATOM 5901 C C . GLU B 1 372 ? -14.188 6.23 -6.074 1 94.12 372 GLU B C 1
ATOM 5903 O O . GLU B 1 372 ? -14.898 6.027 -7.066 1 94.12 372 GLU B O 1
ATOM 5908 N N . GLN B 1 373 ? -13.055 5.672 -5.867 1 91.06 373 GLN B N 1
ATOM 5909 C CA . GLN B 1 373 ? -12.578 4.648 -6.793 1 91.06 373 GLN B CA 1
ATOM 5910 C C . GLN B 1 373 ? -13.562 3.488 -6.887 1 91.06 373 GLN B C 1
ATOM 5912 O O . GLN B 1 373 ? -13.844 2.99 -7.98 1 91.06 373 GLN B O 1
ATOM 5917 N N . ALA B 1 374 ? -14.055 3.064 -5.805 1 87.5 374 ALA B N 1
ATOM 5918 C CA . ALA B 1 374 ? -14.977 1.938 -5.762 1 87.5 374 ALA B CA 1
ATOM 5919 C C . ALA B 1 374 ? -16.297 2.283 -6.457 1 87.5 374 ALA B C 1
ATOM 5921 O O . ALA B 1 374 ? -16.891 1.436 -7.117 1 87.5 374 ALA B O 1
ATOM 5922 N N . GLU B 1 375 ? -16.719 3.475 -6.324 1 89.69 375 GLU B N 1
ATOM 5923 C CA . GLU B 1 375 ? -18.031 3.885 -6.82 1 89.69 375 GLU B CA 1
ATOM 5924 C C . GLU B 1 375 ? -17.969 4.266 -8.297 1 89.69 375 GLU B C 1
ATOM 5926 O O . GLU B 1 375 ? -18.922 4.055 -9.039 1 89.69 375 GLU B O 1
ATOM 5931 N N . THR B 1 376 ? -16.844 4.793 -8.734 1 85.94 376 THR B N 1
ATOM 5932 C CA . THR B 1 376 ? -16.781 5.34 -10.086 1 85.94 376 THR B CA 1
ATOM 5933 C C . THR B 1 376 ? -15.945 4.445 -10.992 1 85.94 376 THR B C 1
ATOM 5935 O O . THR B 1 376 ? -16.031 4.543 -12.219 1 85.94 376 THR B O 1
ATOM 5938 N N . GLY B 1 377 ? -15.164 3.598 -10.414 1 80.5 377 GLY B N 1
ATOM 5939 C CA . GLY B 1 377 ? -14.234 2.809 -11.203 1 80.5 377 GLY B CA 1
ATOM 5940 C C . GLY B 1 377 ? -13.141 3.645 -11.844 1 80.5 377 GLY B C 1
ATOM 5941 O O . GLY B 1 377 ? -12.555 3.238 -12.852 1 80.5 377 GLY B O 1
ATOM 5942 N N . SER B 1 378 ? -12.898 4.824 -11.398 1 73.5 378 SER B N 1
ATOM 5943 C CA . SER B 1 378 ? -11.914 5.75 -11.945 1 73.5 378 SER B CA 1
ATOM 5944 C C . SER B 1 378 ? -10.492 5.309 -11.602 1 73.5 378 SER B C 1
ATOM 5946 O O . SER B 1 378 ? -9.781 6.008 -10.875 1 73.5 378 SER B O 1
ATOM 5948 N N . ALA B 1 379 ? -10.062 4.188 -12.172 1 70.69 379 ALA B N 1
ATOM 5949 C CA . ALA B 1 379 ? -8.719 3.664 -11.953 1 70.69 379 ALA B CA 1
ATOM 5950 C C . ALA B 1 379 ? -7.68 4.484 -12.711 1 70.69 379 ALA B C 1
ATOM 5952 O O . ALA B 1 379 ? -7.973 5.039 -13.773 1 70.69 379 ALA B O 1
ATOM 5953 N N . PRO B 1 380 ? -6.559 4.613 -11.977 1 77.12 380 PRO B N 1
ATOM 5954 C CA . PRO B 1 380 ? -5.48 5.227 -12.758 1 77.12 380 PRO B CA 1
ATOM 5955 C C . PRO B 1 380 ? -5.16 4.449 -14.039 1 77.12 380 PRO B C 1
ATOM 5957 O O . PRO B 1 380 ? -4.977 3.23 -13.992 1 77.12 380 PRO B O 1
ATOM 5960 N N . ASN B 1 381 ? -5.305 5.148 -15.102 1 78.31 381 ASN B N 1
ATOM 5961 C CA . ASN B 1 381 ? -4.969 4.52 -16.375 1 78.31 381 ASN B CA 1
ATOM 5962 C C . ASN B 1 381 ? -3.473 4.598 -16.656 1 78.31 381 ASN B C 1
ATOM 5964 O O . ASN B 1 381 ? -3.008 5.539 -17.312 1 78.31 381 ASN B O 1
ATOM 5968 N N . VAL B 1 382 ? -2.773 3.619 -16.156 1 79.94 382 VAL B N 1
ATOM 5969 C CA . VAL B 1 382 ? -1.32 3.561 -16.281 1 79.94 382 VAL B CA 1
ATOM 5970 C C . VAL B 1 382 ? -0.91 2.273 -16.984 1 79.94 382 VAL B C 1
ATOM 5972 O O . VAL B 1 382 ? -1.49 1.212 -16.75 1 79.94 382 VAL B O 1
ATOM 5975 N N . ARG B 1 383 ? 0.032 2.352 -17.891 1 78.81 383 ARG B N 1
ATOM 5976 C CA . ARG B 1 383 ? 0.526 1.158 -18.562 1 78.81 383 ARG B CA 1
ATOM 5977 C C . ARG B 1 383 ? 2.049 1.106 -18.547 1 78.81 383 ARG B C 1
ATOM 5979 O O . ARG B 1 383 ? 2.709 2.137 -18.375 1 78.81 383 ARG B O 1
ATOM 5986 N N . LEU B 1 384 ? 2.547 -0.119 -18.688 1 74.12 384 LEU B N 1
ATOM 5987 C CA . LEU B 1 384 ? 3.984 -0.347 -18.781 1 74.12 384 LEU B CA 1
ATOM 5988 C C . LEU B 1 384 ? 4.445 -0.343 -20.234 1 74.12 384 LEU B C 1
ATOM 5990 O O . LEU B 1 384 ? 3.77 -0.896 -21.109 1 74.12 384 LEU B O 1
ATOM 5994 N N . ARG B 1 385 ? 5.398 0.37 -20.453 1 78.56 385 ARG B N 1
ATOM 5995 C CA . ARG B 1 385 ? 6.125 0.262 -21.719 1 78.56 385 ARG B CA 1
ATOM 5996 C C . ARG B 1 385 ? 7.469 -0.433 -21.516 1 78.56 385 ARG B C 1
ATOM 5998 O O . ARG B 1 385 ? 8.312 0.044 -20.766 1 78.56 385 ARG B O 1
ATOM 6005 N N . TYR B 1 386 ? 7.598 -1.531 -22.188 1 82.06 386 TYR B N 1
ATOM 6006 C CA . TYR B 1 386 ? 8.836 -2.287 -22.062 1 82.06 386 TYR B CA 1
ATOM 6007 C C . TYR B 1 386 ? 9.961 -1.634 -22.844 1 82.06 386 TYR B C 1
ATOM 6009 O O . TYR B 1 386 ? 9.852 -1.446 -24.062 1 82.06 386 TYR B O 1
ATOM 6017 N N . VAL B 1 387 ? 11.055 -1.311 -22.219 1 80.69 387 VAL B N 1
ATOM 6018 C CA . VAL B 1 387 ? 12.164 -0.615 -22.859 1 80.69 387 VAL B CA 1
ATOM 6019 C C . VAL B 1 387 ? 13.43 -1.467 -22.781 1 80.69 387 VAL B C 1
ATOM 6021 O O . VAL B 1 387 ? 14.523 -0.993 -23.094 1 80.69 387 VAL B O 1
ATOM 6024 N N . GLY B 1 388 ? 13.312 -2.676 -22.297 1 80.81 388 GLY B N 1
ATOM 6025 C CA . GLY B 1 388 ? 14.453 -3.58 -22.25 1 80.81 388 GLY B CA 1
ATOM 6026 C C . GLY B 1 388 ? 14.766 -4.219 -23.594 1 80.81 388 GLY B C 1
ATOM 6027 O O . GLY B 1 388 ? 14.141 -3.902 -24.594 1 80.81 388 GLY B O 1
ATOM 6028 N N . GLU B 1 389 ? 15.805 -5.07 -23.531 1 81.31 389 GLU B N 1
ATOM 6029 C CA . GLU B 1 389 ? 16.156 -5.859 -24.703 1 81.31 389 GLU B CA 1
ATOM 6030 C C . GLU B 1 389 ? 15.016 -6.793 -25.109 1 81.31 389 GLU B C 1
ATOM 6032 O O . GLU B 1 389 ? 14.367 -7.391 -24.25 1 81.31 389 GLU B O 1
ATOM 6037 N N . HIS B 1 390 ? 14.789 -6.828 -26.344 1 77.38 390 HIS B N 1
ATOM 6038 C CA . HIS B 1 390 ? 13.711 -7.699 -26.812 1 77.38 390 HIS B CA 1
ATOM 6039 C C . HIS B 1 390 ? 14.031 -9.164 -26.547 1 77.38 390 HIS B C 1
ATOM 6041 O O . HIS B 1 390 ? 15.094 -9.656 -26.953 1 77.38 390 HIS B O 1
ATOM 6047 N N . PRO B 1 391 ? 13.164 -9.789 -25.859 1 79.25 391 PRO B N 1
ATOM 6048 C CA . PRO B 1 391 ? 13.445 -11.172 -25.484 1 79.25 391 PRO B CA 1
ATOM 6049 C C . PRO B 1 391 ? 13.664 -12.078 -26.688 1 79.25 391 PRO B C 1
ATOM 6051 O O . PRO B 1 391 ? 14.391 -13.07 -26.594 1 79.25 391 PRO B O 1
ATOM 6054 N N . LEU B 1 392 ? 13 -11.898 -27.703 1 73.06 392 LEU B N 1
ATOM 6055 C CA . LEU B 1 392 ? 13.125 -12.766 -28.875 1 73.06 392 LEU B CA 1
ATOM 6056 C C . LEU B 1 392 ? 14.297 -12.336 -29.75 1 73.06 392 LEU B C 1
ATOM 6058 O O . LEU B 1 392 ? 14.648 -13.031 -30.703 1 73.06 392 LEU B O 1
ATOM 6062 N N . ALA B 1 393 ? 14.805 -11.203 -29.516 1 58.72 393 ALA B N 1
ATOM 6063 C CA . ALA B 1 393 ? 16 -10.805 -30.25 1 58.72 393 ALA B CA 1
ATOM 6064 C C . ALA B 1 393 ? 17.234 -11.539 -29.734 1 58.72 393 ALA B C 1
ATOM 6066 O O . ALA B 1 393 ? 18.188 -11.773 -30.484 1 58.72 393 ALA B O 1
ATOM 6067 N N . ALA B 1 394 ? 17.328 -11.797 -28.547 1 50.06 394 ALA B N 1
ATOM 6068 C CA . ALA B 1 394 ? 18.5 -12.469 -28 1 50.06 394 ALA B CA 1
ATOM 6069 C C . ALA B 1 394 ? 18.672 -13.867 -28.578 1 50.06 394 ALA B C 1
ATOM 6071 O O . ALA B 1 394 ? 19.781 -14.398 -28.641 1 50.06 394 ALA B O 1
ATOM 6072 N N . ASN B 1 395 ? 17.75 -14.641 -29.047 1 39.53 395 ASN B N 1
ATOM 6073 C CA . ASN B 1 395 ? 17.969 -15.938 -29.688 1 39.53 395 ASN B CA 1
ATOM 6074 C C . ASN B 1 395 ? 18.328 -15.781 -31.156 1 39.53 395 ASN B C 1
ATOM 6076 O O . ASN B 1 395 ? 18.484 -16.781 -31.875 1 39.53 395 ASN B O 1
ATOM 6080 N N . ALA B 1 396 ? 18.406 -14.688 -31.844 1 32.91 396 ALA B N 1
ATOM 6081 C CA . ALA B 1 396 ? 18.891 -14.656 -33.219 1 32.91 396 ALA B CA 1
ATOM 6082 C C . ALA B 1 396 ? 20.406 -14.43 -33.25 1 32.91 396 ALA B C 1
ATOM 6084 O O . ALA B 1 396 ? 20.953 -13.766 -32.375 1 32.91 396 ALA B O 1
#